Protein AF-0000000069655405 (afdb_homodimer)

Solvent-accessible surface area (backbone atoms only — not comparable to full-atom values): 44420 Å² total; per-residue (Å²): 136,83,81,78,77,76,77,79,77,77,75,75,76,74,75,75,73,73,69,70,73,66,72,72,67,78,83,49,46,60,39,69,63,44,37,37,36,27,30,46,41,54,61,44,24,65,73,51,69,66,35,62,72,48,40,52,52,50,45,55,56,55,68,70,39,44,29,32,39,39,35,41,34,47,47,86,56,67,63,58,60,55,47,50,49,52,53,44,41,70,67,50,82,50,87,91,45,47,64,46,75,53,68,53,69,81,33,43,56,84,91,61,40,24,27,43,32,41,41,30,27,57,73,50,37,40,86,72,50,69,49,65,50,83,57,85,80,63,67,47,71,32,56,35,42,36,36,36,30,34,21,84,42,36,35,83,32,68,49,38,34,39,36,38,42,52,46,46,48,94,44,5,49,60,34,50,20,48,46,43,55,52,50,53,50,46,27,68,72,69,72,47,67,26,33,38,39,35,22,38,32,28,55,27,59,93,34,33,57,79,81,49,50,78,69,18,42,48,69,62,40,82,66,40,44,69,68,47,46,82,88,41,54,23,42,68,54,85,56,42,32,20,25,46,36,36,32,35,28,37,71,44,50,59,68,21,47,39,74,88,53,49,43,50,51,64,54,39,71,78,68,66,51,51,70,69,57,38,48,68,43,20,50,42,33,34,36,36,37,32,33,37,25,24,66,30,69,67,42,66,73,37,49,48,36,28,37,29,42,33,39,35,36,75,52,79,40,47,79,59,70,72,60,68,76,37,59,60,55,79,75,22,40,45,47,71,57,92,58,34,37,36,37,40,36,71,36,70,45,57,69,62,50,53,50,34,50,51,52,49,28,72,74,37,51,56,48,37,49,68,50,56,52,45,46,48,54,49,33,58,74,56,38,37,71,45,49,73,37,45,72,53,85,69,92,66,61,39,25,37,40,36,38,41,35,36,53,85,77,26,24,29,33,41,34,41,33,36,55,55,48,86,52,138,83,81,78,76,76,76,77,78,78,75,74,77,74,76,75,73,74,70,70,73,67,73,72,66,77,81,48,44,60,39,68,63,44,35,36,35,27,29,48,41,54,60,43,24,66,73,51,68,66,34,63,71,49,42,52,52,51,47,55,57,56,68,69,39,44,29,32,39,40,33,41,36,48,49,83,58,66,64,58,60,53,48,50,49,53,54,46,39,70,67,50,83,50,86,92,46,47,65,47,77,53,65,54,69,81,33,42,54,84,93,60,41,26,26,45,33,41,40,30,28,56,74,51,39,39,86,73,50,69,49,64,51,84,58,85,80,62,68,47,70,32,56,36,41,35,34,37,30,36,21,85,42,36,35,82,31,68,49,39,33,40,36,40,40,52,45,46,47,93,46,5,51,64,33,50,21,48,46,42,57,52,50,53,50,46,28,68,71,67,74,48,67,26,34,38,41,33,23,39,32,28,54,26,60,92,34,35,56,78,80,49,50,79,69,18,43,48,69,62,41,81,67,41,44,69,68,47,47,84,86,40,55,23,40,66,54,83,58,41,30,20,25,46,37,36,34,34,28,36,70,45,51,60,68,21,47,39,73,87,53,49,45,51,50,63,54,40,70,76,67,68,52,52,70,67,57,37,48,69,44,19,50,41,32,34,37,36,36,30,32,38,26,23,65,30,71,66,40,66,73,36,49,48,36,29,38,29,43,33,41,35,37,74,53,80,40,46,78,59,70,72,60,68,77,38,58,62,56,80,75,23,41,44,48,69,58,91,58,33,38,36,36,39,33,72,36,71,45,58,69,61,50,51,49,36,51,52,53,48,30,72,73,37,51,57,48,35,51,68,50,56,54,47,46,49,52,49,30,58,74,57,37,37,71,45,47,74,38,44,72,53,85,70,92,67,63,38,25,38,39,38,38,40,34,36,54,85,76,24,25,30,33,41,35,42,33,36,54,54,46,88,54

Foldseek 3Di:
DPPPPPPPPPPPPPPPPPPPPPVPLPQDQFDAWFKEWEDAQDQQEPVLLPDPVLLVVVLVVCLVGQKYKYWNAQYPPPVSVVVSQVVSQVVVPDPPKGKDKDKADWAADDNRIHIMMMIHICSFKDWDDWYFDPCVVPQARGTWIKTKIAGVWFAPDRIEMEIEDAGDLQNLLSSQLCVVVVLVVNCVVVVDFKYKYWYQSNDWDPSDDPVSQCVRNLNPDPQKDWLQDQPAAWFQDPDRISRITIIIGDDRQVLFWDSVFWGFDPVCVVVVHDSVSVVSRHRGTMTMTIGGTHRRPVCQVPDWDKDKDKDWDLDAADDDPVLQPDQDDLQWGWDDDLFKIKTKHKDLDPVSVLVSVCVVCVVGCRQPPPVRSVVCCVCVVVCVRPDPNFSDDDPTKMKMKMWMAGNVSNIIMIMIMIITGPD/DPPPPPPPPPPPPPPPPPPPPPPPLPQDQFDAWFKEWEDAQDQQEPVLLPDPVLLVVVLVVCLVGQKYKYWNAQYPPPVSVVVSQVVSQVVVPDPPKGKDKDKAPWAADDNRIHIMMMIHICSFKDWDDWYFDPCVVCQARGTWIKTKIAGVWFAPDRIEIEIEDAGDLQNLLSSQLCVVVVLVVVCVVVVDFKYKYWYQSNDWDPSADPVSQCVRNLNPDPQKDWLQDQPAAWFQDPDRISRITIIIGDDRQVLFWPSVFWGFDPVCVVVVHDSVSVVSRHRGTMTMTIGGTHRRPVCQVPDWDKDKDKDWDLDAADDDPVLQPDQDDLQWGWDDDLFKIKTKHKDLDPVSVLVSVVVVCVVGCRQPPPVRSVVCCVCVVVCVRPDPNFSDDDPTKMWMKMWMAGPVSNIIMIMIMIITGPD

Radius of gyration: 33.01 Å; Cα contacts (8 Å, |Δi|>4): 1822; chains: 2; bounding box: 81×152×110 Å

Nearest PDB structures (foldseek):
  4awn-assembly1_A  TM=9.558E-01  e=1.885E-30  Homo sapiens
  2dnj-assembly1_A-2  TM=9.678E-01  e=3.381E-30  Bos taurus
  2a42-assembly1_B  TM=9.555E-01  e=1.088E-29  Bos taurus
  1dnk-assembly1_A  TM=9.724E-01  e=5.149E-28  Bos taurus
  3dni-assembly1_A-2  TM=9.440E-01  e=3.226E-28  Bos taurus

Organism: Araneus ventricosus (NCBI:txid182803)

InterPro domains:
  IPR005135 Endonuclease/exonuclease/phosphatase [PF03372] (38-250)
  IPR016202 Deoxyribonuclease I [PR00130] (44-73)
  IPR016202 Deoxyribonuclease I [PR00130] (116-145)
  IPR016202 Deoxyribonuclease I [PR00130] (187-216)
  IPR016202 Deoxyribonuclease I [PR00130] (217-246)
  IPR016202 Deoxyribonuclease I [PR00130] (246-268)
  IPR016202 Deoxyribonuclease I [PR00130] (269-289)
  IPR016202 Deoxyribonuclease I [SM00476] (5-292)
  IPR036691 Endonuclease/exonuclease/phosphatase superfamily [G3DSA:3.60.10.10] (35-291)
  IPR036691 Endonuclease/exonuclease/phosphatase superfamily [SSF56219] (36-291)

Secondary structure (DSSP, 8-state):
----------------------------SBPPPEEEEEEEEEEESHHHHH-HHHHHHHHHHHHT-SEEEEEEE----HHHHHHHHHHHHHH---TT--EEEEEPPPBSSGGG-BEEEEEEETTT-EEEEEEE---TT---SSPPEEEEEE-TTBTT-SEEEEEEEE--GGGHHHHHHHHHHHHHHHHHHH----EEEEEE---SGGGS-GGGGGG-HHHHSTTEEESS-TT---BSSSS----EEEEEESHHHHHHEEEEEEEE--HHHHHT--HHHHHHH-SBPPEEEEEPBPB-HHHHHHEEEEEEEEEEE-S-----HHHHH-SEETTEEEEE-SSEEEEEEEES-HHHHHHHHHHHHHH-TTTS-HHHHHHHHHHHHTTTT--TT--S--SS--EEEEEEEETTTTEEEEEEEEE----/----------------------------SBPPPEEEEEEEEEEESHHHHH-HHHHHHHHHHHTT-SEEEEEEE----HHHHHHHHHHHHHH---TT--EEEEEPPPBSSGGG-BEEEEEEETTT-EEEEEEE---TT---SSPPEEEEEE-TTBTT-SEEEEEEEE--GGGHHHHHHHHHHHHHHHHHHH----EEEEEE---SGGGS-GGGGGG-HHHHSTTEEESS-TT---BSSSS----EEEEEESHHHHHHEEEEEEEE--HHHHHT--HHHHHHH-SBPPEEEEEPBPB-HHHHHHEEEEEEEEEEE-S-----HHHHH-SEETTEEEEE-SSEEEEEEEES-HHHHHHHHHHHHHH-TTTS-HHHHHHHHHHHHTTTT--TT--S--SS--EEEEEEEETTTTEEEEEEEEE----

Structure (mmCIF, N/CA/C/O backbone):
data_AF-0000000069655405-model_v1
#
loop_
_entity.id
_entity.type
_entity.pdbx_description
1 polymer Deoxyribonuclease-1
#
loop_
_atom_site.group_PDB
_atom_site.id
_atom_site.type_symbol
_atom_site.label_atom_id
_atom_site.label_alt_id
_atom_site.label_comp_id
_atom_site.label_asym_id
_atom_site.label_entity_id
_atom_site.label_seq_id
_atom_site.pdbx_PDB_ins_code
_atom_site.Cartn_x
_atom_site.Cartn_y
_atom_site.Cartn_z
_atom_site.occupancy
_atom_site.B_iso_or_equiv
_atom_site.auth_seq_id
_atom_site.auth_comp_id
_atom_site.auth_asym_id
_atom_site.auth_atom_id
_atom_site.pdbx_PDB_model_num
ATOM 1 N N . MET A 1 1 ? 1.19 75.75 56.219 1 27.7 1 MET A N 1
ATOM 2 C CA . MET A 1 1 ? 0.354 74.562 56.125 1 27.7 1 MET A CA 1
ATOM 3 C C . MET A 1 1 ? 0.184 74.125 54.688 1 27.7 1 MET A C 1
ATOM 5 O O . MET A 1 1 ? -0.612 74.688 53.938 1 27.7 1 MET A O 1
ATOM 9 N N . ILE A 1 2 ? 1.282 73.812 53.969 1 32.31 2 ILE A N 1
ATOM 10 C CA . ILE A 1 2 ? 1.521 73.5 52.562 1 32.31 2 ILE A CA 1
ATOM 11 C C . ILE A 1 2 ? 0.713 72.312 52.125 1 32.31 2 ILE A C 1
ATOM 13 O O . ILE A 1 2 ? 0.795 71.25 52.781 1 32.31 2 ILE A O 1
ATOM 17 N N . SER A 1 3 ? -0.459 72.5 51.469 1 29.72 3 SER A N 1
ATOM 18 C CA . SER A 1 3 ? -1.512 71.625 50.938 1 29.72 3 SER A CA 1
ATOM 19 C C . SER A 1 3 ? -0.943 70.562 49.969 1 29.72 3 SER A C 1
ATOM 21 O O . SER A 1 3 ? -0.303 70.938 48.969 1 29.72 3 SER A O 1
ATOM 23 N N . ASN A 1 4 ? -0.342 69.5 50.438 1 28.98 4 ASN A N 1
ATOM 24 C CA . ASN A 1 4 ? 0.286 68.375 49.75 1 28.98 4 ASN A CA 1
ATOM 25 C C . ASN A 1 4 ? -0.699 67.688 48.812 1 28.98 4 ASN A C 1
ATOM 27 O O . ASN A 1 4 ? -1.649 67 49.281 1 28.98 4 ASN A O 1
ATOM 31 N N . ARG A 1 5 ? -1.1 68.25 47.656 1 29.98 5 ARG A N 1
ATOM 32 C CA . ARG A 1 5 ? -1.989 67.75 46.625 1 29.98 5 ARG A CA 1
ATOM 33 C C . ARG A 1 5 ? -1.511 66.438 46.094 1 29.98 5 ARG A C 1
ATOM 35 O O . ARG A 1 5 ? -0.448 66.312 45.469 1 29.98 5 ARG A O 1
ATOM 42 N N . CYS A 1 6 ? -1.648 65.312 46.844 1 28.47 6 CYS A N 1
ATOM 43 C CA . CYS A 1 6 ? -1.324 63.969 46.406 1 28.47 6 CYS A CA 1
ATOM 44 C C . CYS A 1 6 ? -2.061 63.625 45.125 1 28.47 6 CYS A C 1
ATOM 46 O O . CYS A 1 6 ? -3.291 63.656 45.094 1 28.47 6 CYS A O 1
ATOM 48 N N . GLY A 1 7 ? -1.52 63.969 43.938 1 27.2 7 GLY A N 1
ATOM 49 C CA . GLY A 1 7 ? -2.039 63.625 42.625 1 27.2 7 GLY A CA 1
ATOM 50 C C . GLY A 1 7 ? -2.297 62.125 42.469 1 27.2 7 GLY A C 1
ATOM 51 O O . GLY A 1 7 ? -1.402 61.312 42.688 1 27.2 7 GLY A O 1
ATOM 52 N N . ILE A 1 8 ? -3.477 61.625 42.812 1 28.77 8 ILE A N 1
ATOM 53 C CA . ILE A 1 8 ? -3.938 60.25 42.594 1 28.77 8 ILE A CA 1
ATOM 54 C C . ILE A 1 8 ? -3.797 59.875 41.125 1 28.77 8 ILE A C 1
ATOM 56 O O . ILE A 1 8 ? -4.391 60.5 40.25 1 28.77 8 ILE A O 1
ATOM 60 N N . ILE A 1 9 ? -2.609 59.375 40.688 1 27.94 9 ILE A N 1
ATOM 61 C CA . ILE A 1 9 ? -2.416 58.812 39.375 1 27.94 9 ILE A CA 1
ATOM 62 C C . ILE A 1 9 ? -3.422 57.688 39.156 1 27.94 9 ILE A C 1
ATOM 64 O O . ILE A 1 9 ? -3.451 56.719 39.906 1 27.94 9 ILE A O 1
ATOM 68 N N . LEU A 1 10 ? -4.57 57.969 38.594 1 27.58 10 LEU A N 1
ATOM 69 C CA . LEU A 1 10 ? -5.547 57 38.094 1 27.58 10 LEU A CA 1
ATOM 70 C C . LEU A 1 10 ? -4.902 56 37.125 1 27.58 10 LEU A C 1
ATOM 72 O O . LEU A 1 10 ? -4.445 56.406 36.062 1 27.58 10 LEU A O 1
ATOM 76 N N . LEU A 1 11 ? -4.219 54.969 37.625 1 27.94 11 LEU A N 1
ATOM 77 C CA . LEU A 1 11 ? -3.789 53.844 36.812 1 27.94 11 LEU A CA 1
ATOM 78 C C . LEU A 1 11 ? -4.957 53.28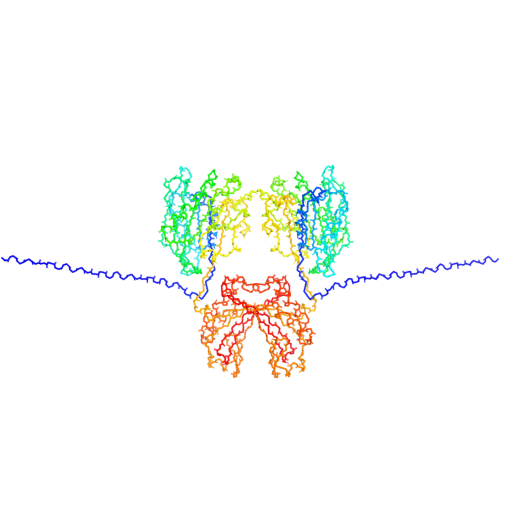1 36.031 1 27.94 11 LEU A C 1
ATOM 80 O O . LEU A 1 11 ? -5.91 52.75 36.594 1 27.94 11 LEU A O 1
ATOM 84 N N . LEU A 1 12 ? -5.262 53.875 34.906 1 27.86 12 LEU A N 1
ATOM 85 C CA . LEU A 1 12 ? -6.184 53.25 33.938 1 27.86 12 LEU A CA 1
ATOM 86 C C . LEU A 1 12 ? -5.777 51.844 33.625 1 27.86 12 LEU A C 1
ATOM 88 O O . LEU A 1 12 ? -4.66 51.594 33.188 1 27.86 12 LEU A O 1
ATOM 92 N N . PHE A 1 13 ? -6.27 50.875 34.344 1 29.62 13 PHE A N 1
ATOM 93 C CA . PHE A 1 13 ? -6.258 49.438 34.031 1 29.62 13 PHE A CA 1
ATOM 94 C C . PHE A 1 13 ? -6.719 49.219 32.594 1 29.62 13 PHE A C 1
ATOM 96 O O . PHE A 1 13 ? -7.887 49.438 32.25 1 29.62 13 PHE A O 1
ATOM 103 N N . CYS A 1 14 ? -5.883 49.5 31.562 1 28.12 14 CYS A N 1
ATOM 104 C CA . CYS A 1 14 ? -6.164 49 30.203 1 28.12 14 CYS A CA 1
ATOM 105 C C . CYS A 1 14 ? -6.473 47.531 30.234 1 28.12 14 CYS A C 1
ATOM 107 O O . CYS A 1 14 ? -5.609 46.719 30.562 1 28.12 14 CYS A O 1
ATOM 109 N N . LEU A 1 15 ? -7.645 47.125 30.5 1 31.36 15 LEU A N 1
ATOM 110 C CA . LEU A 1 15 ? -8.156 45.812 30.219 1 31.36 15 LEU A CA 1
ATOM 111 C C . LEU A 1 15 ? -7.762 45.375 28.812 1 31.36 15 LEU A C 1
ATOM 113 O O . LEU A 1 15 ? -8.227 45.938 27.812 1 31.36 15 LEU A O 1
ATOM 117 N N . TYR A 1 16 ? -6.488 45.031 28.594 1 30.02 16 TYR A N 1
ATOM 118 C CA . TYR A 1 16 ? -6.148 44.281 27.391 1 30.02 16 TYR A CA 1
ATOM 119 C C . TYR A 1 16 ? -7.148 43.156 27.156 1 30.02 16 TYR A C 1
ATOM 121 O O . TYR A 1 16 ? -7.223 42.188 27.938 1 30.02 16 TYR A O 1
ATOM 129 N N . SER A 1 17 ? -8.258 43.438 26.578 1 31.56 17 SER A N 1
ATOM 130 C CA . SER A 1 17 ? -9.078 42.375 25.969 1 31.56 17 SER A CA 1
ATOM 131 C C . SER A 1 17 ? -8.242 41.469 25.094 1 31.56 17 SER A C 1
ATOM 133 O O . SER A 1 17 ? -7.734 41.906 24.047 1 31.56 17 SER A O 1
ATOM 135 N N . VAL A 1 18 ? -7.52 40.594 25.625 1 32.94 18 VAL A N 1
ATOM 136 C CA . VAL A 1 18 ? -7.082 39.469 24.828 1 32.94 18 VAL A CA 1
ATOM 137 C C . VAL A 1 18 ? -8.242 38.938 23.984 1 32.94 18 VAL A C 1
ATOM 139 O O . VAL A 1 18 ? -9.188 38.344 24.531 1 32.94 18 VAL A O 1
ATOM 142 N N . ALA A 1 19 ? -8.594 39.625 23 1 32.81 19 ALA A N 1
ATOM 143 C CA . ALA A 1 19 ? -9.352 38.969 21.953 1 32.81 19 ALA A CA 1
ATOM 144 C C . ALA A 1 19 ? -8.758 37.594 21.641 1 32.81 19 ALA A C 1
ATOM 146 O O . ALA A 1 19 ? -7.664 37.5 21.078 1 32.81 19 ALA A O 1
ATOM 147 N N . THR A 1 20 ? -9.031 36.688 22.469 1 33.25 20 THR A N 1
ATOM 148 C CA . THR A 1 20 ? -8.867 35.344 21.969 1 33.25 20 THR A CA 1
ATOM 149 C C . THR A 1 20 ? -9.398 35.219 20.547 1 33.25 20 THR A C 1
ATOM 151 O O . THR A 1 20 ? -10.602 35.344 20.312 1 33.25 20 THR A O 1
ATOM 154 N N . CYS A 1 21 ? -8.781 35.844 19.625 1 31.05 21 CYS A N 1
ATOM 155 C CA . CYS A 1 21 ? -9.031 35.375 18.266 1 31.05 21 CYS A CA 1
ATOM 156 C C . CYS A 1 21 ? -9.25 33.875 18.234 1 31.05 21 CYS A C 1
ATOM 158 O O . CYS A 1 21 ? -8.289 33.125 18.328 1 31.05 21 CYS A O 1
ATOM 160 N N . LYS A 1 22 ? -10.305 33.5 18.828 1 35.12 22 LYS A N 1
ATOM 161 C CA . LYS A 1 22 ? -10.742 32.125 18.531 1 35.12 22 LYS A CA 1
ATOM 162 C C . LYS A 1 22 ? -10.719 31.859 17.016 1 35.12 22 LYS A C 1
ATOM 164 O O . LYS A 1 22 ? -11.609 32.312 16.297 1 35.12 22 LYS A O 1
ATOM 169 N N . THR A 1 23 ? -9.672 31.953 16.297 1 36.62 23 THR A N 1
ATOM 170 C CA . THR A 1 23 ? -9.711 31.312 14.992 1 36.62 23 THR A CA 1
ATOM 171 C C . THR A 1 23 ? -10.672 30.125 15.008 1 36.62 23 THR A C 1
ATOM 173 O O . THR A 1 23 ? -10.461 29.156 15.75 1 36.62 23 THR A O 1
ATOM 176 N N . THR A 1 24 ? -11.906 30.406 14.828 1 39.41 24 THR A N 1
ATOM 177 C CA . THR A 1 24 ? -12.938 29.391 14.617 1 39.41 24 THR A CA 1
ATOM 178 C C . THR A 1 24 ? -12.43 28.281 13.695 1 39.41 24 THR A C 1
ATOM 180 O O . THR A 1 24 ? -12.367 28.469 12.477 1 39.41 24 THR A O 1
ATOM 183 N N . TRP A 1 25 ? -11.336 27.641 13.992 1 46.5 25 TRP A N 1
ATOM 184 C CA . TRP A 1 25 ? -11.047 26.422 13.25 1 46.5 25 TRP A CA 1
ATOM 185 C C . TRP A 1 25 ? -12.328 25.734 12.789 1 46.5 25 TRP A C 1
ATOM 187 O O . TRP A 1 25 ? -13.289 25.625 13.562 1 46.5 25 TRP A O 1
ATOM 197 N N . THR A 1 26 ? -12.672 25.953 11.664 1 52.5 26 THR A N 1
ATOM 198 C CA . THR A 1 26 ? -13.828 25.359 10.992 1 52.5 26 THR A CA 1
ATOM 199 C C . THR A 1 26 ? -14.07 23.938 11.469 1 52.5 26 THR A C 1
ATOM 201 O O . THR A 1 26 ? -13.148 23.109 11.469 1 52.5 26 THR A O 1
ATOM 204 N N . ASN A 1 27 ? -14.797 23.734 12.469 1 62.28 27 ASN A N 1
ATOM 205 C CA . ASN A 1 27 ? -15.258 22.531 13.164 1 62.28 27 ASN A CA 1
ATOM 206 C C . ASN A 1 27 ? -15.758 21.469 12.188 1 62.28 27 ASN A C 1
ATOM 208 O O . ASN A 1 27 ? -16.969 21.297 12.016 1 62.28 27 ASN A O 1
ATOM 212 N N . GLN A 1 28 ? -14.766 21.109 11.18 1 78.25 28 GLN A N 1
ATOM 213 C CA . GLN A 1 28 ? -15.195 20.016 10.32 1 78.25 28 GLN A CA 1
ATOM 214 C C . GLN A 1 28 ? -15.445 18.75 11.133 1 78.25 28 GLN A C 1
ATOM 216 O O . GLN A 1 28 ? -14.828 18.547 12.188 1 78.25 28 GLN A O 1
ATOM 221 N N . THR A 1 29 ? -16.453 18.109 10.711 1 88.06 29 THR A N 1
ATOM 222 C CA . THR A 1 29 ? -16.781 16.844 11.344 1 88.06 29 THR A CA 1
ATOM 223 C C . THR A 1 29 ? -15.578 15.891 11.305 1 88.06 29 THR A C 1
ATOM 225 O O . THR A 1 29 ? -15.234 15.273 12.32 1 88.06 29 THR A O 1
ATOM 228 N N . VAL A 1 30 ? -14.914 15.859 10.164 1 91.12 30 VAL A N 1
ATOM 229 C CA . VAL A 1 30 ? -13.719 15.047 9.969 1 91.12 30 VAL A CA 1
ATOM 230 C C . VAL A 1 30 ? -12.711 15.812 9.109 1 91.12 30 VAL A C 1
ATOM 232 O O . VAL A 1 30 ? -13.062 16.344 8.062 1 91.12 30 VAL A O 1
ATOM 235 N N . GLU A 1 31 ? -11.477 15.844 9.641 1 89.94 31 GLU A N 1
ATOM 236 C CA . GLU A 1 31 ? -10.406 16.5 8.898 1 89.94 31 GLU A CA 1
ATOM 237 C C . GLU A 1 31 ? -9.578 15.492 8.109 1 89.94 31 GLU A C 1
ATOM 239 O O . GLU A 1 31 ? -9.281 14.406 8.602 1 89.94 31 GLU A O 1
ATOM 244 N N . ARG A 1 32 ? -9.227 15.898 6.867 1 87.88 32 ARG A N 1
ATOM 245 C CA . ARG A 1 32 ? -8.336 15.039 6.086 1 87.88 32 ARG A CA 1
ATOM 246 C C . ARG A 1 32 ? -6.938 15.016 6.684 1 87.88 32 ARG A C 1
ATOM 248 O O . ARG A 1 32 ? -6.551 15.93 7.414 1 87.88 32 ARG A O 1
ATOM 255 N N . PRO A 1 33 ? -6.145 14.031 6.301 1 91.31 33 PRO A N 1
ATOM 256 C CA . PRO A 1 33 ? -4.738 14.07 6.711 1 91.31 33 PRO A CA 1
ATOM 257 C C . PRO A 1 33 ? -3.967 15.219 6.066 1 91.31 33 PRO A C 1
ATOM 259 O O . PRO A 1 33 ? -4.363 15.719 5.012 1 91.31 33 PRO A O 1
ATOM 262 N N . VAL A 1 34 ? -2.975 15.617 6.766 1 96 34 VAL A N 1
ATOM 263 C CA . VAL A 1 34 ? -2.082 16.609 6.188 1 96 34 VAL A CA 1
ATOM 264 C C . VAL A 1 34 ? -0.812 15.938 5.676 1 96 34 VAL A C 1
ATOM 266 O O . VAL A 1 34 ? -0.35 14.953 6.254 1 96 34 VAL A O 1
ATOM 269 N N . LEU A 1 35 ? -0.283 16.469 4.555 1 97.38 35 LEU A N 1
ATOM 270 C CA . LEU A 1 35 ? 0.958 15.961 3.979 1 97.38 35 LEU A CA 1
ATOM 271 C C . LEU A 1 35 ? 2.117 16.906 4.27 1 97.38 35 LEU A C 1
ATOM 273 O O . LEU A 1 35 ? 2.074 18.078 3.889 1 97.38 35 LEU A O 1
ATOM 277 N N . VAL A 1 36 ? 3.094 16.312 4.98 1 98.75 36 VAL A N 1
ATOM 278 C CA . VAL A 1 36 ? 4.289 17.062 5.355 1 98.75 36 VAL A CA 1
ATOM 279 C C . VAL A 1 36 ? 5.504 16.5 4.625 1 98.75 36 VAL A C 1
ATOM 281 O O . VAL A 1 36 ? 5.617 15.289 4.438 1 98.75 36 VAL A O 1
ATOM 284 N N . GLY A 1 37 ? 6.418 17.438 4.211 1 98.75 37 GLY A N 1
ATOM 285 C CA . GLY A 1 37 ? 7.59 16.938 3.516 1 98.75 37 GLY A CA 1
ATOM 286 C C . GLY A 1 37 ? 8.82 17.797 3.705 1 98.75 37 GLY A C 1
ATOM 287 O O . GLY A 1 37 ? 8.742 18.859 4.332 1 98.75 37 GLY A O 1
ATOM 288 N N . ALA A 1 38 ? 9.961 17.312 3.268 1 98.94 38 ALA A N 1
ATOM 289 C CA . ALA A 1 38 ? 11.234 18.016 3.186 1 98.94 38 ALA A CA 1
ATOM 290 C C . ALA A 1 38 ? 11.906 17.781 1.835 1 98.94 38 ALA A C 1
ATOM 292 O O . ALA A 1 38 ? 11.867 16.672 1.301 1 98.94 38 ALA A O 1
ATOM 293 N N . PHE A 1 39 ? 12.477 18.875 1.358 1 98.75 39 PHE A N 1
ATOM 294 C CA . PHE A 1 39 ? 13 18.797 -0.002 1 98.75 39 PHE A CA 1
ATOM 295 C C . PHE A 1 39 ? 14.281 19.609 -0.139 1 98.75 39 PHE A C 1
ATOM 297 O O . PHE A 1 39 ? 14.25 20.828 -0.049 1 98.75 39 PHE A O 1
ATOM 304 N N . ASN A 1 40 ? 15.383 18.906 -0.35 1 98.62 40 ASN A N 1
ATOM 305 C CA . ASN A 1 40 ? 16.578 19.578 -0.845 1 98.62 40 ASN A CA 1
ATOM 306 C C . ASN A 1 40 ? 16.469 19.906 -2.33 1 98.62 40 ASN A C 1
ATOM 308 O O . ASN A 1 40 ? 16.688 19.047 -3.18 1 98.62 40 ASN A O 1
ATOM 312 N N . ILE A 1 41 ? 16.172 21.141 -2.611 1 97.69 41 ILE A N 1
ATOM 313 C CA . ILE A 1 41 ? 15.828 21.547 -3.973 1 97.69 41 ILE A CA 1
ATOM 314 C C . ILE A 1 41 ? 17.109 21.719 -4.793 1 97.69 41 ILE A C 1
ATOM 316 O O . ILE A 1 41 ? 17.047 21.938 -6.008 1 97.69 41 ILE A O 1
ATOM 320 N N . GLN A 1 42 ? 18.234 21.578 -4.172 1 96.69 42 GLN A N 1
ATOM 321 C CA . GLN A 1 42 ? 19.547 21.641 -4.805 1 96.69 42 GLN A CA 1
ATOM 322 C C . GLN A 1 42 ? 19.781 23.016 -5.418 1 96.69 42 GLN A C 1
ATOM 324 O O . GLN A 1 42 ? 19.422 23.266 -6.57 1 96.69 42 GLN A O 1
ATOM 329 N N . ASN A 1 43 ? 20.469 23.844 -4.832 1 96.69 43 ASN A N 1
ATOM 330 C CA . ASN A 1 43 ? 21 25.125 -5.293 1 96.69 43 ASN A CA 1
ATOM 331 C C . ASN A 1 43 ? 19.891 26.016 -5.859 1 96.69 43 ASN A C 1
ATOM 333 O O . ASN A 1 43 ? 19.969 26.438 -7.008 1 96.69 43 ASN A O 1
ATOM 337 N N . LEU A 1 44 ? 18.969 26.375 -5.039 1 98.19 44 LEU A N 1
ATOM 338 C CA . LEU A 1 44 ? 17.891 27.281 -5.445 1 98.19 44 LEU A CA 1
ATOM 339 C C . LEU A 1 44 ? 18.391 28.719 -5.48 1 98.19 44 LEU A C 1
ATOM 341 O O . LEU A 1 44 ? 18.109 29.5 -4.562 1 98.19 44 LEU A O 1
ATOM 345 N N . GLY A 1 45 ? 19.078 29.047 -6.523 1 97.44 45 GLY A N 1
ATOM 346 C CA . GLY A 1 45 ? 19.609 30.375 -6.789 1 97.44 45 GLY A CA 1
ATOM 347 C C . GLY A 1 45 ? 18.953 31.062 -7.969 1 97.44 45 GLY A C 1
ATOM 348 O O . GLY A 1 45 ? 17.953 30.578 -8.492 1 97.44 45 GLY A O 1
ATOM 349 N N . VAL A 1 46 ? 19.578 32.125 -8.344 1 96.62 46 VAL A N 1
ATOM 350 C CA . VAL A 1 46 ? 19.031 32.969 -9.406 1 96.62 46 VAL A CA 1
ATOM 351 C C . VAL A 1 46 ? 18.953 32.156 -10.703 1 96.62 46 VAL A C 1
ATOM 353 O O . VAL A 1 46 ? 17.953 32.219 -11.422 1 96.62 46 VAL A O 1
ATOM 356 N N . SER A 1 47 ? 20 31.453 -10.984 1 96.56 47 SER A N 1
ATOM 357 C CA . SER A 1 47 ? 20.047 30.688 -12.227 1 96.56 47 SER A CA 1
ATOM 358 C C . SER A 1 47 ? 18.891 29.703 -12.312 1 96.56 47 SER A C 1
ATOM 360 O O . SER A 1 47 ? 18.203 29.625 -13.336 1 96.56 47 SER A O 1
ATOM 362 N N . LYS A 1 48 ? 18.641 28.938 -11.312 1 96.88 48 LYS A N 1
ATOM 363 C CA . LYS A 1 48 ? 17.547 27.969 -11.305 1 96.88 48 LYS A CA 1
ATOM 364 C C . LYS A 1 48 ? 16.188 28.688 -11.328 1 96.88 48 LYS A C 1
ATOM 366 O O . LYS A 1 48 ? 15.289 28.266 -12.062 1 96.88 48 LYS A O 1
ATOM 371 N N . MET A 1 49 ? 16.078 29.719 -10.633 1 97.19 49 MET A N 1
ATOM 372 C CA . MET A 1 49 ? 14.805 30.422 -10.5 1 97.19 49 MET A CA 1
ATOM 373 C C . MET A 1 49 ? 14.453 31.156 -11.789 1 97.19 49 MET A C 1
ATOM 375 O O . MET A 1 49 ? 13.297 31.531 -11.992 1 97.19 49 MET A O 1
ATOM 379 N N . SER A 1 50 ? 15.438 31.297 -12.625 1 96.62 50 SER A N 1
ATOM 380 C CA . SER A 1 50 ? 15.188 31.953 -13.906 1 96.62 50 SER A CA 1
ATOM 381 C C . SER A 1 50 ? 14.695 30.953 -14.953 1 96.62 50 SER A C 1
ATOM 383 O O . SER A 1 50 ? 14.18 31.344 -16 1 96.62 50 SER A O 1
ATOM 385 N N . ASN A 1 51 ? 14.867 29.734 -14.719 1 97.44 51 ASN A N 1
ATOM 386 C CA . ASN A 1 51 ? 14.375 28.703 -15.617 1 97.44 51 ASN A CA 1
ATOM 387 C C . ASN A 1 51 ? 12.898 28.406 -15.383 1 97.44 51 ASN A C 1
ATOM 389 O O . ASN A 1 51 ? 12.547 27.672 -14.453 1 97.44 51 ASN A O 1
ATOM 393 N N . LYS A 1 52 ? 12.078 28.828 -16.266 1 97.12 52 LYS A N 1
ATOM 394 C CA . LYS A 1 52 ? 10.625 28.766 -16.094 1 97.12 52 LYS A CA 1
ATOM 395 C C . LYS A 1 52 ? 10.148 27.312 -16.016 1 97.12 52 LYS A C 1
ATOM 397 O O . LYS A 1 52 ? 9.297 26.984 -15.18 1 97.12 52 LYS A O 1
ATOM 402 N N . THR A 1 53 ? 10.648 26.516 -16.859 1 97.38 53 THR A N 1
ATOM 403 C CA . THR A 1 53 ? 10.227 25.109 -16.906 1 97.38 53 THR A CA 1
ATOM 404 C C . THR A 1 53 ? 10.555 24.406 -15.602 1 97.38 53 THR A C 1
ATOM 406 O O . THR A 1 53 ? 9.727 23.672 -15.055 1 97.38 53 THR A O 1
ATOM 409 N N . VAL A 1 54 ? 11.719 24.594 -15.117 1 97.56 54 VAL A N 1
ATOM 410 C CA . VAL A 1 54 ? 12.156 23.984 -13.867 1 97.56 54 VAL A CA 1
ATOM 411 C C . VAL A 1 54 ? 11.305 24.5 -12.711 1 97.56 54 VAL A C 1
ATOM 413 O O . VAL A 1 54 ? 10.844 23.703 -11.875 1 97.56 54 VAL A O 1
ATOM 416 N N . MET A 1 55 ? 11.055 25.75 -12.742 1 98.12 55 MET A N 1
ATOM 417 C CA . MET A 1 55 ? 10.328 26.344 -11.625 1 98.12 55 MET A CA 1
ATOM 418 C C . MET A 1 55 ? 8.852 25.938 -11.656 1 98.12 55 MET A C 1
ATOM 420 O O . MET A 1 55 ? 8.211 25.844 -10.609 1 98.12 55 MET A O 1
ATOM 424 N N . ASP A 1 56 ? 8.328 25.703 -12.789 1 98 56 ASP A N 1
ATOM 425 C CA . ASP A 1 56 ? 6.969 25.172 -12.867 1 98 56 ASP A CA 1
ATOM 426 C C . ASP A 1 56 ? 6.859 23.812 -12.18 1 98 56 ASP A C 1
ATOM 428 O O . ASP A 1 56 ? 5.871 23.547 -11.5 1 98 56 ASP A O 1
ATOM 432 N N . ILE A 1 57 ? 7.852 23 -12.359 1 97.81 57 ILE A N 1
ATOM 433 C CA . ILE A 1 57 ? 7.871 21.688 -11.719 1 97.81 57 ILE A CA 1
ATOM 434 C C . ILE A 1 57 ? 8.055 21.859 -10.211 1 97.81 57 ILE A C 1
ATOM 436 O O . ILE A 1 57 ? 7.391 21.188 -9.422 1 97.81 57 ILE A O 1
ATOM 440 N N . VAL A 1 58 ? 8.93 22.766 -9.812 1 98.38 58 VAL A N 1
ATOM 441 C CA . VAL A 1 58 ? 9.164 23.047 -8.406 1 98.38 58 VAL A CA 1
ATOM 442 C C . VAL A 1 58 ? 7.859 23.484 -7.742 1 98.38 58 VAL A C 1
ATOM 444 O O . VAL A 1 58 ? 7.5 22.984 -6.672 1 98.38 58 VAL A O 1
ATOM 447 N N . LYS A 1 59 ? 7.156 24.375 -8.367 1 98.31 59 LYS A N 1
ATOM 448 C CA . LYS A 1 59 ? 5.887 24.844 -7.824 1 98.31 59 LYS A CA 1
ATOM 449 C C . LYS A 1 59 ? 4.883 23.703 -7.703 1 98.31 59 LYS A C 1
ATOM 451 O O . LYS A 1 59 ? 4.164 23.609 -6.703 1 98.31 59 LYS A O 1
ATOM 456 N N . LYS A 1 60 ? 4.852 22.906 -8.703 1 97.81 60 LYS A N 1
ATOM 457 C CA . LYS A 1 60 ? 3.951 21.75 -8.68 1 97.81 60 LYS A CA 1
ATOM 458 C C . LYS A 1 60 ? 4.266 20.828 -7.512 1 97.81 60 LYS A C 1
ATOM 460 O O . LYS A 1 60 ? 3.357 20.312 -6.855 1 97.81 60 LYS A O 1
ATOM 465 N N . ILE A 1 61 ? 5.527 20.609 -7.254 1 98.25 61 ILE A N 1
ATOM 466 C CA . ILE A 1 61 ? 5.949 19.766 -6.141 1 98.25 61 ILE A CA 1
ATOM 467 C C . ILE A 1 61 ? 5.523 20.406 -4.82 1 98.25 61 ILE A C 1
ATOM 469 O O . ILE A 1 61 ? 4.938 19.734 -3.963 1 98.25 61 ILE A O 1
ATOM 473 N N . ILE A 1 62 ? 5.77 21.688 -4.68 1 98.5 62 ILE A N 1
ATOM 474 C CA . ILE A 1 62 ? 5.465 22.375 -3.436 1 98.5 62 ILE A CA 1
ATOM 475 C C . ILE A 1 62 ? 3.961 22.312 -3.168 1 98.5 62 ILE A C 1
ATOM 477 O O . ILE A 1 62 ? 3.533 22.109 -2.029 1 98.5 62 ILE A O 1
ATOM 481 N N . LEU A 1 63 ? 3.158 22.422 -4.172 1 97.81 63 LEU A N 1
ATOM 482 C CA . LEU A 1 63 ? 1.704 22.469 -4.059 1 97.81 63 LEU A CA 1
ATOM 483 C C . LEU A 1 63 ? 1.162 21.125 -3.564 1 97.81 63 LEU A C 1
ATOM 485 O O . LEU A 1 63 ? 0.011 21.047 -3.129 1 97.81 63 LEU A O 1
ATOM 489 N N . ARG A 1 64 ? 1.914 20.141 -3.615 1 97 64 ARG A N 1
ATOM 490 C CA . ARG A 1 64 ? 1.529 18.812 -3.137 1 97 64 ARG A CA 1
ATOM 491 C C . ARG A 1 64 ? 1.421 18.797 -1.615 1 97 64 ARG A C 1
ATOM 493 O O . ARG A 1 64 ? 0.619 18.047 -1.055 1 97 64 ARG A O 1
ATOM 500 N N . TYR A 1 65 ? 2.09 19.656 -0.979 1 98.44 65 TYR A N 1
ATOM 501 C CA . TYR A 1 65 ? 2.264 19.547 0.464 1 98.44 65 TYR A CA 1
ATOM 502 C C . TYR A 1 65 ? 1.444 20.594 1.199 1 98.44 65 TYR A C 1
ATOM 504 O O . TYR A 1 65 ? 1.213 21.688 0.676 1 98.44 65 TYR A O 1
ATOM 512 N N . ASP A 1 66 ? 1.016 20.203 2.422 1 98.19 66 ASP A N 1
ATOM 513 C CA . ASP A 1 66 ? 0.424 21.188 3.332 1 98.19 66 ASP A CA 1
ATOM 514 C C . ASP A 1 66 ? 1.503 21.953 4.09 1 98.19 66 ASP A C 1
ATOM 516 O O . ASP A 1 66 ? 1.285 23.094 4.508 1 98.19 66 ASP A O 1
ATOM 520 N N . LEU A 1 67 ? 2.613 21.312 4.312 1 98.81 67 LEU A N 1
ATOM 521 C CA . LEU A 1 67 ? 3.842 21.922 4.828 1 98.81 67 LEU A CA 1
ATOM 522 C C . LEU A 1 67 ? 5.07 21.234 4.234 1 98.81 67 LEU A C 1
ATOM 524 O O . LEU A 1 67 ? 5.141 20 4.188 1 98.81 67 LEU A O 1
ATOM 528 N N . ILE A 1 68 ? 6.012 22.047 3.768 1 98.94 68 ILE A N 1
ATOM 529 C CA . ILE A 1 68 ? 7.234 21.469 3.227 1 98.94 68 ILE A CA 1
ATOM 530 C C . ILE A 1 68 ? 8.438 22.312 3.654 1 98.94 68 ILE A C 1
ATOM 532 O O . ILE A 1 68 ? 8.391 23.547 3.619 1 98.94 68 ILE A O 1
ATOM 536 N N . LEU A 1 69 ? 9.453 21.641 4.16 1 98.94 69 LEU A N 1
ATOM 537 C CA . LEU A 1 69 ? 10.758 22.234 4.383 1 98.94 69 LEU A CA 1
ATOM 538 C C . LEU A 1 69 ? 11.57 22.281 3.09 1 98.94 69 LEU A C 1
ATOM 540 O O . LEU A 1 69 ? 11.766 21.25 2.447 1 98.94 69 LEU A O 1
ATOM 544 N N . ILE A 1 70 ? 12 23.438 2.729 1 98.81 70 ILE A N 1
ATOM 545 C CA . ILE A 1 70 ? 12.867 23.625 1.568 1 98.81 70 ILE A CA 1
ATOM 546 C C . ILE A 1 70 ? 14.297 23.906 2.029 1 98.81 70 ILE A C 1
ATOM 548 O O . ILE A 1 70 ? 14.508 24.734 2.918 1 98.81 70 ILE A O 1
ATOM 552 N N . GLN A 1 71 ? 15.242 23.188 1.441 1 98.62 71 GLN A N 1
ATOM 553 C CA . GLN A 1 71 ? 16.656 23.375 1.736 1 98.62 71 GLN A CA 1
ATOM 554 C C . GLN A 1 71 ? 17.422 23.844 0.497 1 98.62 71 GLN A C 1
ATOM 556 O O . GLN A 1 71 ? 16.906 23.75 -0.622 1 98.62 71 GLN A O 1
ATOM 561 N N . GLU A 1 72 ? 18.641 24.391 0.694 1 98.31 72 GLU A N 1
ATOM 562 C CA . GLU A 1 72 ? 19.594 24.859 -0.322 1 98.31 72 GLU A CA 1
ATOM 563 C C . GLU A 1 72 ? 19.047 26.062 -1.071 1 98.31 72 GLU A C 1
ATOM 565 O O . GLU A 1 72 ? 19.156 26.156 -2.295 1 98.31 72 GLU A O 1
ATOM 570 N N . ILE A 1 73 ? 18.359 26.891 -0.294 1 98.5 73 ILE A N 1
ATOM 571 C CA . ILE A 1 73 ? 18.062 28.234 -0.805 1 98.5 73 ILE A CA 1
ATOM 572 C C . ILE A 1 73 ? 19.328 29.078 -0.803 1 98.5 73 ILE A C 1
ATOM 574 O O . ILE A 1 73 ? 19.75 29.578 0.244 1 98.5 73 ILE A O 1
ATOM 578 N N . VAL A 1 74 ? 19.875 29.312 -2.004 1 97.81 74 VAL A N 1
ATOM 579 C CA . VAL A 1 74 ? 21.188 29.969 -2.045 1 97.81 74 VAL A CA 1
ATOM 580 C C . VAL A 1 74 ? 21.047 31.375 -2.594 1 97.81 74 VAL A C 1
ATOM 582 O O . VAL A 1 74 ? 21.984 32.188 -2.508 1 97.81 74 VAL A O 1
ATOM 585 N N . THR A 1 75 ? 19.875 31.703 -3.145 1 96.56 75 THR A N 1
ATOM 586 C CA . THR A 1 75 ? 19.672 33.062 -3.615 1 96.56 75 THR A CA 1
ATOM 587 C C . THR A 1 75 ? 19.797 34.062 -2.461 1 96.56 75 THR A C 1
ATOM 589 O O . THR A 1 75 ? 19.344 33.781 -1.349 1 96.56 75 THR A O 1
ATOM 592 N N . THR A 1 76 ? 20.375 35.219 -2.736 1 94.56 76 THR A N 1
ATOM 593 C CA . THR A 1 76 ? 20.469 36.281 -1.75 1 94.56 76 THR A CA 1
ATOM 594 C C . THR A 1 76 ? 19.406 37.344 -2 1 94.56 76 THR A C 1
ATOM 596 O O . THR A 1 76 ? 19.297 38.312 -1.235 1 94.56 76 THR A O 1
ATOM 599 N N . GLN A 1 77 ? 18.719 37.156 -3.057 1 95.75 77 GLN A N 1
ATOM 600 C CA . GLN A 1 77 ? 17.609 38.062 -3.369 1 95.75 77 GLN A CA 1
ATOM 601 C C . GLN A 1 77 ? 16.328 37.594 -2.701 1 95.75 77 GLN A C 1
ATOM 603 O O . GLN A 1 77 ? 15.594 36.781 -3.246 1 95.75 77 GLN A O 1
ATOM 608 N N . GLU A 1 78 ? 15.992 38.219 -1.656 1 93.19 78 GLU A N 1
ATOM 609 C CA . GLU A 1 78 ? 14.852 37.844 -0.834 1 93.19 78 GLU A CA 1
ATOM 610 C C . GLU A 1 78 ? 13.555 37.875 -1.631 1 93.19 78 GLU A C 1
ATOM 612 O O . GLU A 1 78 ? 12.648 37.062 -1.398 1 93.19 78 GLU A O 1
ATOM 617 N N . GLU A 1 79 ? 13.461 38.75 -2.525 1 96.31 79 GLU A N 1
ATOM 618 C CA . GLU A 1 79 ? 12.242 38.938 -3.312 1 96.31 79 GLU A CA 1
ATOM 619 C C . GLU A 1 79 ? 11.922 37.719 -4.133 1 96.31 79 GLU A C 1
ATOM 621 O O . GLU A 1 79 ? 10.75 37.438 -4.418 1 96.31 79 GLU A O 1
ATOM 626 N N . LEU A 1 80 ? 12.906 37 -4.477 1 97 80 LEU A N 1
ATOM 627 C CA . LEU A 1 80 ? 12.68 35.812 -5.316 1 97 80 LEU A CA 1
ATOM 628 C C . LEU A 1 80 ? 11.898 34.75 -4.559 1 97 80 LEU A C 1
ATOM 630 O O . LEU A 1 80 ? 11.008 34.125 -5.121 1 97 80 LEU A O 1
ATOM 634 N N . MET A 1 81 ? 12.234 34.562 -3.307 1 97.88 81 MET A N 1
ATOM 635 C CA . MET A 1 81 ? 11.477 33.625 -2.498 1 97.88 81 MET A CA 1
ATOM 636 C C . MET A 1 81 ? 10.07 34.125 -2.23 1 97.88 81 MET A C 1
ATOM 638 O O . MET A 1 81 ? 9.117 33.344 -2.213 1 97.88 81 MET A O 1
ATOM 642 N N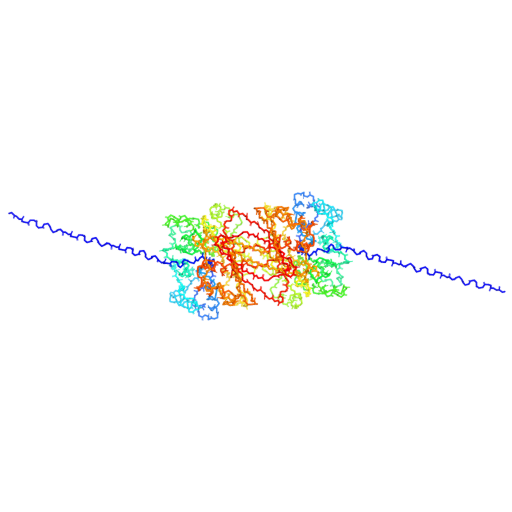 . GLU A 1 82 ? 9.922 35.375 -2.006 1 97.75 82 GLU A N 1
ATOM 643 C CA . GLU A 1 82 ? 8.602 35.969 -1.834 1 97.75 82 GLU A CA 1
ATOM 644 C C . GLU A 1 82 ? 7.742 35.781 -3.08 1 97.75 82 GLU A C 1
ATOM 646 O O . GLU A 1 82 ? 6.562 35.438 -2.979 1 97.75 82 GLU A O 1
ATOM 651 N N . ASN A 1 83 ? 8.344 36 -4.203 1 97.81 83 ASN A N 1
ATOM 652 C CA . ASN A 1 83 ? 7.637 35.812 -5.469 1 97.81 83 ASN A CA 1
ATOM 653 C C . ASN A 1 83 ? 7.223 34.375 -5.672 1 97.81 83 ASN A C 1
ATOM 655 O O . ASN A 1 83 ? 6.168 34.094 -6.246 1 97.81 83 ASN A O 1
ATOM 659 N N . LEU A 1 84 ? 8.078 33.469 -5.27 1 98.25 84 LEU A N 1
ATOM 660 C CA . LEU A 1 84 ? 7.734 32.062 -5.355 1 98.25 84 LEU A CA 1
ATOM 661 C C . LEU A 1 84 ? 6.441 31.766 -4.598 1 98.25 84 LEU A C 1
ATOM 663 O O . LEU A 1 84 ? 5.559 31.078 -5.113 1 98.25 84 LEU A O 1
ATOM 667 N N . VAL A 1 85 ? 6.297 32.281 -3.42 1 98.25 85 VAL A N 1
ATOM 668 C CA . VAL A 1 85 ? 5.105 32.031 -2.607 1 98.25 85 VAL A CA 1
ATOM 669 C C . VAL A 1 85 ? 3.896 32.688 -3.273 1 98.25 85 VAL A C 1
ATOM 671 O O . VAL A 1 85 ? 2.805 32.125 -3.285 1 98.25 85 VAL A O 1
ATOM 674 N N . VAL A 1 86 ? 4.078 33.906 -3.85 1 97.31 86 VAL A N 1
ATOM 675 C CA . VAL A 1 86 ? 3.012 34.562 -4.582 1 97.31 86 VAL A CA 1
ATOM 676 C C . VAL A 1 86 ? 2.547 33.688 -5.742 1 97.31 86 VAL A C 1
ATOM 678 O O . VAL A 1 86 ? 1.345 33.5 -5.953 1 97.31 86 VAL A O 1
ATOM 681 N N . ASP A 1 87 ? 3.461 33.156 -6.457 1 97.5 87 ASP A N 1
ATOM 682 C CA . ASP A 1 87 ? 3.143 32.312 -7.609 1 97.5 87 ASP A CA 1
ATOM 683 C C . ASP A 1 87 ? 2.385 31.062 -7.184 1 97.5 87 ASP A C 1
ATOM 685 O O . ASP A 1 87 ? 1.43 30.656 -7.844 1 97.5 87 ASP A O 1
ATOM 689 N N . ILE A 1 88 ? 2.854 30.453 -6.121 1 97.69 88 ILE A N 1
ATOM 690 C CA . ILE A 1 88 ? 2.199 29.25 -5.598 1 97.69 88 ILE A CA 1
ATOM 691 C C . ILE A 1 88 ? 0.76 29.578 -5.207 1 97.69 88 ILE A C 1
ATOM 693 O O . ILE A 1 88 ? -0.154 28.797 -5.453 1 97.69 88 ILE A O 1
ATOM 697 N N . ASN A 1 89 ? 0.535 30.703 -4.633 1 97.31 89 ASN A N 1
ATOM 698 C CA . ASN A 1 89 ? -0.799 31.094 -4.191 1 97.31 89 ASN A CA 1
ATOM 699 C C . ASN A 1 89 ? -1.713 31.406 -5.375 1 97.31 89 ASN A C 1
ATOM 701 O O . ASN A 1 89 ? -2.932 31.25 -5.281 1 97.31 89 ASN A O 1
ATOM 705 N N . LYS A 1 90 ? -1.162 31.828 -6.504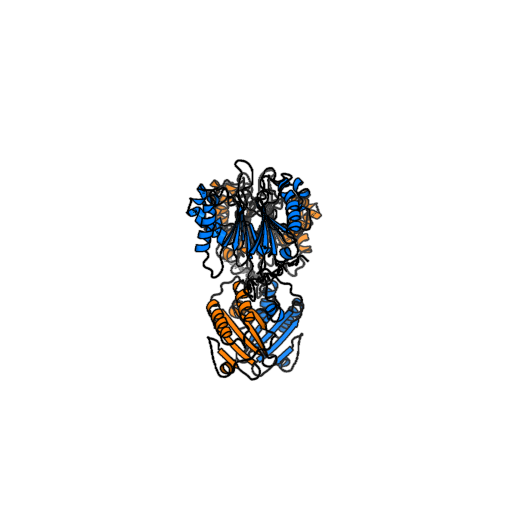 1 95.88 90 LYS A N 1
ATOM 706 C CA . LYS A 1 90 ? -1.954 32 -7.715 1 95.88 90 LYS A CA 1
ATOM 707 C C . LYS A 1 90 ? -2.473 30.656 -8.227 1 95.88 90 LYS A C 1
ATOM 709 O O . LYS A 1 90 ? -3.559 30.594 -8.805 1 95.88 90 LYS A O 1
ATOM 714 N N . LEU A 1 91 ? -1.691 29.688 -7.973 1 95.5 91 LEU A N 1
ATOM 715 C CA . LEU A 1 91 ? -2.041 28.359 -8.445 1 95.5 91 LEU A CA 1
ATOM 716 C C . LEU A 1 91 ? -2.967 27.656 -7.453 1 95.5 91 LEU A C 1
ATOM 718 O O . LEU A 1 91 ? -3.779 26.812 -7.84 1 95.5 91 LEU A O 1
ATOM 722 N N . HIS A 1 92 ? -2.754 27.969 -6.176 1 92.06 92 HIS A N 1
ATOM 723 C CA . HIS A 1 92 ? -3.559 27.391 -5.105 1 92.06 92 HIS A CA 1
ATOM 724 C C . HIS A 1 92 ? -4.941 28.031 -5.051 1 92.06 92 HIS A C 1
ATOM 726 O O . HIS A 1 92 ? -5.082 29.188 -4.629 1 92.06 92 HIS A O 1
ATOM 732 N N . ARG A 1 93 ? -6.02 27.484 -5.77 1 81.75 93 ARG A N 1
ATOM 733 C CA . ARG A 1 93 ? -7.328 28.109 -5.934 1 81.75 93 ARG A CA 1
ATOM 734 C C . ARG A 1 93 ? -8.305 27.625 -4.867 1 81.75 93 ARG A C 1
ATOM 736 O O . ARG A 1 93 ? -9.461 27.328 -5.168 1 81.75 93 ARG A O 1
ATOM 743 N N . ARG A 1 94 ? -7.988 27.531 -3.668 1 81.69 94 ARG A N 1
ATOM 744 C CA . ARG A 1 94 ? -8.922 27.188 -2.6 1 81.69 94 ARG A CA 1
ATOM 745 C C . ARG A 1 94 ? -9.289 28.406 -1.776 1 81.69 94 ARG A C 1
ATOM 747 O O . ARG A 1 94 ? -8.414 29.188 -1.368 1 81.69 94 ARG A O 1
ATOM 754 N N . LYS A 1 95 ? -10.555 28.422 -1.537 1 80.56 95 LYS A N 1
ATOM 755 C CA . LYS A 1 95 ? -11.055 29.578 -0.793 1 80.56 95 LYS A CA 1
ATOM 756 C C . LYS A 1 95 ? -10.586 29.531 0.658 1 80.56 95 LYS A C 1
ATOM 758 O O . LYS A 1 95 ? -10.453 28.469 1.247 1 80.56 95 LYS A O 1
ATOM 763 N N . ASP A 1 96 ? -10.078 30.609 1.234 1 83.06 96 ASP A N 1
ATOM 764 C CA . ASP A 1 96 ? -9.742 30.844 2.635 1 83.06 96 ASP A CA 1
ATOM 765 C C . ASP A 1 96 ? -8.469 30.109 3.029 1 83.06 96 ASP A C 1
ATOM 767 O O . ASP A 1 96 ? -8.281 29.75 4.195 1 83.06 96 ASP A O 1
ATOM 771 N N . SER A 1 97 ? -7.758 29.625 2.117 1 92.56 97 SER A N 1
ATOM 772 C CA . SER A 1 97 ? -6.469 28.984 2.375 1 92.56 97 SER A CA 1
ATOM 773 C C . SER A 1 97 ? -5.371 29.594 1.516 1 92.56 97 SER A C 1
ATOM 775 O O . SER A 1 97 ? -5.59 29.906 0.343 1 92.56 97 SER A O 1
ATOM 777 N N . LYS A 1 98 ? -4.285 29.891 2.119 1 96.38 98 LYS A N 1
ATOM 778 C CA . LYS A 1 98 ? -3.121 30.391 1.394 1 96.38 98 LYS A CA 1
ATOM 779 C C . LYS A 1 98 ? -1.829 29.797 1.95 1 96.38 98 LYS A C 1
ATOM 781 O O . LYS A 1 98 ? -1.77 29.406 3.119 1 96.38 98 LYS A O 1
ATOM 786 N N . TYR A 1 99 ? -0.877 29.75 1.08 1 98.25 99 TYR A N 1
ATOM 787 C CA . TYR A 1 99 ? 0.456 29.344 1.512 1 98.25 99 TYR A CA 1
ATOM 788 C C . TYR A 1 99 ? 1.207 30.516 2.133 1 98.25 99 TYR A C 1
ATOM 790 O O . TYR A 1 99 ? 1.125 31.656 1.642 1 98.25 99 TYR A O 1
ATOM 798 N N . MET A 1 100 ? 1.864 30.25 3.256 1 98.31 100 MET A N 1
ATOM 799 C CA . MET A 1 100 ? 2.76 31.172 3.953 1 98.31 100 MET A CA 1
ATOM 800 C C . MET A 1 100 ? 4.184 30.625 3.984 1 98.31 100 MET A C 1
ATOM 802 O O . MET A 1 100 ? 4.422 29.484 3.602 1 98.31 100 MET A O 1
ATOM 806 N N . MET A 1 101 ? 5.129 31.531 4.34 1 98.69 101 MET A N 1
ATOM 807 C CA . MET A 1 101 ? 6.523 31.109 4.391 1 98.69 101 MET A CA 1
ATOM 808 C C . MET A 1 101 ? 7.211 31.625 5.648 1 98.69 101 MET A C 1
ATOM 810 O O . MET A 1 101 ? 7.008 32.781 6.035 1 98.69 101 MET A O 1
ATOM 814 N N . GLN A 1 102 ? 7.902 30.781 6.363 1 98.56 102 GLN A N 1
ATOM 815 C CA . GLN A 1 102 ? 8.891 31.141 7.379 1 98.56 102 GLN A CA 1
ATOM 816 C C . GLN A 1 102 ? 10.297 30.75 6.93 1 98.56 102 GLN A C 1
ATOM 818 O O . GLN A 1 102 ? 10.594 29.578 6.711 1 98.56 102 GLN A O 1
ATOM 823 N N . ILE A 1 103 ? 11.164 31.703 6.77 1 98.5 103 ILE A N 1
ATOM 824 C CA . ILE A 1 103 ? 12.492 31.5 6.203 1 98.5 103 ILE A CA 1
ATOM 825 C C . ILE A 1 103 ? 13.555 31.859 7.238 1 98.5 103 ILE A C 1
ATOM 827 O O . ILE A 1 103 ? 13.414 32.844 7.969 1 98.5 103 ILE A O 1
ATOM 831 N N . SER A 1 104 ? 14.555 31.078 7.312 1 98.38 104 SER A N 1
ATOM 832 C CA . SER A 1 104 ? 15.609 31.266 8.305 1 98.38 104 SER A CA 1
ATOM 833 C C . SER A 1 104 ? 16.562 32.375 7.898 1 98.38 104 SER A C 1
ATOM 835 O O . SER A 1 104 ? 16.5 32.875 6.77 1 98.38 104 SER A O 1
ATOM 837 N N . GLU A 1 105 ? 17.375 32.781 8.906 1 97.12 105 GLU A N 1
ATOM 838 C CA . GLU A 1 105 ? 18.562 33.531 8.516 1 97.12 105 GLU A CA 1
ATOM 839 C C . GLU A 1 105 ? 19.516 32.688 7.684 1 97.12 105 GLU A C 1
ATOM 841 O O . GLU A 1 105 ? 19.344 31.484 7.562 1 97.12 105 GLU A O 1
ATOM 846 N N . ARG A 1 106 ? 20.422 33.375 7.051 1 96.94 106 ARG A N 1
ATOM 847 C CA . ARG A 1 106 ? 21.438 32.625 6.293 1 96.94 106 ARG A CA 1
ATOM 848 C C . ARG A 1 106 ? 22.391 31.891 7.227 1 96.94 106 ARG A C 1
ATOM 850 O O . ARG A 1 106 ? 22.844 32.438 8.227 1 96.94 106 ARG A O 1
ATOM 857 N N . VAL A 1 107 ? 22.609 30.641 6.969 1 97.56 107 VAL A N 1
ATOM 858 C CA . VAL A 1 107 ? 23.469 29.797 7.793 1 97.56 107 VAL A CA 1
ATOM 859 C C . VAL A 1 107 ? 24.516 29.125 6.914 1 97.56 107 VAL A C 1
ATOM 861 O O . VAL A 1 107 ? 24.359 29.047 5.691 1 97.56 107 VAL A O 1
ATOM 864 N N . GLY A 1 108 ? 25.531 28.578 7.523 1 95.69 108 GLY A N 1
ATOM 865 C CA . GLY A 1 108 ? 26.656 27.984 6.816 1 95.69 108 GLY A CA 1
ATOM 866 C C . GLY A 1 108 ? 27.875 28.891 6.758 1 95.69 108 GLY A C 1
ATOM 867 O O . GLY A 1 108 ? 27.891 29.953 7.371 1 95.69 108 GLY A O 1
ATOM 868 N N . ARG A 1 109 ? 28.891 28.359 6.031 1 93.56 109 ARG A N 1
ATOM 869 C CA . ARG A 1 109 ? 30.156 29.078 5.941 1 93.56 109 ARG A CA 1
ATOM 870 C C . ARG A 1 109 ? 30.641 29.188 4.496 1 93.56 109 ARG A C 1
ATOM 872 O O . ARG A 1 109 ? 30.406 28.281 3.695 1 93.56 109 ARG A O 1
ATOM 879 N N . GLY A 1 110 ? 31.219 30.344 4.273 1 90 110 GLY A N 1
ATOM 880 C CA . GLY A 1 110 ? 31.797 30.547 2.957 1 90 110 GLY A CA 1
ATOM 881 C C . GLY A 1 110 ? 30.797 30.422 1.832 1 90 110 GLY A C 1
ATOM 882 O O . GLY A 1 110 ? 29.734 31.047 1.866 1 90 110 GLY A O 1
ATOM 883 N N . ASN A 1 111 ? 31.156 29.547 0.848 1 85.75 111 ASN A N 1
ATOM 884 C CA . ASN A 1 111 ? 30.344 29.375 -0.35 1 85.75 111 ASN A CA 1
ATOM 885 C C . ASN A 1 111 ? 29.219 28.375 -0.123 1 85.75 111 ASN A C 1
ATOM 887 O O . ASN A 1 111 ? 28.375 28.172 -0.999 1 85.75 111 ASN A O 1
ATOM 891 N N . ALA A 1 112 ? 29.141 27.906 1.056 1 85.25 112 ALA A N 1
ATOM 892 C CA . ALA A 1 112 ? 28.141 26.891 1.361 1 85.25 112 ALA A CA 1
ATOM 893 C C . ALA A 1 112 ? 26.953 27.5 2.127 1 85.25 112 ALA A C 1
ATOM 895 O O . ALA A 1 112 ? 26.219 26.781 2.814 1 85.25 112 ALA A O 1
ATOM 896 N N . LYS A 1 113 ? 26.812 28.781 2.037 1 95 113 LYS A N 1
ATOM 897 C CA . LYS A 1 113 ? 25.734 29.422 2.781 1 95 113 LYS A CA 1
ATOM 898 C C . LYS A 1 113 ? 24.391 29.188 2.094 1 95 113 LYS A C 1
ATOM 900 O O . LYS A 1 113 ? 24.297 29.219 0.865 1 95 113 LYS A O 1
ATOM 905 N N . GLU A 1 114 ? 23.375 28.984 2.924 1 97.88 114 GLU A N 1
ATOM 906 C CA . GLU A 1 114 ? 22.016 28.766 2.432 1 97.88 114 GLU A CA 1
ATOM 907 C C . GLU A 1 114 ? 20.984 29.172 3.479 1 97.88 114 GLU A C 1
ATOM 909 O O . GLU A 1 114 ? 21.344 29.656 4.555 1 97.88 114 GLU A O 1
ATOM 914 N N . GLN A 1 115 ? 19.734 29.125 3.1 1 98.44 115 GLN A N 1
ATOM 915 C CA . GLN A 1 115 ? 18.625 29.281 4.02 1 98.44 115 GLN A CA 1
ATOM 916 C C . GLN A 1 115 ? 17.688 28.078 3.961 1 98.44 115 GLN A C 1
ATOM 918 O O . GLN A 1 115 ? 17.688 27.328 2.984 1 98.44 115 GLN A O 1
ATOM 923 N N . TYR A 1 116 ? 16.984 27.891 5.09 1 98.56 116 TYR A N 1
ATOM 924 C CA . TYR A 1 116 ? 15.836 27 5.18 1 98.56 116 TYR A CA 1
ATOM 925 C C . TYR A 1 116 ? 14.531 27.766 5.074 1 98.56 116 TYR A C 1
ATOM 927 O O . TYR A 1 116 ? 14.422 28.891 5.562 1 98.56 116 TYR A O 1
ATOM 935 N N . ALA A 1 117 ? 13.555 27.141 4.492 1 98.81 117 ALA A N 1
ATOM 936 C CA . ALA A 1 117 ? 12.227 27.734 4.52 1 98.81 117 ALA A CA 1
ATOM 937 C C . ALA A 1 117 ? 11.141 26.688 4.738 1 98.81 117 ALA A C 1
ATOM 939 O O . ALA A 1 117 ? 11.211 25.594 4.176 1 98.81 117 ALA A O 1
ATOM 940 N N . TYR A 1 118 ? 10.227 27.047 5.645 1 98.88 118 TYR A N 1
ATOM 941 C CA . TYR A 1 118 ? 8.969 26.312 5.723 1 98.88 118 TYR A CA 1
ATOM 942 C C . TYR A 1 118 ? 7.883 27 4.91 1 98.88 118 TYR A C 1
ATOM 944 O O . TYR A 1 118 ? 7.543 28.156 5.168 1 98.88 118 TYR A O 1
ATOM 952 N N . ILE A 1 119 ? 7.406 26.328 3.93 1 98.88 119 ILE A N 1
ATOM 953 C CA . ILE A 1 119 ? 6.227 26.766 3.193 1 98.88 119 ILE A CA 1
ATOM 954 C C . ILE A 1 119 ? 5.016 25.938 3.605 1 98.88 119 ILE A C 1
ATOM 956 O O . ILE A 1 119 ? 5.059 24.703 3.549 1 98.88 119 ILE A O 1
ATOM 960 N N . TYR A 1 120 ? 3.938 26.609 4.062 1 98.75 120 TYR A N 1
ATOM 961 C CA . TYR A 1 120 ? 2.848 25.875 4.688 1 98.75 120 TYR A CA 1
ATOM 962 C C . TYR A 1 120 ? 1.507 26.547 4.426 1 98.75 120 TYR A C 1
ATOM 964 O O . TYR A 1 120 ? 1.454 27.75 4.148 1 98.75 120 TYR A O 1
ATOM 972 N N . ARG A 1 121 ? 0.515 25.781 4.52 1 97.81 121 ARG A N 1
ATOM 973 C CA . ARG A 1 121 ? -0.843 26.312 4.418 1 97.81 121 ARG A CA 1
ATOM 974 C C . ARG A 1 121 ? -1.306 26.906 5.742 1 97.81 121 ARG A C 1
ATOM 976 O O . ARG A 1 121 ? -1.223 26.25 6.785 1 97.81 121 ARG A O 1
ATOM 983 N N . ASN A 1 122 ? -1.991 28.016 5.703 1 97 122 ASN A N 1
ATOM 984 C CA . ASN A 1 122 ? -2.369 28.719 6.914 1 97 122 ASN A CA 1
ATOM 985 C C . ASN A 1 122 ? -3.605 28.109 7.566 1 97 122 ASN A C 1
ATOM 987 O O . ASN A 1 122 ? -3.898 28.375 8.734 1 97 122 ASN A O 1
ATOM 991 N N . ASP A 1 123 ? -4.363 27.344 6.832 1 94.44 123 ASP A N 1
ATOM 992 C CA . ASP A 1 123 ? -5.551 26.703 7.398 1 94.44 123 ASP A CA 1
ATOM 993 C C . ASP A 1 123 ? -5.195 25.391 8.094 1 94.44 123 ASP A C 1
ATOM 995 O O . ASP A 1 123 ? -6.031 24.797 8.773 1 94.44 123 ASP A O 1
ATOM 999 N N . LYS A 1 124 ? -3.965 24.953 8 1 96.38 124 LYS A N 1
ATOM 1000 C CA . LYS A 1 124 ? -3.539 23.688 8.594 1 96.38 124 LYS A CA 1
ATOM 1001 C C . LYS A 1 124 ? -2.473 23.922 9.656 1 96.38 124 LYS A C 1
ATOM 1003 O O . LYS A 1 124 ? -2.379 23.156 10.617 1 96.38 124 LYS A O 1
ATOM 1008 N N . PHE A 1 125 ? -1.663 24.938 9.422 1 97.88 125 PHE A N 1
ATOM 1009 C CA . PHE A 1 125 ? -0.583 25.266 10.344 1 97.88 125 PHE A CA 1
ATOM 1010 C C . PHE A 1 125 ? -0.599 26.75 10.695 1 97.88 125 PHE A C 1
ATOM 1012 O O . PHE A 1 125 ? -0.836 27.594 9.82 1 97.88 125 PHE A O 1
ATOM 1019 N N . LYS A 1 126 ? -0.334 27.016 11.938 1 97.81 126 LYS A N 1
ATOM 1020 C CA . LYS A 1 126 ? -0.169 28.391 12.391 1 97.81 126 LYS A CA 1
ATOM 1021 C C . LYS A 1 126 ? 1.199 28.609 13.031 1 97.81 126 LYS A C 1
ATOM 1023 O O . LYS A 1 126 ? 1.541 27.938 14.008 1 97.81 126 LYS A O 1
ATOM 1028 N N . PHE A 1 127 ? 1.91 29.547 12.492 1 98.44 127 PHE A N 1
ATOM 1029 C CA . PHE A 1 127 ? 3.223 29.859 13.031 1 98.44 127 PHE A CA 1
ATOM 1030 C C . PHE A 1 127 ? 3.098 30.484 14.414 1 98.44 127 PHE A C 1
ATOM 1032 O O . PHE A 1 127 ? 2.385 31.484 14.594 1 98.44 127 PHE A O 1
ATOM 1039 N N . LEU A 1 128 ? 3.758 29.891 15.375 1 98.5 128 LEU A N 1
ATOM 1040 C CA . LEU A 1 128 ? 3.781 30.438 16.719 1 98.5 128 LEU A CA 1
ATOM 1041 C C . LEU A 1 128 ? 5.098 31.156 17 1 98.5 128 LEU A C 1
ATOM 1043 O O . LEU A 1 128 ? 5.105 32.344 17.344 1 98.5 128 LEU A O 1
ATOM 1047 N N . SER A 1 129 ? 6.211 30.375 16.781 1 98.19 129 SER A N 1
ATOM 1048 C CA . SER A 1 129 ? 7.551 30.938 16.922 1 98.19 129 SER A CA 1
ATOM 1049 C C . SER A 1 129 ? 8.594 30.047 16.25 1 98.19 129 SER A C 1
ATOM 1051 O O . SER A 1 129 ? 8.312 28.891 15.922 1 98.19 129 SER A O 1
ATOM 1053 N N . GLY A 1 130 ? 9.719 30.719 15.938 1 97.62 130 GLY A N 1
ATOM 1054 C CA . GLY A 1 130 ? 10.797 29.953 15.328 1 97.62 130 GLY A CA 1
ATOM 1055 C C . GLY A 1 130 ? 12.117 30.688 15.305 1 97.62 130 GLY A C 1
ATOM 1056 O O . GLY A 1 130 ? 12.148 31.922 15.375 1 97.62 130 GLY A O 1
ATOM 1057 N N . HIS A 1 131 ? 13.195 30 15.328 1 98.06 131 HIS A N 1
ATOM 1058 C CA . HIS A 1 131 ? 14.539 30.578 15.234 1 98.06 131 HIS A CA 1
ATOM 1059 C C . HIS A 1 131 ? 15.57 29.5 14.93 1 98.06 131 HIS A C 1
ATOM 1061 O O . HIS A 1 131 ? 15.289 28.297 15.07 1 98.06 131 HIS A O 1
ATOM 1067 N N . THR A 1 132 ? 16.672 29.969 14.477 1 98.69 132 THR A N 1
ATOM 1068 C CA . THR A 1 132 ? 17.797 29.062 14.25 1 98.69 132 THR A CA 1
ATOM 1069 C C . THR A 1 132 ? 18.391 28.594 15.578 1 98.69 132 THR A C 1
ATOM 1071 O O . THR A 1 132 ? 18.531 29.391 16.516 1 98.69 132 THR A O 1
ATOM 1074 N N . PHE A 1 133 ? 18.734 27.344 15.656 1 98.75 133 PHE A N 1
ATOM 1075 C CA . PHE A 1 133 ? 19.359 26.781 16.844 1 98.75 133 PHE A CA 1
ATOM 1076 C C . PHE A 1 133 ? 20.625 27.547 17.203 1 98.75 133 PHE A C 1
ATOM 1078 O O . PHE A 1 133 ? 21.469 27.797 16.344 1 98.75 133 PHE A O 1
ATOM 1085 N N . PRO A 1 134 ? 20.719 27.938 18.484 1 98.06 134 PRO A N 1
ATOM 1086 C CA . PRO A 1 134 ? 21.953 28.594 18.906 1 98.06 134 PRO A CA 1
ATOM 1087 C C . PRO A 1 134 ? 23.125 27.609 19.047 1 98.06 134 PRO A C 1
ATOM 1089 O O . PRO A 1 134 ? 23.359 27.078 20.141 1 98.06 134 PRO A O 1
ATOM 1092 N N . ASP A 1 135 ? 23.844 27.484 18.094 1 97.44 135 ASP A N 1
ATOM 1093 C CA . ASP A 1 135 ? 24.906 26.484 17.969 1 97.44 135 ASP A CA 1
ATOM 1094 C C . ASP A 1 135 ? 26.188 26.969 18.641 1 97.44 135 ASP A C 1
ATOM 1096 O O . ASP A 1 135 ? 27.25 27.016 18 1 97.44 135 ASP A O 1
ATOM 1100 N N . ARG A 1 136 ? 26.25 27.094 19.891 1 95.31 136 ARG A N 1
ATOM 1101 C CA . ARG A 1 136 ? 27.359 27.656 20.672 1 95.31 136 ARG A CA 1
ATOM 1102 C C . ARG A 1 136 ? 28.578 26.75 20.578 1 95.31 136 ARG A C 1
ATOM 1104 O O . ARG A 1 136 ? 29.719 27.219 20.625 1 95.31 136 ARG A O 1
ATOM 1111 N N . LYS A 1 137 ? 28.406 25.5 20.391 1 95.75 137 LYS A N 1
ATOM 1112 C CA . LYS A 1 137 ? 29.516 24.547 20.359 1 95.75 137 LYS A CA 1
ATOM 1113 C C . LYS A 1 137 ? 29.969 24.266 18.938 1 95.75 137 LYS A C 1
ATOM 1115 O O . LYS A 1 137 ? 30.844 23.422 18.703 1 95.75 137 LYS A O 1
ATOM 1120 N N . ASP A 1 138 ? 29.375 24.812 18 1 96.5 138 ASP A N 1
ATOM 1121 C CA . ASP A 1 138 ? 29.719 24.719 16.594 1 96.5 138 ASP A CA 1
ATOM 1122 C C . ASP A 1 138 ? 29.641 23.266 16.109 1 96.5 138 ASP A C 1
ATOM 1124 O O . ASP A 1 138 ? 30.594 22.75 15.508 1 96.5 138 ASP A O 1
ATOM 1128 N N . ASP A 1 139 ? 28.562 22.703 16.422 1 97.25 139 ASP A N 1
ATOM 1129 C CA . ASP A 1 139 ? 28.328 21.297 16.062 1 97.25 139 ASP A CA 1
ATOM 1130 C C . ASP A 1 139 ? 27.906 21.172 14.609 1 97.25 139 ASP A C 1
ATOM 1132 O O . ASP A 1 139 ? 28 20.094 14.023 1 97.25 139 ASP A O 1
ATOM 1136 N N . PHE A 1 140 ? 27.469 22.234 14.039 1 98 140 PHE A N 1
ATOM 1137 C CA . PHE A 1 140 ? 26.844 22.156 12.727 1 98 140 PHE A CA 1
ATOM 1138 C C . PHE A 1 140 ? 27.516 23.094 11.742 1 98 140 PHE A C 1
ATOM 1140 O O . PHE A 1 140 ? 27.828 24.234 12.086 1 98 140 PHE A O 1
ATOM 1147 N N . MET A 1 141 ? 27.75 22.609 10.492 1 97.25 141 MET A N 1
ATOM 1148 C CA . MET A 1 141 ? 28.109 23.5 9.398 1 97.25 141 MET A CA 1
ATOM 1149 C C . MET A 1 141 ? 26.984 24.5 9.109 1 97.25 141 MET A C 1
ATOM 1151 O O . MET A 1 141 ? 27.25 25.672 8.805 1 97.25 141 MET A O 1
ATOM 1155 N N . ARG A 1 142 ? 25.781 24.078 9.164 1 98.25 142 ARG A N 1
ATOM 1156 C CA . ARG A 1 142 ? 24.547 24.844 9.016 1 98.25 142 ARG A CA 1
ATOM 1157 C C . ARG A 1 142 ? 23.578 24.547 10.164 1 98.25 142 ARG A C 1
ATOM 1159 O O . ARG A 1 142 ? 22.844 23.562 10.125 1 98.25 142 ARG A O 1
ATOM 1166 N N . PRO A 1 143 ? 23.484 25.453 11.141 1 98.56 143 PRO A N 1
ATOM 1167 C CA . PRO A 1 143 ? 22.625 25.203 12.297 1 98.56 143 PRO A CA 1
ATOM 1168 C C . PRO A 1 143 ? 21.172 24.984 11.906 1 98.56 143 PRO A C 1
ATOM 1170 O O . PRO A 1 143 ? 20.656 25.672 11.008 1 98.56 143 PRO A O 1
ATOM 1173 N N . PRO A 1 144 ? 20.484 24.062 12.578 1 98.81 144 PRO A N 1
ATOM 1174 C CA . PRO A 1 144 ? 19.094 23.734 12.273 1 98.81 144 PRO A CA 1
ATOM 1175 C C . PRO A 1 144 ? 18.141 24.906 12.492 1 98.81 144 PRO A C 1
ATOM 1177 O O . PRO A 1 144 ? 18.391 25.766 13.344 1 98.81 144 PRO A O 1
ATOM 1180 N N . TYR A 1 145 ? 17.078 24.984 11.695 1 98.88 145 TYR A N 1
ATOM 1181 C CA . TYR A 1 145 ? 16 25.953 11.852 1 98.88 145 TYR A CA 1
ATOM 1182 C C . TYR A 1 145 ? 14.797 25.328 12.555 1 98.88 145 TYR A C 1
ATOM 1184 O O . TYR A 1 145 ? 14.203 24.375 12.047 1 98.88 145 TYR A O 1
ATOM 1192 N N . ILE A 1 146 ? 14.438 25.859 13.742 1 98.94 146 ILE A N 1
ATOM 1193 C CA . ILE A 1 146 ? 13.414 25.297 14.602 1 98.94 146 ILE A CA 1
ATOM 1194 C C . ILE A 1 146 ? 12.156 26.156 14.539 1 98.94 146 ILE A C 1
ATOM 1196 O O . ILE A 1 146 ? 12.227 27.375 14.719 1 98.94 146 ILE A O 1
ATOM 1200 N N . VAL A 1 147 ? 11.023 25.516 14.266 1 98.88 147 VAL A N 1
ATOM 1201 C CA . VAL A 1 147 ? 9.773 26.266 14.234 1 98.88 147 VAL A CA 1
ATOM 1202 C C . VAL A 1 147 ? 8.695 25.5 14.992 1 98.88 147 VAL A C 1
ATOM 1204 O O . VAL A 1 147 ? 8.57 24.281 14.859 1 98.88 147 VAL A O 1
ATOM 1207 N N . HIS A 1 148 ? 7.977 26.219 15.836 1 98.81 148 HIS A N 1
ATOM 1208 C CA . HIS A 1 148 ? 6.812 25.734 16.578 1 98.81 148 HIS A CA 1
ATOM 1209 C C . HIS A 1 148 ? 5.516 26.156 15.883 1 98.81 148 HIS A C 1
ATOM 1211 O O . HIS A 1 148 ? 5.27 27.344 15.68 1 98.81 148 HIS A O 1
ATOM 1217 N N . PHE A 1 149 ? 4.734 25.141 15.492 1 98.75 149 PHE A N 1
ATOM 1218 C CA . PHE A 1 149 ? 3.467 25.391 14.82 1 98.75 149 PHE A CA 1
ATOM 1219 C C . PHE A 1 149 ? 2.299 24.875 15.656 1 98.75 149 PHE A C 1
ATOM 1221 O O . PHE A 1 149 ? 2.385 23.812 16.266 1 98.75 149 PHE A O 1
ATOM 1228 N N . ALA A 1 150 ? 1.218 25.641 15.672 1 98.25 150 ALA A N 1
ATOM 1229 C CA . ALA A 1 150 ? -0.073 25.078 16.047 1 98.25 150 ALA A CA 1
ATOM 1230 C C . ALA A 1 150 ? -0.656 24.25 14.898 1 98.25 150 ALA A C 1
ATOM 1232 O O . ALA A 1 150 ? -0.483 24.594 13.727 1 98.25 150 ALA A O 1
ATOM 1233 N N . THR A 1 151 ? -1.346 23.188 15.188 1 96.81 151 THR A N 1
ATOM 1234 C CA . THR A 1 151 ? -1.915 22.266 14.211 1 96.81 151 THR A CA 1
ATOM 1235 C C . THR A 1 151 ? -3.398 22.031 14.484 1 96.81 151 THR A C 1
ATOM 1237 O O . THR A 1 151 ? -3.793 20.938 14.922 1 96.81 151 THR A O 1
ATOM 1240 N N . PRO A 1 152 ? -4.227 22.922 14.078 1 93.44 152 PRO A N 1
ATOM 1241 C CA . PRO A 1 152 ? -5.625 22.938 14.516 1 93.44 152 PRO A CA 1
ATOM 1242 C C . PRO A 1 152 ? -6.438 21.781 13.93 1 93.44 152 PRO A C 1
ATOM 1244 O O . PRO A 1 152 ? -7.523 21.469 14.43 1 93.44 152 PRO A O 1
ATOM 1247 N N . THR A 1 153 ? -5.941 21.156 12.961 1 93 153 THR A N 1
ATOM 1248 C CA . THR A 1 153 ? -6.781 20.172 12.289 1 93 153 THR A CA 1
ATOM 1249 C C . THR A 1 153 ? -6.285 18.75 12.57 1 93 153 THR A C 1
ATOM 1251 O O . THR A 1 153 ? -6.887 17.781 12.117 1 93 153 THR A O 1
ATOM 1254 N N . LEU A 1 154 ? -5.191 18.594 13.25 1 93.38 154 LEU A N 1
ATOM 1255 C CA . LEU A 1 154 ? -4.621 17.266 13.477 1 93.38 154 LEU A CA 1
ATOM 1256 C C . LEU A 1 154 ? -5.258 16.609 14.695 1 93.38 154 LEU A C 1
ATOM 1258 O O . LEU A 1 154 ? -5.707 17.297 15.617 1 93.38 154 LEU A O 1
ATOM 1262 N N . ARG A 1 155 ? -5.266 15.359 14.664 1 88.44 155 ARG A N 1
ATOM 1263 C CA . ARG A 1 155 ? -5.855 14.562 15.734 1 88.44 155 ARG A CA 1
ATOM 1264 C C . ARG A 1 155 ? -4.973 14.586 16.969 1 88.44 155 ARG A C 1
ATOM 1266 O O . ARG A 1 155 ? -3.832 14.117 16.938 1 88.44 155 ARG A O 1
ATOM 1273 N N . ASP A 1 156 ? -5.477 15.047 18.047 1 86.88 156 ASP A N 1
ATOM 1274 C CA . ASP A 1 156 ? -4.855 14.992 19.375 1 86.88 156 ASP A CA 1
ATOM 1275 C C . ASP A 1 156 ? -3.449 15.578 19.344 1 86.88 156 ASP A C 1
ATOM 1277 O O . ASP A 1 156 ? -2.533 15.039 19.969 1 86.88 156 ASP A O 1
ATOM 1281 N N . LEU A 1 157 ? -3.213 16.531 18.5 1 93.62 157 LEU A N 1
ATOM 1282 C CA . LEU A 1 157 ? -1.942 17.219 18.328 1 93.62 157 LEU A CA 1
ATOM 1283 C C . LEU A 1 157 ? -2.162 18.719 18.156 1 93.62 157 LEU A C 1
ATOM 1285 O O . LEU A 1 157 ? -2.275 19.219 17.031 1 93.62 157 LEU A O 1
ATOM 1289 N N . ASP A 1 158 ? -2.127 19.391 19.281 1 93.81 158 ASP A N 1
ATOM 1290 C CA . ASP A 1 158 ? -2.457 20.812 19.281 1 93.81 158 ASP A CA 1
ATOM 1291 C C . ASP A 1 158 ? -1.35 21.641 18.625 1 93.81 158 ASP A C 1
ATOM 1293 O O . ASP A 1 158 ? -1.615 22.672 18.031 1 93.81 158 ASP A O 1
ATOM 1297 N N . SER A 1 159 ? -0.164 21.203 18.859 1 97.62 159 SER A N 1
ATOM 1298 C CA . SER A 1 159 ? 1 21.844 18.266 1 97.62 159 SER A CA 1
ATOM 1299 C C . SER A 1 159 ? 2.184 20.891 18.172 1 97.62 159 SER A C 1
ATOM 1301 O O . SER A 1 159 ? 2.168 19.828 18.797 1 97.62 159 SER A O 1
ATOM 1303 N N . MET A 1 160 ? 3.148 21.281 17.391 1 98.44 160 MET A N 1
ATOM 1304 C CA . MET A 1 160 ? 4.363 20.469 17.312 1 98.44 160 MET A CA 1
ATOM 1305 C C . MET A 1 160 ? 5.535 21.297 16.797 1 98.44 160 MET A C 1
ATOM 1307 O O . MET A 1 160 ? 5.34 22.406 16.281 1 98.44 160 MET A O 1
ATOM 1311 N N . ILE A 1 161 ? 6.707 20.734 17 1 98.88 161 ILE A N 1
ATOM 1312 C CA . ILE A 1 161 ? 7.945 21.406 16.609 1 98.88 161 ILE A CA 1
ATOM 1313 C C . ILE A 1 161 ? 8.5 20.766 15.344 1 98.88 161 ILE A C 1
ATOM 1315 O O . ILE A 1 161 ? 8.531 19.547 15.219 1 98.88 161 ILE A O 1
ATOM 1319 N N . PHE A 1 162 ? 8.844 21.609 14.383 1 98.94 162 PHE A N 1
ATOM 1320 C CA . PHE A 1 162 ? 9.578 21.172 13.203 1 98.94 162 PHE A CA 1
ATOM 1321 C C . PHE A 1 162 ? 11.031 21.625 13.266 1 98.94 162 PHE A C 1
ATOM 1323 O O . PHE A 1 162 ? 11.305 22.797 13.523 1 98.94 162 PHE A O 1
ATOM 1330 N N . ILE A 1 163 ? 11.93 20.703 13.078 1 98.94 163 ILE A N 1
ATOM 1331 C CA . ILE A 1 163 ? 13.359 20.984 13.078 1 98.94 163 ILE A CA 1
ATOM 1332 C C . ILE A 1 163 ? 13.961 20.625 11.727 1 98.94 163 ILE A C 1
ATOM 1334 O O . ILE A 1 163 ? 14.086 19.438 11.398 1 98.94 163 ILE A O 1
ATOM 1338 N N . GLY A 1 164 ? 14.312 21.656 10.945 1 98.81 164 GLY A N 1
ATOM 1339 C CA . GLY A 1 164 ? 14.906 21.453 9.633 1 98.81 164 GLY A CA 1
ATOM 1340 C C . GLY A 1 164 ? 16.422 21.453 9.648 1 98.81 164 GLY A C 1
ATOM 1341 O O . GLY A 1 164 ? 17.031 22.266 10.352 1 98.81 164 GLY A O 1
ATOM 1342 N N . ILE A 1 165 ? 17.062 20.531 8.891 1 98.62 165 ILE A N 1
ATOM 1343 C CA . ILE A 1 165 ? 18.516 20.422 8.938 1 98.62 165 ILE A CA 1
ATOM 1344 C C . ILE A 1 165 ? 19.047 20.031 7.559 1 98.62 165 ILE A C 1
ATOM 1346 O O . ILE A 1 165 ? 18.344 19.359 6.785 1 98.62 165 ILE A O 1
ATOM 1350 N N . HIS A 1 166 ? 20.172 20.547 7.254 1 98.69 166 HIS A N 1
ATOM 1351 C CA . HIS A 1 166 ? 21.016 20.109 6.148 1 98.69 166 HIS A CA 1
ATOM 1352 C C . HIS A 1 166 ? 22.438 19.859 6.617 1 98.69 166 HIS A C 1
ATOM 1354 O O . HIS A 1 166 ? 23.203 20.812 6.812 1 98.69 166 HIS A O 1
ATOM 1360 N N . THR A 1 167 ? 22.828 18.594 6.734 1 98.12 167 THR A N 1
ATOM 1361 C CA . THR A 1 167 ? 24.141 18.266 7.277 1 98.12 167 THR A CA 1
ATOM 1362 C C . THR A 1 167 ? 25.188 18.25 6.18 1 98.12 167 THR A C 1
ATOM 1364 O O . THR A 1 167 ? 24.859 18.203 4.992 1 98.12 167 THR A O 1
ATOM 1367 N N . GLN A 1 168 ? 26.438 18.344 6.629 1 96.31 168 GLN A N 1
ATOM 1368 C CA . GLN A 1 168 ? 27.578 18.172 5.727 1 96.31 168 GLN A CA 1
ATOM 1369 C C . GLN A 1 168 ? 27.922 16.703 5.531 1 96.31 168 GLN A C 1
ATOM 1371 O O . GLN A 1 168 ? 28.078 15.969 6.508 1 96.31 168 GLN A O 1
ATOM 1376 N N . PRO A 1 169 ? 28.109 16.297 4.258 1 94.88 169 PRO A N 1
ATOM 1377 C CA . PRO A 1 169 ? 28.375 14.875 4.008 1 94.88 169 PRO A CA 1
ATOM 1378 C C . PRO A 1 169 ? 29.547 14.336 4.828 1 94.88 169 PRO A C 1
ATOM 1380 O O . PRO A 1 169 ? 29.422 13.289 5.461 1 94.88 169 PRO A O 1
ATOM 1383 N N . LYS A 1 170 ? 30.625 15.031 4.953 1 93.75 170 LYS A N 1
ATOM 1384 C CA . LYS A 1 170 ? 31.828 14.562 5.629 1 93.75 170 LYS A CA 1
ATOM 1385 C C . LYS A 1 170 ? 31.609 14.477 7.137 1 93.75 170 LYS A C 1
ATOM 1387 O O . LYS A 1 170 ? 32.344 13.773 7.836 1 93.75 170 LYS A O 1
ATOM 1392 N N . ASN A 1 171 ? 30.609 15.211 7.609 1 96.19 171 ASN A N 1
ATOM 1393 C CA . ASN A 1 171 ? 30.344 15.234 9.039 1 96.19 171 ASN A CA 1
ATOM 1394 C C . ASN A 1 171 ? 28.938 14.734 9.359 1 96.19 171 ASN A C 1
ATOM 1396 O O . ASN A 1 171 ? 28.359 15.102 10.391 1 96.19 171 ASN A O 1
ATOM 1400 N N . ALA A 1 172 ? 28.406 14.031 8.508 1 96.94 172 ALA A N 1
ATOM 1401 C CA . ALA A 1 172 ? 27 13.625 8.594 1 96.94 172 ALA A CA 1
ATOM 1402 C C . ALA A 1 172 ? 26.719 12.875 9.891 1 96.94 172 ALA A C 1
ATOM 1404 O O . ALA A 1 172 ? 25.703 13.117 10.547 1 96.94 172 ALA A O 1
ATOM 1405 N N . ALA A 1 173 ? 27.562 12 10.312 1 95.25 173 ALA A N 1
ATOM 1406 C CA . ALA A 1 173 ? 27.359 11.203 11.523 1 95.25 173 ALA A CA 1
ATOM 1407 C C . ALA A 1 173 ? 27.281 12.094 12.758 1 95.25 173 ALA A C 1
ATOM 1409 O O . ALA A 1 173 ? 26.359 11.992 13.562 1 95.25 173 ALA A O 1
ATOM 1410 N N . ASN A 1 174 ? 28.25 12.961 12.891 1 97.31 174 ASN A N 1
ATOM 1411 C CA . ASN A 1 174 ? 28.328 13.836 14.062 1 97.31 174 ASN A CA 1
ATOM 1412 C C . ASN A 1 174 ? 27.156 14.82 14.094 1 97.31 174 ASN A C 1
ATOM 1414 O O . ASN A 1 174 ? 26.562 15.039 15.148 1 97.31 174 ASN A O 1
ATOM 1418 N N . GLU A 1 175 ? 26.906 15.414 13 1 98.5 175 GLU A N 1
ATOM 1419 C CA . GLU A 1 175 ? 25.812 16.391 12.953 1 98.5 175 GLU A CA 1
ATOM 1420 C C . GLU A 1 175 ? 24.469 15.727 13.18 1 98.5 175 GLU A C 1
ATOM 1422 O O . GLU A 1 175 ? 23.609 16.281 13.875 1 98.5 175 GLU A O 1
ATOM 1427 N N . THR A 1 176 ? 24.312 14.586 12.57 1 98.12 176 THR A N 1
ATOM 1428 C CA . THR A 1 176 ? 23.078 13.852 12.812 1 98.12 176 THR A CA 1
ATOM 1429 C C . THR A 1 176 ? 22.922 13.508 14.289 1 98.12 176 THR A C 1
ATOM 1431 O O . THR A 1 176 ? 21.844 13.641 14.859 1 98.12 176 THR A O 1
ATOM 1434 N N . SER A 1 177 ? 23.969 13.086 14.867 1 97.88 177 SER A N 1
ATOM 1435 C CA . SER A 1 177 ? 23.938 12.789 16.297 1 97.88 177 SER A CA 1
ATOM 1436 C C . SER A 1 177 ? 23.562 14.016 17.109 1 97.88 177 SER A C 1
ATOM 1438 O O . SER A 1 177 ? 22.781 13.93 18.062 1 97.88 177 SER A O 1
ATOM 1440 N N . ALA A 1 178 ? 24.062 15.133 16.75 1 98.5 178 ALA A N 1
ATOM 1441 C CA . ALA A 1 178 ? 23.875 16.375 17.484 1 98.5 178 ALA A CA 1
ATOM 1442 C C . ALA A 1 178 ? 22.422 16.844 17.391 1 98.5 178 ALA A C 1
ATOM 1444 O O . ALA A 1 178 ? 21.984 17.703 18.172 1 98.5 178 ALA A O 1
ATOM 1445 N N . MET A 1 179 ? 21.656 16.312 16.516 1 98.75 179 MET A N 1
ATOM 1446 C CA . MET A 1 179 ? 20.25 16.672 16.391 1 98.75 179 MET A CA 1
ATOM 1447 C C . MET A 1 179 ? 19.484 16.328 17.656 1 98.75 179 MET A C 1
ATOM 1449 O O . MET A 1 179 ? 18.453 16.953 17.953 1 98.75 179 MET A O 1
ATOM 1453 N N . ALA A 1 180 ? 19.953 15.383 18.422 1 98.69 180 ALA A N 1
ATOM 1454 C CA . ALA A 1 180 ? 19.328 15.078 19.703 1 98.69 180 ALA A CA 1
ATOM 1455 C C . ALA A 1 180 ? 19.391 16.281 20.641 1 98.69 180 ALA A C 1
ATOM 1457 O O . ALA A 1 180 ? 18.422 16.578 21.359 1 98.69 180 ALA A O 1
ATOM 1458 N N . LYS A 1 181 ? 20.516 16.969 20.594 1 98.38 181 LYS A N 1
ATOM 1459 C CA . LYS A 1 181 ? 20.672 18.172 21.406 1 98.38 181 LYS A CA 1
ATOM 1460 C C . LYS A 1 181 ? 19.734 19.281 20.953 1 98.38 181 LYS A C 1
ATOM 1462 O O . LYS A 1 181 ? 19.234 20.047 21.766 1 98.38 181 LYS A O 1
ATOM 1467 N N . VAL A 1 182 ? 19.562 19.375 19.703 1 98.88 182 VAL A N 1
ATOM 1468 C CA . VAL A 1 182 ? 18.656 20.375 19.141 1 98.88 182 VAL A CA 1
ATOM 1469 C C . VAL A 1 182 ? 17.234 20.094 19.625 1 98.88 182 VAL A C 1
ATOM 1471 O O . VAL A 1 182 ? 16.516 21.016 20 1 98.88 182 VAL A O 1
ATOM 1474 N N . TYR A 1 183 ? 16.859 18.875 19.578 1 98.81 183 TYR A N 1
ATOM 1475 C CA . TYR A 1 183 ? 15.555 18.469 20.078 1 98.81 183 TYR A CA 1
ATOM 1476 C C . TYR A 1 183 ? 15.391 18.844 21.547 1 98.81 183 TYR A C 1
ATOM 1478 O O . TYR A 1 183 ? 14.383 19.422 21.938 1 98.81 183 TYR A O 1
ATOM 1486 N N . ASP A 1 184 ? 16.391 18.5 22.344 1 98.75 184 ASP A N 1
ATOM 1487 C CA . ASP A 1 184 ? 16.328 18.812 23.766 1 98.75 184 ASP A CA 1
ATOM 1488 C C . ASP A 1 184 ? 16.172 20.312 24 1 98.75 184 ASP A C 1
ATOM 1490 O O . ASP A 1 184 ? 15.383 20.734 24.844 1 98.75 184 ASP A O 1
ATOM 1494 N N . TYR A 1 185 ? 16.922 21.031 23.297 1 98.75 185 TYR A N 1
ATOM 1495 C CA . TYR A 1 185 ? 16.828 22.484 23.375 1 98.75 185 TYR A CA 1
ATOM 1496 C C . TYR A 1 185 ? 15.43 22.969 23.016 1 98.75 185 TYR A C 1
ATOM 1498 O O . TYR A 1 185 ? 14.859 23.812 23.703 1 98.75 185 TYR A O 1
ATOM 1506 N N . ALA A 1 186 ? 14.898 22.484 21.938 1 98.81 186 ALA A N 1
ATOM 1507 C CA . ALA A 1 186 ? 13.586 22.906 21.469 1 98.81 186 ALA A CA 1
ATOM 1508 C C . ALA A 1 186 ? 12.5 22.578 22.484 1 98.81 186 ALA A C 1
ATOM 1510 O O . ALA A 1 186 ? 11.602 23.391 22.734 1 98.81 186 ALA A O 1
ATOM 1511 N N . VAL A 1 187 ? 12.547 21.344 23.031 1 98.69 187 VAL A N 1
ATOM 1512 C CA . VAL A 1 187 ? 11.57 20.906 24.016 1 98.69 187 VAL A CA 1
ATOM 1513 C C . VAL A 1 187 ? 11.594 21.859 25.219 1 98.69 187 VAL A C 1
ATOM 1515 O O . VAL A 1 187 ? 10.547 22.25 25.719 1 98.69 187 VAL A O 1
ATOM 1518 N N . LYS A 1 188 ? 12.773 22.172 25.625 1 98.31 188 LYS A N 1
ATOM 1519 C CA . LYS A 1 188 ? 12.922 23.094 26.75 1 98.31 188 LYS A CA 1
ATOM 1520 C C . LYS A 1 188 ? 12.391 24.484 26.406 1 98.31 188 LYS A C 1
ATOM 1522 O O . LYS A 1 188 ? 11.773 25.141 27.234 1 98.31 188 LYS A O 1
ATOM 1527 N N . THR A 1 189 ? 12.617 24.922 25.25 1 98.5 189 THR A N 1
ATOM 1528 C CA . THR A 1 189 ? 12.273 26.266 24.797 1 98.5 189 THR A CA 1
ATOM 1529 C C . THR A 1 189 ? 10.766 26.406 24.625 1 98.5 189 THR A C 1
ATOM 1531 O O . THR A 1 189 ? 10.172 27.391 25.094 1 98.5 189 THR A O 1
ATOM 1534 N N . PHE A 1 190 ? 10.148 25.438 24.031 1 98.12 190 PHE A N 1
ATOM 1535 C CA . PHE A 1 190 ? 8.758 25.594 23.625 1 98.12 190 PHE A CA 1
ATOM 1536 C C . PHE A 1 190 ? 7.836 24.812 24.547 1 98.12 190 PHE A C 1
ATOM 1538 O O . PHE A 1 190 ? 6.613 24.953 24.484 1 98.12 190 PHE A O 1
ATOM 1545 N N . LYS A 1 191 ? 8.352 23.906 25.391 1 97.75 191 LYS A N 1
ATOM 1546 C CA . LYS A 1 191 ? 7.613 23.094 26.344 1 97.75 191 LYS A CA 1
ATOM 1547 C C . LYS A 1 191 ? 6.637 22.156 25.641 1 97.75 191 LYS A C 1
ATOM 1549 O O . LYS A 1 191 ? 5.492 22.016 26.078 1 97.75 191 LYS A O 1
ATOM 1554 N N . VAL A 1 192 ? 7.078 21.703 24.469 1 97.75 192 VAL A N 1
ATOM 1555 C CA . VAL A 1 192 ? 6.359 20.734 23.656 1 97.75 192 VAL A CA 1
ATOM 1556 C C . VAL A 1 192 ? 7.277 19.562 23.297 1 97.75 192 VAL A C 1
ATOM 1558 O O . VAL A 1 192 ? 8.422 19.781 22.891 1 97.75 192 VAL A O 1
ATOM 1561 N N . LYS A 1 193 ? 6.773 18.328 23.453 1 98.19 193 LYS A N 1
ATOM 1562 C CA . LYS A 1 193 ? 7.617 17.156 23.219 1 98.19 193 LYS A CA 1
ATOM 1563 C C . LYS A 1 193 ? 7.438 16.641 21.797 1 98.19 193 LYS A C 1
ATOM 1565 O O . LYS A 1 193 ? 8.297 15.914 21.281 1 98.19 193 LYS A O 1
ATOM 1570 N N . ASP A 1 194 ? 6.277 16.891 21.172 1 98.69 194 ASP A N 1
ATOM 1571 C CA . ASP A 1 194 ? 5.992 16.406 19.828 1 98.69 194 ASP A CA 1
ATOM 1572 C C . ASP A 1 194 ? 6.781 17.172 18.766 1 98.69 194 ASP A C 1
ATOM 1574 O O . ASP A 1 194 ? 6.613 18.391 18.641 1 98.69 194 ASP A O 1
ATOM 1578 N N . ALA A 1 195 ? 7.664 16.422 18.062 1 98.88 195 ALA A N 1
ATOM 1579 C CA . ALA A 1 195 ? 8.547 17.094 17.094 1 98.88 195 ALA A CA 1
ATOM 1580 C C . ALA A 1 195 ? 8.812 16.203 15.891 1 98.88 195 ALA A C 1
ATOM 1582 O O . ALA A 1 195 ? 8.625 14.977 15.953 1 98.88 195 ALA A O 1
ATOM 1583 N N . MET A 1 196 ? 9.102 16.812 14.836 1 98.88 196 MET A N 1
ATOM 1584 C CA . MET A 1 196 ? 9.562 16.172 13.609 1 98.88 196 MET A CA 1
ATOM 1585 C C . MET A 1 196 ? 10.883 16.781 13.141 1 98.88 196 MET A C 1
ATOM 1587 O O . MET A 1 196 ? 10.953 18 12.906 1 98.88 196 MET A O 1
ATOM 1591 N N . LEU A 1 197 ? 11.945 16 13.148 1 98.94 197 LEU A N 1
ATOM 1592 C CA . LEU A 1 197 ? 13.234 16.359 12.562 1 98.94 197 LEU A CA 1
ATOM 1593 C C . LEU A 1 197 ? 13.312 15.883 11.109 1 98.94 197 LEU A C 1
ATOM 1595 O O . LEU A 1 197 ? 13.078 14.711 10.828 1 98.94 197 LEU A O 1
ATOM 1599 N N . MET A 1 198 ? 13.594 16.812 10.234 1 98.81 198 MET A N 1
ATOM 1600 C CA . MET A 1 198 ? 13.555 16.391 8.836 1 98.81 198 MET A CA 1
ATOM 1601 C C . MET A 1 198 ? 14.57 17.156 8 1 98.81 198 MET A C 1
ATOM 1603 O O . MET A 1 198 ? 15 18.25 8.391 1 98.81 198 MET A O 1
ATOM 1607 N N . GLY A 1 199 ? 14.984 16.547 6.871 1 98.75 199 GLY A N 1
ATOM 1608 C CA . GLY A 1 199 ? 15.852 17.188 5.898 1 98.75 199 GLY A CA 1
ATOM 1609 C C . GLY A 1 199 ? 16.938 16.281 5.363 1 98.75 199 GLY A C 1
ATOM 1610 O O . GLY A 1 199 ? 16.906 15.07 5.613 1 98.75 199 GLY A O 1
ATOM 1611 N N . ASP A 1 200 ? 17.75 16.906 4.574 1 98.5 200 ASP A N 1
ATOM 1612 C CA . ASP A 1 200 ? 18.938 16.203 4.059 1 98.5 200 ASP A CA 1
ATOM 1613 C C . ASP A 1 200 ? 20 16.062 5.141 1 98.5 200 ASP A C 1
ATOM 1615 O O . ASP A 1 200 ? 20.828 16.953 5.324 1 98.5 200 ASP A O 1
ATOM 1619 N N . MET A 1 201 ? 19.984 14.898 5.703 1 97.94 201 MET A N 1
ATOM 1620 C CA . MET A 1 201 ? 20.938 14.617 6.777 1 97.94 201 MET A CA 1
ATOM 1621 C C . MET A 1 201 ? 22.188 13.945 6.234 1 97.94 201 MET A C 1
ATOM 1623 O O . MET A 1 201 ? 23.125 13.68 6.984 1 97.94 201 MET A O 1
ATOM 1627 N N . ASN A 1 202 ? 22.203 13.688 4.953 1 95.38 202 ASN A N 1
ATOM 1628 C CA . ASN A 1 202 ? 23.297 12.938 4.352 1 95.38 202 ASN A CA 1
ATOM 1629 C C . ASN A 1 202 ? 23.625 11.68 5.148 1 95.38 202 ASN A C 1
ATOM 1631 O O . ASN A 1 202 ? 24.781 11.266 5.223 1 95.38 202 ASN A O 1
ATOM 1635 N N . ALA A 1 203 ? 22.703 11.195 5.789 1 91.62 203 ALA A N 1
ATOM 1636 C CA . ALA A 1 203 ? 22.938 10.109 6.734 1 91.62 203 ALA A CA 1
ATOM 1637 C C . ALA A 1 203 ? 22.75 8.75 6.062 1 91.62 203 ALA A C 1
ATOM 1639 O O . ALA A 1 203 ? 21.875 7.973 6.449 1 91.62 203 ALA A O 1
ATOM 1640 N N . GLY A 1 204 ? 23.578 8.461 5.215 1 84.62 204 GLY A N 1
ATOM 1641 C CA . GLY A 1 204 ? 23.5 7.199 4.5 1 84.62 204 GLY A CA 1
ATOM 1642 C C . GLY A 1 204 ? 24.734 6.926 3.648 1 84.62 204 GLY A C 1
ATOM 1643 O O . GLY A 1 204 ? 25.562 7.816 3.447 1 84.62 204 GLY A O 1
ATOM 1644 N N . CYS A 1 205 ? 24.812 5.719 3.248 1 81.81 205 CYS A N 1
ATOM 1645 C CA . CYS A 1 205 ? 25.844 5.246 2.342 1 81.81 205 CYS A CA 1
ATOM 1646 C C . CYS A 1 205 ? 27.234 5.609 2.863 1 81.81 205 CYS A C 1
ATOM 1648 O O . CYS A 1 205 ? 27.547 5.359 4.027 1 81.81 205 CYS A O 1
ATOM 1650 N N . ALA A 1 206 ? 28.141 6.254 2.004 1 79.5 206 ALA A N 1
ATOM 1651 C CA . ALA A 1 206 ? 29.547 6.469 2.357 1 79.5 206 ALA A CA 1
ATOM 1652 C C . ALA A 1 206 ? 29.688 7.594 3.379 1 79.5 206 ALA A C 1
ATOM 1654 O O . ALA A 1 206 ? 30.734 7.73 4.02 1 79.5 206 ALA A O 1
ATOM 1655 N N . ASN A 1 207 ? 28.609 8.258 3.568 1 90.06 207 ASN A N 1
ATOM 1656 C CA . ASN A 1 207 ? 28.688 9.414 4.453 1 90.06 207 ASN A CA 1
ATOM 1657 C C . ASN A 1 207 ? 28.672 9 5.922 1 90.06 207 ASN A C 1
ATOM 1659 O O . ASN A 1 207 ? 29.062 9.781 6.797 1 90.06 207 ASN A O 1
ATOM 1663 N N . VAL A 1 208 ? 28.125 7.848 6.184 1 86.56 208 VAL A N 1
ATOM 1664 C CA . VAL A 1 208 ? 28.062 7.328 7.547 1 86.56 208 VAL A CA 1
ATOM 1665 C C . VAL A 1 208 ? 28.531 5.875 7.562 1 86.56 208 VAL A C 1
ATOM 1667 O O . VAL A 1 208 ? 27.938 5.012 6.918 1 86.56 208 VAL A O 1
ATOM 1670 N N . ARG A 1 209 ? 29.578 5.625 8.305 1 73.56 209 ARG A N 1
ATOM 1671 C CA . ARG A 1 209 ? 30.062 4.254 8.43 1 73.56 209 ARG A CA 1
ATOM 1672 C C . ARG A 1 209 ? 29.094 3.404 9.25 1 73.56 209 ARG A C 1
ATOM 1674 O O . ARG A 1 209 ? 28.438 3.91 10.164 1 73.56 209 ARG A O 1
ATOM 1681 N N . ILE A 1 210 ? 28.969 2.203 9.023 1 67 210 ILE A N 1
ATOM 1682 C CA . ILE A 1 210 ? 28.094 1.269 9.719 1 67 210 ILE A CA 1
ATOM 1683 C C . ILE A 1 210 ? 28.359 1.313 11.219 1 67 210 ILE A C 1
ATOM 1685 O O . ILE A 1 210 ? 27.438 1.316 12.031 1 67 210 ILE A O 1
ATOM 1689 N N . SER A 1 211 ? 29.594 1.367 11.594 1 74.38 211 SER A N 1
ATOM 1690 C CA . SER A 1 211 ? 29.984 1.348 13 1 74.38 211 SER A CA 1
ATOM 1691 C C . SER A 1 211 ? 29.594 2.641 13.703 1 74.38 211 SER A C 1
ATOM 1693 O O . SER A 1 211 ? 29.516 2.684 14.93 1 74.38 211 SER A O 1
ATOM 1695 N N . ASP A 1 212 ? 29.344 3.684 12.93 1 83.62 212 ASP A N 1
ATOM 1696 C CA . ASP A 1 212 ? 29.031 4.984 13.516 1 83.62 212 ASP A CA 1
ATOM 1697 C C . ASP A 1 212 ? 27.594 5.02 14.039 1 83.62 212 ASP A C 1
ATOM 1699 O O . ASP A 1 212 ? 27.25 5.848 14.891 1 83.62 212 ASP A O 1
ATOM 1703 N N . TRP A 1 213 ? 26.75 4.191 13.586 1 82.19 213 TRP A N 1
ATOM 1704 C CA . TRP A 1 213 ? 25.328 4.27 13.875 1 82.19 213 TRP A CA 1
ATOM 1705 C C . TRP A 1 213 ? 25.062 4.051 15.359 1 82.19 213 TRP A C 1
ATOM 1707 O O . TRP A 1 213 ? 24.188 4.695 15.938 1 82.19 213 TRP A O 1
ATOM 1717 N N . ASP A 1 214 ? 25.828 3.27 15.961 1 82 214 ASP A N 1
ATOM 1718 C CA . ASP A 1 214 ? 25.656 2.99 17.375 1 82 214 ASP A CA 1
ATOM 1719 C C . ASP A 1 214 ? 25.969 4.219 18.219 1 82 214 ASP A C 1
ATOM 1721 O O . ASP A 1 214 ? 25.594 4.289 19.406 1 82 214 ASP A O 1
ATOM 1725 N N . ALA A 1 215 ? 26.688 5.137 17.609 1 90.19 215 ALA A N 1
ATOM 1726 C CA . ALA A 1 215 ? 27.078 6.336 18.344 1 90.19 215 ALA A CA 1
ATOM 1727 C C . ALA A 1 215 ? 26.156 7.512 18 1 90.19 215 ALA A C 1
ATOM 1729 O O . ALA A 1 215 ? 26.266 8.578 18.609 1 90.19 215 ALA A O 1
ATOM 1730 N N . ILE A 1 216 ? 25.281 7.367 17.156 1 93 216 ILE A N 1
ATOM 1731 C CA . ILE A 1 216 ? 24.359 8.422 16.75 1 93 216 ILE A CA 1
ATOM 1732 C C . ILE A 1 216 ? 23.203 8.492 17.75 1 93 216 ILE A C 1
ATOM 1734 O O . ILE A 1 216 ? 22.391 7.562 17.828 1 93 216 ILE A O 1
ATOM 1738 N N . ASP A 1 217 ? 23.047 9.617 18.438 1 96.62 217 ASP A N 1
ATOM 1739 C CA . ASP A 1 217 ? 22.156 9.75 19.578 1 96.62 217 ASP A CA 1
ATOM 1740 C C . ASP A 1 217 ? 20.688 9.602 19.141 1 96.62 217 ASP A C 1
ATOM 1742 O O . ASP A 1 217 ? 19.906 8.938 19.828 1 96.62 217 ASP A O 1
ATOM 1746 N N . VAL A 1 218 ? 20.312 10.195 18.016 1 97.38 218 VAL A N 1
ATOM 1747 C CA . VAL A 1 218 ? 18.922 10.133 17.594 1 97.38 218 VAL A CA 1
ATOM 1748 C C . VAL A 1 218 ? 18.594 8.719 17.109 1 97.38 218 VAL A C 1
ATOM 1750 O O . VAL A 1 218 ? 17.422 8.367 16.953 1 97.38 218 VAL A O 1
ATOM 1753 N N . TRP A 1 219 ? 19.547 7.922 16.906 1 91.12 219 TRP A N 1
ATOM 1754 C CA . TRP A 1 219 ? 19.344 6.52 16.547 1 91.12 219 TRP A CA 1
ATOM 1755 C C . TRP A 1 219 ? 19.297 5.648 17.797 1 91.12 219 TRP A C 1
ATOM 1757 O O . TRP A 1 219 ? 18.516 4.699 17.875 1 91.12 219 TRP A O 1
ATOM 1767 N N . ARG A 1 220 ? 20.031 5.996 18.781 1 90.88 220 ARG A N 1
ATOM 1768 C CA . ARG A 1 220 ? 20.188 5.188 19.984 1 90.88 220 ARG A CA 1
ATOM 1769 C C . ARG A 1 220 ? 19.062 5.445 20.969 1 90.88 220 ARG A C 1
ATOM 1771 O O . ARG A 1 220 ? 18.578 4.52 21.625 1 90.88 220 ARG A O 1
ATOM 1778 N N . ARG A 1 221 ? 18.703 6.664 21.094 1 95.94 221 ARG A N 1
ATOM 1779 C CA . ARG A 1 221 ? 17.688 7.031 22.078 1 95.94 221 ARG A CA 1
ATOM 1780 C C . ARG A 1 221 ? 16.312 6.512 21.672 1 95.94 221 ARG A C 1
ATOM 1782 O O . ARG A 1 221 ? 15.898 6.664 20.516 1 95.94 221 ARG A O 1
ATOM 1789 N N . LYS A 1 222 ? 15.516 6.051 22.625 1 93.38 222 LYS A N 1
ATOM 1790 C CA . LYS A 1 222 ? 14.273 5.328 22.359 1 93.38 222 LYS A CA 1
ATOM 1791 C C . LYS A 1 222 ? 13.141 6.289 22.016 1 93.38 222 LYS A C 1
ATOM 1793 O O . LYS A 1 222 ? 12.148 5.891 21.406 1 93.38 222 LYS A O 1
ATOM 1798 N N . GLU A 1 223 ? 13.258 7.484 22.406 1 96 223 GLU A N 1
ATOM 1799 C CA . GLU A 1 223 ? 12.164 8.43 22.172 1 96 223 GLU A CA 1
ATOM 1800 C C . GLU A 1 223 ? 12.086 8.82 20.688 1 96 223 GLU A C 1
ATOM 1802 O O . GLU A 1 223 ? 11.07 9.367 20.25 1 96 223 GLU A O 1
ATOM 1807 N N . PHE A 1 224 ? 13.219 8.562 20 1 97.75 224 PHE A N 1
ATOM 1808 C CA . PHE A 1 224 ? 13.227 8.914 18.578 1 97.75 224 PHE A CA 1
ATOM 1809 C C . PHE A 1 224 ? 12.789 7.738 17.719 1 97.75 224 PHE A C 1
ATOM 1811 O O . PHE A 1 224 ? 13.156 6.594 18 1 97.75 224 PHE A O 1
ATOM 1818 N N . LYS A 1 225 ? 11.914 8.008 16.75 1 97.19 225 LYS A N 1
ATOM 1819 C CA . LYS A 1 225 ? 11.492 7.039 15.75 1 97.19 225 LYS A CA 1
ATOM 1820 C C . LYS A 1 225 ? 11.828 7.52 14.344 1 97.19 225 LYS A C 1
ATOM 1822 O O . LYS A 1 225 ? 11.43 8.617 13.938 1 97.19 225 LYS A O 1
ATOM 1827 N N . TRP A 1 226 ? 12.594 6.723 13.664 1 95.19 226 TRP A N 1
ATOM 1828 C CA . TRP A 1 226 ? 12.969 7.059 12.297 1 95.19 226 TRP A CA 1
ATOM 1829 C C . TRP A 1 226 ? 11.883 6.613 11.32 1 95.19 226 TRP A C 1
ATOM 1831 O O . TRP A 1 226 ? 11.594 5.422 11.203 1 95.19 226 TRP A O 1
ATOM 1841 N N . LEU A 1 227 ? 11.289 7.582 10.625 1 97.44 227 LEU A N 1
ATOM 1842 C CA . LEU A 1 227 ? 10.281 7.262 9.617 1 97.44 227 LEU A CA 1
ATOM 1843 C C . LEU A 1 227 ? 10.938 6.879 8.297 1 97.44 227 LEU A C 1
ATOM 1845 O O . LEU A 1 227 ? 10.547 5.895 7.668 1 97.44 227 LEU A O 1
ATOM 1849 N N . ILE A 1 228 ? 11.875 7.66 7.84 1 94.75 228 ILE A N 1
ATOM 1850 C CA . ILE A 1 228 ? 12.68 7.297 6.68 1 94.75 228 ILE A CA 1
ATOM 1851 C C . ILE A 1 228 ? 13.906 6.504 7.129 1 94.75 228 ILE A C 1
ATOM 1853 O O . ILE A 1 228 ? 14.906 7.082 7.562 1 94.75 228 ILE A O 1
ATOM 1857 N N . THR A 1 229 ? 13.812 5.246 6.906 1 87.75 229 THR A N 1
ATOM 1858 C CA . THR A 1 229 ? 14.875 4.352 7.371 1 87.75 229 THR A CA 1
ATOM 1859 C C . THR A 1 229 ? 15.867 4.062 6.25 1 87.75 229 THR A C 1
ATOM 1861 O O . THR A 1 229 ? 15.875 4.75 5.227 1 87.75 229 THR A O 1
ATOM 1864 N N . HIS A 1 230 ? 16.734 3.141 6.453 1 77.88 230 HIS A N 1
ATOM 1865 C CA . HIS A 1 230 ? 17.859 2.844 5.582 1 77.88 230 HIS A CA 1
ATOM 1866 C C . HIS A 1 230 ? 17.391 2.299 4.238 1 77.88 230 HIS A C 1
ATOM 1868 O O . HIS A 1 230 ? 18.156 2.303 3.264 1 77.88 230 HIS A O 1
ATOM 1874 N N . ASP A 1 231 ? 16.188 1.884 4.168 1 71.38 231 ASP A N 1
ATOM 1875 C CA . ASP A 1 231 ? 15.75 1.152 2.984 1 71.38 231 ASP A CA 1
ATOM 1876 C C . ASP A 1 231 ? 15.117 2.094 1.96 1 71.38 231 ASP A C 1
ATOM 1878 O O . ASP A 1 231 ? 14.719 1.662 0.877 1 71.38 231 ASP A O 1
ATOM 1882 N N . PHE A 1 232 ? 15.117 3.305 2.248 1 82.81 232 PHE A N 1
ATOM 1883 C CA . PHE A 1 232 ? 14.531 4.266 1.315 1 82.81 232 PHE A CA 1
ATOM 1884 C C . PHE A 1 232 ? 15.602 4.84 0.396 1 82.81 232 PHE A C 1
ATOM 1886 O O . PHE A 1 232 ? 16.734 5.098 0.828 1 82.81 232 PHE A O 1
ATOM 1893 N N . ASP A 1 233 ? 15.273 5.055 -0.849 1 83.5 233 ASP A N 1
ATOM 1894 C CA . ASP A 1 233 ? 16.062 5.809 -1.81 1 83.5 233 ASP A CA 1
ATOM 1895 C C . ASP A 1 233 ? 15.555 7.242 -1.94 1 83.5 233 ASP A C 1
ATOM 1897 O O . ASP A 1 233 ? 14.438 7.469 -2.414 1 83.5 233 ASP A O 1
ATOM 1901 N N . THR A 1 234 ? 16.422 8.172 -1.561 1 91.44 234 THR A N 1
ATOM 1902 C CA . THR A 1 234 ? 15.906 9.539 -1.505 1 91.44 234 THR A CA 1
ATOM 1903 C C . THR A 1 234 ? 16.625 10.422 -2.525 1 91.44 234 THR A C 1
ATOM 1905 O O . THR A 1 234 ? 16.5 11.648 -2.482 1 91.44 234 THR A O 1
ATOM 1908 N N . THR A 1 235 ? 17.375 9.828 -3.434 1 88.56 235 THR A N 1
ATOM 1909 C CA . THR A 1 235 ? 18.078 10.617 -4.43 1 88.56 235 THR A CA 1
ATOM 1910 C C . THR A 1 235 ? 17.875 10.047 -5.828 1 88.56 235 THR A C 1
ATOM 1912 O O . THR A 1 235 ? 17.453 8.898 -5.977 1 88.56 235 THR A O 1
ATOM 1915 N N . LEU A 1 236 ? 18.062 11.102 -6.703 1 82.19 236 LEU A N 1
ATOM 1916 C CA . LEU A 1 236 ? 18.094 10.703 -8.102 1 82.19 236 LEU A CA 1
ATOM 1917 C C . LEU A 1 236 ? 19.5 10.312 -8.539 1 82.19 236 LEU A C 1
ATOM 1919 O O . LEU A 1 236 ? 20.266 11.156 -8.992 1 82.19 236 LEU A O 1
ATOM 1923 N N . SER A 1 237 ? 19.984 9.195 -8.156 1 72.56 237 SER A N 1
ATOM 1924 C CA . SER A 1 237 ? 21.297 8.672 -8.492 1 72.56 237 SER A CA 1
ATOM 1925 C C . SER A 1 237 ? 21.25 7.172 -8.773 1 72.56 237 SER A C 1
ATOM 1927 O O . SER A 1 237 ? 20.203 6.539 -8.594 1 72.56 237 SER A O 1
ATOM 1929 N N . ILE A 1 238 ? 22.312 6.828 -9.273 1 61.84 238 ILE A N 1
ATOM 1930 C CA . ILE A 1 238 ? 22.422 5.406 -9.586 1 61.84 238 ILE A CA 1
ATOM 1931 C C . ILE A 1 238 ? 22.422 4.594 -8.297 1 61.84 238 ILE A C 1
ATOM 1933 O O . ILE A 1 238 ? 21.891 3.482 -8.25 1 61.84 238 ILE A O 1
ATOM 1937 N N . ASN A 1 239 ? 23.016 5.27 -7.25 1 64.19 239 ASN A N 1
ATOM 1938 C CA . ASN A 1 239 ? 23.047 4.605 -5.949 1 64.19 239 ASN A CA 1
ATOM 1939 C C . ASN A 1 239 ? 21.797 4.914 -5.133 1 64.19 239 ASN A C 1
ATOM 1941 O O . ASN A 1 239 ? 21.25 6.023 -5.199 1 64.19 239 ASN A O 1
ATOM 1945 N N . CYS A 1 240 ? 21.266 3.875 -4.523 1 71.81 240 CYS A N 1
ATOM 1946 C CA . CYS A 1 240 ? 20.156 4.078 -3.594 1 71.81 240 CYS A CA 1
ATOM 1947 C C . CYS A 1 240 ? 20.672 4.508 -2.225 1 71.81 240 CYS A C 1
ATOM 1949 O O . CYS A 1 240 ? 21.188 3.684 -1.463 1 71.81 240 CYS A O 1
ATOM 1951 N N . CYS A 1 241 ? 20.609 5.789 -1.962 1 80.38 241 CYS A N 1
ATOM 1952 C CA . CYS A 1 241 ? 21.109 6.297 -0.692 1 80.38 241 CYS A CA 1
ATOM 1953 C C . CYS A 1 241 ? 20.016 7.016 0.086 1 80.38 241 CYS A C 1
ATOM 1955 O O . CYS A 1 241 ? 19.359 7.914 -0.445 1 80.38 241 CYS A O 1
ATOM 1957 N N . PRO A 1 242 ? 19.844 6.609 1.281 1 88.25 242 PRO A N 1
ATOM 1958 C CA . PRO A 1 242 ? 18.875 7.293 2.143 1 88.25 242 PRO A CA 1
ATOM 1959 C C . PRO A 1 242 ? 19.453 8.523 2.824 1 88.25 242 PRO A C 1
ATOM 1961 O O . PRO A 1 242 ? 19.562 8.562 4.051 1 88.25 242 PRO A O 1
ATOM 1964 N N . TYR A 1 243 ? 19.703 9.562 2.125 1 94.31 243 TYR A N 1
ATOM 1965 C CA . TYR A 1 243 ? 20.344 10.75 2.676 1 94.31 243 TYR A CA 1
ATOM 1966 C C . TYR A 1 243 ? 19.344 11.586 3.469 1 94.31 243 TYR A C 1
ATOM 1968 O O . TYR A 1 243 ? 19.672 12.102 4.543 1 94.31 243 TYR A O 1
ATOM 1976 N N . ASP A 1 244 ? 18.188 11.742 2.836 1 97.5 244 ASP A N 1
ATOM 1977 C CA . ASP A 1 244 ? 17.125 12.508 3.48 1 97.5 244 ASP A CA 1
ATOM 1978 C C . ASP A 1 244 ? 16.375 11.664 4.5 1 97.5 244 ASP A C 1
ATOM 1980 O O . ASP A 1 244 ? 16.078 10.492 4.25 1 97.5 244 ASP A O 1
ATOM 1984 N N . ARG A 1 245 ? 16.125 12.289 5.691 1 97.31 245 ARG A N 1
ATOM 1985 C CA . ARG A 1 245 ? 15.484 11.547 6.773 1 97.31 245 ARG A CA 1
ATOM 1986 C C . ARG A 1 245 ? 14.305 12.32 7.348 1 97.31 245 ARG A C 1
ATOM 1988 O O . ARG A 1 245 ? 14.242 13.547 7.227 1 97.31 245 ARG A O 1
ATOM 1995 N N . ILE A 1 246 ? 13.383 11.609 7.863 1 98.75 246 ILE A N 1
ATOM 1996 C CA . ILE A 1 246 ? 12.359 12.109 8.773 1 98.75 246 ILE A CA 1
ATOM 1997 C C . ILE A 1 246 ? 12.398 11.305 10.078 1 98.75 246 ILE A C 1
ATOM 1999 O O . ILE A 1 246 ? 12.273 10.078 10.062 1 98.75 246 ILE A O 1
ATOM 2003 N N . ILE A 1 247 ? 12.625 12.031 11.188 1 98.62 247 ILE A N 1
ATOM 2004 C CA . ILE A 1 247 ? 12.648 11.461 12.531 1 98.62 247 ILE A CA 1
ATOM 2005 C C . ILE A 1 247 ? 11.594 12.141 13.398 1 98.62 247 ILE A C 1
ATOM 2007 O O . ILE A 1 247 ? 11.422 13.359 13.336 1 98.62 247 ILE A O 1
ATOM 2011 N N . ILE A 1 248 ? 10.852 11.344 14.156 1 98.81 248 ILE A N 1
ATOM 2012 C CA . ILE A 1 248 ? 9.867 11.961 15.031 1 98.81 248 ILE A CA 1
ATOM 2013 C C . ILE A 1 248 ? 10.172 11.609 16.484 1 98.81 248 ILE A C 1
ATOM 2015 O O . ILE A 1 248 ? 10.891 10.648 16.766 1 98.81 248 ILE A O 1
ATOM 2019 N N . ALA A 1 249 ? 9.672 12.484 17.359 1 98.56 249 ALA A N 1
ATOM 2020 C CA . ALA A 1 249 ? 9.672 12.273 18.797 1 98.56 249 ALA A CA 1
ATOM 2021 C C . ALA A 1 249 ? 8.391 12.812 19.438 1 98.56 249 ALA A C 1
ATOM 2023 O O . ALA A 1 249 ? 7.902 13.875 19.047 1 98.56 249 ALA A O 1
ATOM 2024 N N . GLY A 1 250 ? 7.895 12.055 20.422 1 98 250 GLY A N 1
ATOM 2025 C CA . GLY A 1 250 ? 6.652 12.414 21.094 1 98 250 GLY A CA 1
ATOM 2026 C C . GLY A 1 250 ? 5.523 11.438 20.812 1 98 250 GLY A C 1
ATOM 2027 O O . GLY A 1 250 ? 5.395 10.93 19.703 1 98 250 GLY A O 1
ATOM 2028 N N . ASP A 1 251 ? 4.664 11.242 21.781 1 95.56 251 ASP A N 1
ATOM 2029 C CA . ASP A 1 251 ? 3.623 10.219 21.719 1 95.56 251 ASP A CA 1
ATOM 2030 C C . ASP A 1 251 ? 2.502 10.633 20.766 1 95.56 251 ASP A C 1
ATOM 2032 O O . ASP A 1 251 ? 1.987 9.805 20.016 1 95.56 251 ASP A O 1
ATOM 2036 N N . ASN A 1 252 ? 2.16 11.867 20.812 1 95.19 252 ASN A N 1
ATOM 2037 C CA . ASN A 1 252 ? 1.024 12.305 20 1 95.19 252 ASN A CA 1
ATOM 2038 C C . ASN A 1 252 ? 1.361 12.305 18.516 1 95.19 252 ASN A C 1
ATOM 2040 O O . ASN A 1 252 ? 0.535 11.922 17.688 1 95.19 252 ASN A O 1
ATOM 2044 N N . VAL A 1 253 ? 2.566 12.805 18.188 1 96.94 253 VAL A N 1
ATOM 2045 C CA . VAL A 1 253 ? 2.936 12.805 16.781 1 96.94 253 VAL A CA 1
ATOM 2046 C C . VAL A 1 253 ? 3.086 11.375 16.281 1 96.94 253 VAL A C 1
ATOM 2048 O O . VAL A 1 253 ? 2.752 11.07 15.141 1 96.94 253 VAL A O 1
ATOM 2051 N N . GLU A 1 254 ? 3.609 10.484 17.094 1 95.06 254 GLU A N 1
ATOM 2052 C CA . GLU A 1 254 ? 3.709 9.086 16.703 1 95.06 254 GLU A CA 1
ATOM 2053 C C . GLU A 1 254 ? 2.334 8.492 16.406 1 95.06 254 GLU A C 1
ATOM 2055 O O . GLU A 1 254 ? 2.174 7.734 15.445 1 95.06 254 GLU A O 1
ATOM 2060 N N . GLU A 1 255 ? 1.361 8.867 17.188 1 90.31 255 GLU A N 1
ATOM 2061 C CA . GLU A 1 255 ? -0 8.383 16.969 1 90.31 255 GLU A CA 1
ATOM 2062 C C . GLU A 1 255 ? -0.622 9 15.727 1 90.31 255 GLU A C 1
ATOM 2064 O O . GLU A 1 255 ? -1.463 8.383 15.07 1 90.31 255 GLU A O 1
ATOM 2069 N N . ALA A 1 256 ? -0.182 10.141 15.391 1 93.31 256 ALA A N 1
ATOM 2070 C CA . ALA A 1 256 ? -0.753 10.867 14.258 1 93.31 256 ALA A CA 1
ATOM 2071 C C . ALA A 1 256 ? -0.176 10.367 12.938 1 93.31 256 ALA A C 1
ATOM 2073 O O . ALA A 1 256 ? -0.794 10.531 11.883 1 93.31 256 ALA A O 1
ATOM 2074 N N . VAL A 1 257 ? 0.947 9.75 12.977 1 95.06 257 VAL A N 1
ATOM 2075 C CA . VAL A 1 257 ? 1.655 9.344 11.766 1 95.06 257 VAL A CA 1
ATOM 2076 C C . VAL A 1 257 ? 0.878 8.227 11.062 1 95.06 257 VAL A C 1
ATOM 2078 O O . VAL A 1 257 ? 0.424 7.277 11.703 1 95.06 257 VAL A O 1
ATOM 2081 N N . ILE A 1 258 ? 0.676 8.461 9.789 1 90.19 258 ILE A N 1
ATOM 2082 C CA . ILE A 1 258 ? 0.224 7.375 8.922 1 90.19 258 ILE A CA 1
ATOM 2083 C C . ILE A 1 258 ? 1.431 6.664 8.312 1 90.19 258 ILE A C 1
ATOM 2085 O O . ILE A 1 258 ? 1.959 7.102 7.285 1 90.19 258 ILE A O 1
ATOM 2089 N N . TRP A 1 259 ? 1.787 5.562 8.805 1 88.62 259 TRP A N 1
ATOM 2090 C CA . TRP A 1 259 ? 3.062 4.906 8.539 1 88.62 259 TRP A CA 1
ATOM 2091 C C . TRP A 1 259 ? 3.16 4.488 7.074 1 88.62 259 TRP A C 1
ATOM 2093 O O . TRP A 1 259 ? 4.234 4.551 6.473 1 88.62 259 TRP A O 1
ATOM 2103 N N . GLU A 1 260 ? 2.057 4.113 6.461 1 82.69 260 GLU A N 1
ATOM 2104 C CA . GLU A 1 260 ? 2.051 3.646 5.078 1 82.69 260 GLU A CA 1
ATOM 2105 C C . GLU A 1 260 ? 2.303 4.797 4.105 1 82.69 260 GLU A C 1
ATOM 2107 O O . GLU A 1 260 ? 2.578 4.566 2.926 1 82.69 260 GLU A O 1
ATOM 2112 N N . SER A 1 261 ? 2.191 5.984 4.629 1 90.38 261 SER A N 1
ATOM 2113 C CA . SER A 1 261 ? 2.342 7.152 3.766 1 90.38 261 SER A CA 1
ATOM 2114 C C . SER A 1 261 ? 3.803 7.578 3.662 1 90.38 261 SER A C 1
ATOM 2116 O O . SER A 1 261 ? 4.156 8.398 2.812 1 90.38 261 SER A O 1
ATOM 2118 N N . VAL A 1 262 ? 4.664 7.027 4.461 1 94.69 262 VAL A N 1
ATOM 2119 C CA . VAL A 1 262 ? 6.059 7.453 4.555 1 94.69 262 VAL A CA 1
ATOM 2120 C C . VAL A 1 262 ? 6.805 7.055 3.283 1 94.69 262 VAL A C 1
ATOM 2122 O O . VAL A 1 262 ? 6.691 5.918 2.82 1 94.69 262 VAL A O 1
ATOM 2125 N N . GLY A 1 263 ? 7.543 8.016 2.697 1 93.31 263 GLY A N 1
ATOM 2126 C CA . GLY A 1 263 ? 8.344 7.652 1.54 1 93.31 263 GLY A CA 1
ATOM 2127 C C . GLY A 1 263 ? 8.977 8.844 0.849 1 93.31 263 GLY A C 1
ATOM 2128 O O . GLY A 1 263 ? 8.953 9.961 1.377 1 93.31 263 GLY A O 1
ATOM 2129 N N . ALA A 1 264 ? 9.578 8.547 -0.265 1 94.06 264 ALA A N 1
ATOM 2130 C CA . ALA A 1 264 ? 10.117 9.57 -1.154 1 94.06 264 ALA A CA 1
ATOM 2131 C C . ALA A 1 264 ? 9.195 9.812 -2.344 1 94.06 264 ALA A C 1
ATOM 2133 O O . ALA A 1 264 ? 8.617 8.859 -2.889 1 94.06 264 ALA A O 1
ATOM 2134 N N . PHE A 1 265 ? 8.984 11 -2.596 1 96.06 265 PHE A N 1
ATOM 2135 C CA . PHE A 1 265 ? 8.141 11.352 -3.734 1 96.06 265 PHE A CA 1
ATOM 2136 C C . PHE A 1 265 ? 8.961 11.383 -5.02 1 96.06 265 PHE A C 1
ATOM 2138 O O . PHE A 1 265 ? 9.523 12.422 -5.379 1 96.06 265 PHE A O 1
ATOM 2145 N N . LYS A 1 266 ? 8.844 10.32 -5.754 1 88.75 266 LYS A N 1
ATOM 2146 C CA . LYS A 1 266 ? 9.609 10.211 -6.988 1 88.75 266 LYS A CA 1
ATOM 2147 C C . LYS A 1 266 ? 8.867 10.852 -8.156 1 88.75 266 LYS A C 1
ATOM 2149 O O . LYS A 1 266 ? 8.328 10.148 -9.016 1 88.75 266 LYS A O 1
ATOM 2154 N N . TYR A 1 267 ? 8.984 12.117 -8.281 1 91.56 267 TYR A N 1
ATOM 2155 C CA . TYR A 1 267 ? 8.148 12.914 -9.172 1 91.56 267 TYR A CA 1
ATOM 2156 C C . TYR A 1 267 ? 8.531 12.688 -10.633 1 91.56 267 TYR A C 1
ATOM 2158 O O . TYR A 1 267 ? 7.766 13.023 -11.539 1 91.56 267 TYR A O 1
ATOM 2166 N N . ARG A 1 268 ? 9.742 12.234 -10.906 1 84.62 268 ARG A N 1
ATOM 2167 C CA . ARG A 1 268 ? 10.164 12.039 -12.289 1 84.62 268 ARG A CA 1
ATOM 2168 C C . ARG A 1 268 ? 9.18 11.148 -13.039 1 84.62 268 ARG A C 1
ATOM 2170 O O . ARG A 1 268 ? 8.695 11.516 -14.117 1 84.62 268 ARG A O 1
ATOM 2177 N N . ASP A 1 269 ? 8.922 10.039 -12.445 1 70.69 269 ASP A N 1
ATOM 2178 C CA . ASP A 1 269 ? 8.055 9.062 -13.102 1 70.69 269 ASP A CA 1
ATOM 2179 C C . ASP A 1 269 ? 6.594 9.523 -13.086 1 70.69 269 ASP A C 1
ATOM 2181 O O . ASP A 1 269 ? 5.871 9.359 -14.07 1 70.69 269 ASP A O 1
ATOM 2185 N N . LEU A 1 270 ? 6.207 10.07 -12.023 1 79.56 270 LEU A N 1
ATOM 2186 C CA . LEU A 1 270 ? 4.82 10.492 -11.859 1 79.56 270 LEU A CA 1
ATOM 2187 C C . LEU A 1 270 ? 4.477 11.625 -12.82 1 79.56 270 LEU A C 1
ATOM 2189 O O . LEU A 1 270 ? 3.348 11.703 -13.312 1 79.56 270 LEU A O 1
ATOM 2193 N N . TYR A 1 271 ? 5.473 12.516 -12.977 1 88.44 271 TYR A N 1
ATOM 2194 C CA . TYR A 1 271 ? 5.223 13.656 -13.852 1 88.44 271 TYR A CA 1
ATOM 2195 C C . TYR A 1 271 ? 5.625 13.336 -15.289 1 88.44 271 TYR A C 1
ATOM 2197 O O . TYR A 1 271 ? 5.383 14.133 -16.188 1 88.44 271 TYR A O 1
ATOM 2205 N N . GLY A 1 272 ? 6.168 12.211 -15.516 1 79.81 272 GLY A N 1
ATOM 2206 C CA . GLY A 1 272 ? 6.551 11.789 -16.859 1 79.81 272 GLY A CA 1
ATOM 2207 C C . GLY A 1 272 ? 7.625 12.672 -17.469 1 79.81 272 GLY A C 1
ATOM 2208 O O . GLY A 1 272 ? 7.535 13.031 -18.641 1 79.81 272 GLY A O 1
ATOM 2209 N N . ILE A 1 273 ? 8.547 13.055 -16.688 1 84.12 273 ILE A N 1
ATOM 2210 C CA . ILE A 1 273 ? 9.594 13.922 -17.203 1 84.12 273 ILE A CA 1
ATOM 2211 C C . ILE A 1 273 ? 10.891 13.125 -17.344 1 84.12 273 ILE A C 1
ATOM 2213 O O . ILE A 1 273 ? 11.031 12.047 -16.781 1 84.12 273 ILE A O 1
ATOM 2217 N N . SER A 1 274 ? 11.875 13.695 -18.094 1 79.94 274 SER A N 1
ATOM 2218 C CA . SER A 1 274 ? 13.148 13.023 -18.344 1 79.94 274 SER A CA 1
ATOM 2219 C C . SER A 1 274 ? 14.047 13.078 -17.109 1 79.94 274 SER A C 1
ATOM 2221 O O . SER A 1 274 ? 13.844 13.914 -16.219 1 79.94 274 SER A O 1
ATOM 2223 N N . THR A 1 275 ? 15.031 12.227 -17.094 1 79.31 275 THR A N 1
ATOM 2224 C CA . THR A 1 275 ? 16.016 12.227 -16.016 1 79.31 275 THR A CA 1
ATOM 2225 C C . THR A 1 275 ? 16.766 13.555 -15.984 1 79.31 275 THR A C 1
ATOM 2227 O O . THR A 1 275 ? 17.047 14.094 -14.906 1 79.31 275 THR A O 1
ATOM 2230 N N . GLY A 1 276 ? 17.094 13.984 -17.141 1 86.06 276 GLY A N 1
ATOM 2231 C CA . GLY A 1 276 ? 17.766 15.266 -17.219 1 86.06 276 GLY A CA 1
ATOM 2232 C C . GLY A 1 276 ? 16.969 16.406 -16.609 1 86.06 276 GLY A C 1
ATOM 2233 O O . GLY A 1 276 ? 17.5 17.219 -15.867 1 86.06 276 GLY A O 1
ATOM 2234 N N . MET A 1 277 ? 15.75 16.438 -16.922 1 89.94 277 MET A N 1
ATOM 2235 C CA . MET A 1 277 ? 14.875 17.453 -16.375 1 89.94 277 MET A CA 1
ATOM 2236 C C . MET A 1 277 ? 14.734 17.297 -14.859 1 89.94 277 MET A C 1
ATOM 2238 O O . MET A 1 277 ? 14.742 18.281 -14.117 1 89.94 277 MET A O 1
ATOM 2242 N N . ALA A 1 278 ? 14.555 16.094 -14.438 1 90.81 278 ALA A N 1
ATOM 2243 C CA . ALA A 1 278 ? 14.453 15.828 -13 1 90.81 278 ALA A CA 1
ATOM 2244 C C . ALA A 1 278 ? 15.703 16.297 -12.266 1 90.81 278 ALA A C 1
ATOM 2246 O O . ALA A 1 278 ? 15.617 16.859 -11.18 1 90.81 278 ALA A O 1
ATOM 2247 N N . LEU A 1 279 ? 16.844 16.078 -12.906 1 90.94 279 LEU A N 1
ATOM 2248 C CA . LEU A 1 279 ? 18.109 16.5 -12.305 1 90.94 279 LEU A CA 1
ATOM 2249 C C . LEU A 1 279 ? 18.219 18.031 -12.281 1 90.94 279 LEU A C 1
ATOM 2251 O O . LEU A 1 279 ? 18.828 18.594 -11.367 1 90.94 279 LEU A O 1
ATOM 2255 N N . ALA A 1 280 ? 17.641 18.594 -13.25 1 94.56 280 ALA A N 1
ATOM 2256 C CA . ALA A 1 280 ? 17.625 20.047 -13.258 1 94.56 280 ALA A CA 1
ATOM 2257 C C . ALA A 1 280 ? 16.781 20.594 -12.094 1 94.56 280 ALA A C 1
ATOM 2259 O O . ALA A 1 280 ? 17.062 21.688 -11.586 1 94.56 280 ALA A O 1
ATOM 2260 N N . VAL A 1 281 ? 15.812 19.844 -11.695 1 97 281 VAL A N 1
ATOM 2261 C CA . VAL A 1 281 ? 15.008 20.219 -10.531 1 97 281 VAL A CA 1
ATOM 2262 C C . VAL A 1 281 ? 15.789 19.938 -9.25 1 97 281 VAL A C 1
ATOM 2264 O O . VAL A 1 281 ? 16.016 20.844 -8.453 1 97 281 VAL A O 1
ATOM 2267 N N . SER A 1 282 ? 16.188 18.719 -9.102 1 97.31 282 SER A N 1
ATOM 2268 C CA . SER A 1 282 ? 16.984 18.344 -7.941 1 97.31 282 SER A CA 1
ATOM 2269 C C . SER A 1 282 ? 17.5 16.922 -8.062 1 97.31 282 SER A C 1
ATOM 2271 O O . SER A 1 282 ? 16.875 16.078 -8.695 1 97.31 282 SER A O 1
ATOM 2273 N N . ASP A 1 283 ? 18.594 16.703 -7.438 1 94.31 283 ASP A N 1
ATOM 2274 C CA . ASP A 1 283 ? 19.109 15.336 -7.359 1 94.31 283 ASP A CA 1
ATOM 2275 C C . ASP A 1 283 ? 18.562 14.617 -6.129 1 94.31 283 ASP A C 1
ATOM 2277 O O . ASP A 1 283 ? 18.969 13.492 -5.836 1 94.31 283 ASP A O 1
ATOM 2281 N N . HIS A 1 284 ? 17.703 15.266 -5.406 1 95.94 284 HIS A N 1
ATOM 2282 C CA . HIS A 1 284 ? 17.016 14.648 -4.277 1 95.94 284 HIS A CA 1
ATOM 2283 C C . HIS A 1 284 ? 15.523 14.516 -4.551 1 95.94 284 HIS A C 1
ATOM 2285 O O . HIS A 1 284 ? 14.938 15.352 -5.254 1 95.94 284 HIS A O 1
ATOM 2291 N N . TRP A 1 285 ? 14.93 13.461 -3.982 1 95.94 285 TRP A N 1
ATOM 2292 C CA . TRP A 1 285 ? 13.477 13.367 -3.889 1 95.94 285 TRP A CA 1
ATOM 2293 C C . TRP A 1 285 ? 12.977 14 -2.592 1 95.94 285 TRP A C 1
ATOM 2295 O O . TRP A 1 285 ? 13.602 13.844 -1.54 1 95.94 285 TRP A O 1
ATOM 2305 N N . PRO A 1 286 ? 11.789 14.688 -2.701 1 98.12 286 PRO A N 1
ATOM 2306 C CA . PRO A 1 286 ? 11.172 15.016 -1.416 1 98.12 286 PRO A CA 1
ATOM 2307 C C . PRO A 1 286 ? 10.836 13.781 -0.586 1 98.12 286 PRO A C 1
ATOM 2309 O O . PRO A 1 286 ? 10.391 12.766 -1.133 1 98.12 286 PRO A O 1
ATOM 2312 N N . VAL A 1 287 ? 11.133 13.828 0.686 1 98.31 287 VAL A N 1
ATOM 2313 C CA . VAL A 1 287 ? 10.633 12.805 1.601 1 98.31 287 VAL A CA 1
ATOM 2314 C C . VAL A 1 287 ? 9.352 13.305 2.273 1 98.31 287 VAL A C 1
ATOM 2316 O O . VAL A 1 287 ? 9.18 14.508 2.473 1 98.31 287 VAL A O 1
ATOM 2319 N N . GLU A 1 288 ? 8.422 12.359 2.57 1 98.56 288 GLU A N 1
ATOM 2320 C CA . GLU A 1 288 ? 7.105 12.836 2.977 1 98.56 288 GLU A CA 1
ATOM 2321 C C . GLU A 1 288 ? 6.449 11.867 3.955 1 98.56 288 GLU A C 1
ATOM 2323 O O . GLU A 1 288 ? 6.859 10.711 4.062 1 98.56 288 GLU A O 1
ATOM 2328 N N . VAL A 1 289 ? 5.457 12.422 4.699 1 98.19 289 VAL A N 1
ATOM 2329 C CA . VAL A 1 289 ? 4.637 11.648 5.625 1 98.19 289 VAL A CA 1
ATOM 2330 C C . VAL A 1 289 ? 3.283 12.328 5.816 1 98.19 289 VAL A C 1
ATOM 2332 O O . VAL A 1 289 ? 3.199 13.562 5.801 1 98.19 289 VAL A O 1
ATOM 2335 N N . LYS A 1 290 ? 2.271 11.57 5.984 1 95.5 290 LYS A N 1
ATOM 2336 C CA . LYS A 1 290 ? 0.953 12.102 6.316 1 95.5 290 LYS A CA 1
ATOM 2337 C C . LYS A 1 290 ? 0.683 12.008 7.816 1 95.5 290 LYS A C 1
ATOM 2339 O O . LYS A 1 290 ? 1.06 11.023 8.453 1 95.5 290 LYS A O 1
ATOM 2344 N N . LEU A 1 291 ? 0.031 13.023 8.297 1 96 291 LEU A N 1
ATOM 2345 C CA . LEU A 1 291 ? -0.458 13.055 9.672 1 96 291 LEU A CA 1
ATOM 2346 C C . LEU A 1 291 ? -1.983 13.062 9.703 1 96 291 LEU A C 1
ATOM 2348 O O . LEU A 1 291 ? -2.621 13.781 8.93 1 96 291 LEU A O 1
ATOM 2352 N N . ARG A 1 292 ? -2.52 12.375 10.625 1 92.56 292 ARG A N 1
ATOM 2353 C CA . ARG A 1 292 ? -3.957 12.133 10.672 1 92.56 292 ARG A CA 1
ATOM 2354 C C . ARG A 1 292 ? -4.715 13.391 11.078 1 92.56 292 ARG A C 1
ATOM 2356 O O . ARG A 1 292 ? -4.285 14.117 11.977 1 92.56 292 ARG A O 1
ATOM 2363 N N . GLY A 1 293 ? -5.801 13.617 10.422 1 91.62 293 GLY A N 1
ATOM 2364 C CA . GLY A 1 293 ? -6.707 14.688 10.805 1 91.62 293 GLY A CA 1
ATOM 2365 C C . GLY A 1 293 ? -7.586 14.328 11.984 1 91.62 293 GLY A C 1
ATOM 2366 O O . GLY A 1 293 ? -7.754 13.148 12.305 1 91.62 293 GLY A O 1
ATOM 2367 N N . GLY A 1 294 ? -8.203 15.352 12.625 1 89.94 294 GLY A N 1
ATOM 2368 C CA . GLY A 1 294 ? -9.055 15.164 13.781 1 89.94 294 GLY A CA 1
ATOM 2369 C C . GLY A 1 294 ? -10.516 14.953 13.422 1 89.94 294 GLY A C 1
ATOM 2370 O O . GLY A 1 294 ? -10.891 15.078 12.258 1 89.94 294 GLY A O 1
ATOM 2371 N N . THR A 1 295 ? -11.289 14.43 14.414 1 90.62 295 THR A N 1
ATOM 2372 C CA . THR A 1 295 ? -12.734 14.289 14.352 1 90.62 295 THR A CA 1
ATOM 2373 C C . THR A 1 295 ? -13.414 15.117 15.438 1 90.62 295 THR A C 1
ATOM 2375 O O . THR A 1 295 ? -12.906 15.203 16.562 1 90.62 295 THR A O 1
ATOM 2378 N N . SER A 1 296 ? -14.555 15.727 15.086 1 90.31 296 SER A N 1
ATOM 2379 C CA . SER A 1 296 ? -15.266 16.516 16.078 1 90.31 296 SER A CA 1
ATOM 2380 C C . SER A 1 296 ? -15.758 15.641 17.234 1 90.31 296 SER A C 1
ATOM 2382 O O . SER A 1 296 ? -16.078 14.469 17.031 1 90.31 296 SER A O 1
ATOM 2384 N N . ALA A 1 297 ? -15.867 16.234 18.375 1 87.81 297 ALA A N 1
ATOM 2385 C CA . ALA A 1 297 ? -16.344 15.516 19.562 1 87.81 297 ALA A CA 1
ATOM 2386 C C . ALA A 1 297 ? -17.766 15.016 19.344 1 87.81 297 ALA A C 1
ATOM 2388 O O . ALA A 1 297 ? -18.109 13.906 19.766 1 87.81 297 ALA A O 1
ATOM 2389 N N . GLN A 1 298 ? -18.562 15.805 18.656 1 90.88 298 GLN A N 1
ATOM 2390 C CA . GLN A 1 298 ? -19.953 15.438 18.406 1 90.88 298 GLN A CA 1
ATOM 2391 C C . GLN A 1 298 ? -20.031 14.203 17.5 1 90.88 298 GLN A C 1
ATOM 2393 O O . GLN A 1 298 ? -20.828 13.289 17.766 1 90.88 298 GLN A O 1
ATOM 2398 N N . ALA A 1 299 ? -19.25 14.203 16.547 1 93.19 299 ALA A N 1
ATOM 2399 C CA . ALA A 1 299 ? -19.266 13.062 15.633 1 93.19 299 ALA A CA 1
ATOM 2400 C C . ALA A 1 299 ? -18.766 11.805 16.328 1 93.19 299 ALA A C 1
ATOM 2402 O O . ALA A 1 299 ? -19.359 10.727 16.188 1 93.19 299 ALA A O 1
ATOM 2403 N N . LYS A 1 300 ? -17.781 11.906 17.078 1 89.25 300 LYS A N 1
ATOM 2404 C CA . LYS A 1 300 ? -17.188 10.766 17.781 1 89.25 300 LYS A CA 1
ATOM 2405 C C . LYS A 1 300 ? -18.188 10.156 18.766 1 89.25 300 LYS A C 1
ATOM 2407 O O . LYS A 1 300 ? -18.266 8.93 18.906 1 89.25 300 LYS A O 1
ATOM 2412 N N . ALA A 1 301 ? -18.922 11.008 19.359 1 91.81 301 ALA A N 1
ATOM 2413 C CA . ALA A 1 301 ? -19.828 10.562 20.406 1 91.81 301 ALA A CA 1
ATOM 2414 C C . ALA A 1 301 ? -21.109 9.977 19.812 1 91.81 301 ALA A C 1
ATOM 2416 O O . ALA A 1 301 ? -21.734 9.102 20.422 1 91.81 301 ALA A O 1
ATOM 2417 N N . ASN A 1 302 ? -21.422 10.391 18.609 1 95.62 302 ASN A N 1
ATOM 2418 C CA . ASN A 1 302 ? -22.797 10.141 18.219 1 95.62 302 ASN A CA 1
ATOM 2419 C C . ASN A 1 302 ? -22.875 9.273 16.969 1 95.62 302 ASN A C 1
ATOM 2421 O O . ASN A 1 302 ? -23.938 8.758 16.625 1 95.62 302 ASN A O 1
ATOM 2425 N N . LEU A 1 303 ? -21.812 9.109 16.266 1 96.38 303 LEU A N 1
ATOM 2426 C CA . LEU A 1 303 ? -21.844 8.352 15.016 1 96.38 303 LEU A CA 1
ATOM 2427 C C . LEU A 1 303 ? -21.188 6.988 15.18 1 96.38 303 LEU A C 1
ATOM 2429 O O . LEU A 1 303 ? -20.156 6.879 15.844 1 96.38 303 LEU A O 1
ATOM 2433 N N . GLU A 1 304 ? -21.797 6.008 14.586 1 95.56 304 GLU A N 1
ATOM 2434 C CA . GLU A 1 304 ? -21.281 4.648 14.555 1 95.56 304 GLU A CA 1
ATOM 2435 C C . GLU A 1 304 ? -21.062 4.168 13.125 1 95.56 304 GLU A C 1
ATOM 2437 O O . GLU A 1 304 ? -22 3.688 12.484 1 95.56 304 GLU A O 1
ATOM 2442 N N . PRO A 1 305 ? -19.859 4.266 12.68 1 96.56 305 PRO A N 1
ATOM 2443 C CA . PRO A 1 305 ? -19.578 3.84 11.305 1 96.56 305 PRO A CA 1
ATOM 2444 C C . PRO A 1 305 ? -19.297 2.344 11.203 1 96.56 305 PRO A C 1
ATOM 2446 O O . PRO A 1 305 ? -18.75 1.748 12.125 1 96.56 305 PRO A O 1
ATOM 2449 N N . SER A 1 306 ? -19.656 1.724 10.047 1 97.5 306 SER A N 1
ATOM 2450 C CA . SER A 1 306 ? -19.328 0.34 9.711 1 97.5 306 SER A CA 1
ATOM 2451 C C . SER A 1 306 ? -19.109 0.166 8.219 1 97.5 306 SER A C 1
ATOM 2453 O O . SER A 1 306 ? -19.641 0.943 7.414 1 97.5 306 SER A O 1
ATOM 2455 N N . LEU A 1 307 ? -18.297 -0.728 7.875 1 98.06 307 LEU A N 1
ATOM 2456 C CA . LEU A 1 307 ? -18.141 -1.188 6.5 1 98.06 307 LEU A CA 1
ATOM 2457 C C . LEU A 1 307 ? -18.812 -2.541 6.305 1 98.06 307 LEU A C 1
ATOM 2459 O O . LEU A 1 307 ? -18.688 -3.43 7.148 1 98.06 307 LEU A O 1
ATOM 2463 N N . CYS A 1 308 ? -19.5 -2.615 5.195 1 98.5 308 CYS A N 1
ATOM 2464 C CA . CYS A 1 308 ? -20.266 -3.844 4.969 1 98.5 308 CYS A CA 1
ATOM 2465 C C . CYS A 1 308 ? -19.984 -4.402 3.578 1 98.5 308 CYS A C 1
ATOM 2467 O O . CYS A 1 308 ? -19.859 -3.648 2.611 1 98.5 308 CYS A O 1
ATOM 2469 N N . LEU A 1 309 ? -19.828 -5.691 3.52 1 98.56 309 LEU A N 1
ATOM 2470 C CA . LEU A 1 309 ? -19.875 -6.461 2.277 1 98.56 309 LEU A CA 1
ATOM 2471 C C . LEU A 1 309 ? -21.25 -7.055 2.055 1 98.56 309 LEU A C 1
ATOM 2473 O O . LEU A 1 309 ? -21.781 -7.754 2.924 1 98.56 309 LEU A O 1
ATOM 2477 N N . THR A 1 310 ? -21.828 -6.742 0.944 1 98.31 310 THR A N 1
ATOM 2478 C CA . THR A 1 310 ? -23.141 -7.258 0.592 1 98.31 310 THR A CA 1
ATOM 2479 C C . THR A 1 310 ? -23.062 -8.148 -0.646 1 98.31 310 THR A C 1
ATOM 2481 O O . THR A 1 310 ? -22.469 -7.762 -1.655 1 98.31 310 THR A O 1
ATOM 2484 N N . ILE A 1 311 ? -23.641 -9.297 -0.555 1 98.31 311 ILE A N 1
ATOM 2485 C CA . ILE A 1 311 ? -23.734 -10.188 -1.706 1 98.31 311 ILE A CA 1
ATOM 2486 C C . ILE A 1 311 ? -25.203 -10.5 -1.991 1 98.31 311 ILE A C 1
ATOM 2488 O O . ILE A 1 311 ? -25.891 -11.133 -1.18 1 98.31 311 ILE A O 1
ATOM 2492 N N . HIS A 1 312 ? -25.688 -10.07 -3.104 1 98.06 312 HIS A N 1
ATOM 2493 C CA . HIS A 1 312 ? -27.031 -10.375 -3.572 1 98.06 312 HIS A CA 1
ATOM 2494 C C . HIS A 1 312 ? -27.016 -11.531 -4.566 1 98.06 312 HIS A C 1
ATOM 2496 O O . HIS A 1 312 ? -26.297 -11.492 -5.566 1 98.06 312 HIS A O 1
ATOM 2502 N N . ASP A 1 313 ? -27.688 -12.578 -4.258 1 98.25 313 ASP A N 1
ATOM 2503 C CA . ASP A 1 313 ? -27.875 -13.695 -5.172 1 98.25 313 ASP A CA 1
ATOM 2504 C C . ASP A 1 313 ? -29.141 -13.516 -5.996 1 98.25 313 ASP A C 1
ATOM 2506 O O . ASP A 1 313 ? -30.25 -13.531 -5.453 1 98.25 313 ASP A O 1
ATOM 2510 N N . VAL A 1 314 ? -28.984 -13.43 -7.27 1 97.38 314 VAL A N 1
ATOM 2511 C CA . VAL A 1 314 ? -30.109 -13.07 -8.125 1 97.38 314 VAL A CA 1
ATOM 2512 C C . VAL A 1 314 ? -30.969 -14.305 -8.391 1 97.38 314 VAL A C 1
ATOM 2514 O O . VAL A 1 314 ? -32.062 -14.203 -8.977 1 97.38 314 VAL A O 1
ATOM 2517 N N . ARG A 1 315 ? -30.516 -15.477 -8.055 1 96.56 315 ARG A N 1
ATOM 2518 C CA . ARG A 1 315 ? -31.281 -16.688 -8.273 1 96.56 315 ARG A CA 1
ATOM 2519 C C . ARG A 1 315 ? -32.438 -16.797 -7.281 1 96.56 315 ARG A C 1
ATOM 2521 O O . ARG A 1 315 ? -32.375 -16.25 -6.18 1 96.56 315 ARG A O 1
ATOM 2528 N N . ALA A 1 316 ? -33.375 -17.531 -7.699 1 97.06 316 ALA A N 1
ATOM 2529 C CA . ALA A 1 316 ? -34.531 -17.766 -6.828 1 97.06 316 ALA A CA 1
ATOM 2530 C C . ALA A 1 316 ? -34.125 -18.641 -5.637 1 97.06 316 ALA A C 1
ATOM 2532 O O . ALA A 1 316 ? -33.531 -19.703 -5.809 1 97.06 316 ALA A O 1
ATOM 2533 N N . GLN A 1 317 ? -34.5 -18.172 -4.434 1 96.31 317 GLN A N 1
ATOM 2534 C CA . GLN A 1 317 ? -34.281 -18.875 -3.174 1 96.31 317 GLN A CA 1
ATOM 2535 C C . GLN A 1 317 ? -35.594 -19.109 -2.439 1 96.31 317 GLN A C 1
ATOM 2537 O O . GLN A 1 317 ? -36.656 -18.719 -2.93 1 96.31 317 GLN A O 1
ATOM 2542 N N . SER A 1 318 ? -35.5 -19.812 -1.319 1 96 318 SER A N 1
ATOM 2543 C CA . SER A 1 318 ? -36.688 -20.047 -0.502 1 96 318 SER A CA 1
ATOM 2544 C C . SER A 1 318 ? -36.312 -20.188 0.972 1 96 318 SER A C 1
ATOM 2546 O O . SER A 1 318 ? -35.188 -20.547 1.307 1 96 318 SER A O 1
ATOM 2548 N N . VAL A 1 319 ? -37.281 -19.906 1.774 1 96.12 319 VAL A N 1
ATOM 2549 C CA . VAL A 1 319 ? -37.094 -20.047 3.215 1 96.12 319 VAL A CA 1
ATOM 2550 C C . VAL A 1 319 ? -37.656 -21.391 3.674 1 96.12 319 VAL A C 1
ATOM 2552 O O . VAL A 1 319 ? -38.844 -21.688 3.467 1 96.12 319 VAL A O 1
ATOM 2555 N N . PRO A 1 320 ? -36.844 -22.125 4.34 1 94.25 320 PRO A N 1
ATOM 2556 C CA . PRO A 1 320 ? -37.375 -23.375 4.895 1 94.25 320 PRO A CA 1
ATOM 2557 C C . PRO A 1 320 ? -38.469 -23.141 5.926 1 94.25 320 PRO A C 1
ATOM 2559 O O . PRO A 1 320 ? -38.375 -22.188 6.723 1 94.25 320 PRO A O 1
ATOM 2562 N N . GLN A 1 321 ? -39.406 -24 6.031 1 90.69 321 GLN A N 1
ATOM 2563 C CA . GLN A 1 321 ? -40.531 -23.891 6.938 1 90.69 321 GLN A CA 1
ATOM 2564 C C . GLN A 1 321 ? -40.094 -23.859 8.391 1 90.69 321 GLN A C 1
ATOM 2566 O O . GLN A 1 321 ? -40.656 -23.141 9.211 1 90.69 321 GLN A O 1
ATOM 2571 N N . GLN A 1 322 ? -39.094 -24.625 8.648 1 90.25 322 GLN A N 1
ATOM 2572 C CA . GLN A 1 322 ? -38.562 -24.688 10 1 90.25 322 GLN A CA 1
ATOM 2573 C C . GLN A 1 322 ? -38.125 -23.312 10.492 1 90.25 322 GLN A C 1
ATOM 2575 O O . GLN A 1 322 ? -38.281 -23 11.672 1 90.25 322 GLN A O 1
ATOM 2580 N N . LEU A 1 323 ? -37.625 -22.469 9.594 1 92.06 323 LEU A N 1
ATOM 2581 C CA . LEU A 1 323 ? -37.125 -21.172 9.969 1 92.06 323 LEU A CA 1
ATOM 2582 C C . LEU A 1 323 ? -38.25 -20.172 10.188 1 92.06 323 LEU A C 1
ATOM 2584 O O . LEU A 1 323 ? -38.125 -19.234 10.977 1 92.06 323 LEU A O 1
ATOM 2588 N N . ARG A 1 324 ? -39.344 -20.406 9.625 1 88.06 324 ARG A N 1
ATOM 2589 C CA . ARG A 1 324 ? -40.469 -19.484 9.727 1 88.06 324 ARG A CA 1
ATOM 2590 C C . ARG A 1 324 ? -41.094 -19.547 11.109 1 88.06 324 ARG A C 1
ATOM 2592 O O . ARG A 1 324 ? -41.688 -18.578 11.57 1 88.06 324 ARG A O 1
ATOM 2599 N N . SER A 1 325 ? -40.938 -20.656 11.75 1 87.75 325 SER A N 1
ATOM 2600 C CA . SER A 1 325 ? -41.594 -20.859 13.031 1 87.75 325 SER A CA 1
ATOM 2601 C C . SER A 1 325 ? -40.625 -20.672 14.195 1 87.75 325 SER A C 1
ATOM 2603 O O . SER A 1 325 ? -41.031 -20.656 15.352 1 87.75 325 SER A O 1
ATOM 2605 N N . GLN A 1 326 ? -39.406 -20.5 13.898 1 91.25 326 GLN A N 1
ATOM 2606 C CA . GLN A 1 326 ? -38.406 -20.359 14.93 1 91.25 326 GLN A CA 1
ATOM 2607 C C . GLN A 1 326 ? -38.062 -18.906 15.18 1 91.25 326 GLN A C 1
ATOM 2609 O O . GLN A 1 326 ? -38.25 -18.062 14.297 1 91.25 326 GLN A O 1
ATOM 2614 N N . LYS A 1 327 ? -37.594 -18.656 16.406 1 93.69 327 LYS A N 1
ATOM 2615 C CA . LYS A 1 327 ? -37.188 -17.297 16.75 1 93.69 327 LYS A CA 1
ATOM 2616 C C . LYS A 1 327 ? -35.688 -17.125 16.594 1 93.69 327 LYS A C 1
ATOM 2618 O O . LYS A 1 327 ? -35.188 -16.016 16.453 1 93.69 327 LYS A O 1
ATOM 2623 N N . SER A 1 328 ? -34.969 -18.25 16.734 1 95.5 328 SER A N 1
ATOM 2624 C CA . SER A 1 328 ? -33.531 -18.172 16.609 1 95.5 328 SER A CA 1
ATOM 2625 C C . SER A 1 328 ? -32.938 -19.5 16.172 1 95.5 328 SER A C 1
ATOM 2627 O O . SER A 1 328 ? -33.594 -20.547 16.297 1 95.5 328 SER A O 1
ATOM 2629 N N . THR A 1 329 ? -31.781 -19.469 15.523 1 93.69 329 THR A N 1
ATOM 2630 C CA . THR A 1 329 ? -31.031 -20.656 15.102 1 93.69 329 THR A CA 1
ATOM 2631 C C . THR A 1 329 ? -29.562 -20.312 14.844 1 93.69 329 THR A C 1
ATOM 2633 O O . THR A 1 329 ? -29.266 -19.266 14.266 1 93.69 329 THR A O 1
ATOM 2636 N N . PHE A 1 330 ? -28.656 -21.141 15.258 1 93.19 330 PHE A N 1
ATOM 2637 C CA . PHE A 1 330 ? -27.219 -21 15.016 1 93.19 330 PHE A CA 1
ATOM 2638 C C . PHE A 1 330 ? -26.75 -19.609 15.383 1 93.19 330 PHE A C 1
ATOM 2640 O O . PHE A 1 330 ? -25.922 -19.016 14.664 1 93.19 330 PHE A O 1
ATOM 2647 N N . GLY A 1 331 ? -27.359 -19 16.391 1 94.19 331 GLY A N 1
ATOM 2648 C CA . GLY A 1 331 ? -26.938 -17.703 16.859 1 94.19 331 GLY A CA 1
ATOM 2649 C C . GLY A 1 331 ? -27.594 -16.547 16.125 1 94.19 331 GLY A C 1
ATOM 2650 O O . GLY A 1 331 ? -27.328 -15.383 16.422 1 94.19 331 GLY A O 1
ATOM 2651 N N . PHE A 1 332 ? -28.469 -16.859 15.211 1 97.62 332 PHE A N 1
ATOM 2652 C CA . PHE A 1 332 ? -29.172 -15.828 14.469 1 97.62 332 PHE A CA 1
ATOM 2653 C C . PHE A 1 332 ? -30.578 -15.625 15.031 1 97.62 332 PHE A C 1
ATOM 2655 O O . PHE A 1 332 ? -31.297 -16.594 15.305 1 97.62 332 PHE A O 1
ATOM 2662 N N . GLN A 1 333 ? -30.938 -14.414 15.211 1 97.44 333 GLN A N 1
ATOM 2663 C CA . GLN A 1 333 ? -32.344 -14.062 15.492 1 97.44 333 GLN A CA 1
ATOM 2664 C C . GLN A 1 333 ? -33.125 -13.961 14.195 1 97.44 333 GLN A C 1
ATOM 2666 O O . GLN A 1 333 ? -32.625 -13.469 13.188 1 97.44 333 GLN A O 1
ATOM 2671 N N . ILE A 1 334 ? -34.375 -14.438 14.273 1 97.31 334 ILE A N 1
ATOM 2672 C CA . ILE A 1 334 ? -35.156 -14.547 13.047 1 97.31 334 ILE A CA 1
ATOM 2673 C C . ILE A 1 334 ? -36.406 -13.656 13.148 1 97.31 334 ILE A C 1
ATOM 2675 O O . ILE A 1 334 ? -37.125 -13.688 14.164 1 97.31 334 ILE A O 1
ATOM 2679 N N . GLU A 1 335 ? -36.594 -12.875 12.211 1 93.81 335 GLU A N 1
ATOM 2680 C CA . GLU A 1 335 ? -37.844 -12.125 11.992 1 93.81 335 GLU A CA 1
ATOM 2681 C C . GLU A 1 335 ? -38.469 -12.461 10.641 1 93.81 335 GLU A C 1
ATOM 2683 O O . GLU A 1 335 ? -37.781 -12.352 9.602 1 93.81 335 GLU A O 1
ATOM 2688 N N . SER A 1 336 ? -39.75 -12.898 10.672 1 92.94 336 SER A N 1
ATOM 2689 C CA . SER A 1 336 ? -40.406 -13.289 9.43 1 92.94 336 SER A CA 1
ATOM 2690 C C . SER A 1 336 ? -41.75 -12.609 9.281 1 92.94 336 SER A C 1
ATOM 2692 O O . SER A 1 336 ? -42.531 -12.562 10.234 1 92.94 336 SER A O 1
ATOM 2694 N N . THR A 1 337 ? -41.938 -12.039 8.188 1 90.06 337 THR A N 1
ATOM 2695 C CA . THR A 1 337 ? -43.219 -11.5 7.777 1 90.06 337 THR A CA 1
ATOM 2696 C C . THR A 1 337 ? -43.656 -12.086 6.434 1 90.06 337 THR A C 1
ATOM 2698 O O . THR A 1 337 ? -43.031 -13.008 5.922 1 90.06 337 THR A O 1
ATOM 2701 N N . GLU A 1 338 ? -44.812 -11.633 5.91 1 90.44 338 GLU A N 1
ATOM 2702 C CA . GLU A 1 338 ? -45.25 -12.078 4.598 1 90.44 338 GLU A CA 1
ATOM 2703 C C . GLU A 1 338 ? -44.344 -11.547 3.492 1 90.44 338 GLU A C 1
ATOM 2705 O O . GLU A 1 338 ? -44.188 -12.188 2.447 1 90.44 338 GLU A O 1
ATOM 2710 N N . ASP A 1 339 ? -43.625 -10.5 3.807 1 90.88 339 ASP A N 1
ATOM 2711 C CA . ASP A 1 339 ? -42.875 -9.797 2.768 1 90.88 339 ASP A CA 1
ATOM 2712 C C . ASP A 1 339 ? -41.406 -10.156 2.814 1 90.88 339 ASP A C 1
ATOM 2714 O O . ASP A 1 339 ? -40.688 -10.047 1.808 1 90.88 339 ASP A O 1
ATOM 2718 N N . TYR A 1 340 ? -40.938 -10.523 4.012 1 93.62 340 TYR A N 1
ATOM 2719 C CA . TYR A 1 340 ? -39.5 -10.82 4.102 1 93.62 340 TYR A CA 1
ATOM 2720 C C . TYR A 1 340 ? -39.188 -11.727 5.293 1 93.62 340 TYR A C 1
ATOM 2722 O O . TYR A 1 340 ? -40.062 -11.898 6.172 1 93.62 340 TYR A O 1
ATOM 2730 N N . THR A 1 341 ? -38.094 -12.391 5.262 1 96 341 THR A N 1
ATOM 2731 C CA . THR A 1 341 ? -37.469 -13.055 6.402 1 96 341 THR A CA 1
ATOM 2732 C C . THR A 1 341 ? -36.062 -12.539 6.617 1 96 341 THR A C 1
ATOM 2734 O O . THR A 1 341 ? -35.281 -12.406 5.664 1 96 341 THR A O 1
ATOM 2737 N N . GLU A 1 342 ? -35.75 -12.227 7.855 1 96.56 342 GLU A N 1
ATOM 2738 C CA . GLU A 1 342 ? -34.438 -11.703 8.188 1 96.56 342 GLU A CA 1
ATOM 2739 C C . GLU A 1 342 ? -33.812 -12.5 9.32 1 96.56 342 GLU A C 1
ATOM 2741 O O . GLU A 1 342 ? -34.469 -12.828 10.312 1 96.56 342 GLU A O 1
ATOM 2746 N N . LEU A 1 343 ? -32.625 -12.883 9.086 1 98 343 LEU A N 1
ATOM 2747 C CA . LEU A 1 343 ? -31.781 -13.453 10.133 1 98 343 LEU A CA 1
ATOM 2748 C C . LEU A 1 343 ? -30.625 -12.516 10.484 1 98 343 LEU A C 1
ATOM 2750 O O . LEU A 1 343 ? -29.938 -12.016 9.594 1 98 343 LEU A O 1
ATOM 2754 N N . TYR A 1 344 ? -30.453 -12.25 11.75 1 97.69 344 TYR A N 1
ATOM 2755 C CA . TYR A 1 344 ? -29.453 -11.281 12.188 1 97.69 344 TYR A CA 1
ATOM 2756 C C . TYR A 1 344 ? -28.625 -11.844 13.328 1 97.69 344 TYR A C 1
ATOM 2758 O O . TYR A 1 344 ? -29.156 -12.5 14.234 1 97.69 344 TYR A O 1
ATOM 2766 N N . SER A 1 345 ? -27.312 -11.68 13.266 1 98.06 345 SER A N 1
ATOM 2767 C CA . SER A 1 345 ? -26.391 -12.039 14.336 1 98.06 345 SER A CA 1
ATOM 2768 C C . SER A 1 345 ? -25.25 -11.023 14.453 1 98.06 345 SER A C 1
ATOM 2770 O O . SER A 1 345 ? -24.828 -10.438 13.453 1 98.06 345 SER A O 1
ATOM 2772 N N . GLU A 1 346 ? -24.812 -10.75 15.594 1 96.75 346 GLU A N 1
ATOM 2773 C CA . GLU A 1 346 ? -23.672 -9.875 15.852 1 96.75 346 GLU A CA 1
ATOM 2774 C C . GLU A 1 346 ? -22.734 -10.492 16.875 1 96.75 346 GLU A C 1
ATOM 2776 O O . GLU A 1 346 ? -23.141 -11.336 17.672 1 96.75 346 GLU A O 1
ATOM 2781 N N . SER A 1 347 ? -21.5 -10.172 16.766 1 96.12 347 SER A N 1
ATOM 2782 C CA . SER A 1 347 ? -20.469 -10.734 17.656 1 96.12 347 SER A CA 1
ATOM 2783 C C . SER A 1 347 ? -19.219 -9.859 17.672 1 96.12 347 SER A C 1
ATOM 2785 O O . SER A 1 347 ? -19 -9.07 16.75 1 96.12 347 SER A O 1
ATOM 2787 N N . THR A 1 348 ? -18.469 -9.93 18.781 1 95.06 348 THR A N 1
ATOM 2788 C CA . THR A 1 348 ? -17.172 -9.273 18.844 1 95.06 348 THR A CA 1
ATOM 2789 C C . THR A 1 348 ? -16.094 -10.164 18.219 1 95.06 348 THR A C 1
ATOM 2791 O O . THR A 1 348 ? -14.93 -9.75 18.094 1 95.06 348 THR A O 1
ATOM 2794 N N . ASN A 1 349 ? -16.453 -11.359 17.859 1 95 349 ASN A N 1
ATOM 2795 C CA . ASN A 1 349 ? -15.578 -12.32 17.203 1 95 349 ASN A CA 1
ATOM 2796 C C . ASN A 1 349 ? -16.016 -12.609 15.773 1 95 349 ASN A C 1
ATOM 2798 O O . ASN A 1 349 ? -16.922 -13.406 15.539 1 95 349 ASN A O 1
ATOM 2802 N N . GLY A 1 350 ? -15.344 -12.039 14.898 1 95.19 350 GLY A N 1
ATOM 2803 C CA . GLY A 1 350 ? -15.688 -12.164 13.492 1 95.19 350 GLY A CA 1
ATOM 2804 C C . GLY A 1 350 ? -15.539 -13.586 12.969 1 95.19 350 GLY A C 1
ATOM 2805 O O . GLY A 1 350 ? -16.359 -14.039 12.164 1 95.19 350 GLY A O 1
ATOM 2806 N N . THR A 1 351 ? -14.508 -14.32 13.398 1 94.56 351 THR A N 1
ATOM 2807 C CA . THR A 1 351 ? -14.273 -15.695 12.961 1 94.56 351 THR A CA 1
ATOM 2808 C C . THR A 1 351 ? -15.422 -16.609 13.383 1 94.56 351 THR A C 1
ATOM 2810 O O . THR A 1 351 ? -15.914 -17.406 12.578 1 94.56 351 THR A O 1
ATOM 2813 N N . ALA A 1 352 ? -15.828 -16.422 14.641 1 95.44 352 ALA A N 1
ATOM 2814 C CA . ALA A 1 352 ? -16.953 -17.219 15.141 1 95.44 352 ALA A CA 1
ATOM 2815 C C . ALA A 1 352 ? -18.234 -16.906 14.359 1 95.44 352 ALA A C 1
ATOM 2817 O O . ALA A 1 352 ? -19.016 -17.812 14.062 1 95.44 352 ALA A O 1
ATOM 2818 N N . LEU A 1 353 ? -18.453 -15.719 14.086 1 97.31 353 LEU A N 1
ATOM 2819 C CA . LEU A 1 353 ? -19.641 -15.297 13.352 1 97.31 353 LEU A CA 1
ATOM 2820 C C . LEU A 1 353 ? -19.641 -15.891 11.945 1 97.31 353 LEU A C 1
ATOM 2822 O O . LEU A 1 353 ? -20.688 -16.359 11.469 1 97.31 353 LEU A O 1
ATOM 2826 N N . LEU A 1 354 ? -18.5 -15.867 11.242 1 97.19 354 LEU A N 1
ATOM 2827 C CA . LEU A 1 354 ? -18.375 -16.453 9.914 1 97.19 354 LEU A CA 1
ATOM 2828 C C . LEU A 1 354 ? -18.594 -17.953 9.953 1 97.19 354 LEU A C 1
ATOM 2830 O O . LEU A 1 354 ? -19.188 -18.531 9.039 1 97.19 354 LEU A O 1
ATOM 2834 N N . TYR A 1 355 ? -18.156 -18.578 10.977 1 96.19 355 TYR A N 1
ATOM 2835 C CA . TYR A 1 355 ? -18.391 -20 11.156 1 96.19 355 TYR A CA 1
ATOM 2836 C C . TYR A 1 355 ? -19.875 -20.297 11.312 1 96.19 355 TYR A C 1
ATOM 2838 O O . TYR A 1 355 ? -20.406 -21.25 10.727 1 96.19 355 TYR A O 1
ATOM 2846 N N . SER A 1 356 ? -20.531 -19.469 12.078 1 97.31 356 SER A N 1
ATOM 2847 C CA . SER A 1 356 ? -21.969 -19.625 12.242 1 97.31 356 SER A CA 1
ATOM 2848 C C . SER A 1 356 ? -22.703 -19.469 10.914 1 97.31 356 SER A C 1
ATOM 2850 O O . SER A 1 356 ? -23.656 -20.203 10.625 1 97.31 356 SER A O 1
ATOM 2852 N N . LEU A 1 357 ? -22.25 -18.531 10.156 1 97.88 357 LEU A N 1
ATOM 2853 C CA . LEU A 1 357 ? -22.844 -18.312 8.836 1 97.88 357 LEU A CA 1
ATOM 2854 C C . LEU A 1 357 ? -22.656 -19.547 7.957 1 97.88 357 LEU A C 1
ATOM 2856 O O . LEU A 1 357 ? -23.578 -19.984 7.285 1 97.88 357 LEU A O 1
ATOM 2860 N N . LYS A 1 358 ? -21.469 -20.094 7.926 1 96.75 358 LYS A N 1
ATOM 2861 C CA . LYS A 1 358 ? -21.172 -21.281 7.141 1 96.75 358 LYS A CA 1
ATOM 2862 C C . LYS A 1 358 ? -22.031 -22.469 7.574 1 96.75 358 LYS A C 1
ATOM 2864 O O . LYS A 1 358 ? -22.531 -23.219 6.734 1 96.75 358 LYS A O 1
ATOM 2869 N N . THR A 1 359 ? -22.188 -22.625 8.859 1 97 359 THR A N 1
ATOM 2870 C CA . THR A 1 359 ? -23 -23.703 9.398 1 97 359 THR A CA 1
ATOM 2871 C C . THR A 1 359 ? -24.469 -23.531 9 1 97 359 THR A C 1
ATOM 2873 O O . THR A 1 359 ? -25.125 -24.484 8.594 1 97 359 THR A O 1
ATOM 2876 N N . LEU A 1 360 ? -24.891 -22.344 9.164 1 97.38 360 LEU A N 1
ATOM 2877 C CA . LEU A 1 360 ? -26.266 -22.047 8.758 1 97.38 360 LEU A CA 1
ATOM 2878 C C . LEU A 1 360 ? -26.484 -22.359 7.285 1 97.38 360 LEU A C 1
ATOM 2880 O O . LEU A 1 360 ? -27.484 -22.984 6.922 1 97.38 360 LEU A O 1
ATOM 2884 N N . GLN A 1 361 ? -25.578 -21.938 6.453 1 97.06 361 GLN A N 1
ATOM 2885 C CA . GLN A 1 361 ? -25.641 -22.188 5.016 1 97.06 361 GLN A CA 1
ATOM 2886 C C . GLN A 1 361 ? -25.641 -23.672 4.711 1 97.06 361 GLN A C 1
ATOM 2888 O O . GLN A 1 361 ? -26.391 -24.141 3.848 1 97.06 361 GLN A O 1
ATOM 2893 N N . SER A 1 362 ? -24.812 -24.453 5.363 1 96.44 362 SER A N 1
ATOM 2894 C CA . SER A 1 362 ? -24.734 -25.891 5.137 1 96.44 362 SER A CA 1
ATOM 2895 C C . SER A 1 362 ? -26.062 -26.578 5.441 1 96.44 362 SER A C 1
ATOM 2897 O O . SER A 1 362 ? -26.438 -27.562 4.785 1 96.44 362 SER A O 1
ATOM 2899 N N . LYS A 1 363 ? -26.719 -26.047 6.379 1 96.19 363 LYS A N 1
ATOM 2900 C CA . LYS A 1 363 ? -28 -26.625 6.781 1 96.19 363 LYS A CA 1
ATOM 2901 C C . LYS A 1 363 ? -29.125 -26.156 5.871 1 96.19 363 LYS A C 1
ATOM 2903 O O . LYS A 1 363 ? -30.062 -26.906 5.57 1 96.19 363 LYS A O 1
ATOM 2908 N N . TYR A 1 364 ? -29.031 -24.875 5.461 1 96.56 364 TYR A N 1
ATOM 2909 C CA . TYR A 1 364 ? -30.109 -24.281 4.691 1 96.56 364 TYR A CA 1
ATOM 2910 C C . TYR A 1 364 ? -29.609 -23.766 3.346 1 96.56 364 TYR A C 1
ATOM 2912 O O . TYR A 1 364 ? -29.656 -22.562 3.074 1 96.56 364 TYR A O 1
ATOM 2920 N N . GLN A 1 365 ? -29.375 -24.609 2.418 1 95.69 365 GLN A N 1
ATOM 2921 C CA . GLN A 1 365 ? -28.766 -24.297 1.124 1 95.69 365 GLN A CA 1
ATOM 2922 C C . GLN A 1 365 ? -29.781 -23.625 0.203 1 95.69 365 GLN A C 1
ATOM 2924 O O . GLN A 1 365 ? -29.406 -22.875 -0.707 1 95.69 365 GLN A O 1
ATOM 2929 N N . GLN A 1 366 ? -31.016 -23.844 0.459 1 96.5 366 GLN A N 1
ATOM 2930 C CA . GLN A 1 366 ? -32.031 -23.234 -0.383 1 96.5 366 GLN A CA 1
ATOM 2931 C C . GLN A 1 366 ? -32.188 -21.75 -0.075 1 96.5 366 GLN A C 1
ATOM 2933 O O . GLN A 1 366 ? -32.75 -21 -0.877 1 96.5 366 GLN A O 1
ATOM 2938 N N . LEU A 1 367 ? -31.75 -21.359 1.115 1 97.69 367 LEU A N 1
ATOM 2939 C CA . LEU A 1 367 ? -31.859 -19.969 1.521 1 97.69 367 LEU A CA 1
ATOM 2940 C C . LEU A 1 367 ? -30.609 -19.188 1.137 1 97.69 367 LEU A C 1
ATOM 2942 O O . LEU A 1 367 ? -30.688 -18.062 0.645 1 97.69 367 LEU A O 1
ATOM 2946 N N . ILE A 1 368 ? -29.422 -19.781 1.436 1 98.12 368 ILE A N 1
ATOM 2947 C CA . ILE A 1 368 ? -28.125 -19.188 1.149 1 98.12 368 ILE A CA 1
ATOM 2948 C C . ILE A 1 368 ? -27.297 -20.141 0.297 1 98.12 368 ILE A C 1
ATOM 2950 O O . ILE A 1 368 ? -27 -21.266 0.719 1 98.12 368 ILE A O 1
ATOM 2954 N N . SER A 1 369 ? -26.875 -19.703 -0.861 1 96.81 369 SER A N 1
ATOM 2955 C CA . SER A 1 369 ? -26.047 -20.562 -1.713 1 96.81 369 SER A CA 1
ATOM 2956 C C . SER A 1 369 ? -24.625 -20.672 -1.172 1 96.81 369 SER A C 1
ATOM 2958 O O . SER A 1 369 ? -24.156 -19.781 -0.447 1 96.81 369 SER A O 1
ATOM 2960 N N . LYS A 1 370 ? -24.031 -21.734 -1.508 1 94.88 370 LYS A N 1
ATOM 2961 C CA . LYS A 1 370 ? -22.641 -21.938 -1.119 1 94.88 370 LYS A CA 1
ATOM 2962 C C . LYS A 1 370 ? -21.75 -20.844 -1.702 1 94.88 370 LYS A C 1
ATOM 2964 O O . LYS A 1 370 ? -20.781 -20.422 -1.062 1 94.88 370 LYS A O 1
ATOM 2969 N N . GLU A 1 371 ? -22.062 -20.391 -2.912 1 95.94 371 GLU A N 1
ATOM 2970 C CA . GLU A 1 371 ? -21.266 -19.359 -3.58 1 95.94 371 GLU A CA 1
ATOM 2971 C C . GLU A 1 371 ? -21.266 -18.062 -2.773 1 95.94 371 GLU A C 1
ATOM 2973 O O . GLU A 1 371 ? -20.234 -17.375 -2.699 1 95.94 371 GLU A O 1
ATOM 2978 N N . VAL A 1 372 ? -22.344 -17.766 -2.174 1 97.62 372 VAL A N 1
ATOM 2979 C CA . VAL A 1 372 ? -22.4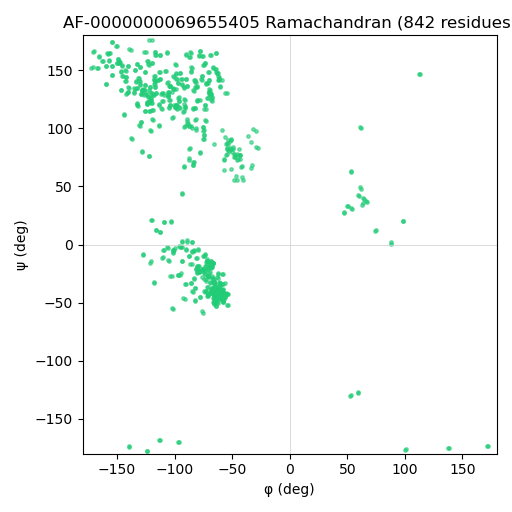53 -16.547 -1.392 1 97.62 372 VAL A CA 1
ATOM 2980 C C . VAL A 1 372 ? -21.516 -16.609 -0.186 1 97.62 372 VAL A C 1
ATOM 2982 O O . VAL A 1 372 ? -20.734 -15.695 0.05 1 97.62 372 VAL A O 1
ATOM 2985 N N . THR A 1 373 ? -21.625 -17.688 0.506 1 96.88 373 THR A N 1
ATOM 2986 C CA . THR A 1 373 ? -20.797 -17.828 1.702 1 96.88 373 THR A CA 1
ATOM 2987 C C . THR A 1 373 ? -19.328 -17.906 1.336 1 96.88 373 THR A C 1
ATOM 2989 O O . THR A 1 373 ? -18.484 -17.281 1.994 1 96.88 373 THR A O 1
ATOM 2992 N N . ASP A 1 374 ? -19.016 -18.625 0.305 1 94.94 374 ASP A N 1
ATOM 2993 C CA . ASP A 1 374 ? -17.625 -18.703 -0.158 1 94.94 374 ASP A CA 1
ATOM 2994 C C . ASP A 1 374 ? -17.094 -17.328 -0.524 1 94.94 374 ASP A C 1
ATOM 2996 O O . ASP A 1 374 ? -15.953 -16.984 -0.191 1 94.94 374 ASP A O 1
ATOM 3000 N N . ALA A 1 375 ? -17.891 -16.562 -1.201 1 95.75 375 ALA A N 1
ATOM 3001 C CA . ALA A 1 375 ? -17.5 -15.219 -1.611 1 95.75 375 ALA A CA 1
ATOM 3002 C C . ALA A 1 375 ? -17.25 -14.328 -0.399 1 95.75 375 ALA A C 1
ATOM 3004 O O . ALA A 1 375 ? -16.25 -13.594 -0.354 1 95.75 375 ALA A O 1
ATOM 3005 N N . ILE A 1 376 ? -18.078 -14.414 0.537 1 97.56 376 ILE A N 1
ATOM 3006 C CA . ILE A 1 376 ? -17.938 -13.602 1.74 1 97.56 376 ILE A CA 1
ATOM 3007 C C . ILE A 1 376 ? -16.656 -13.992 2.479 1 97.56 376 ILE A C 1
ATOM 3009 O O . ILE A 1 376 ? -15.867 -13.125 2.855 1 97.56 376 ILE A O 1
ATOM 3013 N N . LEU A 1 377 ? -16.469 -15.266 2.66 1 95.19 377 LEU A N 1
ATOM 3014 C CA . LEU A 1 377 ? -15.289 -15.742 3.365 1 95.19 377 LEU A CA 1
ATOM 3015 C C . LEU A 1 377 ? -14.016 -15.297 2.654 1 95.19 377 LEU A C 1
ATOM 3017 O O . LEU A 1 377 ? -13.07 -14.844 3.297 1 95.19 377 LEU A O 1
ATOM 3021 N N . TYR A 1 378 ? -14.023 -15.391 1.344 1 93.38 378 TYR A N 1
ATOM 3022 C CA . TYR A 1 378 ? -12.859 -14.984 0.564 1 93.38 378 TYR A CA 1
ATOM 3023 C C . TYR A 1 378 ? -12.609 -13.484 0.719 1 93.38 378 TYR A C 1
ATOM 3025 O O . TYR A 1 378 ? -11.492 -13.07 1.056 1 93.38 378 TYR A O 1
ATOM 3033 N N . LYS A 1 379 ? -13.609 -12.688 0.477 1 95.31 379 LYS A N 1
ATOM 3034 C CA . LYS A 1 379 ? -13.445 -11.242 0.434 1 95.31 379 LYS A CA 1
ATOM 3035 C C . LYS A 1 379 ? -13.094 -10.688 1.812 1 95.31 379 LYS A C 1
ATOM 3037 O O . LYS A 1 379 ? -12.195 -9.844 1.941 1 95.31 379 LYS A O 1
ATOM 3042 N N . VAL A 1 380 ? -13.766 -11.188 2.803 1 96 380 VAL A N 1
ATOM 3043 C CA . VAL A 1 380 ? -13.469 -10.75 4.164 1 96 380 VAL A CA 1
ATOM 3044 C C . VAL A 1 380 ? -12.055 -11.172 4.547 1 96 380 VAL A C 1
ATOM 3046 O O . VAL A 1 380 ? -11.289 -10.375 5.098 1 96 380 VAL A O 1
ATOM 3049 N N . GLY A 1 381 ? -11.719 -12.383 4.227 1 92.81 381 GLY A N 1
ATOM 3050 C CA . GLY A 1 381 ? -10.414 -12.914 4.578 1 92.81 381 GLY A CA 1
ATOM 3051 C C . GLY A 1 381 ? -9.273 -12.234 3.838 1 92.81 381 GLY A C 1
ATOM 3052 O O . GLY A 1 381 ? -8.117 -12.312 4.262 1 92.81 381 GLY A O 1
ATOM 3053 N N . HIS A 1 382 ? -9.617 -11.586 2.77 1 90 382 HIS A N 1
ATOM 3054 C CA . HIS A 1 382 ? -8.555 -11 1.958 1 90 382 HIS A CA 1
ATOM 3055 C C . HIS A 1 382 ? -8.609 -9.477 1.99 1 90 382 HIS A C 1
ATOM 3057 O O . HIS A 1 382 ? -8.023 -8.812 1.132 1 90 382 HIS A O 1
ATOM 3063 N N . GLY A 1 383 ? -9.422 -8.883 2.879 1 91.88 383 GLY A N 1
ATOM 3064 C CA . GLY A 1 383 ? -9.289 -7.469 3.205 1 91.88 383 GLY A CA 1
ATOM 3065 C C . GLY A 1 383 ? -10.273 -6.59 2.455 1 91.88 383 GLY A C 1
ATOM 3066 O O . GLY A 1 383 ? -10.023 -5.398 2.264 1 91.88 383 GLY A O 1
ATOM 3067 N N . ALA A 1 384 ? -11.32 -7.16 1.973 1 94.69 384 ALA A N 1
ATOM 3068 C CA . ALA A 1 384 ? -12.32 -6.34 1.289 1 94.69 384 ALA A CA 1
ATOM 3069 C C . ALA A 1 384 ? -12.852 -5.25 2.211 1 94.69 384 ALA A C 1
ATOM 3071 O O . ALA A 1 384 ? -13.289 -4.195 1.743 1 94.69 384 ALA A O 1
ATOM 3072 N N . LEU A 1 385 ? -12.781 -5.492 3.498 1 96.44 385 LEU A N 1
ATOM 3073 C CA . LEU A 1 385 ? -13.359 -4.543 4.445 1 96.44 385 LEU A CA 1
ATOM 3074 C C . LEU A 1 385 ? -12.266 -3.814 5.219 1 96.44 385 LEU A C 1
ATOM 3076 O O . LEU A 1 385 ? -12.508 -3.295 6.309 1 96.44 385 LEU A O 1
ATOM 3080 N N . SER A 1 386 ? -11.109 -3.844 4.66 1 92.31 386 SER A N 1
ATOM 3081 C CA . SER A 1 386 ? -10.07 -2.975 5.203 1 92.31 386 SER A CA 1
ATOM 3082 C C . SER A 1 386 ? -10.391 -1.505 4.957 1 92.31 386 SER A C 1
ATOM 3084 O O . SER A 1 386 ? -10.664 -1.107 3.822 1 92.31 386 SER A O 1
ATOM 3086 N N . ASP A 1 387 ? -10.375 -0.794 6.035 1 92.69 387 ASP A N 1
ATOM 3087 C CA . ASP A 1 387 ? -10.734 0.617 5.949 1 92.69 387 ASP A CA 1
ATOM 3088 C C . ASP A 1 387 ? -9.492 1.505 5.961 1 92.69 387 ASP A C 1
ATOM 3090 O O . ASP A 1 387 ? -8.922 1.768 7.02 1 92.69 387 ASP A O 1
ATOM 3094 N N . ALA A 1 388 ? -9.227 2.105 4.824 1 86.88 388 ALA A N 1
ATOM 3095 C CA . ALA A 1 388 ? -8.039 2.947 4.676 1 86.88 388 ALA A CA 1
ATOM 3096 C C . ALA A 1 388 ? -8.219 4.277 5.406 1 86.88 388 ALA A C 1
ATOM 3098 O O . ALA A 1 388 ? -7.254 5.016 5.605 1 86.88 388 ALA A O 1
ATOM 3099 N N . THR A 1 389 ? -9.391 4.531 5.879 1 89.44 389 THR A N 1
ATOM 3100 C CA . THR A 1 389 ? -9.672 5.82 6.5 1 89.44 389 THR A CA 1
ATOM 3101 C C . THR A 1 389 ? -9.773 5.68 8.016 1 89.44 389 THR A C 1
ATOM 3103 O O . THR A 1 389 ? -10.055 6.652 8.719 1 89.44 389 THR A O 1
ATOM 3106 N N . SER A 1 390 ? -9.648 4.508 8.445 1 87.94 390 SER A N 1
ATOM 3107 C CA . SER A 1 390 ? -9.773 4.238 9.867 1 87.94 390 SER A CA 1
ATOM 3108 C C . SER A 1 390 ? -8.422 4.281 10.562 1 87.94 390 SER A C 1
ATOM 3110 O O . SER A 1 390 ? -7.582 3.396 10.352 1 87.94 390 SER A O 1
ATOM 3112 N N . HIS A 1 391 ? -8.281 5.234 11.398 1 78.75 391 HIS A N 1
ATOM 3113 C CA . HIS A 1 391 ? -6.977 5.387 12.023 1 78.75 391 HIS A CA 1
ATOM 3114 C C . HIS A 1 391 ? -7.098 5.441 13.539 1 78.75 391 HIS A C 1
ATOM 3116 O O . HIS A 1 391 ? -6.086 5.449 14.25 1 78.75 391 HIS A O 1
ATOM 3122 N N . ASP A 1 392 ? -8.305 5.523 14.016 1 77.81 392 ASP A N 1
ATOM 3123 C CA . ASP A 1 392 ? -8.531 5.559 15.461 1 77.81 392 ASP A CA 1
ATOM 3124 C C . ASP A 1 392 ? -8.609 4.145 16.031 1 77.81 392 ASP A C 1
ATOM 3126 O O . ASP A 1 392 ? -8.688 3.168 15.289 1 77.81 392 ASP A O 1
ATOM 3130 N N . PHE A 1 393 ? -8.484 4.16 17.344 1 74.31 393 PHE A N 1
ATOM 3131 C CA . PHE A 1 393 ? -8.625 2.889 18.047 1 74.31 393 PHE A CA 1
ATOM 3132 C C . PHE A 1 393 ? -10.094 2.504 18.188 1 74.31 393 PHE A C 1
ATOM 3134 O O . PHE A 1 393 ? -10.922 3.334 18.547 1 74.31 393 PHE A O 1
ATOM 3141 N N . LEU A 1 394 ? -10.328 1.345 17.688 1 78.06 394 LEU A N 1
ATOM 3142 C CA . LEU A 1 394 ? -11.656 0.788 17.922 1 78.06 394 LEU A CA 1
ATOM 3143 C C . LEU A 1 394 ? -11.688 -0.015 19.219 1 78.06 394 LEU A C 1
ATOM 3145 O O . LEU A 1 394 ? -10.992 -1.029 19.328 1 78.06 394 LEU A O 1
ATOM 3149 N N . GLU A 1 395 ? -12.32 0.54 20.25 1 67.69 395 GLU A N 1
ATOM 3150 C CA . GLU A 1 395 ? -12.344 -0.111 21.562 1 67.69 395 GLU A CA 1
ATOM 3151 C C . GLU A 1 395 ? -12.922 -1.521 21.469 1 67.69 395 GLU A C 1
ATOM 3153 O O . GLU A 1 395 ? -12.391 -2.455 22.062 1 67.69 395 GLU A O 1
ATOM 3158 N N . HIS A 1 396 ? -14.039 -1.631 20.656 1 75.19 396 HIS A N 1
ATOM 3159 C CA . HIS A 1 396 ? -14.648 -2.945 20.5 1 75.19 396 HIS A CA 1
ATOM 3160 C C . HIS A 1 396 ? -14.922 -3.242 19.031 1 75.19 396 HIS A C 1
ATOM 3162 O O . HIS A 1 396 ? -15.594 -2.465 18.344 1 75.19 396 HIS A O 1
ATOM 3168 N N . TYR A 1 397 ? -14.305 -4.348 18.656 1 83.56 397 TYR A N 1
ATOM 3169 C CA . TYR A 1 397 ? -14.68 -4.836 17.328 1 83.56 397 TYR A CA 1
ATOM 3170 C C . TYR A 1 397 ? -16.094 -5.414 17.344 1 83.56 397 TYR A C 1
ATOM 3172 O O . TYR A 1 397 ? -16.484 -6.078 18.312 1 83.56 397 TYR A O 1
ATOM 3180 N N . LEU A 1 398 ? -16.906 -4.941 16.484 1 94.31 398 LEU A N 1
ATOM 3181 C CA . LEU A 1 398 ? -18.234 -5.492 16.297 1 94.31 398 LEU A CA 1
ATOM 3182 C C . LEU A 1 398 ? -18.453 -5.938 14.859 1 94.31 398 LEU A C 1
ATOM 3184 O O . LEU A 1 398 ? -18.188 -5.18 13.93 1 94.31 398 LEU A O 1
ATOM 3188 N N . PHE A 1 399 ? -18.859 -7.176 14.789 1 97.44 399 PHE A N 1
ATOM 3189 C CA . PHE A 1 399 ? -19.203 -7.777 13.5 1 97.44 399 PHE A CA 1
ATOM 3190 C C . PHE A 1 399 ? -20.672 -8.164 13.453 1 97.44 399 PHE A C 1
ATOM 3192 O O . PHE A 1 399 ? -21.266 -8.516 14.477 1 97.44 399 PHE A O 1
ATOM 3199 N N . SER A 1 400 ? -21.25 -8.039 12.312 1 98.06 400 SER A N 1
ATOM 3200 C CA . SER A 1 400 ? -22.625 -8.477 12.195 1 98.06 400 SER A CA 1
ATOM 3201 C C . SER A 1 400 ? -22.891 -9.117 10.836 1 98.06 400 SER A C 1
ATOM 3203 O O . SER A 1 400 ? -22.172 -8.852 9.867 1 98.06 400 SER A O 1
ATOM 3205 N N . VAL A 1 401 ? -23.812 -10.047 10.797 1 98.62 401 VAL A N 1
ATOM 3206 C CA . VAL A 1 401 ? -24.328 -10.656 9.578 1 98.62 401 VAL A CA 1
ATOM 3207 C C . VAL A 1 401 ? -25.844 -10.508 9.523 1 98.62 401 VAL A C 1
ATOM 3209 O O . VAL A 1 401 ? -26.531 -10.766 10.508 1 98.62 401 VAL A O 1
ATOM 3212 N N . ARG A 1 402 ? -26.297 -10.047 8.453 1 98.19 402 ARG A N 1
ATOM 3213 C CA . ARG A 1 402 ? -27.719 -9.969 8.164 1 98.19 402 ARG A CA 1
ATOM 3214 C C . ARG A 1 402 ? -28.062 -10.727 6.887 1 98.19 402 ARG A C 1
ATOM 3216 O O . ARG A 1 402 ? -27.5 -10.453 5.828 1 98.19 402 ARG A O 1
ATOM 3223 N N . ILE A 1 403 ? -28.938 -11.672 6.992 1 98.56 403 ILE A N 1
ATOM 3224 C CA . ILE A 1 403 ? -29.484 -12.406 5.855 1 98.56 403 ILE A CA 1
ATOM 3225 C C . ILE A 1 403 ? -30.906 -11.938 5.578 1 98.56 403 ILE A C 1
ATOM 3227 O O . ILE A 1 403 ? -31.797 -12.102 6.418 1 98.56 403 ILE A O 1
ATOM 3231 N N . TYR A 1 404 ? -31.078 -11.422 4.43 1 97.62 404 TYR A N 1
ATOM 3232 C CA . TYR A 1 404 ? -32.375 -10.852 4.086 1 97.62 404 TYR A CA 1
ATOM 3233 C C . TYR A 1 404 ? -32.969 -11.562 2.881 1 97.62 404 TYR A C 1
ATOM 3235 O O . TYR A 1 404 ? -32.438 -11.484 1.772 1 97.62 404 TYR A O 1
ATOM 3243 N N . PHE A 1 405 ? -34.062 -12.211 3.086 1 97.94 405 PHE A N 1
ATOM 3244 C CA . PHE A 1 405 ? -34.812 -12.836 2.02 1 97.94 405 PHE A CA 1
ATOM 3245 C C . PHE A 1 405 ? -36 -11.961 1.629 1 97.94 405 PHE A C 1
ATOM 3247 O O . PHE A 1 405 ? -36.875 -11.672 2.457 1 97.94 405 PHE A O 1
ATOM 3254 N N . ASP A 1 406 ? -36 -11.586 0.442 1 96.19 406 ASP A N 1
ATOM 3255 C CA . ASP A 1 406 ? -37.094 -10.828 -0.125 1 96.19 406 ASP A CA 1
ATOM 3256 C C . ASP A 1 406 ? -38.156 -11.75 -0.746 1 96.19 406 ASP A C 1
ATOM 3258 O O . ASP A 1 406 ? -37.875 -12.398 -1.761 1 96.19 406 ASP A O 1
ATOM 3262 N N . ALA A 1 407 ? -39.344 -11.695 -0.255 1 94.56 407 ALA A N 1
ATOM 3263 C CA . ALA A 1 407 ? -40.406 -12.609 -0.716 1 94.56 407 ALA A CA 1
ATOM 3264 C C . ALA A 1 407 ? -40.906 -12.203 -2.09 1 94.56 407 ALA A C 1
ATOM 3266 O O . ALA A 1 407 ? -41.406 -13.047 -2.854 1 94.56 407 ALA A O 1
ATOM 3267 N N . THR A 1 408 ? -40.844 -10.961 -2.369 1 94.25 408 THR A N 1
ATOM 3268 C CA . THR A 1 408 ? -41.312 -10.461 -3.65 1 94.25 408 THR A CA 1
ATOM 3269 C C . THR A 1 408 ? -40.469 -10.977 -4.797 1 94.25 408 THR A C 1
ATOM 3271 O O . THR A 1 408 ? -40.969 -11.547 -5.762 1 94.25 408 THR A O 1
ATOM 3274 N N . ASP A 1 409 ? -39.188 -10.852 -4.66 1 95.25 409 ASP A N 1
ATOM 3275 C CA . ASP A 1 409 ? -38.25 -11.258 -5.715 1 95.25 409 ASP A CA 1
ATOM 3276 C C . ASP A 1 409 ? -37.75 -12.688 -5.5 1 95.25 409 ASP A C 1
ATOM 3278 O O . ASP A 1 409 ? -37.156 -13.281 -6.395 1 95.25 409 ASP A O 1
ATOM 3282 N N . GLU A 1 410 ? -37.969 -13.211 -4.324 1 97.62 410 GLU A N 1
ATOM 3283 C CA . GLU A 1 410 ? -37.531 -14.547 -3.932 1 97.62 410 GLU A CA 1
ATOM 3284 C C . GLU A 1 410 ? -36 -14.656 -4.016 1 97.62 410 GLU A C 1
ATOM 3286 O O . GLU A 1 410 ? -35.469 -15.625 -4.566 1 97.62 410 GLU A O 1
ATOM 3291 N N . THR A 1 411 ? -35.344 -13.641 -3.582 1 98.25 411 THR A N 1
ATOM 3292 C CA . THR A 1 411 ? -33.875 -13.625 -3.584 1 98.25 411 THR A CA 1
ATOM 3293 C C . THR A 1 411 ? -33.344 -13.367 -2.18 1 98.25 411 THR A C 1
ATOM 3295 O O . THR A 1 411 ? -34.062 -12.859 -1.314 1 98.25 411 THR A O 1
ATOM 3298 N N . THR A 1 412 ? -32.156 -13.758 -1.982 1 98.5 412 THR A N 1
ATOM 3299 C CA . THR A 1 412 ? -31.484 -13.57 -0.697 1 98.5 412 THR A CA 1
ATOM 3300 C C . THR A 1 412 ? -30.266 -12.656 -0.843 1 98.5 412 THR A C 1
ATOM 3302 O O . THR A 1 412 ? -29.516 -12.773 -1.806 1 98.5 412 THR A O 1
ATOM 3305 N N . THR A 1 413 ? -30.141 -11.742 0.067 1 98.44 413 THR A N 1
ATOM 3306 C CA . THR A 1 413 ? -28.969 -10.883 0.195 1 98.44 413 THR A CA 1
ATOM 3307 C C . THR A 1 413 ? -28.297 -11.078 1.557 1 98.44 413 THR A C 1
ATOM 3309 O O . THR A 1 413 ? -28.969 -11.07 2.588 1 98.44 413 THR A O 1
ATOM 3312 N N . VAL A 1 414 ? -27.031 -11.289 1.521 1 98.75 414 VAL A N 1
ATOM 3313 C CA . VAL A 1 414 ? -26.281 -11.438 2.766 1 98.75 414 VAL A CA 1
ATOM 3314 C C . VAL A 1 414 ? -25.375 -10.227 2.971 1 98.75 414 VAL A C 1
ATOM 3316 O O . VAL A 1 414 ? -24.641 -9.836 2.061 1 98.75 414 VAL A O 1
ATOM 3319 N N . HIS A 1 415 ? -25.438 -9.641 4.176 1 98.44 415 HIS A N 1
ATOM 3320 C CA . HIS A 1 415 ? -24.609 -8.508 4.582 1 98.44 415 HIS A CA 1
ATOM 3321 C C . HIS A 1 415 ? -23.641 -8.906 5.703 1 98.44 415 HIS A C 1
ATOM 3323 O O . HIS A 1 415 ? -24.078 -9.406 6.746 1 98.44 415 HIS A O 1
ATOM 3329 N N . TYR A 1 416 ? -22.438 -8.766 5.461 1 98.69 416 TYR A N 1
ATOM 3330 C CA . TYR A 1 416 ? -21.438 -8.875 6.508 1 98.69 416 TYR A CA 1
ATOM 3331 C C . TYR A 1 416 ? -20.797 -7.527 6.805 1 98.69 416 TYR A C 1
ATOM 3333 O O . TYR A 1 416 ? -20.219 -6.898 5.914 1 98.69 416 TYR A O 1
ATOM 3341 N N . CYS A 1 417 ? -20.875 -7.102 8.102 1 98.31 417 CYS A N 1
ATOM 3342 C CA . CYS A 1 417 ? -20.406 -5.762 8.438 1 98.31 417 CYS A CA 1
ATOM 3343 C C . CYS A 1 417 ? -19.375 -5.805 9.555 1 98.31 417 CYS A C 1
ATOM 3345 O O . CYS A 1 417 ? -19.406 -6.691 10.406 1 98.31 417 CYS A O 1
ATOM 3347 N N . THR A 1 418 ? -18.5 -4.883 9.492 1 97.56 418 THR A N 1
ATOM 3348 C CA . THR A 1 418 ? -17.516 -4.668 10.539 1 97.56 418 THR A CA 1
ATOM 3349 C C . THR A 1 418 ? -17.516 -3.211 10.992 1 97.56 418 THR A C 1
ATOM 3351 O O . THR A 1 418 ? -17.562 -2.299 10.164 1 97.56 418 THR A O 1
ATOM 3354 N N . ALA A 1 419 ? -17.531 -3.051 12.32 1 96.5 419 ALA A N 1
ATOM 3355 C CA . ALA A 1 419 ? -17.422 -1.698 12.859 1 96.5 419 ALA A CA 1
ATOM 3356 C C . ALA A 1 419 ? -16.094 -1.059 12.477 1 96.5 419 ALA A C 1
ATOM 3358 O O . ALA A 1 419 ? -15.078 -1.753 12.328 1 96.5 419 ALA A O 1
ATOM 3359 N N . THR A 1 420 ? -16.094 0.2 12.242 1 95.38 420 THR A N 1
ATOM 3360 C CA . THR A 1 420 ? -14.883 0.966 11.945 1 95.38 420 THR A CA 1
ATOM 3361 C C . THR A 1 420 ? -14.93 2.326 12.641 1 95.38 420 THR A C 1
ATOM 3363 O O . THR A 1 420 ? -15.75 2.551 13.523 1 95.38 420 THR A O 1
ATOM 3366 N N . THR A 1 421 ? -13.953 3.203 12.367 1 92.12 421 THR A N 1
ATOM 3367 C CA . THR A 1 421 ? -13.906 4.535 12.961 1 92.12 421 THR A CA 1
ATOM 3368 C C . THR A 1 421 ? -14.125 5.609 11.891 1 92.12 421 THR A C 1
ATOM 3370 O O . THR A 1 421 ? -14.094 5.316 10.695 1 92.12 421 THR A O 1
ATOM 3373 N N . LEU A 1 422 ? -14.43 6.727 12.352 1 91.81 422 LEU A N 1
ATOM 3374 C CA . LEU A 1 422 ? -14.641 7.84 11.43 1 91.81 422 LEU A CA 1
ATOM 3375 C C . LEU A 1 422 ? -13.336 8.234 10.75 1 91.81 422 LEU A C 1
ATOM 3377 O O . LEU A 1 422 ? -13.336 8.625 9.578 1 91.81 422 LEU A O 1
ATOM 3381 N N . ASN A 1 423 ? -12.359 8.148 11.562 1 86.56 423 ASN A N 1
ATOM 3382 C CA . ASN A 1 423 ? -11.016 8.453 11.078 1 86.56 423 ASN A CA 1
ATOM 3383 C C . ASN A 1 423 ? -9.961 7.605 11.781 1 86.56 423 ASN A C 1
ATOM 3385 O O . ASN A 1 423 ? -10.172 7.137 12.898 1 86.56 423 ASN A O 1
ATOM 3389 N N . MET B 1 1 ? -3.473 -78.125 -53.938 1 27.22 1 MET B N 1
ATOM 3390 C CA . MET B 1 1 ? -4.57 -77.25 -53.469 1 27.22 1 MET B CA 1
ATOM 3391 C C . MET B 1 1 ? -4.219 -76.562 -52.156 1 27.22 1 MET B C 1
ATOM 3393 O O . MET B 1 1 ? -4.234 -77.188 -51.094 1 27.22 1 MET B O 1
ATOM 3397 N N . ILE B 1 2 ? -3.164 -75.688 -52.125 1 32.25 2 ILE B N 1
ATOM 3398 C CA . ILE B 1 2 ? -2.373 -75 -51.125 1 32.25 2 ILE B CA 1
ATOM 3399 C C . ILE B 1 2 ? -3.266 -74 -50.375 1 32.25 2 ILE B C 1
ATOM 3401 O O . ILE B 1 2 ? -3.867 -73.125 -50.969 1 32.25 2 ILE B O 1
ATOM 3405 N N . SER B 1 3 ? -3.939 -74.5 -49.312 1 29.52 3 SER B N 1
ATOM 3406 C CA . SER B 1 3 ? -4.902 -73.875 -48.438 1 29.52 3 SER B CA 1
ATOM 3407 C C . SER B 1 3 ? -4.324 -72.562 -47.812 1 29.52 3 SER B C 1
ATOM 3409 O O . SER B 1 3 ? -3.268 -72.625 -47.156 1 29.52 3 SER B O 1
ATOM 3411 N N . ASN B 1 4 ? -4.383 -71.438 -48.5 1 28.81 4 ASN B N 1
ATOM 3412 C CA . ASN B 1 4 ? -3.928 -70.062 -48.188 1 28.81 4 ASN B CA 1
ATOM 3413 C C . ASN B 1 4 ? -4.574 -69.562 -46.906 1 28.81 4 ASN B C 1
ATOM 3415 O O . ASN B 1 4 ? -5.766 -69.25 -46.906 1 28.81 4 ASN B O 1
ATOM 3419 N N . ARG B 1 5 ? -4.34 -70.125 -45.75 1 30.11 5 ARG B N 1
ATOM 3420 C CA . ARG B 1 5 ? -4.863 -69.75 -44.438 1 30.11 5 ARG B CA 1
ATOM 3421 C C . ARG B 1 5 ? -4.527 -68.25 -44.156 1 30.11 5 ARG B C 1
ATOM 3423 O O . ARG B 1 5 ? -3.355 -67.938 -44.062 1 30.11 5 ARG B O 1
ATOM 3430 N N . CYS B 1 6 ? -5.262 -67.312 -44.75 1 28.28 6 CYS B N 1
ATOM 3431 C CA . CYS B 1 6 ? -5.164 -65.875 -44.5 1 28.28 6 CYS B CA 1
ATOM 3432 C C . CYS B 1 6 ? -5.324 -65.562 -43.031 1 28.28 6 CYS B C 1
ATOM 3434 O O . CYS B 1 6 ? -6.359 -65.875 -42.438 1 28.28 6 CYS B O 1
ATOM 3436 N N . GLY B 1 7 ? -4.273 -65.688 -42.219 1 27.94 7 GLY B N 1
ATOM 3437 C CA . GLY B 1 7 ? -4.25 -65.312 -40.812 1 27.94 7 GLY B CA 1
ATOM 3438 C C . GLY B 1 7 ? -4.746 -63.906 -40.531 1 27.94 7 GLY B C 1
ATOM 3439 O O . GLY B 1 7 ? -4.215 -62.938 -41.094 1 27.94 7 GLY B O 1
ATOM 3440 N N . ILE B 1 8 ? -6.055 -63.688 -40.438 1 29.47 8 ILE B N 1
ATOM 3441 C CA . ILE B 1 8 ? -6.664 -62.406 -40.094 1 29.47 8 ILE B CA 1
ATOM 3442 C C . ILE B 1 8 ? -6.074 -61.875 -38.781 1 29.47 8 ILE B C 1
ATOM 3444 O O . ILE B 1 8 ? -6.137 -62.562 -37.75 1 29.47 8 ILE B O 1
ATOM 3448 N N . ILE B 1 9 ? -4.984 -61.094 -38.844 1 29 9 ILE B N 1
ATOM 3449 C CA . ILE B 1 9 ? -4.41 -60.344 -37.719 1 29 9 ILE B CA 1
ATOM 3450 C C . ILE B 1 9 ? -5.488 -59.469 -37.094 1 29 9 ILE B C 1
ATOM 3452 O O . ILE B 1 9 ? -6.074 -58.594 -37.75 1 29 9 ILE B O 1
ATOM 3456 N N . LEU B 1 10 ? -6.246 -59.969 -36.156 1 28.92 10 LEU B N 1
ATOM 3457 C CA . LEU B 1 10 ? -7.152 -59.219 -35.312 1 28.92 10 LEU B CA 1
ATOM 3458 C C . LEU B 1 10 ? -6.418 -58.062 -34.625 1 28.92 10 LEU B C 1
ATOM 3460 O O . LEU B 1 10 ? -5.512 -58.281 -33.812 1 28.92 10 LEU B O 1
ATOM 3464 N N . LEU B 1 11 ? -6.234 -56.938 -35.344 1 28.59 11 LEU B N 1
ATOM 3465 C CA . LEU B 1 11 ? -5.797 -55.656 -34.75 1 28.59 11 LEU B CA 1
ATOM 3466 C C . LEU B 1 11 ? -6.66 -55.312 -33.531 1 28.59 11 LEU B C 1
ATOM 3468 O O . LEU B 1 11 ? -7.859 -55.062 -33.656 1 28.59 11 LEU B O 1
ATOM 3472 N N . LEU B 1 12 ? -6.383 -55.906 -32.406 1 28.25 12 LEU B N 1
ATOM 3473 C CA . LEU B 1 12 ? -6.977 -55.469 -31.156 1 28.25 12 LEU B CA 1
ATOM 3474 C C . LEU B 1 12 ? -6.805 -53.969 -30.969 1 28.25 12 LEU B C 1
ATOM 3476 O O . LEU B 1 12 ? -5.676 -53.469 -30.938 1 28.25 12 LEU B O 1
ATOM 3480 N N . PHE B 1 13 ? -7.727 -53.156 -31.422 1 30.14 13 PHE B N 1
ATOM 3481 C CA . PHE B 1 13 ? -7.895 -51.75 -31.094 1 30.14 13 PHE B CA 1
ATOM 3482 C C . PHE B 1 13 ? -7.84 -51.562 -29.578 1 30.14 13 PHE B C 1
ATOM 3484 O O . PHE B 1 13 ? -8.742 -52 -28.859 1 30.14 13 PHE B O 1
ATOM 3491 N N . CYS B 1 14 ? -6.641 -51.625 -28.938 1 28.64 14 CYS B N 1
ATOM 3492 C CA . CYS B 1 14 ? -6.504 -51.125 -27.578 1 28.64 14 CYS B CA 1
ATOM 3493 C C . CYS B 1 14 ? -7.086 -49.719 -27.438 1 28.64 14 CYS B C 1
ATOM 3495 O O . CYS B 1 14 ? -6.574 -48.781 -28.031 1 28.64 14 CYS B O 1
ATOM 3497 N N . LEU B 1 15 ? -8.352 -49.594 -27.266 1 32.38 15 LEU B N 1
ATOM 3498 C CA . LEU B 1 15 ? -8.969 -48.375 -26.797 1 32.38 15 LEU B CA 1
ATOM 3499 C C . LEU B 1 15 ? -8.188 -47.781 -25.625 1 32.38 15 LEU B C 1
ATOM 3501 O O . LEU B 1 15 ? -8.141 -48.375 -24.547 1 32.38 15 LEU B O 1
ATOM 3505 N N . TYR B 1 16 ? -7.035 -47.125 -25.891 1 30.78 16 TYR B N 1
ATOM 3506 C CA . TYR B 1 16 ? -6.438 -46.25 -24.891 1 30.78 16 TYR B CA 1
ATOM 3507 C C . TYR B 1 16 ? -7.492 -45.344 -24.25 1 30.78 16 TYR B C 1
ATOM 3509 O O . TYR B 1 16 ? -8.055 -44.469 -24.906 1 30.78 16 TYR B O 1
ATOM 3517 N N . SER B 1 17 ? -8.25 -45.875 -23.344 1 32.47 17 SER B N 1
ATOM 3518 C CA . SER B 1 17 ? -8.992 -45 -22.438 1 32.47 17 SER B CA 1
ATOM 3519 C C . SER B 1 17 ? -8.086 -43.906 -21.859 1 32.47 17 SER B C 1
ATOM 3521 O O . SER B 1 17 ? -7.195 -44.188 -21.062 1 32.47 17 SER B O 1
ATOM 3523 N N . VAL B 1 18 ? -7.781 -42.906 -22.578 1 33.25 18 VAL B N 1
ATOM 3524 C CA . VAL B 1 18 ? -7.309 -41.688 -21.953 1 33.25 18 VAL B CA 1
ATOM 3525 C C . VAL B 1 18 ? -8.188 -41.344 -20.766 1 33.25 18 VAL B C 1
ATOM 3527 O O . VAL B 1 18 ? -9.344 -40.938 -20.922 1 33.25 18 VAL B O 1
ATOM 3530 N N . ALA B 1 19 ? -8.062 -42.062 -19.719 1 32.94 19 ALA B N 1
ATOM 3531 C CA . ALA B 1 19 ? -8.539 -41.5 -18.453 1 32.94 19 ALA B CA 1
ATOM 3532 C C . ALA B 1 19 ? -8.117 -40.031 -18.328 1 32.94 19 ALA B C 1
ATOM 3534 O O . ALA B 1 19 ? -6.938 -39.719 -18.141 1 32.94 19 ALA B O 1
ATOM 3535 N N . THR B 1 20 ? -8.805 -39.219 -19.016 1 33.41 20 THR B N 1
ATOM 3536 C CA . THR B 1 20 ? -8.719 -37.844 -18.594 1 33.41 20 THR B CA 1
ATOM 3537 C C . THR B 1 20 ? -8.773 -37.719 -17.078 1 33.41 20 THR B C 1
ATOM 3539 O O . THR B 1 20 ? -9.805 -38 -16.469 1 33.41 20 THR B O 1
ATOM 3542 N N . CYS B 1 21 ? -7.801 -38.188 -16.391 1 31.39 21 CYS B N 1
ATOM 3543 C CA . CYS B 1 21 ? -7.684 -37.688 -15.031 1 31.39 21 CYS B CA 1
ATOM 3544 C C . CYS B 1 21 ? -8.141 -36.25 -14.93 1 31.39 21 CYS B C 1
ATOM 3546 O O . CYS B 1 21 ? -7.41 -35.344 -15.305 1 31.39 21 CYS B O 1
ATOM 3548 N N . LYS B 1 22 ? -9.391 -36.094 -15.109 1 35.75 22 LYS B N 1
ATOM 3549 C CA . LYS B 1 22 ? -9.938 -34.781 -14.727 1 35.75 22 LYS B CA 1
ATOM 3550 C C . LYS B 1 22 ? -9.508 -34.406 -13.312 1 35.75 22 LYS B C 1
ATOM 3552 O O . LYS B 1 22 ? -10.031 -34.938 -12.336 1 35.75 22 LYS B O 1
ATOM 3557 N N . THR B 1 23 ? -8.305 -34.188 -12.961 1 37.03 23 THR B N 1
ATOM 3558 C CA . THR B 1 23 ? -8.055 -33.469 -11.719 1 37.03 23 THR B CA 1
ATOM 3559 C C . THR B 1 23 ? -9.195 -32.5 -11.422 1 37.03 23 THR B C 1
ATOM 3561 O O . THR B 1 23 ? -9.461 -31.562 -12.203 1 37.03 23 THR B O 1
ATOM 3564 N N . THR B 1 24 ? -10.219 -32.969 -10.828 1 40.09 24 THR B N 1
ATOM 3565 C CA . THR B 1 24 ? -11.32 -32.188 -10.297 1 40.09 24 THR B CA 1
ATOM 3566 C C . THR B 1 24 ? -10.789 -30.922 -9.609 1 40.09 24 THR B C 1
ATOM 3568 O O . THR B 1 24 ? -10.281 -30.984 -8.492 1 40.09 24 THR B O 1
ATOM 3571 N N . TRP B 1 25 ? -10.062 -30.078 -10.289 1 46.78 25 TRP B N 1
ATOM 3572 C CA . TRP B 1 25 ? -9.812 -28.766 -9.68 1 46.78 25 TRP B CA 1
ATOM 3573 C C . TRP B 1 25 ? -10.992 -28.344 -8.812 1 46.78 25 TRP B C 1
ATOM 3575 O O . TRP B 1 25 ? -12.148 -28.484 -9.211 1 46.78 25 TRP B O 1
ATOM 3585 N N . THR B 1 26 ? -10.875 -28.516 -7.652 1 52.88 26 THR B N 1
ATOM 3586 C CA . THR B 1 26 ? -11.859 -28.109 -6.656 1 52.88 26 THR B CA 1
ATOM 3587 C C . THR B 1 26 ? -12.5 -26.781 -7.055 1 52.88 26 THR B C 1
ATOM 3589 O O . THR B 1 26 ? -11.805 -25.812 -7.387 1 52.88 26 THR B O 1
ATOM 3592 N N . ASN B 1 27 ? -13.57 -26.781 -7.703 1 62.44 27 ASN B N 1
ATOM 3593 C CA . ASN B 1 27 ? -14.453 -25.734 -8.203 1 62.44 27 ASN B CA 1
ATOM 3594 C C . ASN B 1 27 ? -14.781 -24.703 -7.125 1 62.44 27 ASN B C 1
ATOM 3596 O O . ASN B 1 27 ? -15.875 -24.734 -6.555 1 62.44 27 ASN B O 1
ATOM 3600 N N . GLN B 1 28 ? -13.602 -24.109 -6.523 1 77.62 28 GLN B N 1
ATOM 3601 C CA . GLN B 1 28 ? -13.906 -23.047 -5.566 1 77.62 28 GLN B CA 1
ATOM 3602 C C . GLN B 1 28 ? -14.625 -21.891 -6.238 1 77.62 28 GLN B C 1
ATOM 3604 O O . GLN B 1 28 ? -14.43 -21.641 -7.434 1 77.62 28 GLN B O 1
ATOM 3609 N N . THR B 1 29 ? -15.531 -21.406 -5.504 1 87.88 29 THR B N 1
ATOM 3610 C CA . THR B 1 29 ? -16.266 -20.234 -5.984 1 87.88 29 THR B CA 1
ATOM 3611 C C . THR B 1 29 ? -15.32 -19.094 -6.324 1 87.88 29 THR B C 1
ATOM 3613 O O . THR B 1 29 ? -15.445 -18.469 -7.383 1 87.88 29 THR B O 1
ATOM 3616 N N . VAL B 1 30 ? -14.344 -18.906 -5.453 1 91 30 VAL B N 1
ATOM 3617 C CA . VAL B 1 30 ? -13.32 -17.875 -5.656 1 91 30 VAL B CA 1
ATOM 3618 C C . VAL B 1 30 ? -11.969 -18.422 -5.195 1 91 30 VAL B C 1
ATOM 3620 O O . VAL B 1 30 ? -11.844 -18.969 -4.098 1 91 30 VAL B O 1
ATOM 3623 N N . GLU B 1 31 ? -11.008 -18.25 -6.109 1 89.75 31 GLU B N 1
ATOM 3624 C CA . GLU B 1 31 ? -9.656 -18.688 -5.777 1 89.75 31 GLU B CA 1
ATOM 3625 C C . GLU B 1 31 ? -8.812 -17.516 -5.277 1 89.75 31 GLU B C 1
ATOM 3627 O O . GLU B 1 31 ? -8.891 -16.406 -5.812 1 89.75 31 GLU B O 1
ATOM 3632 N N . ARG B 1 32 ? -8.008 -17.812 -4.23 1 87.75 32 ARG B N 1
ATOM 3633 C CA . ARG B 1 32 ? -7.074 -16.781 -3.758 1 87.75 32 ARG B CA 1
ATOM 3634 C C . ARG B 1 32 ? -5.977 -16.531 -4.785 1 87.75 32 ARG B C 1
ATOM 3636 O O . ARG B 1 32 ? -5.703 -17.375 -5.633 1 87.75 32 ARG B O 1
ATOM 3643 N N . PRO B 1 33 ? -5.285 -15.406 -4.656 1 91.38 33 PRO B N 1
ATOM 3644 C CA . PRO B 1 33 ? -4.105 -15.211 -5.5 1 91.38 33 PRO B CA 1
ATOM 3645 C C . PRO B 1 33 ? -2.98 -16.188 -5.18 1 91.38 33 PRO B C 1
ATOM 3647 O O . PRO B 1 33 ? -2.92 -16.734 -4.07 1 91.38 33 PRO B O 1
ATOM 3650 N N . VAL B 1 34 ? -2.219 -16.438 -6.176 1 96.06 34 VAL B N 1
ATOM 3651 C CA . VAL B 1 34 ? -1.026 -17.234 -5.949 1 96.06 34 VAL B CA 1
ATOM 3652 C C . VAL B 1 34 ? 0.202 -16.344 -5.859 1 96.06 34 VAL B C 1
ATOM 3654 O O . VAL B 1 34 ? 0.275 -15.305 -6.531 1 96.06 34 VAL B O 1
ATOM 3657 N N . LEU B 1 35 ? 1.147 -16.734 -4.98 1 97.38 35 LEU B N 1
ATOM 3658 C CA . LEU B 1 35 ? 2.4 -16 -4.828 1 97.38 35 LEU B CA 1
ATOM 3659 C C . LEU B 1 35 ? 3.547 -16.734 -5.508 1 97.38 35 LEU B C 1
ATOM 3661 O O . LEU B 1 35 ? 3.844 -17.891 -5.164 1 97.38 35 LEU B O 1
ATOM 3665 N N . VAL B 1 36 ? 4.117 -16 -6.48 1 98.75 36 VAL B N 1
ATOM 3666 C CA . VAL B 1 36 ? 5.23 -16.547 -7.25 1 98.75 36 VAL B CA 1
ATOM 3667 C C . VAL B 1 36 ? 6.504 -15.766 -6.941 1 98.75 36 VAL B C 1
ATOM 3669 O O . VAL B 1 36 ? 6.457 -14.539 -6.766 1 98.75 36 VAL B O 1
ATOM 3672 N N . GLY B 1 37 ? 7.648 -16.516 -6.887 1 98.75 37 GLY B N 1
ATOM 3673 C CA . GLY B 1 37 ? 8.875 -15.789 -6.602 1 98.75 37 GLY B CA 1
ATOM 3674 C C . GLY B 1 37 ? 10.109 -16.438 -7.211 1 98.75 37 GLY B C 1
ATOM 3675 O O . GLY B 1 37 ? 10.016 -17.516 -7.812 1 98.75 37 GLY B O 1
ATOM 3676 N N . ALA B 1 38 ? 11.234 -15.742 -7.16 1 98.88 38 ALA B N 1
ATOM 3677 C CA . ALA B 1 38 ? 12.57 -16.219 -7.52 1 98.88 38 ALA B CA 1
ATOM 3678 C C . ALA B 1 38 ? 13.594 -15.828 -6.457 1 98.88 38 ALA B C 1
ATOM 3680 O O . ALA B 1 38 ? 13.539 -14.727 -5.906 1 98.88 38 ALA B O 1
ATOM 3681 N N . PHE B 1 39 ? 14.469 -16.781 -6.23 1 98.75 39 PHE B N 1
ATOM 3682 C CA . PHE B 1 39 ? 15.391 -16.578 -5.113 1 98.75 39 PHE B CA 1
ATOM 3683 C C . PHE B 1 39 ? 16.766 -17.141 -5.43 1 98.75 39 PHE B C 1
ATOM 3685 O O . PHE B 1 39 ? 16.922 -18.359 -5.543 1 98.75 39 PHE B O 1
ATOM 3692 N N . ASN B 1 40 ? 17.734 -16.25 -5.582 1 98.62 40 ASN B N 1
ATOM 3693 C CA . ASN B 1 40 ? 19.141 -16.688 -5.527 1 98.62 40 ASN B CA 1
ATOM 3694 C C . ASN B 1 40 ? 19.578 -16.984 -4.098 1 98.62 40 ASN B C 1
ATOM 3696 O O . ASN B 1 40 ? 19.891 -16.062 -3.336 1 98.62 40 ASN B O 1
ATOM 3700 N N . ILE B 1 41 ? 19.609 -18.25 -3.773 1 97.69 41 ILE B N 1
ATOM 3701 C CA . ILE B 1 41 ? 19.812 -18.672 -2.389 1 97.69 41 ILE B CA 1
ATOM 3702 C C . ILE B 1 41 ? 21.297 -18.594 -2.037 1 97.69 41 ILE B C 1
ATOM 3704 O O . ILE B 1 41 ? 21.672 -18.781 -0.878 1 97.69 41 ILE B O 1
ATOM 3708 N N . GLN B 1 42 ? 22.109 -18.266 -2.99 1 96.75 42 GLN B N 1
ATOM 3709 C CA . GLN B 1 42 ? 23.547 -18.094 -2.828 1 96.75 42 GLN B CA 1
ATOM 3710 C C . GLN B 1 42 ? 24.203 -19.375 -2.367 1 96.75 42 GLN B C 1
ATOM 3712 O O . GLN B 1 42 ? 24.297 -19.641 -1.166 1 96.75 42 GLN B O 1
ATOM 3717 N N . ASN B 1 43 ? 24.797 -20.094 -3.172 1 96.69 43 ASN B N 1
ATOM 3718 C CA . ASN B 1 43 ? 25.656 -21.25 -2.945 1 96.69 43 ASN B CA 1
ATOM 3719 C C . ASN B 1 43 ? 24.984 -22.297 -2.072 1 96.69 43 ASN B C 1
ATOM 3721 O O . ASN B 1 43 ? 25.516 -22.672 -1.024 1 96.69 43 ASN B O 1
ATOM 3725 N N . LEU B 1 44 ? 23.906 -22.844 -2.549 1 98.19 44 LEU B N 1
ATOM 3726 C CA . LEU B 1 44 ? 23.219 -23.906 -1.842 1 98.19 44 LEU B CA 1
ATOM 3727 C C . LEU B 1 44 ? 23.938 -25.234 -2.018 1 98.19 44 LEU B C 1
ATOM 3729 O O . LEU B 1 44 ? 23.516 -26.078 -2.826 1 98.19 44 LEU B O 1
ATOM 3733 N N . GLY B 1 45 ? 24.969 -25.406 -1.266 1 97.5 45 GLY B N 1
ATOM 3734 C CA . GLY B 1 45 ? 25.781 -26.609 -1.234 1 97.5 45 GLY B CA 1
ATOM 3735 C C . GLY B 1 45 ? 25.688 -27.359 0.077 1 97.5 45 GLY B C 1
ATOM 3736 O O . GLY B 1 45 ? 24.828 -27.047 0.914 1 97.5 45 GLY B O 1
ATOM 3737 N N . VAL B 1 46 ? 26.578 -28.281 0.195 1 96.69 46 VAL B N 1
ATOM 3738 C CA . VAL B 1 46 ? 26.562 -29.172 1.354 1 96.69 46 VAL B CA 1
ATOM 3739 C C . VAL B 1 46 ? 26.781 -28.359 2.629 1 96.69 46 VAL B C 1
ATOM 3741 O O . VAL B 1 46 ? 26.094 -28.578 3.633 1 96.69 46 VAL B O 1
ATOM 3744 N N . SER B 1 47 ? 27.703 -27.484 2.566 1 96.56 47 SER B N 1
ATOM 3745 C CA . SER B 1 47 ? 28.031 -26.688 3.744 1 96.56 47 SER B CA 1
ATOM 3746 C C . SER B 1 47 ? 26.812 -25.922 4.238 1 96.56 47 SER B C 1
ATOM 3748 O O . SER B 1 47 ? 26.5 -25.938 5.43 1 96.56 47 SER B O 1
ATOM 3750 N N . LYS B 1 48 ? 26.125 -25.234 3.4 1 96.94 48 LYS B N 1
ATOM 3751 C CA . LYS B 1 48 ? 24.938 -24.469 3.783 1 96.94 48 LYS B CA 1
ATOM 3752 C C . LYS B 1 48 ? 23.812 -25.406 4.23 1 96.94 48 LYS B C 1
ATOM 3754 O O . LYS B 1 48 ? 23.156 -25.141 5.234 1 96.94 48 LYS B O 1
ATOM 3759 N N . MET B 1 49 ? 23.656 -26.453 3.572 1 97.19 49 MET B N 1
ATOM 3760 C CA . MET B 1 49 ? 22.547 -27.375 3.844 1 97.19 49 MET B CA 1
ATOM 3761 C C . MET B 1 49 ? 22.766 -28.125 5.152 1 97.19 49 MET B C 1
ATOM 3763 O O . MET B 1 49 ? 21.844 -28.703 5.707 1 97.19 49 MET B O 1
ATOM 3767 N N . SER B 1 50 ? 23.984 -28.094 5.613 1 96.69 50 SER B N 1
ATOM 3768 C CA . SER B 1 50 ? 24.281 -28.734 6.883 1 96.69 50 SER B CA 1
ATOM 3769 C C . SER B 1 50 ? 24 -27.812 8.062 1 96.69 50 SER B C 1
ATOM 3771 O O . SER B 1 50 ? 23.938 -28.266 9.211 1 96.69 50 SER B O 1
ATOM 3773 N N . ASN B 1 51 ? 23.875 -26.594 7.816 1 97.44 51 ASN B N 1
ATOM 3774 C CA . ASN B 1 51 ? 23.531 -25.625 8.859 1 97.44 51 ASN B CA 1
ATOM 3775 C C . ASN B 1 51 ? 22.031 -25.609 9.133 1 97.44 51 ASN B C 1
ATOM 3777 O O . ASN B 1 51 ? 21.281 -24.984 8.383 1 97.44 51 ASN B O 1
ATOM 3781 N N . LYS B 1 52 ? 21.625 -26.125 10.234 1 97.19 52 LYS B N 1
ATOM 3782 C CA . LYS B 1 52 ? 20.219 -26.328 10.547 1 97.19 52 LYS B CA 1
ATOM 3783 C C . LYS B 1 52 ? 19.5 -24.984 10.672 1 97.19 52 LYS B C 1
ATOM 3785 O O . LYS B 1 52 ? 18.375 -24.828 10.18 1 97.19 52 LYS B O 1
ATOM 3790 N N . THR B 1 53 ? 20.094 -24.078 11.328 1 97.44 53 THR B N 1
ATOM 3791 C CA . THR B 1 53 ? 19.484 -22.781 11.562 1 97.44 53 THR B CA 1
ATOM 3792 C C . THR B 1 53 ? 19.234 -22.062 10.234 1 97.44 53 THR B C 1
ATOM 3794 O O . THR B 1 53 ? 18.156 -21.516 10.016 1 97.44 53 THR B O 1
ATOM 3797 N N . VAL B 1 54 ? 20.188 -22.062 9.391 1 97.62 54 VAL B N 1
ATOM 3798 C CA . VAL B 1 54 ? 20.078 -21.406 8.086 1 97.62 54 VAL B CA 1
ATOM 3799 C C . VAL B 1 54 ? 18.984 -22.094 7.254 1 97.62 54 VAL B C 1
ATOM 3801 O O . VAL B 1 54 ? 18.141 -21.438 6.652 1 97.62 54 VAL B O 1
ATOM 3804 N N . MET B 1 55 ? 18.984 -23.375 7.34 1 98.12 55 MET B N 1
ATOM 3805 C CA . MET B 1 55 ? 18.047 -24.125 6.504 1 98.12 55 MET B CA 1
ATOM 3806 C C . MET B 1 55 ? 16.625 -23.969 7.027 1 98.12 55 MET B C 1
ATOM 3808 O O . MET B 1 55 ? 15.664 -24.031 6.254 1 98.12 55 MET B O 1
ATOM 3812 N N . ASP B 1 56 ? 16.469 -23.812 8.273 1 98 56 ASP B N 1
ATOM 3813 C CA . ASP B 1 56 ? 15.141 -23.531 8.812 1 98 56 ASP B CA 1
ATOM 3814 C C . ASP B 1 56 ? 14.57 -22.234 8.25 1 98 56 ASP B C 1
ATOM 3816 O O . ASP B 1 56 ? 13.383 -22.156 7.934 1 98 56 ASP B O 1
ATOM 3820 N N . ILE B 1 57 ? 15.414 -21.234 8.117 1 97.81 57 ILE B N 1
ATOM 3821 C CA . ILE B 1 57 ? 14.992 -19.969 7.543 1 97.81 57 ILE B CA 1
ATOM 3822 C C . ILE B 1 57 ? 14.695 -20.141 6.059 1 97.81 57 ILE B C 1
ATOM 3824 O O . ILE B 1 57 ? 13.703 -19.625 5.551 1 97.81 57 ILE B O 1
ATOM 3828 N N . VAL B 1 58 ? 15.539 -20.906 5.367 1 98.38 58 VAL B N 1
ATOM 3829 C CA . VAL B 1 58 ? 15.336 -21.172 3.947 1 98.38 58 VAL B CA 1
ATOM 3830 C C . VAL B 1 58 ? 13.984 -21.844 3.736 1 98.38 58 VAL B C 1
ATOM 3832 O O . VAL B 1 58 ? 13.211 -21.453 2.859 1 98.38 58 VAL B O 1
ATOM 3835 N N . LYS B 1 59 ? 13.695 -22.828 4.527 1 98.31 59 LYS B N 1
ATOM 3836 C CA . LYS B 1 59 ? 12.414 -23.531 4.418 1 98.31 59 LYS B CA 1
ATOM 3837 C C . LYS B 1 59 ? 11.242 -22.594 4.668 1 98.31 59 LYS B C 1
ATOM 3839 O O . LYS B 1 59 ? 10.234 -22.641 3.963 1 98.31 59 LYS B O 1
ATOM 3844 N N . LYS B 1 60 ? 11.406 -21.766 5.648 1 97.75 60 LYS B N 1
ATOM 3845 C CA . LYS B 1 60 ? 10.367 -20.797 5.965 1 97.75 60 LYS B CA 1
ATOM 3846 C C . LYS B 1 60 ? 10.117 -19.859 4.785 1 97.75 60 LYS B C 1
ATOM 3848 O O . LYS B 1 60 ? 8.969 -19.531 4.48 1 97.75 60 LYS B O 1
ATOM 3853 N N . ILE B 1 61 ? 11.156 -19.453 4.133 1 98.25 61 ILE B N 1
ATOM 3854 C CA . ILE B 1 61 ? 11.039 -18.578 2.969 1 98.25 61 ILE B CA 1
ATOM 3855 C C . ILE B 1 61 ? 10.32 -19.312 1.844 1 98.25 61 ILE B C 1
ATOM 3857 O O . ILE B 1 61 ? 9.383 -18.781 1.245 1 98.25 61 ILE B O 1
ATOM 3861 N N . ILE B 1 62 ? 10.727 -20.531 1.588 1 98.5 62 ILE B N 1
ATOM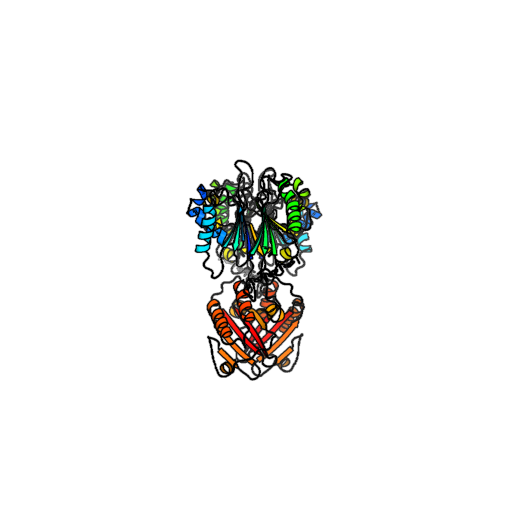 3862 C CA . ILE B 1 62 ? 10.156 -21.297 0.491 1 98.5 62 ILE B CA 1
ATOM 3863 C C . ILE B 1 62 ? 8.664 -21.516 0.734 1 98.5 62 ILE B C 1
ATOM 3865 O O . ILE B 1 62 ? 7.855 -21.422 -0.195 1 98.5 62 ILE B O 1
ATOM 3869 N N . LEU B 1 63 ? 8.258 -21.734 1.939 1 97.75 63 LEU B N 1
ATOM 3870 C CA . LEU B 1 63 ? 6.879 -22.031 2.311 1 97.75 63 LEU B CA 1
ATOM 3871 C C . LEU B 1 63 ? 5.98 -20.828 2.061 1 97.75 63 LEU B C 1
ATOM 3873 O O . LEU B 1 63 ? 4.754 -20.953 2.029 1 97.75 63 LEU B O 1
ATOM 3877 N N . ARG B 1 64 ? 6.523 -19.719 1.897 1 96.94 64 ARG B N 1
ATOM 3878 C CA . ARG B 1 64 ? 5.777 -18.5 1.611 1 96.94 64 ARG B CA 1
ATOM 3879 C C . ARG B 1 64 ? 5.172 -18.531 0.212 1 96.94 64 ARG B C 1
ATOM 3881 O O . ARG B 1 64 ? 4.117 -17.953 -0.033 1 96.94 64 ARG B O 1
ATOM 3888 N N . TYR B 1 65 ? 5.73 -19.297 -0.632 1 98.38 65 TYR B N 1
ATOM 3889 C CA . TYR B 1 65 ? 5.398 -19.203 -2.049 1 98.38 65 TYR B CA 1
ATOM 3890 C C . TYR B 1 65 ? 4.582 -20.406 -2.504 1 98.38 65 TYR B C 1
ATOM 3892 O O . TYR B 1 65 ? 4.73 -21.5 -1.968 1 98.38 65 TYR B O 1
ATOM 3900 N N . ASP B 1 66 ? 3.715 -20.125 -3.506 1 98.19 66 ASP B N 1
ATOM 3901 C CA . ASP B 1 66 ? 3.037 -21.219 -4.199 1 98.19 66 ASP B CA 1
ATOM 3902 C C . ASP B 1 66 ? 3.922 -21.797 -5.293 1 98.19 66 ASP B C 1
ATOM 3904 O O . ASP B 1 66 ? 3.779 -22.969 -5.648 1 98.19 66 ASP B O 1
ATOM 3908 N N . LEU B 1 67 ? 4.77 -21 -5.844 1 98.81 67 LEU B N 1
ATOM 3909 C CA . LEU B 1 67 ? 5.844 -21.39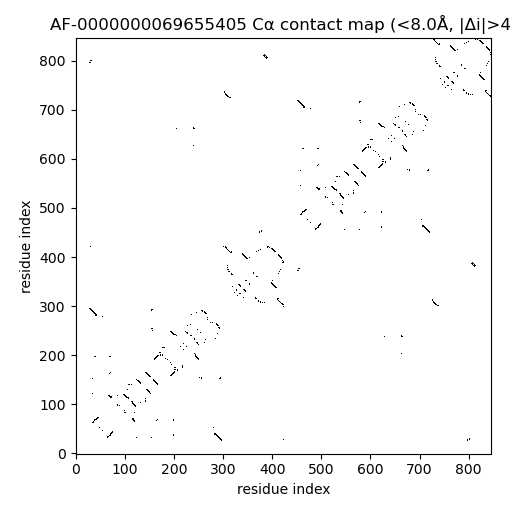1 -6.754 1 98.81 67 LEU B CA 1
ATOM 3910 C C . LEU B 1 67 ? 7.059 -20.484 -6.574 1 98.81 67 LEU B C 1
ATOM 3912 O O . LEU B 1 67 ? 6.926 -19.266 -6.52 1 98.81 67 LEU B O 1
ATOM 3916 N N . ILE B 1 68 ? 8.227 -21.109 -6.473 1 98.94 68 ILE B N 1
ATOM 3917 C CA . ILE B 1 68 ? 9.438 -20.312 -6.348 1 98.94 68 ILE B CA 1
ATOM 3918 C C . ILE B 1 68 ? 10.562 -20.938 -7.172 1 98.94 68 ILE B C 1
ATOM 3920 O O . ILE B 1 68 ? 10.742 -22.156 -7.16 1 98.94 68 ILE B O 1
ATOM 3924 N N . LEU B 1 69 ? 11.219 -20.109 -7.969 1 98.94 69 LEU B N 1
ATOM 3925 C CA . LEU B 1 69 ? 12.469 -20.484 -8.625 1 98.94 69 LEU B CA 1
ATOM 3926 C C . LEU B 1 69 ? 13.648 -20.344 -7.676 1 98.94 69 LEU B C 1
ATOM 3928 O O . LEU B 1 69 ? 13.867 -19.281 -7.105 1 98.94 69 LEU B O 1
ATOM 3932 N N . ILE B 1 70 ? 14.375 -21.406 -7.512 1 98.81 70 ILE B N 1
ATOM 3933 C CA . ILE B 1 70 ? 15.594 -21.406 -6.707 1 98.81 70 ILE B CA 1
ATOM 3934 C C . ILE B 1 70 ? 16.812 -21.453 -7.621 1 98.81 70 ILE B C 1
ATOM 3936 O O . ILE B 1 70 ? 16.859 -22.25 -8.555 1 98.81 70 ILE B O 1
ATOM 3940 N N . GLN B 1 71 ? 17.75 -20.547 -7.363 1 98.62 71 GLN B N 1
ATOM 3941 C CA . GLN B 1 71 ? 19.016 -20.5 -8.109 1 98.62 71 GLN B CA 1
ATOM 3942 C C . GLN B 1 71 ? 20.203 -20.781 -7.207 1 98.62 71 GLN B C 1
ATOM 3944 O O . GLN B 1 71 ? 20.078 -20.734 -5.98 1 98.62 71 GLN B O 1
ATOM 3949 N N . GLU B 1 72 ? 21.375 -21.109 -7.797 1 98.31 72 GLU B N 1
ATOM 3950 C CA . GLU B 1 72 ? 22.656 -21.359 -7.16 1 98.31 72 GLU B CA 1
ATOM 3951 C C . GLU B 1 72 ? 22.625 -22.625 -6.316 1 98.31 72 GLU B C 1
ATOM 3953 O O . GLU B 1 72 ? 23.141 -22.656 -5.199 1 98.31 72 GLU B O 1
ATOM 3958 N N . ILE B 1 73 ? 21.875 -23.594 -6.855 1 98.5 73 ILE B N 1
ATOM 3959 C CA . ILE B 1 73 ? 22 -24.938 -6.316 1 98.5 73 ILE B CA 1
ATOM 3960 C C . ILE B 1 73 ? 23.328 -25.562 -6.762 1 98.5 73 ILE B C 1
ATOM 3962 O O . ILE B 1 73 ? 23.453 -26 -7.902 1 98.5 73 ILE B O 1
ATOM 3966 N N . VAL B 1 74 ? 24.281 -25.672 -5.809 1 97.88 74 VAL B N 1
ATOM 3967 C CA . VAL B 1 74 ? 25.609 -26.062 -6.223 1 97.88 74 VAL B CA 1
ATOM 3968 C C . VAL B 1 74 ? 25.906 -27.469 -5.703 1 97.88 74 VAL B C 1
ATOM 3970 O O . VAL B 1 74 ? 26.891 -28.094 -6.117 1 97.88 74 VAL B O 1
ATOM 3973 N N . THR B 1 75 ? 25.062 -27.984 -4.809 1 96.62 75 THR B N 1
ATOM 3974 C CA . THR B 1 75 ? 25.266 -29.344 -4.34 1 96.62 75 THR B CA 1
ATOM 3975 C C . THR B 1 75 ? 25.172 -30.328 -5.496 1 96.62 75 THR B C 1
ATOM 3977 O O . THR B 1 75 ? 24.328 -30.172 -6.387 1 96.62 75 THR B O 1
ATOM 3980 N N . THR B 1 76 ? 26 -31.359 -5.473 1 94.62 76 THR B N 1
ATOM 3981 C CA . THR B 1 76 ? 25.953 -32.406 -6.465 1 94.62 76 THR B CA 1
ATOM 3982 C C . THR B 1 76 ? 25.234 -33.656 -5.91 1 94.62 76 THR B C 1
ATOM 3984 O O . THR B 1 76 ? 25.047 -34.625 -6.617 1 94.62 76 THR B O 1
ATOM 3987 N N . GLN B 1 77 ? 24.906 -33.562 -4.672 1 95.81 77 GLN B N 1
ATOM 3988 C CA . GLN B 1 77 ? 24.156 -34.625 -4.039 1 95.81 77 GLN B CA 1
ATOM 3989 C C . GLN B 1 77 ? 22.641 -34.406 -4.23 1 95.81 77 GLN B C 1
ATOM 3991 O O . GLN B 1 77 ? 22.016 -33.719 -3.451 1 95.81 77 GLN B O 1
ATOM 3996 N N . GLU B 1 78 ? 22.109 -35.125 -5.125 1 93.31 78 GLU B N 1
ATOM 3997 C CA . GLU B 1 78 ? 20.703 -34.938 -5.516 1 93.31 78 GLU B CA 1
ATOM 3998 C C . GLU B 1 78 ? 19.766 -35.188 -4.336 1 93.31 78 GLU B C 1
ATOM 4000 O O . GLU B 1 78 ? 18.719 -34.562 -4.23 1 93.31 78 GLU B O 1
ATOM 4005 N N . GLU B 1 79 ? 20.141 -36.062 -3.492 1 96.38 79 GLU B N 1
ATOM 4006 C CA . GLU B 1 79 ? 19.297 -36.438 -2.355 1 96.38 79 GLU B CA 1
ATOM 4007 C C . GLU B 1 79 ? 19.047 -35.25 -1.436 1 96.38 79 GLU B C 1
ATOM 4009 O O . GLU B 1 79 ? 18.016 -35.188 -0.776 1 96.38 79 GLU B O 1
ATOM 4014 N N . LEU B 1 80 ? 19.953 -34.375 -1.41 1 97.12 80 LEU B N 1
ATOM 4015 C CA . LEU B 1 80 ? 19.828 -33.25 -0.509 1 97.12 80 LEU B CA 1
ATOM 4016 C C . LEU B 1 80 ? 18.656 -32.344 -0.933 1 97.12 80 LEU B C 1
ATOM 4018 O O . LEU B 1 80 ? 17.906 -31.859 -0.088 1 97.12 80 LEU B O 1
ATOM 4022 N N . MET B 1 81 ? 18.516 -32.125 -2.219 1 97.94 81 MET B N 1
ATOM 4023 C CA . MET B 1 81 ? 17.391 -31.344 -2.705 1 97.94 81 MET B CA 1
ATOM 4024 C C . MET B 1 81 ? 16.078 -32.094 -2.51 1 97.94 81 MET B C 1
ATOM 4026 O O . MET B 1 81 ? 15.055 -31.484 -2.182 1 97.94 81 MET B O 1
ATOM 4030 N N . GLU B 1 82 ? 16.094 -33.375 -2.711 1 97.75 82 GLU B N 1
ATOM 4031 C CA . GLU B 1 82 ? 14.906 -34.188 -2.457 1 97.75 82 GLU B CA 1
ATOM 4032 C C . GLU B 1 82 ? 14.484 -34.125 -0.992 1 97.75 82 GLU B C 1
ATOM 4034 O O . GLU B 1 82 ? 13.297 -33.969 -0.69 1 97.75 82 GLU B O 1
ATOM 4039 N N . ASN B 1 83 ? 15.453 -34.188 -0.145 1 97.81 83 ASN B N 1
ATOM 4040 C CA . ASN B 1 83 ? 15.188 -34.094 1.285 1 97.81 83 ASN B CA 1
ATOM 4041 C C . ASN B 1 83 ? 14.609 -32.719 1.657 1 97.81 83 ASN B C 1
ATOM 4043 O O . ASN B 1 83 ? 13.773 -32.625 2.555 1 97.81 83 ASN B O 1
ATOM 4047 N N . LEU B 1 84 ? 15.125 -31.719 1.03 1 98.25 84 LEU B N 1
ATOM 4048 C CA . LEU B 1 84 ? 14.586 -30.375 1.267 1 98.25 84 LEU B CA 1
ATOM 4049 C C . LEU B 1 84 ? 13.086 -30.344 0.985 1 98.25 84 LEU B C 1
ATOM 4051 O O . LEU B 1 84 ? 12.312 -29.812 1.783 1 98.25 84 LEU B O 1
ATOM 4055 N N . VAL B 1 85 ? 12.648 -30.906 -0.085 1 98.25 85 VAL B N 1
ATOM 4056 C CA . VAL B 1 85 ? 11.242 -30.922 -0.456 1 98.25 85 VAL B CA 1
ATOM 4057 C C . VAL B 1 85 ? 10.445 -31.75 0.553 1 98.25 85 VAL B C 1
ATOM 4059 O O . VAL B 1 85 ? 9.344 -31.375 0.942 1 98.25 85 VAL B O 1
ATOM 4062 N N . VAL B 1 86 ? 11.008 -32.875 0.991 1 97.31 86 VAL B N 1
ATOM 4063 C CA . VAL B 1 86 ? 10.375 -33.719 2.016 1 97.31 86 VAL B CA 1
ATOM 4064 C C . VAL B 1 86 ? 10.172 -32.875 3.285 1 97.31 86 VAL B C 1
ATOM 4066 O O . VAL B 1 86 ? 9.094 -32.906 3.883 1 97.31 86 VAL B O 1
ATOM 4069 N N . ASP B 1 87 ? 11.172 -32.188 3.676 1 97.5 87 ASP B N 1
ATOM 4070 C CA . ASP B 1 87 ? 11.102 -31.391 4.891 1 97.5 87 ASP B CA 1
ATOM 4071 C C . ASP B 1 87 ? 10.039 -30.297 4.773 1 97.5 87 ASP B C 1
ATOM 4073 O O . ASP B 1 87 ? 9.297 -30.047 5.723 1 97.5 87 ASP B O 1
ATOM 4077 N N . ILE B 1 88 ? 10.016 -29.625 3.635 1 97.69 88 ILE B N 1
ATOM 4078 C CA . ILE B 1 88 ? 9.031 -28.594 3.387 1 97.69 88 ILE B CA 1
ATOM 4079 C C . ILE B 1 88 ? 7.621 -29.172 3.484 1 97.69 88 ILE B C 1
ATOM 4081 O O . ILE B 1 88 ? 6.719 -28.547 4.043 1 97.69 88 ILE B O 1
ATOM 4085 N N . ASN B 1 89 ? 7.414 -30.328 2.982 1 97.31 89 ASN B N 1
ATOM 4086 C CA . ASN B 1 89 ? 6.102 -30.969 2.994 1 97.31 89 ASN B CA 1
ATOM 4087 C C . ASN B 1 89 ? 5.699 -31.391 4.402 1 97.31 89 ASN B C 1
ATOM 4089 O O . ASN B 1 89 ? 4.508 -31.453 4.723 1 97.31 89 ASN B O 1
ATOM 4093 N N . LYS B 1 90 ? 6.656 -31.672 5.277 1 95.94 90 LYS B N 1
ATOM 4094 C CA . LYS B 1 90 ? 6.352 -31.953 6.68 1 95.94 90 LYS B CA 1
ATOM 4095 C C . LYS B 1 90 ? 5.805 -30.703 7.371 1 95.94 90 LYS B C 1
ATOM 4097 O O . LYS B 1 90 ? 4.977 -30.797 8.281 1 95.94 90 LYS B O 1
ATOM 4102 N N . LEU B 1 91 ? 6.273 -29.625 6.902 1 95.5 91 LEU B N 1
ATOM 4103 C CA . LEU B 1 91 ? 5.871 -28.359 7.5 1 95.5 91 LEU B CA 1
ATOM 4104 C C . LEU B 1 91 ? 4.566 -27.859 6.887 1 95.5 91 LEU B C 1
ATOM 4106 O O . LEU B 1 91 ? 3.795 -27.156 7.547 1 95.5 91 LEU B O 1
ATOM 4110 N N . HIS B 1 92 ? 4.398 -28.156 5.605 1 92 92 HIS B N 1
ATOM 4111 C CA . HIS B 1 92 ? 3.197 -27.766 4.875 1 92 92 HIS B CA 1
ATOM 4112 C C . HIS B 1 92 ? 2.006 -28.641 5.262 1 92 92 HIS B C 1
ATOM 4114 O O . HIS B 1 92 ? 1.933 -29.812 4.875 1 92 92 HIS B O 1
ATOM 4120 N N . ARG B 1 93 ? 1.145 -28.266 6.312 1 81.62 93 ARG B N 1
ATOM 4121 C CA . ARG B 1 93 ? 0.093 -29.109 6.883 1 81.62 93 ARG B CA 1
ATOM 4122 C C . ARG B 1 93 ? -1.247 -28.844 6.207 1 81.62 93 ARG B C 1
ATOM 4124 O O . ARG B 1 93 ? -2.283 -28.781 6.871 1 81.62 93 ARG B O 1
ATOM 4131 N N . ARG B 1 94 ? -1.367 -28.719 4.969 1 81.56 94 ARG B N 1
ATOM 4132 C CA . ARG B 1 94 ? -2.643 -28.578 4.277 1 81.56 94 ARG B CA 1
ATOM 4133 C C . ARG B 1 94 ? -3.039 -29.875 3.584 1 81.56 94 ARG B C 1
ATOM 4135 O O . ARG B 1 94 ? -2.223 -30.484 2.891 1 81.56 94 ARG B O 1
ATOM 4142 N N . LYS B 1 95 ? -4.285 -30.125 3.771 1 80.25 95 LYS B N 1
ATOM 4143 C CA . LYS B 1 95 ? -4.793 -31.359 3.199 1 80.25 95 LYS B CA 1
ATOM 4144 C C . LYS B 1 95 ? -4.836 -31.297 1.676 1 80.25 95 LYS B C 1
ATOM 4146 O O . LYS B 1 95 ? -5.102 -30.234 1.106 1 80.25 95 LYS B O 1
ATOM 4151 N N . ASP B 1 96 ? -4.367 -32.281 0.942 1 82.69 96 ASP B N 1
ATOM 4152 C CA . ASP B 1 96 ? -4.469 -32.5 -0.496 1 82.69 96 ASP B CA 1
ATOM 4153 C C . ASP B 1 96 ? -3.541 -31.562 -1.266 1 82.69 96 ASP B C 1
ATOM 4155 O O . ASP B 1 96 ? -3.812 -31.219 -2.418 1 82.69 96 ASP B O 1
ATOM 4159 N N . SER B 1 97 ? -2.68 -30.922 -0.628 1 92.38 97 SER B N 1
ATOM 4160 C CA . SER B 1 97 ? -1.678 -30.078 -1.271 1 92.38 97 SER B CA 1
ATOM 4161 C C . SER B 1 97 ? -0.268 -30.453 -0.839 1 92.38 97 SER B C 1
ATOM 4163 O O . SER B 1 97 ? -0.036 -30.766 0.33 1 92.38 97 SER B O 1
ATOM 4165 N N . LYS B 1 98 ? 0.598 -30.578 -1.772 1 96.38 98 LYS B N 1
ATOM 4166 C CA . LYS B 1 98 ? 2.004 -30.844 -1.483 1 96.38 98 LYS B CA 1
ATOM 4167 C C . LYS B 1 98 ? 2.916 -30.047 -2.416 1 96.38 98 LYS B C 1
ATOM 4169 O O . LYS B 1 98 ? 2.52 -29.703 -3.529 1 96.38 98 LYS B O 1
ATOM 4174 N N . TYR B 1 99 ? 4.07 -29.812 -1.903 1 98.19 99 TYR B N 1
ATOM 4175 C CA . TYR B 1 99 ? 5.098 -29.203 -2.738 1 98.19 99 TYR B CA 1
ATOM 4176 C C . TYR B 1 99 ? 5.793 -30.234 -3.605 1 98.19 99 TYR B C 1
ATOM 4178 O O . TYR B 1 99 ? 6.082 -31.344 -3.148 1 98.19 99 TYR B O 1
ATOM 4186 N N . MET B 1 100 ? 5.984 -29.875 -4.879 1 98.31 100 MET B N 1
ATOM 4187 C CA . MET B 1 100 ? 6.746 -30.656 -5.859 1 98.31 100 MET B CA 1
ATOM 4188 C C . MET B 1 100 ? 7.965 -29.859 -6.336 1 98.31 100 MET B C 1
ATOM 4190 O O . MET B 1 100 ? 8.109 -28.688 -6.023 1 98.31 100 MET B O 1
ATOM 4194 N N . MET B 1 101 ? 8.898 -30.609 -7.016 1 98.69 101 MET B N 1
ATOM 4195 C CA . MET B 1 101 ? 10.102 -29.953 -7.508 1 98.69 101 MET B CA 1
ATOM 4196 C C . MET B 1 101 ? 10.414 -30.391 -8.938 1 98.69 101 MET B C 1
ATOM 4198 O O . MET B 1 101 ? 10.312 -31.562 -9.266 1 98.69 101 MET B O 1
ATOM 4202 N N . GLN B 1 102 ? 10.656 -29.438 -9.82 1 98.56 102 GLN B N 1
ATOM 4203 C CA . GLN B 1 102 ? 11.305 -29.656 -11.109 1 98.56 102 GLN B CA 1
ATOM 4204 C C . GLN B 1 102 ? 12.695 -29.016 -11.141 1 98.56 102 GLN B C 1
ATOM 4206 O O . GLN B 1 102 ? 12.828 -27.797 -11 1 98.56 102 GLN B O 1
ATOM 4211 N N . ILE B 1 103 ? 13.719 -29.797 -11.289 1 98.5 103 ILE B N 1
ATOM 4212 C CA . ILE B 1 103 ? 15.102 -29.344 -11.188 1 98.5 103 ILE B CA 1
ATOM 4213 C C . ILE B 1 103 ? 15.805 -29.547 -12.523 1 98.5 103 ILE B C 1
ATOM 4215 O O . ILE B 1 103 ? 15.609 -30.547 -13.195 1 98.5 103 ILE B O 1
ATOM 4219 N N . SER B 1 104 ? 16.578 -28.594 -12.914 1 98.38 104 SER B N 1
ATOM 4220 C CA . SER B 1 104 ? 17.25 -28.625 -14.203 1 98.38 104 SER B CA 1
ATOM 4221 C C . SER B 1 104 ? 18.469 -29.547 -14.172 1 98.38 104 SER B C 1
ATOM 4223 O O . SER B 1 104 ? 18.875 -30.016 -13.102 1 98.38 104 SER B O 1
ATOM 4225 N N . GLU B 1 105 ? 18.953 -29.828 -15.383 1 97.12 105 GLU B N 1
ATOM 4226 C CA . GLU B 1 105 ? 20.312 -30.359 -15.438 1 97.12 105 GLU B CA 1
ATOM 4227 C C . GLU B 1 105 ? 21.328 -29.328 -14.938 1 97.12 105 GLU B C 1
ATOM 4229 O O . GLU B 1 105 ? 21 -28.172 -14.719 1 97.12 105 GLU B O 1
ATOM 4234 N N . ARG B 1 106 ? 22.516 -29.828 -14.664 1 97 106 ARG B N 1
ATOM 4235 C CA . ARG B 1 106 ? 23.562 -28.906 -14.258 1 97 106 ARG B CA 1
ATOM 4236 C C . ARG B 1 106 ? 24.016 -28.031 -15.422 1 97 106 ARG B C 1
ATOM 4238 O O . ARG B 1 106 ? 24.219 -28.531 -16.531 1 97 106 ARG B O 1
ATOM 4245 N N . VAL B 1 107 ? 24.062 -26.734 -15.219 1 97.62 107 VAL B N 1
ATOM 4246 C CA . VAL B 1 107 ? 24.453 -25.781 -16.25 1 97.62 107 VAL B CA 1
ATOM 4247 C C . VAL B 1 107 ? 25.609 -24.906 -15.75 1 97.62 107 VAL B C 1
ATOM 4249 O O . VAL B 1 107 ? 25.844 -24.812 -14.547 1 97.62 107 VAL B O 1
ATOM 4252 N N . GLY B 1 108 ? 26.25 -24.219 -16.641 1 95.69 108 GLY B N 1
ATOM 4253 C CA . GLY B 1 108 ? 27.422 -23.422 -16.328 1 95.69 108 GLY B CA 1
ATOM 4254 C C . GLY B 1 108 ? 28.734 -24.078 -16.703 1 95.69 108 GLY B C 1
ATOM 4255 O O . GLY B 1 108 ? 28.734 -25.141 -17.328 1 95.69 108 GLY B O 1
ATOM 4256 N N . ARG B 1 109 ? 29.828 -23.359 -16.328 1 93.56 109 ARG B N 1
ATOM 4257 C CA . ARG B 1 109 ? 31.156 -23.844 -16.688 1 93.56 109 ARG B CA 1
ATOM 4258 C C . ARG B 1 109 ? 32.094 -23.828 -15.477 1 93.56 109 ARG B C 1
ATOM 4260 O O . ARG B 1 109 ? 31.984 -22.953 -14.617 1 93.56 109 ARG B O 1
ATOM 4267 N N . GLY B 1 110 ? 32.906 -24.859 -15.5 1 90 110 GLY B N 1
ATOM 4268 C CA . GLY B 1 110 ? 33.938 -24.922 -14.461 1 90 110 GLY B CA 1
ATOM 4269 C C . GLY B 1 110 ? 33.344 -24.938 -13.062 1 90 110 GLY B C 1
ATOM 4270 O O . GLY B 1 110 ? 32.469 -25.75 -12.766 1 90 110 GLY B O 1
ATOM 4271 N N . ASN B 1 111 ? 33.844 -24 -12.219 1 85.69 111 ASN B N 1
ATOM 4272 C CA . ASN B 1 111 ? 33.469 -23.953 -10.82 1 85.69 111 ASN B CA 1
ATOM 4273 C C . ASN B 1 111 ? 32.156 -23.172 -10.625 1 85.69 111 ASN B C 1
ATOM 4275 O O . ASN B 1 111 ? 31.641 -23.094 -9.516 1 85.69 111 ASN B O 1
ATOM 4279 N N . ALA B 1 112 ? 31.625 -22.75 -11.703 1 85.19 112 ALA B N 1
ATOM 4280 C CA . ALA B 1 112 ? 30.422 -21.938 -11.633 1 85.19 112 ALA B CA 1
ATOM 4281 C C . ALA B 1 112 ? 29.188 -22.75 -11.992 1 85.19 112 ALA B C 1
ATOM 4283 O O . ALA B 1 112 ? 28.156 -22.203 -12.391 1 85.19 112 ALA B O 1
ATOM 4284 N N . LYS B 1 113 ? 29.297 -24.031 -11.891 1 95 113 LYS B N 1
ATOM 4285 C CA . LYS B 1 113 ? 28.156 -24.859 -12.258 1 95 113 LYS B CA 1
ATOM 4286 C C . LYS B 1 113 ? 27.094 -24.859 -11.164 1 95 113 LYS B C 1
ATOM 4288 O O . LYS B 1 113 ? 27.422 -24.859 -9.977 1 95 113 LYS B O 1
ATOM 4293 N N . GLU B 1 114 ? 25.844 -24.859 -11.609 1 97.88 114 GLU B N 1
ATOM 4294 C CA . GLU B 1 114 ? 24.703 -24.875 -10.688 1 97.88 114 GLU B CA 1
ATOM 4295 C C . GLU B 1 114 ? 23.469 -25.484 -11.352 1 97.88 114 GLU B C 1
ATOM 4297 O O . GLU B 1 114 ? 23.531 -25.922 -12.5 1 97.88 114 GLU B O 1
ATOM 4302 N N . GLN B 1 115 ? 22.438 -25.656 -10.578 1 98.44 115 GLN B N 1
ATOM 4303 C CA . GLN B 1 115 ? 21.125 -26.031 -11.078 1 98.44 115 GLN B CA 1
ATOM 4304 C C . GLN B 1 115 ? 20.062 -25.016 -10.68 1 98.44 115 GLN B C 1
ATOM 4306 O O . GLN B 1 115 ? 20.266 -24.25 -9.734 1 98.44 115 GLN B O 1
ATOM 4311 N N . TYR B 1 116 ? 19.016 -24.984 -11.508 1 98.56 116 TYR B N 1
ATOM 4312 C CA . TYR B 1 116 ? 17.766 -24.297 -11.188 1 98.56 116 TYR B CA 1
ATOM 4313 C C . TYR B 1 116 ? 16.719 -25.281 -10.68 1 98.56 116 TYR B C 1
ATOM 4315 O O . TYR B 1 116 ? 16.656 -26.422 -11.141 1 98.56 116 TYR B O 1
ATOM 4323 N N . ALA B 1 117 ? 15.883 -24.812 -9.789 1 98.81 117 ALA B N 1
ATOM 4324 C CA . ALA B 1 117 ? 14.75 -25.641 -9.398 1 98.81 117 ALA B CA 1
ATOM 4325 C C . ALA B 1 117 ? 13.484 -24.797 -9.219 1 98.81 117 ALA B C 1
ATOM 4327 O O . ALA B 1 117 ? 13.539 -23.703 -8.672 1 98.81 117 ALA B O 1
ATOM 4328 N N . TYR B 1 118 ? 12.398 -25.344 -9.773 1 98.88 118 TYR B N 1
ATOM 4329 C CA . TYR B 1 118 ? 11.086 -24.844 -9.414 1 98.88 118 TYR B CA 1
ATOM 4330 C C . TYR B 1 118 ? 10.461 -25.688 -8.312 1 98.88 118 TYR B C 1
ATOM 4332 O O . TYR B 1 118 ? 10.258 -26.891 -8.477 1 98.88 118 TYR B O 1
ATOM 4340 N N . ILE B 1 119 ? 10.219 -25.078 -7.223 1 98.88 119 ILE B N 1
ATOM 4341 C CA . ILE B 1 119 ? 9.445 -25.688 -6.148 1 98.88 119 ILE B CA 1
ATOM 4342 C C . ILE B 1 119 ? 8.047 -25.094 -6.113 1 98.88 119 ILE B C 1
ATOM 4344 O O . ILE B 1 119 ? 7.887 -23.875 -6.039 1 98.88 119 ILE B O 1
ATOM 4348 N N . TYR B 1 120 ? 7.012 -25.969 -6.203 1 98.75 120 TYR B N 1
ATOM 4349 C CA . TYR B 1 120 ? 5.664 -25.438 -6.41 1 98.75 120 TYR B CA 1
ATOM 4350 C C . TYR B 1 120 ? 4.625 -26.344 -5.746 1 98.75 120 TYR B C 1
ATOM 4352 O O . TYR B 1 120 ? 4.875 -27.516 -5.504 1 98.75 120 TYR B O 1
ATOM 4360 N N . ARG B 1 121 ? 3.533 -25.766 -5.492 1 97.75 121 ARG B N 1
ATOM 4361 C CA . ARG B 1 121 ? 2.4 -26.516 -4.961 1 97.75 121 ARG B CA 1
ATOM 4362 C C . ARG B 1 121 ? 1.639 -27.219 -6.082 1 97.75 121 ARG B C 1
ATOM 4364 O O . ARG B 1 121 ? 1.264 -26.594 -7.074 1 97.75 121 ARG B O 1
ATOM 4371 N N . ASN B 1 122 ? 1.214 -28.422 -5.852 1 96.94 122 ASN B N 1
ATOM 4372 C CA . ASN B 1 122 ? 0.588 -29.234 -6.891 1 96.94 122 ASN B CA 1
ATOM 4373 C C . ASN B 1 122 ? -0.88 -28.859 -7.082 1 96.94 122 ASN B C 1
ATOM 4375 O O . ASN B 1 122 ? -1.488 -29.219 -8.094 1 96.94 122 ASN B O 1
ATOM 4379 N N . ASP B 1 123 ? -1.47 -28.219 -6.117 1 94.31 123 ASP B N 1
ATOM 4380 C CA . ASP B 1 123 ? -2.869 -27.812 -6.242 1 94.31 123 ASP B CA 1
ATOM 4381 C C . ASP B 1 123 ? -2.998 -26.484 -6.973 1 94.31 123 ASP B C 1
ATOM 4383 O O . ASP B 1 123 ? -4.105 -26.062 -7.32 1 94.31 123 ASP B O 1
ATOM 4387 N N . LYS B 1 124 ? -1.898 -25.844 -7.273 1 96.31 124 LYS B N 1
ATOM 4388 C CA . LYS B 1 124 ? -1.922 -24.547 -7.934 1 96.31 124 LYS B CA 1
ATOM 4389 C C . LYS B 1 124 ? -1.244 -24.609 -9.297 1 96.31 124 LYS B C 1
ATOM 4391 O O . LYS B 1 124 ? -1.604 -23.859 -10.211 1 96.31 124 LYS B O 1
ATOM 4396 N N . PHE B 1 125 ? -0.247 -25.469 -9.383 1 97.88 125 PHE B N 1
ATOM 4397 C CA . PHE B 1 125 ? 0.506 -25.625 -10.617 1 97.88 125 PHE B CA 1
ATOM 4398 C C . PHE B 1 125 ? 0.636 -27.094 -10.984 1 97.88 125 PHE B C 1
ATOM 4400 O O . PHE B 1 125 ? 0.851 -27.938 -10.109 1 97.88 125 PHE B O 1
ATOM 4407 N N . LYS B 1 126 ? 0.523 -27.359 -12.258 1 97.81 126 LYS B N 1
ATOM 4408 C CA . LYS B 1 126 ? 0.77 -28.703 -12.781 1 97.81 126 LYS B CA 1
ATOM 4409 C C . LYS B 1 126 ? 1.866 -28.688 -13.836 1 97.81 126 LYS B C 1
ATOM 4411 O O . LYS B 1 126 ? 1.739 -28 -14.859 1 97.81 126 LYS B O 1
ATOM 4416 N N . PHE B 1 127 ? 2.871 -29.453 -13.586 1 98.44 127 PHE B N 1
ATOM 4417 C CA . PHE B 1 127 ? 3.967 -29.562 -14.547 1 98.44 127 PHE B CA 1
ATOM 4418 C C . PHE B 1 127 ? 3.506 -30.25 -15.828 1 98.44 127 PHE B C 1
ATOM 4420 O O . PHE B 1 127 ? 2.965 -31.359 -15.781 1 98.44 127 PHE B O 1
ATOM 4427 N N . LEU B 1 128 ? 3.688 -29.562 -16.938 1 98.5 128 LEU B N 1
ATOM 4428 C CA . LEU B 1 128 ? 3.361 -30.141 -18.234 1 98.5 128 LEU B CA 1
ATOM 4429 C C . LEU B 1 128 ? 4.621 -30.625 -18.938 1 98.5 128 LEU B C 1
ATOM 4431 O O . LEU B 1 128 ? 4.715 -31.781 -19.312 1 98.5 128 LEU B O 1
ATOM 4435 N N . SER B 1 129 ? 5.59 -29.656 -19.078 1 98.19 129 SER B N 1
ATOM 4436 C CA . SER B 1 129 ? 6.887 -29.969 -19.672 1 98.19 129 SER B CA 1
ATOM 4437 C C . SER B 1 129 ? 7.922 -28.906 -19.344 1 98.19 129 SER B C 1
ATOM 4439 O O . SER B 1 129 ? 7.566 -27.797 -18.922 1 98.19 129 SER B O 1
ATOM 4441 N N . GLY B 1 130 ? 9.188 -29.359 -19.453 1 97.56 130 GLY B N 1
ATOM 4442 C CA . GLY B 1 130 ? 10.258 -28.391 -19.203 1 97.56 130 GLY B CA 1
ATOM 4443 C C . GLY B 1 130 ? 11.617 -28.891 -19.641 1 97.56 130 GLY B C 1
ATOM 4444 O O . GLY B 1 130 ? 11.836 -30.109 -19.75 1 97.56 130 GLY B O 1
ATOM 4445 N N . HIS B 1 131 ? 12.492 -28.016 -20 1 98.12 131 HIS B N 1
ATOM 4446 C CA . HIS B 1 131 ? 13.867 -28.344 -20.359 1 98.12 131 HIS B CA 1
ATOM 4447 C C . HIS B 1 131 ? 14.734 -27.094 -20.391 1 98.12 131 HIS B C 1
ATOM 4449 O O . HIS B 1 131 ? 14.219 -25.969 -20.406 1 98.12 131 HIS B O 1
ATOM 4455 N N . THR B 1 132 ? 15.992 -27.344 -20.328 1 98.69 132 THR B N 1
ATOM 4456 C CA . THR B 1 132 ? 16.953 -26.25 -20.453 1 98.69 132 THR B CA 1
ATOM 4457 C C . THR B 1 132 ? 16.984 -25.734 -21.891 1 98.69 132 THR B C 1
ATOM 4459 O O . THR B 1 132 ? 16.953 -26.531 -22.844 1 98.69 132 THR B O 1
ATOM 4462 N N . PHE B 1 133 ? 17.047 -24.453 -22.047 1 98.75 133 PHE B N 1
ATOM 4463 C CA . PHE B 1 133 ? 17.156 -23.828 -23.359 1 98.75 133 PHE B CA 1
ATOM 4464 C C . PHE B 1 133 ? 18.344 -24.375 -24.141 1 98.75 133 PHE B C 1
ATOM 4466 O O . PHE B 1 133 ? 19.453 -24.453 -23.609 1 98.75 133 PHE B O 1
ATOM 4473 N N . PRO B 1 134 ? 18.062 -24.766 -25.375 1 98.12 134 PRO B N 1
ATOM 4474 C CA . PRO B 1 134 ? 19.188 -25.203 -26.203 1 98.12 134 PRO B CA 1
ATOM 4475 C C . PRO B 1 134 ? 20.047 -24.047 -26.703 1 98.12 134 PRO B C 1
ATOM 4477 O O . PRO B 1 134 ? 19.812 -23.516 -27.797 1 98.12 134 PRO B O 1
ATOM 4480 N N . ASP B 1 135 ? 21.031 -23.766 -26.016 1 97.44 135 ASP B N 1
ATOM 4481 C CA . ASP B 1 135 ? 21.875 -22.594 -26.234 1 97.44 135 ASP B CA 1
ATOM 4482 C C . ASP B 1 135 ? 22.922 -22.859 -27.297 1 97.44 135 ASP B C 1
ATOM 4484 O O . ASP B 1 135 ? 24.125 -22.703 -27.047 1 97.44 135 ASP B O 1
ATOM 4488 N N . ARG B 1 136 ? 22.578 -23.016 -28.516 1 95.38 136 ARG B N 1
ATOM 4489 C CA . ARG B 1 136 ? 23.469 -23.391 -29.609 1 95.38 136 ARG B CA 1
ATOM 4490 C C . ARG B 1 136 ? 24.469 -22.297 -29.906 1 95.38 136 ARG B C 1
ATOM 4492 O O . ARG B 1 136 ? 25.594 -22.562 -30.328 1 95.38 136 ARG B O 1
ATOM 4499 N N . LYS B 1 137 ? 24.156 -21.094 -29.641 1 95.81 137 LYS B N 1
ATOM 4500 C CA . LYS B 1 137 ? 25.031 -19.953 -29.953 1 95.81 137 LYS B CA 1
ATOM 4501 C C . LYS B 1 137 ? 25.875 -19.562 -28.734 1 95.81 137 LYS B C 1
ATOM 4503 O O . LYS B 1 137 ? 26.609 -18.578 -28.781 1 95.81 137 LYS B O 1
ATOM 4508 N N . ASP B 1 138 ? 25.719 -20.172 -27.688 1 96.5 138 ASP B N 1
ATOM 4509 C CA . ASP B 1 138 ? 26.5 -19.969 -26.469 1 96.5 138 ASP B CA 1
ATOM 4510 C C . ASP B 1 138 ? 26.328 -18.547 -25.938 1 96.5 138 ASP B C 1
ATOM 4512 O O . ASP B 1 138 ? 27.312 -17.844 -25.688 1 96.5 138 ASP B O 1
ATOM 4516 N N . ASP B 1 139 ? 25.109 -18.172 -25.875 1 97.25 139 ASP B N 1
ATOM 4517 C CA . ASP B 1 139 ? 24.766 -16.828 -25.422 1 97.25 139 ASP B CA 1
ATOM 4518 C C . ASP B 1 139 ? 24.828 -16.734 -23.891 1 97.25 139 ASP B C 1
ATOM 4520 O O . ASP B 1 139 ? 24.922 -15.641 -23.344 1 97.25 139 ASP B O 1
ATOM 4524 N N . PHE B 1 140 ? 24.797 -17.828 -23.25 1 98 140 PHE B N 1
ATOM 4525 C CA . PHE B 1 140 ? 24.625 -17.828 -21.797 1 98 140 PHE B CA 1
ATOM 4526 C C . PHE B 1 140 ? 25.75 -18.609 -21.109 1 98 140 PHE B C 1
ATOM 4528 O O . PHE B 1 140 ? 26.125 -19.688 -21.578 1 98 140 PHE B O 1
ATOM 4535 N N . MET B 1 141 ? 26.281 -18.047 -19.984 1 97.25 141 MET B N 1
ATOM 4536 C CA . MET B 1 141 ? 27.125 -18.844 -19.109 1 97.25 141 MET B CA 1
ATOM 4537 C C . MET B 1 141 ? 26.359 -20 -18.5 1 97.25 141 MET B C 1
ATOM 4539 O O . MET B 1 141 ? 26.906 -21.094 -18.344 1 97.25 141 MET B O 1
ATOM 4543 N N . ARG B 1 142 ? 25.156 -19.797 -18.156 1 98.25 142 ARG B N 1
ATOM 4544 C CA . ARG B 1 142 ? 24.203 -20.766 -17.625 1 98.25 142 ARG B CA 1
ATOM 4545 C C . ARG B 1 142 ? 22.875 -20.672 -18.391 1 98.25 142 ARG B C 1
ATOM 4547 O O . ARG B 1 142 ? 22.031 -19.828 -18.078 1 98.25 142 ARG B O 1
ATOM 4554 N N . PRO B 1 143 ? 22.609 -21.609 -19.297 1 98.56 143 PRO B N 1
ATOM 4555 C CA . PRO B 1 143 ? 21.391 -21.531 -20.094 1 98.56 143 PRO B CA 1
ATOM 4556 C C . PRO B 1 143 ? 20.125 -21.578 -19.25 1 98.56 143 PRO B C 1
ATOM 4558 O O . PRO B 1 143 ? 20.062 -22.312 -18.25 1 98.56 143 PRO B O 1
ATOM 4561 N N . PRO B 1 144 ? 19.109 -20.812 -19.625 1 98.81 144 PRO B N 1
ATOM 4562 C CA . PRO B 1 144 ? 17.859 -20.719 -18.875 1 98.81 144 PRO B CA 1
ATOM 4563 C C . PRO B 1 144 ? 17.109 -22.047 -18.797 1 98.81 144 PRO B C 1
ATOM 4565 O O . PRO B 1 144 ? 17.219 -22.875 -19.703 1 98.81 144 PRO B O 1
ATOM 4568 N N . TYR B 1 145 ? 16.391 -22.281 -17.688 1 98.88 145 TYR B N 1
ATOM 4569 C CA . TYR B 1 145 ? 15.516 -23.438 -17.516 1 98.88 145 TYR B CA 1
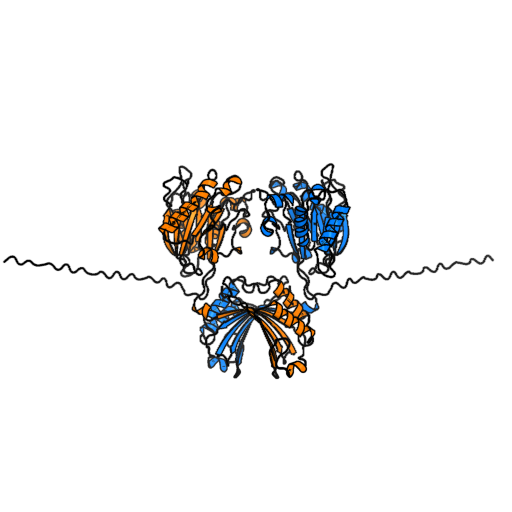ATOM 4570 C C . TYR B 1 145 ? 14.062 -23.047 -17.766 1 98.88 145 TYR B C 1
ATOM 4572 O O . TYR B 1 145 ? 13.5 -22.219 -17.047 1 98.88 145 TYR B O 1
ATOM 4580 N N . ILE B 1 146 ? 13.438 -23.672 -18.781 1 98.94 146 ILE B N 1
ATOM 4581 C CA . ILE B 1 146 ? 12.102 -23.328 -19.25 1 98.94 146 ILE B CA 1
ATOM 4582 C C . ILE B 1 146 ? 11.109 -24.406 -18.797 1 98.94 146 ILE B C 1
ATOM 4584 O O . ILE B 1 146 ? 11.328 -25.594 -19.031 1 98.94 146 ILE B O 1
ATOM 4588 N N . VAL B 1 147 ? 10.031 -23.938 -18.141 1 98.88 147 VAL B N 1
ATOM 4589 C CA . VAL B 1 147 ? 9.016 -24.906 -17.734 1 98.88 147 VAL B CA 1
ATOM 4590 C C . VAL B 1 147 ? 7.625 -24.359 -18.062 1 98.88 147 VAL B C 1
ATOM 4592 O O . VAL B 1 147 ? 7.34 -23.188 -17.859 1 98.88 147 VAL B O 1
ATOM 4595 N N . HIS B 1 148 ? 6.82 -25.234 -18.641 1 98.81 148 HIS B N 1
ATOM 4596 C CA . HIS B 1 148 ? 5.418 -24.984 -18.938 1 98.81 148 HIS B CA 1
ATOM 4597 C C . HIS B 1 148 ? 4.508 -25.594 -17.875 1 98.81 148 HIS B C 1
ATOM 4599 O O . HIS B 1 148 ? 4.555 -26.812 -17.641 1 98.81 148 HIS B O 1
ATOM 4605 N N . PHE B 1 149 ? 3.729 -24.719 -17.219 1 98.75 149 PHE B N 1
ATOM 4606 C CA . PHE B 1 149 ? 2.818 -25.172 -16.188 1 98.75 149 PHE B CA 1
ATOM 4607 C C . PHE B 1 149 ? 1.37 -24.891 -16.562 1 98.75 149 PHE B C 1
ATOM 4609 O O . PHE B 1 149 ? 1.062 -23.844 -17.141 1 98.75 149 PHE B O 1
ATOM 4616 N N . ALA B 1 150 ? 0.493 -25.844 -16.25 1 98.25 150 ALA B N 1
ATOM 4617 C CA . ALA B 1 150 ? -0.927 -25.516 -16.156 1 98.25 150 ALA B CA 1
ATOM 4618 C C . ALA B 1 150 ? -1.237 -24.781 -14.859 1 98.25 150 ALA B C 1
ATOM 4620 O O . ALA B 1 150 ? -0.638 -25.062 -13.82 1 98.25 150 ALA B O 1
ATOM 4621 N N . THR B 1 151 ? -2.152 -23.859 -14.867 1 96.81 151 THR B N 1
ATOM 4622 C CA . THR B 1 151 ? -2.52 -23.016 -13.734 1 96.81 151 THR B CA 1
ATOM 4623 C C . THR B 1 151 ? -4.027 -23.047 -13.5 1 96.81 151 THR B C 1
ATOM 4625 O O . THR B 1 151 ? -4.723 -22.062 -13.75 1 96.81 151 THR B O 1
ATOM 4628 N N . PRO B 1 152 ? -4.508 -24.062 -12.883 1 93.25 152 PRO B N 1
ATOM 4629 C CA . PRO B 1 152 ? -5.949 -24.328 -12.844 1 93.25 152 PRO B CA 1
ATOM 4630 C C . PRO B 1 152 ? -6.711 -23.312 -11.984 1 93.25 152 PRO B C 1
ATOM 4632 O O . PRO B 1 152 ? -7.934 -23.203 -12.094 1 93.25 152 PRO B O 1
ATOM 4635 N N . THR B 1 153 ? -6.035 -22.594 -11.203 1 92.88 153 THR B N 1
ATOM 4636 C CA . THR B 1 153 ? -6.762 -21.75 -10.266 1 92.88 153 THR B CA 1
ATOM 4637 C C . THR B 1 153 ? -6.645 -20.281 -10.648 1 92.88 153 THR B C 1
ATOM 4639 O O . THR B 1 153 ? -7.23 -19.406 -10 1 92.88 153 THR B O 1
ATOM 4642 N N . LEU B 1 154 ? -5.883 -19.953 -11.641 1 93.31 154 LEU B N 1
ATOM 4643 C CA . LEU B 1 154 ? -5.664 -18.562 -12.008 1 93.31 154 LEU B CA 1
ATOM 4644 C C . LEU B 1 154 ? -6.77 -18.062 -12.93 1 93.31 154 LEU B C 1
ATOM 4646 O O . LEU B 1 154 ? -7.371 -18.844 -13.664 1 93.31 154 LEU B O 1
ATOM 4650 N N . ARG B 1 155 ? -6.996 -16.812 -12.859 1 88.44 155 ARG B N 1
ATOM 4651 C CA . ARG B 1 155 ? -8.039 -16.172 -13.648 1 88.44 155 ARG B CA 1
ATOM 4652 C C . ARG B 1 155 ? -7.629 -16.078 -15.117 1 88.44 155 ARG B C 1
ATOM 4654 O O . ARG B 1 155 ? -6.645 -15.406 -15.445 1 88.44 155 ARG B O 1
ATOM 4661 N N . ASP B 1 156 ? -8.359 -16.656 -15.984 1 86.88 156 ASP B N 1
ATOM 4662 C CA . ASP B 1 156 ? -8.234 -16.531 -17.438 1 86.88 156 ASP B CA 1
ATOM 4663 C C . ASP B 1 156 ? -6.816 -16.859 -17.891 1 86.88 156 ASP B C 1
ATOM 4665 O O . ASP B 1 156 ? -6.266 -16.203 -18.766 1 86.88 156 ASP B O 1
ATOM 4669 N N . LEU B 1 157 ? -6.137 -17.734 -17.188 1 93.56 157 LEU B N 1
ATOM 4670 C CA . LEU B 1 157 ? -4.781 -18.188 -17.469 1 93.56 157 LEU B CA 1
ATOM 4671 C C . LEU B 1 157 ? -4.668 -19.688 -17.281 1 93.56 157 LEU B C 1
ATOM 4673 O O . LEU B 1 157 ? -4.332 -20.172 -16.203 1 93.56 157 LEU B O 1
ATOM 4677 N N . ASP B 1 158 ? -4.902 -20.375 -18.359 1 93.75 158 ASP B N 1
ATOM 4678 C CA . ASP B 1 158 ? -4.957 -21.844 -18.297 1 93.75 158 ASP B CA 1
ATOM 4679 C C . ASP B 1 158 ? -3.57 -22.438 -18.078 1 93.75 158 ASP B C 1
ATOM 4681 O O . ASP B 1 158 ? -3.436 -23.484 -17.453 1 93.75 158 ASP B O 1
ATOM 4685 N N . SER B 1 159 ? -2.619 -21.812 -18.672 1 97.62 159 SER B N 1
ATOM 4686 C CA . SER B 1 159 ? -1.229 -22.219 -18.5 1 97.62 159 SER B CA 1
ATOM 4687 C C . SER B 1 159 ? -0.274 -21.062 -18.797 1 97.62 159 SER B C 1
ATOM 4689 O O . SER B 1 159 ? -0.68 -20.031 -19.328 1 97.62 159 SER B O 1
ATOM 4691 N N . MET B 1 160 ? 0.957 -21.25 -18.359 1 98.44 160 MET B N 1
ATOM 4692 C CA . MET B 1 160 ? 1.971 -20.234 -18.672 1 98.44 160 MET B CA 1
ATOM 4693 C C . MET B 1 160 ? 3.371 -20.828 -18.594 1 98.44 160 MET B C 1
ATOM 4695 O O . MET B 1 160 ? 3.553 -21.938 -18.078 1 98.44 160 MET B O 1
ATOM 4699 N N . ILE B 1 161 ? 4.293 -20.078 -19.172 1 98.88 161 ILE B N 1
ATOM 4700 C CA . ILE B 1 161 ? 5.688 -20.5 -19.234 1 98.88 161 ILE B CA 1
ATOM 4701 C C . ILE B 1 161 ? 6.508 -19.75 -18.188 1 98.88 161 ILE B C 1
ATOM 4703 O O . ILE B 1 161 ? 6.363 -18.531 -18.047 1 98.88 161 ILE B O 1
ATOM 4707 N N . PHE B 1 162 ? 7.293 -20.5 -17.422 1 98.94 162 PHE B N 1
ATOM 4708 C CA . PHE B 1 162 ? 8.289 -19.906 -16.531 1 98.94 162 PHE B CA 1
ATOM 4709 C C . PHE B 1 162 ? 9.695 -20.094 -17.094 1 98.94 162 PHE B C 1
ATOM 4711 O O . PHE B 1 162 ? 10.07 -21.219 -17.453 1 98.94 162 PHE B O 1
ATOM 4718 N N . ILE B 1 163 ? 10.422 -19.016 -17.188 1 98.94 163 ILE B N 1
ATOM 4719 C CA . ILE B 1 163 ? 11.805 -19.047 -17.656 1 98.94 163 ILE B CA 1
ATOM 4720 C C . ILE B 1 163 ? 12.742 -18.531 -16.578 1 98.94 163 ILE B C 1
ATOM 4722 O O . ILE B 1 163 ? 12.758 -17.344 -16.281 1 98.94 163 ILE B O 1
ATOM 4726 N N . GLY B 1 164 ? 13.508 -19.484 -15.977 1 98.81 164 GLY B N 1
ATOM 4727 C CA . GLY B 1 164 ? 14.445 -19.141 -14.922 1 98.81 164 GLY B CA 1
ATOM 4728 C C . GLY B 1 164 ? 15.852 -18.891 -15.438 1 98.81 164 GLY B C 1
ATOM 4729 O O . GLY B 1 164 ? 16.328 -19.594 -16.328 1 98.81 164 GLY B O 1
ATOM 4730 N N . ILE B 1 165 ? 16.531 -17.828 -14.914 1 98.62 165 ILE B N 1
ATOM 4731 C CA . ILE B 1 165 ? 17.844 -17.469 -15.43 1 98.62 165 ILE B CA 1
ATOM 4732 C C . ILE B 1 165 ? 18.734 -16.953 -14.289 1 98.62 165 ILE B C 1
ATOM 4734 O O . ILE B 1 165 ? 18.219 -16.391 -13.312 1 98.62 165 ILE B O 1
ATOM 4738 N N . HIS B 1 166 ? 19.953 -17.25 -14.383 1 98.69 166 HIS B N 1
ATOM 4739 C CA . HIS B 1 166 ? 21.031 -16.641 -13.609 1 98.69 166 HIS B CA 1
ATOM 4740 C C . HIS B 1 166 ? 22.172 -16.172 -14.508 1 98.69 166 HIS B C 1
ATOM 4742 O O . HIS B 1 166 ? 22.969 -16.969 -14.977 1 98.69 166 HIS B O 1
ATOM 4748 N N . THR B 1 167 ? 22.266 -14.852 -14.711 1 98.12 167 THR B N 1
ATOM 4749 C CA . THR B 1 167 ? 23.25 -14.305 -15.641 1 98.12 167 THR B CA 1
ATOM 4750 C C . THR B 1 167 ? 24.578 -14.086 -14.945 1 98.12 167 THR B C 1
ATOM 4752 O O . THR B 1 167 ? 24.656 -14.055 -13.719 1 98.12 167 THR B O 1
ATOM 4755 N N . GLN B 1 168 ? 25.609 -13.969 -15.789 1 96.38 168 GLN B N 1
ATOM 4756 C CA . GLN B 1 168 ? 26.922 -13.586 -15.305 1 96.38 168 GLN B CA 1
ATOM 4757 C C . GLN B 1 168 ? 27.047 -12.07 -15.188 1 96.38 168 GLN B C 1
ATOM 4759 O O . GLN B 1 168 ? 26.75 -11.344 -16.141 1 96.38 168 GLN B O 1
ATOM 4764 N N . PRO B 1 169 ? 27.578 -11.602 -14.039 1 94.75 169 PRO B N 1
ATOM 4765 C CA . PRO B 1 169 ? 27.641 -10.148 -13.844 1 94.75 169 PRO B CA 1
ATOM 4766 C C . PRO B 1 169 ? 28.375 -9.438 -14.984 1 94.75 169 PRO B C 1
ATOM 4768 O O . PRO B 1 169 ? 27.859 -8.445 -15.516 1 94.75 169 PRO B O 1
ATOM 4771 N N . LYS B 1 170 ? 29.453 -9.938 -15.484 1 93.75 170 LYS B N 1
ATOM 4772 C CA . LYS B 1 170 ? 30.266 -9.281 -16.516 1 93.75 170 LYS B CA 1
ATOM 4773 C C . LYS B 1 170 ? 29.562 -9.281 -17.859 1 93.75 170 LYS B C 1
ATOM 4775 O O . LYS B 1 170 ? 29.891 -8.484 -18.734 1 93.75 170 LYS B O 1
ATOM 4780 N N . ASN B 1 171 ? 28.594 -10.195 -18 1 96.19 171 ASN B N 1
ATOM 4781 C CA . ASN B 1 171 ? 27.891 -10.305 -19.266 1 96.19 171 ASN B CA 1
ATOM 4782 C C . ASN B 1 171 ? 26.391 -10.07 -19.094 1 96.19 171 ASN B C 1
ATOM 4784 O O . ASN B 1 171 ? 25.578 -10.57 -19.875 1 96.19 171 ASN B O 1
ATOM 4788 N N . ALA B 1 172 ? 26.047 -9.438 -18.078 1 96.88 172 ALA B N 1
ATOM 4789 C CA . ALA B 1 172 ? 24.656 -9.281 -17.688 1 96.88 172 ALA B CA 1
ATOM 4790 C C . ALA B 1 172 ? 23.828 -8.633 -18.797 1 96.88 172 ALA B C 1
ATOM 4792 O O . ALA B 1 172 ? 22.719 -9.078 -19.094 1 96.88 172 ALA B O 1
ATOM 4793 N N . ALA B 1 173 ? 24.328 -7.645 -19.453 1 95.12 173 ALA B N 1
ATOM 4794 C CA . ALA B 1 173 ? 23.594 -6.934 -20.5 1 95.12 173 ALA B CA 1
ATOM 4795 C C . ALA B 1 173 ? 23.281 -7.859 -21.672 1 95.12 173 ALA B C 1
ATOM 4797 O O . ALA B 1 173 ? 22.125 -7.949 -22.109 1 95.12 173 ALA B O 1
ATOM 4798 N N . ASN B 1 174 ? 24.281 -8.555 -22.141 1 97.25 174 ASN B N 1
ATOM 4799 C CA . ASN B 1 174 ? 24.125 -9.43 -23.281 1 97.25 174 ASN B CA 1
ATOM 4800 C C . ASN B 1 174 ? 23.203 -10.609 -22.969 1 97.25 174 ASN B C 1
ATOM 4802 O O . ASN B 1 174 ? 22.328 -10.953 -23.766 1 97.25 174 ASN B O 1
ATOM 4806 N N . GLU B 1 175 ? 23.422 -11.211 -21.859 1 98.5 175 GLU B N 1
ATOM 4807 C CA . GLU B 1 175 ? 22.594 -12.359 -21.484 1 98.5 175 GLU B CA 1
ATOM 4808 C C . GLU B 1 175 ? 21.156 -11.945 -21.25 1 98.5 175 GLU B C 1
ATOM 4810 O O . GLU B 1 175 ? 20.219 -12.648 -21.641 1 98.5 175 GLU B O 1
ATOM 4815 N N . THR B 1 176 ? 21.016 -10.828 -20.578 1 98.12 176 THR B N 1
ATOM 4816 C CA . THR B 1 176 ? 19.656 -10.328 -20.375 1 98.12 176 THR B CA 1
ATOM 4817 C C . THR B 1 176 ? 18.969 -10.062 -21.719 1 98.12 176 THR B C 1
ATOM 4819 O O . THR B 1 176 ? 17.797 -10.398 -21.906 1 98.12 176 THR B O 1
ATOM 4822 N N . SER B 1 177 ? 19.672 -9.484 -22.594 1 97.75 177 SER B N 1
ATOM 4823 C CA . SER B 1 177 ? 19.125 -9.234 -23.922 1 97.75 177 SER B CA 1
ATOM 4824 C C . SER B 1 177 ? 18.719 -10.531 -24.609 1 97.75 177 SER B C 1
ATOM 4826 O O . SER B 1 177 ? 17.672 -10.617 -25.234 1 97.75 177 SER B O 1
ATOM 4828 N N . ALA B 1 178 ? 19.5 -11.531 -24.469 1 98.5 178 ALA B N 1
ATOM 4829 C CA . ALA B 1 178 ? 19.297 -12.812 -25.141 1 98.5 178 ALA B CA 1
ATOM 4830 C C . ALA B 1 178 ? 18.062 -13.523 -24.594 1 98.5 178 ALA B C 1
ATOM 4832 O O . ALA B 1 178 ? 17.562 -14.469 -25.203 1 98.5 178 ALA B O 1
ATOM 4833 N N . MET B 1 179 ? 17.547 -13.094 -23.5 1 98.75 179 MET B N 1
ATOM 4834 C CA . MET B 1 179 ? 16.344 -13.695 -22.922 1 98.75 179 MET B CA 1
ATOM 4835 C C . MET B 1 179 ? 15.156 -13.539 -23.859 1 98.75 179 MET B C 1
ATOM 4837 O O . MET B 1 179 ? 14.219 -14.328 -23.812 1 98.75 179 MET B O 1
ATOM 4841 N N . ALA B 1 180 ? 15.172 -12.547 -24.703 1 98.69 180 ALA B N 1
ATOM 4842 C CA . ALA B 1 180 ? 14.125 -12.391 -25.703 1 98.69 180 ALA B CA 1
ATOM 4843 C C . ALA B 1 180 ? 14.086 -13.586 -26.656 1 98.69 180 ALA B C 1
ATOM 4845 O O . ALA B 1 180 ? 13.008 -14.07 -27.016 1 98.69 180 ALA B O 1
ATOM 4846 N N . LYS B 1 181 ? 15.266 -14.07 -27 1 98.38 181 LYS B N 1
ATOM 4847 C CA . LYS B 1 181 ? 15.359 -15.25 -27.844 1 98.38 181 LYS B CA 1
ATOM 4848 C C . LYS B 1 181 ? 14.836 -16.484 -27.141 1 98.38 181 LYS B C 1
ATOM 4850 O O . LYS B 1 181 ? 14.234 -17.359 -27.766 1 98.38 181 LYS B O 1
ATOM 4855 N N . VAL B 1 182 ? 15.102 -16.578 -25.906 1 98.88 182 VAL B N 1
ATOM 4856 C CA . VAL B 1 182 ? 14.617 -17.703 -25.125 1 98.88 182 VAL B CA 1
ATOM 4857 C C . VAL B 1 182 ? 13.094 -17.688 -25.094 1 98.88 182 VAL B C 1
ATOM 4859 O O . VAL B 1 182 ? 12.453 -18.734 -25.234 1 98.88 182 VAL B O 1
ATOM 4862 N N . TYR B 1 183 ? 12.547 -16.547 -24.891 1 98.81 183 TYR B N 1
ATOM 4863 C CA . TYR B 1 183 ? 11.094 -16.406 -24.906 1 98.81 183 TYR B CA 1
ATOM 4864 C C . TYR B 1 183 ? 10.523 -16.828 -26.25 1 98.81 183 TYR B C 1
ATOM 4866 O O . TYR B 1 183 ? 9.562 -17.594 -26.312 1 98.81 183 TYR B O 1
ATOM 4874 N N . ASP B 1 184 ? 11.125 -16.359 -27.328 1 98.75 184 ASP B N 1
ATOM 4875 C CA . ASP B 1 184 ? 10.664 -16.703 -28.672 1 98.75 184 ASP B CA 1
ATOM 4876 C C . ASP B 1 184 ? 10.703 -18.219 -28.875 1 98.75 184 ASP B C 1
ATOM 4878 O O . ASP B 1 184 ? 9.758 -18.797 -29.422 1 98.75 184 ASP B O 1
ATOM 4882 N N . TYR B 1 185 ? 11.742 -18.766 -28.484 1 98.75 185 TYR B N 1
ATOM 4883 C CA . TYR B 1 185 ? 11.898 -20.219 -28.562 1 98.75 185 TYR B CA 1
ATOM 4884 C C . TYR B 1 185 ? 10.797 -20.922 -27.781 1 98.75 185 TYR B C 1
ATOM 4886 O O . TYR B 1 185 ? 10.188 -21.875 -28.266 1 98.75 185 TYR B O 1
ATOM 4894 N N . ALA B 1 186 ? 10.578 -20.516 -26.578 1 98.81 186 ALA B N 1
ATOM 4895 C CA . ALA B 1 186 ? 9.586 -21.156 -25.719 1 98.81 186 ALA B CA 1
ATOM 4896 C C . ALA B 1 186 ? 8.188 -21.047 -26.297 1 98.81 186 ALA B C 1
ATOM 4898 O O . ALA B 1 186 ? 7.418 -22 -26.266 1 98.81 186 ALA B O 1
ATOM 4899 N N . VAL B 1 187 ? 7.832 -19.844 -26.781 1 98.69 187 VAL B N 1
ATOM 4900 C CA . VAL B 1 187 ? 6.523 -19.609 -27.391 1 98.69 187 VAL B CA 1
ATOM 4901 C C . VAL B 1 187 ? 6.316 -20.578 -28.562 1 98.69 187 VAL B C 1
ATOM 4903 O O . VAL B 1 187 ? 5.242 -21.172 -28.703 1 98.69 187 VAL B O 1
ATOM 4906 N N . LYS B 1 188 ? 7.332 -20.703 -29.344 1 98.31 188 LYS B N 1
ATOM 4907 C CA . LYS B 1 188 ? 7.254 -21.609 -30.484 1 98.31 188 LYS B CA 1
ATOM 4908 C C . LYS B 1 188 ? 7.117 -23.062 -30.016 1 98.31 188 LYS B C 1
ATOM 4910 O O . LYS B 1 188 ? 6.375 -23.844 -30.625 1 98.31 188 LYS B O 1
ATOM 4915 N N . THR B 1 189 ? 7.785 -23.406 -29.031 1 98.44 189 THR B N 1
ATOM 4916 C CA . THR B 1 189 ? 7.848 -24.781 -28.531 1 98.44 189 THR B CA 1
ATOM 4917 C C . THR B 1 189 ? 6.531 -25.188 -27.875 1 98.44 189 THR B C 1
ATOM 4919 O O . THR B 1 189 ? 6 -26.266 -28.156 1 98.44 189 THR B O 1
ATOM 4922 N N . PHE B 1 190 ? 5.992 -24.328 -27.078 1 98.12 190 PHE B N 1
ATOM 4923 C CA . PHE B 1 190 ? 4.859 -24.719 -26.234 1 98.12 190 PHE B CA 1
ATOM 4924 C C . PHE B 1 190 ? 3.561 -24.125 -26.797 1 98.12 190 PHE B C 1
ATOM 4926 O O . PHE B 1 190 ? 2.473 -24.469 -26.328 1 98.12 190 PHE B O 1
ATOM 4933 N N . LYS B 1 191 ? 3.602 -23.172 -27.719 1 97.75 191 LYS B N 1
ATOM 4934 C CA . LYS B 1 191 ? 2.457 -22.531 -28.359 1 97.75 191 LYS B CA 1
ATOM 4935 C C . LYS B 1 191 ? 1.62 -21.766 -27.344 1 97.75 191 LYS B C 1
ATOM 4937 O O . LYS B 1 191 ? 0.389 -21.828 -27.359 1 97.75 191 LYS B O 1
ATOM 4942 N N . VAL B 1 192 ? 2.34 -21.188 -26.375 1 97.75 192 VAL B N 1
ATOM 4943 C CA . VAL B 1 192 ? 1.772 -20.344 -25.328 1 97.75 192 VAL B CA 1
ATOM 4944 C C . VAL B 1 192 ? 2.539 -19.016 -25.266 1 97.75 192 VAL B C 1
ATOM 4946 O O . VAL B 1 192 ? 3.771 -19.016 -25.266 1 97.75 192 VAL B O 1
ATOM 4949 N N . LYS B 1 193 ? 1.804 -17.891 -25.219 1 98.19 193 LYS B N 1
ATOM 4950 C CA . LYS B 1 193 ? 2.463 -16.578 -25.234 1 98.19 193 LYS B CA 1
ATOM 4951 C C . LYS B 1 193 ? 2.67 -16.062 -23.812 1 98.19 193 LYS B C 1
ATOM 4953 O O . LYS B 1 193 ? 3.506 -15.18 -23.594 1 98.19 193 LYS B O 1
ATOM 4958 N N . ASP B 1 194 ? 1.849 -16.516 -22.844 1 98.69 194 ASP B N 1
ATOM 4959 C CA . ASP B 1 194 ? 1.934 -16.047 -21.469 1 98.69 194 ASP B CA 1
ATOM 4960 C C . ASP B 1 194 ? 3.146 -16.641 -20.75 1 98.69 194 ASP B C 1
ATOM 4962 O O . ASP B 1 194 ? 3.25 -17.859 -20.609 1 98.69 194 ASP B O 1
ATOM 4966 N N . ALA B 1 195 ? 4.078 -15.703 -20.344 1 98.88 195 ALA B N 1
ATOM 4967 C CA . ALA B 1 195 ? 5.328 -16.172 -19.75 1 98.88 195 ALA B CA 1
ATOM 4968 C C . ALA B 1 195 ? 5.816 -15.219 -18.672 1 98.88 195 ALA B C 1
ATOM 4970 O O . ALA B 1 195 ? 5.406 -14.055 -18.625 1 98.88 195 ALA B O 1
ATOM 4971 N N . MET B 1 196 ? 6.531 -15.742 -17.781 1 98.88 196 MET B N 1
ATOM 4972 C CA . MET B 1 196 ? 7.258 -14.992 -16.766 1 98.88 196 MET B CA 1
ATOM 4973 C C . MET B 1 196 ? 8.734 -15.359 -16.766 1 98.88 196 MET B C 1
ATOM 4975 O O . MET B 1 196 ? 9.094 -16.531 -16.609 1 98.88 196 MET B O 1
ATOM 4979 N N . LEU B 1 197 ? 9.594 -14.398 -17.109 1 98.94 197 LEU B N 1
ATOM 4980 C CA . LEU B 1 197 ? 11.047 -14.508 -16.984 1 98.94 197 LEU B CA 1
ATOM 4981 C C . LEU B 1 197 ? 11.516 -13.984 -15.625 1 98.94 197 LEU B C 1
ATOM 4983 O O . LEU B 1 197 ? 11.18 -12.859 -15.242 1 98.94 197 LEU B O 1
ATOM 4987 N N . MET B 1 198 ? 12.227 -14.828 -14.914 1 98.75 198 MET B N 1
ATOM 4988 C CA . MET B 1 198 ? 12.578 -14.375 -13.57 1 98.75 198 MET B CA 1
ATOM 4989 C C . MET B 1 198 ? 13.93 -14.938 -13.141 1 98.75 198 MET B C 1
ATOM 4991 O O . MET B 1 198 ? 14.391 -15.945 -13.68 1 98.75 198 MET B O 1
ATOM 4995 N N . GLY B 1 199 ? 14.57 -14.211 -12.188 1 98.75 199 GLY B N 1
ATOM 4996 C CA . GLY B 1 199 ? 15.812 -14.664 -11.578 1 98.75 199 GLY B CA 1
ATOM 4997 C C . GLY B 1 199 ? 16.828 -13.555 -11.398 1 98.75 199 GLY B C 1
ATOM 4998 O O . GLY B 1 199 ? 16.516 -12.383 -11.594 1 98.75 199 GLY B O 1
ATOM 4999 N N . ASP B 1 200 ? 17.969 -14.016 -10.945 1 98.5 200 ASP B N 1
ATOM 5000 C CA . ASP B 1 200 ? 19.109 -13.117 -10.828 1 98.5 200 ASP B CA 1
ATOM 5001 C C . ASP B 1 200 ? 19.719 -12.82 -12.195 1 98.5 200 ASP B C 1
ATOM 5003 O O . ASP B 1 200 ? 20.594 -13.555 -12.664 1 98.5 200 ASP B O 1
ATOM 5007 N N . MET B 1 201 ? 19.297 -11.688 -12.688 1 97.94 201 MET B N 1
ATOM 5008 C CA . MET B 1 201 ? 19.781 -11.273 -14 1 97.94 201 MET B CA 1
ATOM 5009 C C . MET B 1 201 ? 21 -10.383 -13.883 1 97.94 201 MET B C 1
ATOM 5011 O O . MET B 1 201 ? 21.578 -9.969 -14.891 1 97.94 201 MET B O 1
ATOM 5015 N N . ASN B 1 202 ? 21.391 -10.086 -12.664 1 95.31 202 ASN B N 1
ATOM 5016 C CA . ASN B 1 202 ? 22.469 -9.141 -12.43 1 95.31 202 ASN B CA 1
ATOM 5017 C C . ASN B 1 202 ? 22.297 -7.867 -13.258 1 95.31 202 ASN B C 1
ATOM 5019 O O . ASN B 1 202 ? 23.281 -7.262 -13.695 1 95.31 202 ASN B O 1
ATOM 5023 N N . ALA B 1 203 ? 21.141 -7.57 -13.547 1 91.38 203 ALA B N 1
ATOM 5024 C CA . ALA B 1 203 ? 20.859 -6.488 -14.484 1 91.38 203 ALA B CA 1
ATOM 5025 C C . ALA B 1 203 ? 20.672 -5.164 -13.758 1 91.38 203 ALA B C 1
ATOM 5027 O O . ALA B 1 203 ? 19.594 -4.559 -13.82 1 91.38 203 ALA B O 1
ATOM 5028 N N . GLY B 1 204 ? 21.672 -4.719 -13.211 1 84.5 204 GLY B N 1
ATOM 5029 C CA . GLY B 1 204 ? 21.625 -3.465 -12.477 1 84.5 204 GLY B CA 1
ATOM 5030 C C . GLY B 1 204 ? 22.984 -2.959 -12.07 1 84.5 204 GLY B C 1
ATOM 5031 O O . GLY B 1 204 ? 23.984 -3.682 -12.188 1 84.5 204 GLY B O 1
ATOM 5032 N N . CYS B 1 205 ? 22.984 -1.75 -11.68 1 81.62 205 CYS B N 1
ATOM 5033 C CA . CYS B 1 205 ? 24.172 -1.08 -11.156 1 81.62 205 CYS B CA 1
ATOM 5034 C C . CYS B 1 205 ? 25.344 -1.213 -12.109 1 81.62 205 CYS B C 1
ATOM 5036 O O . CYS B 1 205 ? 25.219 -0.956 -13.312 1 81.62 205 CYS B O 1
ATOM 5038 N N . ALA B 1 206 ? 26.578 -1.648 -11.625 1 79.38 206 ALA B N 1
ATOM 5039 C CA . ALA B 1 206 ? 27.797 -1.624 -12.43 1 79.38 206 ALA B CA 1
ATOM 5040 C C . ALA B 1 206 ? 27.797 -2.74 -13.469 1 79.38 206 ALA B C 1
ATOM 5042 O O . ALA B 1 206 ? 28.578 -2.717 -14.414 1 79.38 206 ALA B O 1
ATOM 5043 N N . ASN B 1 207 ? 26.859 -3.592 -13.312 1 89.81 207 ASN B N 1
ATOM 5044 C CA . ASN B 1 207 ? 26.844 -4.742 -14.211 1 89.81 207 ASN B CA 1
ATOM 5045 C C . ASN B 1 207 ? 26.266 -4.387 -15.578 1 89.81 207 ASN B C 1
ATOM 5047 O O . ASN B 1 207 ? 26.469 -5.109 -16.547 1 89.81 207 ASN B O 1
ATOM 5051 N N . VAL B 1 208 ? 25.469 -3.355 -15.625 1 86.38 208 VAL B N 1
ATOM 5052 C CA . VAL B 1 208 ? 24.875 -2.893 -16.875 1 86.38 208 VAL B CA 1
ATOM 5053 C C . VAL B 1 208 ? 25.047 -1.381 -17 1 86.38 208 VAL B C 1
ATOM 5055 O O . VAL B 1 208 ? 24.562 -0.62 -16.156 1 86.38 208 VAL B O 1
ATOM 5058 N N . ARG B 1 209 ? 25.719 -0.965 -18.031 1 73.38 209 ARG B N 1
ATOM 5059 C CA . ARG B 1 209 ? 25.891 0.466 -18.266 1 73.38 209 ARG B CA 1
ATOM 5060 C C . ARG B 1 209 ? 24.578 1.11 -18.703 1 73.38 209 ARG B C 1
ATOM 5062 O O . ARG B 1 209 ? 23.75 0.474 -19.375 1 73.38 209 ARG B O 1
ATOM 5069 N N . ILE B 1 210 ? 24.312 2.279 -18.406 1 67.25 210 ILE B N 1
ATOM 5070 C CA . ILE B 1 210 ? 23.109 3.025 -18.734 1 67.25 210 ILE B CA 1
ATOM 5071 C C . ILE B 1 210 ? 22.875 2.984 -20.234 1 67.25 210 ILE B C 1
ATOM 5073 O O . ILE B 1 210 ? 21.75 2.799 -20.703 1 67.25 210 ILE B O 1
ATOM 5077 N N . SER B 1 211 ? 23.906 3.137 -21 1 74.06 211 SER B N 1
ATOM 5078 C CA . SER B 1 211 ? 23.812 3.184 -22.453 1 74.06 211 SER B CA 1
ATOM 5079 C C . SER B 1 211 ? 23.438 1.819 -23.031 1 74.06 211 SER B C 1
ATOM 5081 O O . SER B 1 211 ? 22.984 1.724 -24.172 1 74.06 211 SER B O 1
ATOM 5083 N N . ASP B 1 212 ? 23.641 0.771 -22.25 1 83.44 212 ASP B N 1
ATOM 5084 C CA . ASP B 1 212 ? 23.391 -0.583 -22.734 1 83.44 212 ASP B CA 1
ATOM 5085 C C . ASP B 1 212 ? 21.891 -0.884 -22.766 1 83.44 212 ASP B C 1
ATOM 5087 O O . ASP B 1 212 ? 21.453 -1.786 -23.484 1 83.44 212 ASP B O 1
ATOM 5091 N N . TRP B 1 213 ? 21.125 -0.199 -22.047 1 82.12 213 TRP B N 1
ATOM 5092 C CA . TRP B 1 213 ? 19.719 -0.541 -21.844 1 82.12 213 TRP B CA 1
ATOM 5093 C C . TRP B 1 213 ? 18.938 -0.417 -23.156 1 82.12 213 TRP B C 1
ATOM 5095 O O . TRP B 1 213 ? 18.062 -1.225 -23.438 1 82.12 213 TRP B O 1
ATOM 5105 N N . ASP B 1 214 ? 19.328 0.463 -23.953 1 81.75 214 ASP B N 1
ATOM 5106 C CA . ASP B 1 214 ? 18.656 0.663 -25.234 1 81.75 214 ASP B CA 1
ATOM 5107 C C . ASP B 1 214 ? 18.891 -0.519 -26.172 1 81.75 214 ASP B C 1
ATOM 5109 O O . ASP B 1 214 ? 18.172 -0.693 -27.156 1 81.75 214 ASP B O 1
ATOM 5113 N N . ALA B 1 215 ? 19.906 -1.281 -25.844 1 90 215 ALA B N 1
ATOM 5114 C CA . ALA B 1 215 ? 20.25 -2.418 -26.688 1 90 215 ALA B CA 1
ATOM 5115 C C . ALA B 1 215 ? 19.719 -3.721 -26.109 1 90 215 ALA B C 1
ATOM 5117 O O . ALA B 1 215 ? 19.812 -4.777 -26.734 1 90 215 ALA B O 1
ATOM 5118 N N . ILE B 1 216 ? 19.156 -3.697 -25 1 92.81 216 ILE B N 1
ATOM 5119 C CA . ILE B 1 216 ? 18.609 -4.887 -24.359 1 92.81 216 ILE B CA 1
ATOM 5120 C C . ILE B 1 216 ? 17.219 -5.184 -24.922 1 92.81 216 ILE B C 1
ATOM 5122 O O . ILE B 1 216 ? 16.281 -4.414 -24.703 1 92.81 216 ILE B O 1
ATOM 5126 N N . ASP B 1 217 ? 17.047 -6.336 -25.562 1 96.5 217 ASP B N 1
ATOM 5127 C CA . ASP B 1 217 ? 15.859 -6.656 -26.344 1 96.5 217 ASP B CA 1
ATOM 5128 C C . ASP B 1 217 ? 14.625 -6.754 -25.453 1 96.5 217 ASP B C 1
ATOM 5130 O O . ASP B 1 217 ? 13.555 -6.258 -25.812 1 96.5 217 ASP B O 1
ATOM 5134 N N . VAL B 1 218 ? 14.75 -7.379 -24.281 1 97.38 218 VAL B N 1
ATOM 5135 C CA . VAL B 1 218 ? 13.586 -7.547 -23.406 1 97.38 218 VAL B CA 1
ATOM 5136 C C . VAL B 1 218 ? 13.188 -6.199 -22.812 1 97.38 218 VAL B C 1
ATOM 5138 O O . VAL B 1 218 ? 12.094 -6.055 -22.266 1 97.38 218 VAL B O 1
ATOM 5141 N N . TRP B 1 219 ? 14.016 -5.234 -22.906 1 91 219 TRP B N 1
ATOM 5142 C CA . TRP B 1 219 ? 13.695 -3.883 -22.469 1 91 219 TRP B CA 1
ATOM 5143 C C . TRP B 1 219 ? 13.086 -3.068 -23.594 1 91 219 TRP B C 1
ATOM 5145 O O . TRP B 1 219 ? 12.156 -2.283 -23.375 1 91 219 TRP B O 1
ATOM 5155 N N . ARG B 1 220 ? 13.5 -3.305 -24.781 1 90.62 220 ARG B N 1
ATOM 5156 C CA . ARG B 1 220 ? 13.109 -2.512 -25.938 1 90.62 220 ARG B CA 1
ATOM 5157 C C . ARG B 1 220 ? 11.781 -2.992 -26.516 1 90.62 220 ARG B C 1
ATOM 5159 O O . ARG B 1 220 ? 10.961 -2.182 -26.953 1 90.62 220 ARG B O 1
ATOM 5166 N N . ARG B 1 221 ? 11.617 -4.258 -26.547 1 95.88 221 ARG B N 1
ATOM 5167 C CA . ARG B 1 221 ? 10.414 -4.828 -27.156 1 95.88 221 ARG B CA 1
ATOM 5168 C C . ARG B 1 221 ? 9.188 -4.543 -26.297 1 95.88 221 ARG B C 1
ATOM 5170 O O . ARG B 1 221 ? 9.211 -4.727 -25.078 1 95.88 221 ARG B O 1
ATOM 5177 N N . LYS B 1 222 ? 8.055 -4.25 -26.922 1 93.25 222 LYS B N 1
ATOM 5178 C CA . LYS B 1 222 ? 6.859 -3.744 -26.266 1 93.25 222 LYS B CA 1
ATOM 5179 C C . LYS B 1 222 ? 6.09 -4.875 -25.578 1 93.25 222 LYS B C 1
ATOM 5181 O O . LYS B 1 222 ? 5.289 -4.637 -24.672 1 93.25 222 LYS B O 1
ATOM 5186 N N . GLU B 1 223 ? 6.289 -6.047 -26.016 1 96 223 GLU B N 1
ATOM 5187 C CA . GLU B 1 223 ? 5.512 -7.152 -25.469 1 96 223 GLU B CA 1
ATOM 5188 C C . GLU B 1 223 ? 5.984 -7.512 -24.062 1 96 223 GLU B C 1
ATOM 5190 O O . GLU B 1 223 ? 5.285 -8.211 -23.328 1 96 223 GLU B O 1
ATOM 5195 N N . PHE B 1 224 ? 7.223 -7.043 -23.766 1 97.62 224 PHE B N 1
ATOM 5196 C CA . PHE B 1 224 ? 7.758 -7.352 -22.438 1 97.62 224 PHE B CA 1
ATOM 5197 C C . PHE B 1 224 ? 7.422 -6.246 -21.453 1 97.62 224 PHE B C 1
ATOM 5199 O O . PHE B 1 224 ? 7.477 -5.062 -21.797 1 97.62 224 PHE B O 1
ATOM 5206 N N . LYS B 1 225 ? 6.977 -6.648 -20.266 1 97.12 225 LYS B N 1
ATOM 5207 C CA . LYS B 1 225 ? 6.746 -5.738 -19.141 1 97.12 225 LYS B CA 1
ATOM 5208 C C . LYS B 1 225 ? 7.609 -6.113 -17.938 1 97.12 225 LYS B C 1
ATOM 5210 O O . LYS B 1 225 ? 7.559 -7.246 -17.469 1 97.12 225 LYS B O 1
ATOM 5215 N N . TRP B 1 226 ? 8.398 -5.16 -17.531 1 95.12 226 TRP B N 1
ATOM 5216 C CA . TRP B 1 226 ? 9.25 -5.383 -16.359 1 95.12 226 TRP B CA 1
ATOM 5217 C C . TRP B 1 226 ? 8.5 -5.105 -15.07 1 95.12 226 TRP B C 1
ATOM 5219 O O . TRP B 1 226 ? 8.055 -3.98 -14.828 1 95.12 226 TRP B O 1
ATOM 5229 N N . LEU B 1 227 ? 8.336 -6.156 -14.25 1 97.38 227 LEU B N 1
ATOM 5230 C CA . LEU B 1 227 ? 7.68 -5.988 -12.961 1 97.38 227 LEU B CA 1
ATOM 5231 C C . LEU B 1 227 ? 8.656 -5.461 -11.914 1 97.38 227 LEU B C 1
ATOM 5233 O O . LEU B 1 227 ? 8.328 -4.543 -11.164 1 97.38 227 LEU B O 1
ATOM 5237 N N . ILE B 1 228 ? 9.812 -6.047 -11.812 1 94.69 228 ILE B N 1
ATOM 5238 C CA . ILE B 1 228 ? 10.875 -5.512 -10.977 1 94.69 228 ILE B CA 1
ATOM 5239 C C . ILE B 1 228 ? 11.727 -4.527 -11.781 1 94.69 228 ILE B C 1
ATOM 5241 O O . ILE B 1 228 ? 12.609 -4.938 -12.539 1 94.69 228 ILE B O 1
ATOM 5245 N N . THR B 1 229 ? 11.5 -3.299 -11.5 1 87.5 229 THR B N 1
ATOM 5246 C CA . THR B 1 229 ? 12.172 -2.248 -12.258 1 87.5 229 THR B CA 1
ATOM 5247 C C . THR B 1 229 ? 13.414 -1.755 -11.516 1 87.5 229 THR B C 1
ATOM 5249 O O . THR B 1 229 ? 13.875 -2.402 -10.57 1 87.5 229 THR B O 1
ATOM 5252 N N . HIS B 1 230 ? 13.984 -0.703 -11.969 1 77.62 230 HIS B N 1
ATOM 5253 C CA . HIS B 1 230 ? 15.266 -0.185 -11.508 1 77.62 230 HIS B CA 1
ATOM 5254 C C . HIS B 1 230 ? 15.18 0.311 -10.07 1 77.62 230 HIS B C 1
ATOM 5256 O O . HIS B 1 230 ? 16.203 0.472 -9.398 1 77.62 230 HIS B O 1
ATOM 5262 N N . ASP B 1 231 ? 14.008 0.508 -9.586 1 71.19 231 ASP B N 1
ATOM 5263 C CA . ASP B 1 231 ? 13.852 1.188 -8.305 1 71.19 231 ASP B CA 1
ATOM 5264 C C . ASP B 1 231 ? 13.773 0.183 -7.16 1 71.19 231 ASP B C 1
ATOM 5266 O O . ASP B 1 231 ? 13.68 0.571 -5.992 1 71.19 231 ASP B O 1
ATOM 5270 N N . PHE B 1 232 ? 13.898 -1.015 -7.473 1 82.75 232 PHE B N 1
ATOM 5271 C CA . PHE B 1 232 ? 13.836 -2.029 -6.426 1 82.75 232 PHE B CA 1
ATOM 5272 C C . PHE B 1 232 ? 15.234 -2.383 -5.93 1 82.75 232 PHE B C 1
ATOM 5274 O O . PHE B 1 232 ? 16.172 -2.455 -6.719 1 82.75 232 PHE B O 1
ATOM 5281 N N . ASP B 1 233 ? 15.375 -2.623 -4.648 1 83.38 233 ASP B N 1
ATOM 5282 C CA . ASP B 1 233 ? 16.562 -3.201 -4.027 1 83.38 233 ASP B CA 1
ATOM 5283 C C . ASP B 1 233 ? 16.375 -4.699 -3.781 1 83.38 233 ASP B C 1
ATOM 5285 O O . ASP B 1 233 ? 15.531 -5.102 -2.982 1 83.38 233 ASP B O 1
ATOM 5289 N N . THR B 1 234 ? 17.219 -5.473 -4.445 1 91.38 234 THR B N 1
ATOM 5290 C CA . THR B 1 234 ? 16.969 -6.906 -4.371 1 91.38 234 THR B CA 1
ATOM 5291 C C . THR B 1 234 ? 18.125 -7.621 -3.666 1 91.38 234 THR B C 1
ATOM 5293 O O . THR B 1 234 ? 18.203 -8.852 -3.703 1 91.38 234 THR B O 1
ATOM 5296 N N . THR B 1 235 ? 19 -6.883 -3.037 1 88.62 235 THR B N 1
ATOM 5297 C CA . THR B 1 235 ? 20.141 -7.508 -2.357 1 88.62 235 THR B CA 1
ATOM 5298 C C . THR B 1 235 ? 20.297 -6.938 -0.952 1 88.62 235 THR B C 1
ATOM 5300 O O . THR B 1 235 ? 19.75 -5.879 -0.636 1 88.62 235 THR B O 1
ATOM 5303 N N . LEU B 1 236 ? 20.969 -7.934 -0.22 1 82 236 LEU B N 1
ATOM 5304 C CA . LEU B 1 236 ? 21.375 -7.492 1.109 1 82 236 LEU B CA 1
ATOM 5305 C C . LEU B 1 236 ? 22.75 -6.828 1.064 1 82 236 LEU B C 1
ATOM 5307 O O . LEU B 1 236 ? 23.781 -7.5 1.175 1 82 236 LEU B O 1
ATOM 5311 N N . SER B 1 237 ? 22.875 -5.66 0.549 1 72.62 237 SER B N 1
ATOM 5312 C CA . SER B 1 237 ? 24.109 -4.891 0.451 1 72.62 237 SER B CA 1
ATOM 5313 C C . SER B 1 237 ? 23.875 -3.42 0.783 1 72.62 237 SER B C 1
ATOM 5315 O O . SER B 1 237 ? 22.734 -2.996 0.966 1 72.62 237 SER B O 1
ATOM 5317 N N . ILE B 1 238 ? 24.953 -2.873 0.93 1 62.03 238 ILE B N 1
ATOM 5318 C CA . ILE B 1 238 ? 24.906 -1.447 1.236 1 62.03 238 ILE B CA 1
ATOM 5319 C C . ILE B 1 238 ? 24.344 -0.684 0.037 1 62.03 238 ILE B C 1
ATOM 5321 O O . ILE B 1 238 ? 23.625 0.31 0.203 1 62.03 238 ILE B O 1
ATOM 5325 N N . ASN B 1 239 ? 24.672 -1.281 -1.161 1 64.12 239 ASN B N 1
ATOM 5326 C CA . ASN B 1 239 ? 24.156 -0.661 -2.379 1 64.12 239 ASN B CA 1
ATOM 5327 C C . ASN B 1 239 ? 22.781 -1.207 -2.754 1 64.12 239 ASN B C 1
ATOM 5329 O O . ASN B 1 239 ? 22.5 -2.391 -2.555 1 64.12 239 ASN B O 1
ATOM 5333 N N . CYS B 1 240 ? 21.922 -0.292 -3.127 1 71.56 240 CYS B N 1
ATOM 5334 C CA . CYS B 1 240 ? 20.625 -0.715 -3.65 1 71.56 240 CYS B CA 1
ATOM 5335 C C . CYS B 1 240 ? 20.719 -1.098 -5.121 1 71.56 240 CYS B C 1
ATOM 5337 O O . CYS B 1 240 ? 20.812 -0.226 -5.988 1 71.56 240 CYS B O 1
ATOM 5339 N N . CYS B 1 241 ? 20.812 -2.377 -5.375 1 80.25 241 CYS B N 1
ATOM 5340 C CA . CYS B 1 241 ? 20.953 -2.832 -6.754 1 80.25 241 CYS B CA 1
ATOM 5341 C C . CYS B 1 241 ? 19.812 -3.758 -7.148 1 80.25 241 CYS B C 1
ATOM 5343 O O . CYS B 1 241 ? 19.547 -4.742 -6.457 1 80.25 241 CYS B O 1
ATOM 5345 N N . PRO B 1 242 ? 19.172 -3.43 -8.203 1 88.19 242 PRO B N 1
ATOM 5346 C CA . PRO B 1 242 ? 18.125 -4.297 -8.719 1 88.19 242 PRO B CA 1
ATOM 5347 C C . PRO B 1 242 ? 18.656 -5.43 -9.594 1 88.19 242 PRO B C 1
ATOM 5349 O O . PRO B 1 242 ? 18.375 -5.473 -10.797 1 88.19 242 PRO B O 1
ATOM 5352 N N . TYR B 1 243 ? 19.297 -6.383 -9.047 1 94.31 243 TYR B N 1
ATOM 5353 C CA . TYR B 1 243 ? 19.906 -7.457 -9.82 1 94.31 243 TYR B CA 1
ATOM 5354 C C . TYR B 1 243 ? 18.875 -8.477 -10.266 1 94.31 243 TYR B C 1
ATOM 5356 O O . TYR B 1 243 ? 18.906 -8.953 -11.398 1 94.31 243 TYR B O 1
ATOM 5364 N N . ASP B 1 244 ? 18.031 -8.82 -9.289 1 97.5 244 ASP B N 1
ATOM 5365 C CA . ASP B 1 244 ? 16.969 -9.781 -9.578 1 97.5 244 ASP B CA 1
ATOM 5366 C C . ASP B 1 244 ? 15.789 -9.102 -10.266 1 97.5 244 ASP B C 1
ATOM 5368 O O . ASP B 1 244 ? 15.398 -7.992 -9.898 1 97.5 244 ASP B O 1
ATOM 5372 N N . ARG B 1 245 ? 15.273 -9.797 -11.312 1 97.25 245 ARG B N 1
ATOM 5373 C CA . ARG B 1 245 ? 14.203 -9.211 -12.109 1 97.25 245 ARG B CA 1
ATOM 5374 C C . ARG B 1 245 ? 13.047 -10.195 -12.281 1 97.25 245 ARG B C 1
ATOM 5376 O O . ARG B 1 245 ? 13.242 -11.406 -12.18 1 97.25 245 ARG B O 1
ATOM 5383 N N . ILE B 1 246 ? 11.898 -9.664 -12.453 1 98.69 246 ILE B N 1
ATOM 5384 C CA . ILE B 1 246 ? 10.734 -10.359 -13 1 98.69 246 ILE B CA 1
ATOM 5385 C C . ILE B 1 246 ? 10.203 -9.602 -14.211 1 98.69 246 ILE B C 1
ATOM 5387 O O . ILE B 1 246 ? 9.883 -8.414 -14.117 1 98.69 246 ILE B O 1
ATOM 5391 N N . ILE B 1 247 ? 10.172 -10.312 -15.359 1 98.62 247 ILE B N 1
ATOM 5392 C CA . ILE B 1 247 ? 9.656 -9.781 -16.609 1 98.62 247 ILE B CA 1
ATOM 5393 C C . ILE B 1 247 ? 8.508 -10.664 -17.109 1 98.62 247 ILE B C 1
ATOM 5395 O O . ILE B 1 247 ? 8.578 -11.891 -17.031 1 98.62 247 ILE B O 1
ATOM 5399 N N . ILE B 1 248 ? 7.43 -10.031 -17.562 1 98.81 248 ILE B N 1
ATOM 5400 C CA . ILE B 1 248 ? 6.332 -10.836 -18.078 1 98.81 248 ILE B CA 1
ATOM 5401 C C . ILE B 1 248 ? 6.074 -10.484 -19.531 1 98.81 248 ILE B C 1
ATOM 5403 O O . ILE B 1 248 ? 6.484 -9.422 -20.016 1 98.81 248 ILE B O 1
ATOM 5407 N N . ALA B 1 249 ? 5.484 -11.453 -20.234 1 98.56 249 ALA B N 1
ATOM 5408 C CA . ALA B 1 249 ? 4.969 -11.289 -21.578 1 98.56 249 ALA B CA 1
ATOM 5409 C C . ALA B 1 249 ? 3.668 -12.062 -21.781 1 98.56 249 ALA B C 1
ATOM 5411 O O . ALA B 1 249 ? 3.527 -13.18 -21.281 1 98.56 249 ALA B O 1
ATOM 5412 N N . GLY B 1 250 ? 2.744 -11.445 -22.516 1 98 250 GLY B N 1
ATOM 5413 C CA . GLY B 1 250 ? 1.437 -12.031 -22.75 1 98 250 GLY B CA 1
ATOM 5414 C C . GLY B 1 250 ? 0.308 -11.258 -22.094 1 98 250 GLY B C 1
ATOM 5415 O O . GLY B 1 250 ? 0.463 -10.75 -20.984 1 98 250 GLY B O 1
ATOM 5416 N N . ASP B 1 251 ? -0.843 -11.242 -22.719 1 95.69 251 ASP B N 1
ATOM 5417 C CA . ASP B 1 251 ? -1.967 -10.422 -22.297 1 95.69 251 ASP B CA 1
ATOM 5418 C C . ASP B 1 251 ? -2.623 -10.992 -21.031 1 95.69 251 ASP B C 1
ATOM 5420 O O . ASP B 1 251 ? -2.998 -10.25 -20.125 1 95.69 251 ASP B O 1
ATOM 5424 N N . ASN B 1 252 ? -2.736 -12.273 -21 1 95.19 252 ASN B N 1
ATOM 5425 C CA . ASN B 1 252 ? -3.449 -12.875 -19.891 1 95.19 252 ASN B CA 1
ATOM 5426 C C . ASN B 1 252 ? -2.646 -12.773 -18.594 1 95.19 252 ASN B C 1
ATOM 5428 O O . ASN B 1 252 ? -3.205 -12.516 -17.531 1 95.19 252 ASN B O 1
ATOM 5432 N N . VAL B 1 253 ? -1.332 -13.039 -18.688 1 96.94 253 VAL B N 1
ATOM 5433 C CA . VAL B 1 253 ? -0.523 -12.938 -17.469 1 96.94 253 VAL B CA 1
ATOM 5434 C C . VAL B 1 253 ? -0.473 -11.477 -17.016 1 96.94 253 VAL B C 1
ATOM 5436 O O . VAL B 1 253 ? -0.46 -11.203 -15.812 1 96.94 253 VAL B O 1
ATOM 5439 N N . GLU B 1 254 ? -0.405 -10.547 -17.922 1 95.06 254 GLU B N 1
ATOM 5440 C CA . GLU B 1 254 ? -0.434 -9.133 -17.547 1 95.06 254 GLU B CA 1
ATOM 5441 C C . GLU B 1 254 ? -1.713 -8.789 -16.797 1 95.06 254 GLU B C 1
ATOM 5443 O O . GLU B 1 254 ? -1.678 -8.039 -15.812 1 95.06 254 GLU B O 1
ATOM 5448 N N . GLU B 1 255 ? -2.805 -9.344 -17.219 1 90.44 255 GLU B N 1
ATOM 5449 C CA . GLU B 1 255 ? -4.086 -9.102 -16.562 1 90.44 255 GLU B CA 1
ATOM 5450 C C . GLU B 1 255 ? -4.145 -9.781 -15.203 1 90.44 255 GLU B C 1
ATOM 5452 O O . GLU B 1 255 ? -4.816 -9.297 -14.289 1 90.44 255 GLU B O 1
ATOM 5457 N N . ALA B 1 256 ? -3.424 -10.812 -15.055 1 93.31 256 ALA B N 1
ATOM 5458 C CA . ALA B 1 256 ? -3.457 -11.594 -13.82 1 93.31 256 ALA B CA 1
ATOM 5459 C C . ALA B 1 256 ? -2.574 -10.961 -12.75 1 93.31 256 ALA B C 1
ATOM 5461 O O . ALA B 1 256 ? -2.768 -11.203 -11.555 1 93.31 256 ALA B O 1
ATOM 5462 N N . VAL B 1 257 ? -1.653 -10.156 -13.141 1 95.06 257 VAL B N 1
ATOM 5463 C CA . VAL B 1 257 ? -0.67 -9.594 -12.219 1 95.06 257 VAL B CA 1
ATOM 5464 C C . VAL B 1 257 ? -1.354 -8.617 -11.266 1 95.06 257 VAL B C 1
ATOM 5466 O O . VAL B 1 257 ? -2.156 -7.785 -11.688 1 95.06 257 VAL B O 1
ATOM 5469 N N . ILE B 1 258 ? -1.077 -8.836 -10 1 90.25 258 ILE B N 1
ATOM 5470 C CA . ILE B 1 258 ? -1.4 -7.824 -9 1 90.25 258 ILE B CA 1
ATOM 5471 C C . ILE B 1 258 ? -0.204 -6.898 -8.797 1 90.25 258 ILE B C 1
ATOM 5473 O O . ILE B 1 258 ? 0.701 -7.203 -8.016 1 90.25 258 ILE B O 1
ATOM 5477 N N . TRP B 1 259 ? -0.23 -5.766 -9.359 1 88.5 259 TRP B N 1
ATOM 5478 C CA . TRP B 1 259 ? 0.93 -4.891 -9.508 1 88.5 259 TRP B CA 1
ATOM 5479 C C . TRP B 1 259 ? 1.431 -4.418 -8.148 1 88.5 259 TRP B C 1
ATOM 5481 O O . TRP B 1 259 ? 2.639 -4.281 -7.934 1 88.5 259 TRP B O 1
ATOM 5491 N N . GLU B 1 260 ? 0.553 -4.219 -7.191 1 82.62 260 GLU B N 1
ATOM 5492 C CA . GLU B 1 260 ? 0.924 -3.719 -5.871 1 82.62 260 GLU B CA 1
ATOM 5493 C C . GLU B 1 260 ? 1.677 -4.777 -5.07 1 82.62 260 GLU B C 1
ATOM 5495 O O . GLU B 1 260 ? 2.281 -4.473 -4.039 1 82.62 260 GLU B O 1
ATOM 5500 N N . SER B 1 261 ? 1.604 -5.977 -5.555 1 90.56 261 SER B N 1
ATOM 5501 C CA . SER B 1 261 ? 2.229 -7.074 -4.824 1 90.56 261 SER B CA 1
ATOM 5502 C C . SER B 1 261 ? 3.691 -7.238 -5.215 1 90.56 261 SER B C 1
ATOM 5504 O O . SER B 1 261 ? 4.441 -7.965 -4.555 1 90.56 261 SER B O 1
ATOM 5506 N N . VAL B 1 262 ? 4.133 -6.57 -6.238 1 94.75 262 VAL B N 1
ATOM 5507 C CA . VAL B 1 262 ? 5.469 -6.75 -6.797 1 94.75 262 VAL B CA 1
ATOM 5508 C C . VAL B 1 262 ? 6.512 -6.188 -5.832 1 94.75 262 VAL B C 1
ATOM 5510 O O . VAL B 1 262 ? 6.363 -5.074 -5.328 1 94.75 262 VAL B O 1
ATOM 5513 N N . GLY B 1 263 ? 7.57 -6.996 -5.555 1 93.31 263 GLY B N 1
ATOM 5514 C CA . GLY B 1 263 ? 8.633 -6.461 -4.719 1 93.31 263 GLY B CA 1
ATOM 5515 C C . GLY B 1 263 ? 9.648 -7.508 -4.309 1 93.31 263 GLY B C 1
ATOM 5516 O O . GLY B 1 263 ? 9.641 -8.625 -4.816 1 93.31 263 GLY B O 1
ATOM 5517 N N . ALA B 1 264 ? 10.523 -7.07 -3.447 1 94 264 ALA B N 1
ATOM 5518 C CA . ALA B 1 264 ? 11.492 -7.961 -2.812 1 94 264 ALA B CA 1
ATOM 5519 C C . ALA B 1 264 ? 11.055 -8.32 -1.395 1 94 264 ALA B C 1
ATOM 5521 O O . ALA B 1 264 ? 10.539 -7.477 -0.664 1 94 264 ALA B O 1
ATOM 5522 N N . PHE B 1 265 ? 11.156 -9.516 -1.121 1 96.06 265 PHE B N 1
ATOM 5523 C CA . PHE B 1 265 ? 10.812 -9.969 0.221 1 96.06 265 PHE B CA 1
ATOM 5524 C C . PHE B 1 265 ? 12.008 -9.82 1.162 1 96.06 265 PHE B C 1
ATOM 5526 O O . PHE B 1 265 ? 12.828 -10.734 1.278 1 96.06 265 PHE B O 1
ATOM 5533 N N . LYS B 1 266 ? 11.938 -8.797 1.929 1 88.62 266 LYS B N 1
ATOM 5534 C CA . LYS B 1 266 ? 13.039 -8.508 2.848 1 88.62 266 LYS B CA 1
ATOM 5535 C C . LYS B 1 266 ? 12.852 -9.242 4.176 1 88.62 266 LYS B C 1
ATOM 5537 O O . LYS B 1 266 ? 12.5 -8.617 5.184 1 88.62 266 LYS B O 1
ATOM 5542 N N . TYR B 1 267 ? 13.219 -10.453 4.215 1 91.56 267 TYR B N 1
ATOM 5543 C CA . TYR B 1 267 ? 12.867 -11.359 5.305 1 91.56 267 TYR B CA 1
ATOM 5544 C C . TYR B 1 267 ? 13.664 -11.023 6.562 1 91.56 267 TYR B C 1
ATOM 5546 O O . TYR B 1 267 ? 13.312 -11.453 7.66 1 91.56 267 TYR B O 1
ATOM 5554 N N . ARG B 1 268 ? 14.812 -10.359 6.445 1 84.69 268 ARG B N 1
ATOM 5555 C CA . ARG B 1 268 ? 15.625 -10.047 7.617 1 84.69 268 ARG B CA 1
ATOM 5556 C C . ARG B 1 268 ? 14.797 -9.32 8.68 1 84.69 268 ARG B C 1
ATOM 5558 O O . ARG B 1 268 ? 14.766 -9.734 9.836 1 84.69 268 ARG B O 1
ATOM 5565 N N . ASP B 1 269 ? 14.18 -8.297 8.234 1 70.69 269 ASP B N 1
ATOM 5566 C CA . ASP B 1 269 ? 13.422 -7.473 9.172 1 70.69 269 ASP B CA 1
ATOM 5567 C C . ASP B 1 269 ? 12.141 -8.18 9.617 1 70.69 269 ASP B C 1
ATOM 5569 O O . ASP B 1 269 ? 11.773 -8.117 10.797 1 70.69 269 ASP B O 1
ATOM 5573 N N . LEU B 1 270 ? 11.531 -8.805 8.727 1 79.44 270 LEU B N 1
ATOM 5574 C CA . LEU B 1 270 ? 10.258 -9.469 9.016 1 79.44 270 LEU B CA 1
ATOM 5575 C C . LEU B 1 270 ? 10.461 -10.617 10 1 79.44 270 LEU B C 1
ATOM 5577 O O . LEU B 1 270 ? 9.602 -10.875 10.844 1 79.44 270 LEU B O 1
ATOM 5581 N N . TYR B 1 271 ? 11.586 -11.32 9.797 1 88.56 271 TYR B N 1
ATOM 5582 C CA . TYR B 1 271 ? 11.844 -12.461 10.664 1 88.56 271 TYR B CA 1
ATOM 5583 C C . TYR B 1 271 ? 12.633 -12.039 11.898 1 88.56 271 TYR B C 1
ATOM 5585 O O . TYR B 1 271 ? 12.859 -12.844 12.805 1 88.56 271 TYR B O 1
ATOM 5593 N N . GLY B 1 272 ? 13.031 -10.828 11.969 1 80.06 272 GLY B N 1
ATOM 5594 C CA . GLY B 1 272 ? 13.75 -10.312 13.125 1 80.06 272 GLY B CA 1
ATOM 5595 C C . GLY B 1 272 ? 15.102 -10.969 13.32 1 80.06 272 GLY B C 1
ATOM 5596 O O . GLY B 1 272 ? 15.477 -11.305 14.453 1 80.06 272 GLY B O 1
ATOM 5597 N N . ILE B 1 273 ? 15.758 -11.211 12.258 1 84.25 273 ILE B N 1
ATOM 5598 C CA . ILE B 1 273 ? 17.062 -11.867 12.375 1 84.25 273 ILE B CA 1
ATOM 5599 C C . ILE B 1 273 ? 18.172 -10.852 12.109 1 84.25 273 ILE B C 1
ATOM 5601 O O . ILE B 1 273 ? 17.922 -9.781 11.555 1 84.25 273 ILE B O 1
ATOM 5605 N N . SER B 1 274 ? 19.422 -11.227 12.484 1 79.94 274 SER B N 1
ATOM 5606 C CA . SER B 1 274 ? 20.562 -10.328 12.32 1 79.94 274 SER B CA 1
ATOM 5607 C C . SER B 1 274 ? 21.016 -10.266 10.859 1 79.94 274 SER B C 1
ATOM 5609 O O . SER B 1 274 ? 20.672 -11.148 10.062 1 79.94 274 SER B O 1
ATOM 5611 N N . THR B 1 275 ? 21.766 -9.25 10.547 1 79.38 275 THR B N 1
ATOM 5612 C CA . THR B 1 275 ? 22.328 -9.117 9.211 1 79.38 275 THR B CA 1
ATOM 5613 C C . THR B 1 275 ? 23.25 -10.297 8.891 1 79.38 275 THR B C 1
ATOM 5615 O O . THR B 1 275 ? 23.25 -10.805 7.766 1 79.38 275 THR B O 1
ATOM 5618 N N . GLY B 1 276 ? 24 -10.617 9.859 1 86.19 276 GLY B N 1
ATOM 5619 C CA . GLY B 1 276 ? 24.875 -11.758 9.672 1 86.19 276 GLY B CA 1
ATOM 5620 C C . GLY B 1 276 ? 24.125 -13.031 9.328 1 86.19 276 GLY B C 1
ATOM 5621 O O . GLY B 1 276 ? 24.531 -13.766 8.422 1 86.19 276 GLY B O 1
ATOM 5622 N N . MET B 1 277 ? 23.125 -13.273 10.016 1 89.94 277 MET B N 1
ATOM 5623 C CA . MET B 1 277 ? 22.297 -14.453 9.75 1 89.94 277 MET B CA 1
ATOM 5624 C C . MET B 1 277 ? 21.641 -14.352 8.375 1 89.94 277 MET B C 1
ATOM 5626 O O . MET B 1 277 ? 21.578 -15.336 7.641 1 89.94 277 MET B O 1
ATOM 5630 N N . ALA B 1 278 ? 21.125 -13.211 8.07 1 90.88 278 ALA B N 1
ATOM 5631 C CA . ALA B 1 278 ? 20.516 -13.008 6.758 1 90.88 278 ALA B CA 1
ATOM 5632 C C . ALA B 1 278 ? 21.516 -13.273 5.637 1 90.88 278 ALA B C 1
ATOM 5634 O O . ALA B 1 278 ? 21.172 -13.883 4.621 1 90.88 278 ALA B O 1
ATOM 5635 N N . LEU B 1 279 ? 22.75 -12.852 5.883 1 91 279 LEU B N 1
ATOM 5636 C CA . LEU B 1 279 ? 23.797 -13.062 4.891 1 91 279 LEU B CA 1
ATOM 5637 C C . LEU B 1 279 ? 24.141 -14.547 4.781 1 91 279 LEU B C 1
ATOM 5639 O O . LEU B 1 279 ? 24.5 -15.023 3.705 1 91 279 LEU B O 1
ATOM 5643 N N . ALA B 1 280 ? 24.031 -15.172 5.867 1 94.69 280 ALA B N 1
ATOM 5644 C CA . ALA B 1 280 ? 24.266 -16.609 5.836 1 94.69 280 ALA B CA 1
ATOM 5645 C C . ALA B 1 280 ? 23.203 -17.328 4.996 1 94.69 280 ALA B C 1
ATOM 5647 O O . ALA B 1 280 ? 23.469 -18.359 4.395 1 94.69 280 ALA B O 1
ATOM 5648 N N . VAL B 1 281 ? 22.047 -16.781 4.957 1 97 281 VAL B N 1
ATOM 5649 C CA . VAL B 1 281 ? 20.969 -17.312 4.117 1 97 281 VAL B CA 1
ATOM 5650 C C . VAL B 1 281 ? 21.234 -16.938 2.658 1 97 281 VAL B C 1
ATOM 5652 O O . VAL B 1 281 ? 21.344 -17.828 1.8 1 97 281 VAL B O 1
ATOM 5655 N N . SER B 1 282 ? 21.328 -15.672 2.42 1 97.31 282 SER B N 1
ATOM 5656 C CA . SER B 1 282 ? 21.625 -15.203 1.072 1 97.31 282 SER B CA 1
ATOM 5657 C C . SER B 1 282 ? 21.906 -13.703 1.062 1 97.31 282 SER B C 1
ATOM 5659 O O . SER B 1 282 ? 21.375 -12.961 1.896 1 97.31 282 SER B O 1
ATOM 5661 N N . ASP B 1 283 ? 22.672 -13.312 0.121 1 94.31 283 ASP B N 1
ATOM 5662 C CA . ASP B 1 283 ? 22.891 -11.883 -0.084 1 94.31 283 ASP B CA 1
ATOM 5663 C C . ASP B 1 283 ? 21.844 -11.297 -1.041 1 94.31 283 ASP B C 1
ATOM 5665 O O . ASP B 1 283 ? 21.922 -10.125 -1.41 1 94.31 283 ASP B O 1
ATOM 5669 N N . HIS B 1 284 ? 20.922 -12.117 -1.475 1 95.94 284 HIS B N 1
ATOM 5670 C CA . HIS B 1 284 ? 19.797 -11.664 -2.291 1 95.94 284 HIS B CA 1
ATOM 5671 C C . HIS B 1 284 ? 18.484 -11.789 -1.535 1 95.94 284 HIS B C 1
ATOM 5673 O O . HIS B 1 284 ? 18.312 -12.68 -0.703 1 95.94 284 HIS B O 1
ATOM 5679 N N . TRP B 1 285 ? 17.562 -10.867 -1.843 1 95.94 285 TRP B N 1
ATOM 5680 C CA . TRP B 1 285 ? 16.172 -11.031 -1.448 1 95.94 285 TRP B CA 1
ATOM 5681 C C . TRP B 1 285 ? 15.383 -11.773 -2.521 1 95.94 285 TRP B C 1
ATOM 5683 O O . TRP B 1 285 ? 15.586 -11.555 -3.717 1 95.94 285 TRP B O 1
ATOM 5693 N N . PRO B 1 286 ? 14.438 -12.656 -2.049 1 98.12 286 PRO B N 1
ATOM 5694 C CA . PRO B 1 286 ? 13.492 -13.133 -3.064 1 98.12 286 PRO B CA 1
ATOM 5695 C C . PRO B 1 286 ? 12.688 -12 -3.699 1 98.12 286 PRO B C 1
ATOM 5697 O O . PRO B 1 286 ? 12.281 -11.062 -3.006 1 98.12 286 PRO B O 1
ATOM 5700 N N . VAL B 1 287 ? 12.562 -12.031 -5 1 98.31 287 VAL B N 1
ATOM 5701 C CA . VAL B 1 287 ? 11.617 -11.141 -5.664 1 98.31 287 VAL B CA 1
ATOM 5702 C C . VAL B 1 287 ? 10.297 -11.875 -5.891 1 98.31 287 VAL B C 1
ATOM 5704 O O . VAL B 1 287 ? 10.273 -13.094 -6.059 1 98.31 287 VAL B O 1
ATOM 5707 N N . GLU B 1 288 ? 9.164 -11.117 -5.84 1 98.56 288 GLU B N 1
ATOM 5708 C CA . GLU B 1 288 ? 7.891 -11.828 -5.805 1 98.56 288 GLU B CA 1
ATOM 5709 C C . GLU B 1 288 ? 6.793 -11.016 -6.484 1 98.56 288 GLU B C 1
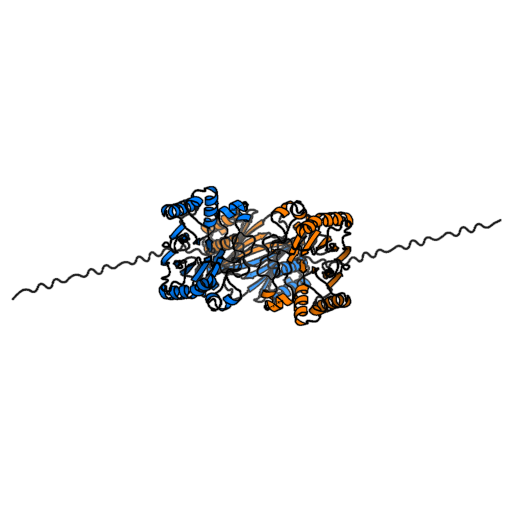ATOM 5711 O O . GLU B 1 288 ? 6.938 -9.805 -6.684 1 98.56 288 GLU B O 1
ATOM 5716 N N . VAL B 1 289 ? 5.723 -11.75 -6.883 1 98.25 289 VAL B N 1
ATOM 5717 C CA . VAL B 1 289 ? 4.523 -11.156 -7.465 1 98.25 289 VAL B CA 1
ATOM 5718 C C . VAL B 1 289 ? 3.324 -12.078 -7.223 1 98.25 289 VAL B C 1
ATOM 5720 O O . VAL B 1 289 ? 3.463 -13.297 -7.211 1 98.25 289 VAL B O 1
ATOM 5723 N N . LYS B 1 290 ? 2.197 -11.508 -7.031 1 95.62 290 LYS B N 1
ATOM 5724 C CA . LYS B 1 290 ? 0.956 -12.273 -6.93 1 95.62 290 LYS B CA 1
ATOM 5725 C C . LYS B 1 290 ? 0.197 -12.266 -8.25 1 95.62 290 LYS B C 1
ATOM 5727 O O . LYS B 1 290 ? 0.163 -11.258 -8.953 1 95.62 290 LYS B O 1
ATOM 5732 N N . LEU B 1 291 ? -0.395 -13.398 -8.523 1 96.06 291 LEU B N 1
ATOM 5733 C CA . LEU B 1 291 ? -1.295 -13.547 -9.656 1 96.06 291 LEU B CA 1
ATOM 5734 C C . LEU B 1 291 ? -2.719 -13.828 -9.195 1 96.06 291 LEU B C 1
ATOM 5736 O O . LEU B 1 291 ? -2.932 -14.625 -8.281 1 96.06 291 LEU B O 1
ATOM 5740 N N . ARG B 1 292 ? -3.641 -13.266 -9.859 1 92.5 292 ARG B N 1
ATOM 5741 C CA . ARG B 1 292 ? -5.031 -13.289 -9.422 1 92.5 292 ARG B CA 1
ATOM 5742 C C . ARG B 1 292 ? -5.645 -14.672 -9.602 1 92.5 292 ARG B C 1
ATOM 5744 O O . ARG B 1 292 ? -5.41 -15.336 -10.609 1 92.5 292 ARG B O 1
ATOM 5751 N N . GLY B 1 293 ? -6.398 -15.062 -8.633 1 91.56 293 GLY B N 1
ATOM 5752 C CA . GLY B 1 293 ? -7.18 -16.281 -8.727 1 91.56 293 GLY B CA 1
ATOM 5753 C C . GLY B 1 293 ? -8.453 -16.125 -9.539 1 91.56 293 GLY B C 1
ATOM 5754 O O . GLY B 1 293 ? -8.922 -15 -9.75 1 91.56 293 GLY B O 1
ATOM 5755 N N . GLY B 1 294 ? -9.039 -17.266 -9.977 1 89.88 294 GLY B N 1
ATOM 5756 C CA . GLY B 1 294 ? -10.25 -17.266 -10.781 1 89.88 294 GLY B CA 1
ATOM 5757 C C . GLY B 1 294 ? -11.516 -17.312 -9.953 1 89.88 294 GLY B C 1
ATOM 5758 O O . GLY B 1 294 ? -11.461 -17.484 -8.734 1 89.88 294 GLY B O 1
ATOM 5759 N N . THR B 1 295 ? -12.656 -16.969 -10.617 1 90.5 295 THR B N 1
ATOM 5760 C CA . THR B 1 295 ? -14 -17.094 -10.062 1 90.5 295 THR B CA 1
ATOM 5761 C C . THR B 1 295 ? -14.836 -18.062 -10.891 1 90.5 295 THR B C 1
ATOM 5763 O O . THR B 1 295 ? -14.719 -18.094 -12.117 1 90.5 295 THR B O 1
ATOM 5766 N N . SER B 1 296 ? -15.68 -18.844 -10.195 1 90.12 296 SER B N 1
ATOM 5767 C CA . SER B 1 296 ? -16.531 -19.781 -10.93 1 90.12 296 SER B CA 1
ATOM 5768 C C . SER B 1 296 ? -17.516 -19.047 -11.82 1 90.12 296 SER B C 1
ATOM 5770 O O . SER B 1 296 ? -17.969 -17.938 -11.492 1 90.12 296 SER B O 1
ATOM 5772 N N . ALA B 1 297 ? -17.891 -19.688 -12.898 1 87.75 297 ALA B N 1
ATOM 5773 C CA . ALA B 1 297 ? -18.859 -19.109 -13.828 1 87.75 297 ALA B CA 1
ATOM 5774 C C . ALA B 1 297 ? -20.203 -18.875 -13.141 1 87.75 297 ALA B C 1
ATOM 5776 O O . ALA B 1 297 ? -20.859 -17.859 -13.391 1 87.75 297 ALA B O 1
ATOM 5777 N N . GLN B 1 298 ? -20.562 -19.766 -12.25 1 90.69 298 GLN B N 1
ATOM 5778 C CA . GLN B 1 298 ? -21.828 -19.656 -11.531 1 90.69 298 GLN B CA 1
ATOM 5779 C C . GLN B 1 298 ? -21.828 -18.438 -10.625 1 90.69 298 GLN B C 1
ATOM 5781 O O . GLN B 1 298 ? -22.812 -17.688 -10.586 1 90.69 298 GLN B O 1
ATOM 5786 N N . ALA B 1 299 ? -20.797 -18.25 -9.977 1 93.12 299 ALA B N 1
ATOM 5787 C CA . ALA B 1 299 ? -20.719 -17.094 -9.086 1 93.12 299 ALA B CA 1
ATOM 5788 C C . ALA B 1 299 ? -20.703 -15.789 -9.867 1 93.12 299 ALA B C 1
ATOM 5790 O O . ALA B 1 299 ? -21.406 -14.844 -9.508 1 93.12 299 ALA B O 1
ATOM 5791 N N . LYS B 1 300 ? -20.016 -15.742 -10.906 1 89.31 300 LYS B N 1
ATOM 5792 C CA . LYS B 1 300 ? -19.922 -14.539 -11.734 1 89.31 300 LYS B CA 1
ATOM 5793 C C . LYS B 1 300 ? -21.281 -14.156 -12.305 1 89.31 300 LYS B C 1
ATOM 5795 O O . LYS B 1 300 ? -21.625 -12.977 -12.367 1 89.31 300 LYS B O 1
ATOM 5800 N N . ALA B 1 301 ? -22 -15.148 -12.641 1 91.81 301 ALA B N 1
ATOM 5801 C CA . ALA B 1 301 ? -23.281 -14.914 -13.32 1 91.81 301 ALA B CA 1
ATOM 5802 C C . ALA B 1 301 ? -24.375 -14.555 -12.32 1 91.81 301 ALA B C 1
ATOM 5804 O O . ALA B 1 301 ? -25.312 -13.828 -12.656 1 91.81 301 ALA B O 1
ATOM 5805 N N . ASN B 1 302 ? -24.188 -14.961 -11.094 1 95.62 302 ASN B N 1
ATOM 5806 C CA . ASN B 1 302 ? -25.375 -14.953 -10.25 1 95.62 302 ASN B CA 1
ATOM 5807 C C . ASN B 1 302 ? -25.188 -14.062 -9.023 1 95.62 302 ASN B C 1
ATOM 5809 O O . ASN B 1 302 ? -26.156 -13.742 -8.328 1 95.62 302 ASN B O 1
ATOM 5813 N N . LEU B 1 303 ? -23.984 -13.695 -8.711 1 96.38 303 LEU B N 1
ATOM 5814 C CA . LEU B 1 303 ? -23.75 -12.922 -7.5 1 96.38 303 LEU B CA 1
ATOM 5815 C C . LEU B 1 303 ? -23.453 -11.461 -7.84 1 96.38 303 LEU B C 1
ATOM 5817 O O . LEU B 1 303 ? -22.734 -11.188 -8.805 1 96.38 303 LEU B O 1
ATOM 5821 N N . GLU B 1 304 ? -24 -10.586 -7.043 1 95.62 304 GLU B N 1
ATOM 5822 C CA . GLU B 1 304 ? -23.75 -9.156 -7.152 1 95.62 304 GLU B CA 1
ATOM 5823 C C . GLU B 1 304 ? -23.172 -8.594 -5.855 1 95.62 304 GLU B C 1
ATOM 5825 O O . GLU B 1 304 ? -23.906 -8.266 -4.926 1 95.62 304 GLU B O 1
ATOM 5830 N N . PRO B 1 305 ? -21.891 -8.461 -5.848 1 96.56 305 PRO B N 1
ATOM 5831 C CA . PRO B 1 305 ? -21.25 -7.945 -4.637 1 96.56 305 PRO B CA 1
ATOM 5832 C C . PRO B 1 305 ? -21.219 -6.418 -4.582 1 96.56 305 PRO B C 1
ATOM 5834 O O . PRO B 1 305 ? -21.125 -5.762 -5.625 1 96.56 305 PRO B O 1
ATOM 5837 N N . SER B 1 306 ? -21.281 -5.832 -3.355 1 97.5 306 SER B N 1
ATOM 5838 C CA . SER B 1 306 ? -21.141 -4.398 -3.109 1 97.5 306 SER B CA 1
ATOM 5839 C C . SER B 1 306 ? -20.453 -4.141 -1.766 1 97.5 306 SER B C 1
ATOM 5841 O O . SER B 1 306 ? -20.531 -4.973 -0.86 1 97.5 306 SER B O 1
ATOM 5843 N N . LEU B 1 307 ? -19.75 -3.098 -1.699 1 98.06 307 LEU B N 1
ATOM 5844 C CA . LEU B 1 307 ? -19.219 -2.576 -0.439 1 98.06 307 LEU B CA 1
ATOM 5845 C C . LEU B 1 307 ? -20.031 -1.362 0.017 1 98.06 307 LEU B C 1
ATOM 5847 O O . LEU B 1 307 ? -20.359 -0.492 -0.791 1 98.06 307 LEU B O 1
ATOM 5851 N N . CYS B 1 308 ? -20.312 -1.38 1.291 1 98.56 308 CYS B N 1
ATOM 5852 C CA . CYS B 1 308 ? -21.156 -0.306 1.798 1 98.56 308 CYS B CA 1
ATOM 5853 C C . CYS B 1 308 ? -20.531 0.339 3.033 1 98.56 308 CYS B C 1
ATOM 5855 O O . CYS B 1 308 ? -19.969 -0.351 3.879 1 98.56 308 CYS B O 1
ATOM 5857 N N . LEU B 1 309 ? -20.609 1.631 3.076 1 98.56 309 LEU B N 1
ATOM 5858 C CA . LEU B 1 309 ? -20.375 2.416 4.281 1 98.56 309 LEU B CA 1
ATOM 5859 C C . LEU B 1 309 ? -21.688 2.754 4.98 1 98.56 309 LEU B C 1
ATOM 5861 O O . LEU B 1 309 ? -22.594 3.312 4.363 1 98.56 309 LEU B O 1
ATOM 5865 N N . THR B 1 310 ? -21.781 2.381 6.207 1 98.31 310 THR B N 1
ATOM 5866 C CA . THR B 1 310 ? -22.969 2.658 7 1 98.31 310 THR B CA 1
ATOM 5867 C C . THR B 1 310 ? -22.641 3.586 8.164 1 98.31 310 THR B C 1
ATOM 5869 O O . THR B 1 310 ? -21.688 3.348 8.906 1 98.31 310 THR B O 1
ATOM 5872 N N . ILE B 1 311 ? -23.406 4.602 8.312 1 98.31 311 ILE B N 1
ATOM 5873 C CA . ILE B 1 311 ? -23.281 5.496 9.461 1 98.31 311 ILE B CA 1
ATOM 5874 C C . ILE B 1 311 ? -24.594 5.535 10.234 1 98.31 311 ILE B C 1
ATOM 5876 O O . ILE B 1 311 ? -25.609 6.008 9.719 1 98.31 311 ILE B O 1
ATOM 5880 N N . HIS B 1 312 ? -24.594 5.074 11.422 1 98.12 312 HIS B N 1
ATOM 5881 C CA . HIS B 1 312 ? -25.734 5.137 12.328 1 98.12 312 HIS B CA 1
ATOM 5882 C C . HIS B 1 312 ? -25.594 6.305 13.297 1 98.12 312 HIS B C 1
ATOM 5884 O O . HIS B 1 312 ? -24.594 6.426 14 1 98.12 312 HIS B O 1
ATOM 5890 N N . ASP B 1 313 ? -26.5 7.195 13.258 1 98.25 313 ASP B N 1
ATOM 5891 C CA . ASP B 1 313 ? -26.578 8.289 14.227 1 98.25 313 ASP B CA 1
ATOM 5892 C C . ASP B 1 313 ? -27.453 7.906 15.422 1 98.25 313 ASP B C 1
ATOM 5894 O O . ASP B 1 313 ? -28.656 7.703 15.281 1 98.25 313 ASP B O 1
ATOM 5898 N N . VAL B 1 314 ? -26.844 7.883 16.547 1 97.38 314 VAL B N 1
ATOM 5899 C CA . VAL B 1 314 ? -27.531 7.34 17.719 1 97.38 314 VAL B CA 1
ATOM 5900 C C . VAL B 1 314 ? -28.469 8.398 18.297 1 97.38 314 VAL B C 1
ATOM 5902 O O . VAL B 1 314 ? -29.25 8.109 19.219 1 97.38 314 VAL B O 1
ATOM 5905 N N . ARG B 1 315 ? -28.391 9.625 17.875 1 96.62 315 ARG B N 1
ATOM 5906 C CA . ARG B 1 315 ? -29.25 10.688 18.391 1 96.62 315 ARG B CA 1
ATOM 5907 C C . ARG B 1 315 ? -30.672 10.539 17.844 1 96.62 315 ARG B C 1
ATOM 5909 O O . ARG B 1 315 ? -30.875 9.984 16.766 1 96.62 315 ARG B O 1
ATOM 5916 N N . ALA B 1 316 ? -31.531 11.094 18.578 1 97.12 316 ALA B N 1
ATOM 5917 C CA . ALA B 1 316 ? -32.938 11.094 18.141 1 97.12 316 ALA B CA 1
ATOM 5918 C C . ALA B 1 316 ? -33.125 11.992 16.922 1 97.12 316 ALA B C 1
ATOM 5920 O O . ALA B 1 316 ? -32.688 13.148 16.922 1 97.12 316 ALA B O 1
ATOM 5921 N N . GLN B 1 317 ? -33.75 11.422 15.891 1 96.44 317 GLN B N 1
ATOM 5922 C CA . GLN B 1 317 ? -34.125 12.117 14.664 1 96.44 317 GLN B CA 1
ATOM 5923 C C . GLN B 1 317 ? -35.625 12.086 14.43 1 96.44 317 GLN B C 1
ATOM 5925 O O . GLN B 1 317 ? -36.375 11.523 15.227 1 96.44 317 GLN B O 1
ATOM 5930 N N . SER B 1 318 ? -36.031 12.781 13.367 1 96.12 318 SER B N 1
ATOM 5931 C CA . SER B 1 318 ? -37.469 12.758 13.008 1 96.12 318 SER B CA 1
ATOM 5932 C C . SER B 1 318 ? -37.656 12.922 11.508 1 96.12 318 SER B C 1
ATOM 5934 O O . SER B 1 318 ? -36.781 13.461 10.82 1 96.12 318 SER B O 1
ATOM 5936 N N . VAL B 1 319 ? -38.75 12.445 11.055 1 96.19 319 VAL B N 1
ATOM 5937 C CA . VAL B 1 319 ? -39.094 12.57 9.641 1 96.19 319 VAL B CA 1
ATOM 5938 C C . VAL B 1 319 ? -40 13.781 9.438 1 96.19 319 VAL B C 1
ATOM 5940 O O . VAL B 1 319 ? -41.094 13.859 10.039 1 96.19 319 VAL B O 1
ATOM 5943 N N . PRO B 1 320 ? -39.625 14.617 8.57 1 94.38 320 PRO B N 1
ATOM 5944 C CA . PRO B 1 320 ? -40.531 15.727 8.266 1 94.38 320 PRO B CA 1
ATOM 5945 C C . PRO B 1 320 ? -41.844 15.258 7.652 1 94.38 320 PRO B C 1
ATOM 5947 O O . PRO B 1 320 ? -41.844 14.328 6.848 1 94.38 320 PRO B O 1
ATOM 5950 N N . GLN B 1 321 ? -42.906 15.945 7.906 1 90.75 321 GLN B N 1
ATOM 5951 C CA . GLN B 1 321 ? -44.219 15.586 7.434 1 90.75 321 GLN B CA 1
ATOM 5952 C C . GLN B 1 321 ? -44.281 15.594 5.91 1 90.75 321 GLN B C 1
ATOM 5954 O O . GLN B 1 321 ? -44.969 14.75 5.305 1 90.75 321 GLN B O 1
ATOM 5959 N N . GLN B 1 322 ? -43.625 16.516 5.355 1 90.31 322 GLN B N 1
ATOM 5960 C CA . GLN B 1 322 ? -43.594 16.641 3.902 1 90.31 322 GLN B CA 1
ATOM 5961 C C . GLN B 1 322 ? -43.094 15.359 3.248 1 90.31 322 GLN B C 1
ATOM 5963 O O . GLN B 1 322 ? -43.594 14.969 2.182 1 90.31 322 GLN B O 1
ATOM 5968 N N . LEU B 1 323 ? -42.188 14.641 3.896 1 92.19 323 LEU B N 1
ATOM 5969 C CA . LEU B 1 323 ? -41.594 13.438 3.322 1 92.19 323 LEU B CA 1
ATOM 5970 C C . LEU B 1 323 ? -42.531 12.242 3.471 1 92.19 323 LEU B C 1
ATOM 5972 O O . LEU B 1 323 ? -42.5 11.32 2.658 1 92.19 323 LEU B O 1
ATOM 5976 N N . ARG B 1 324 ? -43.375 12.305 4.367 1 88.19 324 ARG B N 1
ATOM 5977 C CA . ARG B 1 324 ? -44.281 11.188 4.621 1 88.19 324 ARG B CA 1
ATOM 5978 C C . ARG B 1 324 ? -45.344 11.094 3.541 1 88.19 324 ARG B C 1
ATOM 5980 O O . ARG B 1 324 ? -45.906 10.016 3.287 1 88.19 324 ARG B O 1
ATOM 5987 N N . SER B 1 325 ? -45.625 12.195 2.91 1 87.69 325 SER B N 1
ATOM 5988 C CA . SER B 1 325 ? -46.688 12.234 1.936 1 87.69 325 SER B CA 1
ATOM 5989 C C . SER B 1 325 ? -46.156 12.172 0.509 1 87.69 325 SER B C 1
ATOM 5991 O O . SER B 1 325 ? -46.938 12.055 -0.445 1 87.69 325 SER B O 1
ATOM 5993 N N . GLN B 1 326 ? -44.906 12.242 0.376 1 91.38 326 GLN B N 1
ATOM 5994 C CA . GLN B 1 326 ? -44.312 12.266 -0.947 1 91.38 326 GLN B CA 1
ATOM 5995 C C . GLN B 1 326 ? -43.781 10.875 -1.34 1 91.38 326 GLN B C 1
ATOM 5997 O O . GLN B 1 326 ? -43.5 10.047 -0.474 1 91.38 326 GLN B O 1
ATOM 6002 N N . LYS B 1 327 ? -43.719 10.688 -2.656 1 93.75 327 LYS B N 1
ATOM 6003 C CA . LYS B 1 327 ? -43.219 9.422 -3.168 1 93.75 327 LYS B CA 1
ATOM 6004 C C . LYS B 1 327 ? -41.75 9.539 -3.543 1 93.75 327 LYS B C 1
ATOM 6006 O O . LYS B 1 327 ? -41.031 8.539 -3.611 1 93.75 327 LYS B O 1
ATOM 6011 N N . SER B 1 328 ? -41.344 10.766 -3.869 1 95.56 328 SER B N 1
ATOM 6012 C CA . SER B 1 328 ? -39.938 10.961 -4.242 1 95.56 328 SER B CA 1
ATOM 6013 C C . SER B 1 328 ? -39.5 12.398 -3.971 1 95.56 328 SER B C 1
ATOM 6015 O O . SER B 1 328 ? -40.344 13.297 -3.842 1 95.56 328 SER B O 1
ATOM 6017 N N . THR B 1 329 ? -38.219 12.594 -3.748 1 93.69 329 THR B N 1
ATOM 6018 C CA . THR B 1 329 ? -37.594 13.906 -3.566 1 93.69 329 THR B CA 1
ATOM 6019 C C . THR B 1 329 ? -36.094 13.844 -3.824 1 93.69 329 THR B C 1
ATOM 6021 O O . THR B 1 329 ? -35.438 12.891 -3.414 1 93.69 329 THR B O 1
ATOM 6024 N N . PHE B 1 330 ? -35.562 14.805 -4.496 1 93.31 330 PHE B N 1
ATOM 6025 C CA . PHE B 1 330 ? -34.125 14.945 -4.758 1 93.31 330 PHE B CA 1
ATOM 6026 C C . PHE B 1 330 ? -33.562 13.648 -5.305 1 93.31 330 PHE B C 1
ATOM 6028 O O . PHE B 1 330 ? -32.438 13.242 -4.914 1 93.31 330 PHE B O 1
ATOM 6035 N N . GLY B 1 331 ? -34.344 12.914 -6.059 1 94.12 331 GLY B N 1
ATOM 6036 C CA . GLY B 1 331 ? -33.875 11.695 -6.691 1 94.12 331 GLY B CA 1
ATOM 6037 C C . GLY B 1 331 ? -34.031 10.469 -5.824 1 94.12 331 GLY B C 1
ATOM 6038 O O . GLY B 1 331 ? -33.656 9.359 -6.223 1 94.12 331 GLY B O 1
ATOM 6039 N N . PHE B 1 332 ? -34.562 10.648 -4.652 1 97.62 332 PHE B N 1
ATOM 6040 C CA . PHE B 1 332 ? -34.781 9.523 -3.752 1 97.62 332 PHE B CA 1
ATOM 6041 C C . PHE B 1 332 ? -36.25 9.047 -3.814 1 97.62 332 PHE B C 1
ATOM 6043 O O . PHE B 1 332 ? -37.156 9.867 -3.811 1 97.62 332 PHE B O 1
ATOM 6050 N N . GLN B 1 333 ? -36.406 7.789 -3.906 1 97.44 333 GLN B N 1
ATOM 6051 C CA . GLN B 1 333 ? -37.719 7.176 -3.709 1 97.44 333 GLN B CA 1
ATOM 6052 C C . GLN B 1 333 ? -38.031 6.977 -2.225 1 97.44 333 GLN B C 1
ATOM 6054 O O . GLN B 1 333 ? -37.125 6.613 -1.452 1 97.44 333 GLN B O 1
ATOM 6059 N N . ILE B 1 334 ? -39.281 7.207 -1.866 1 97.31 334 ILE B N 1
ATOM 6060 C CA . ILE B 1 334 ? -39.625 7.199 -0.446 1 97.31 334 ILE B CA 1
ATOM 6061 C C . ILE B 1 334 ? -40.625 6.102 -0.16 1 97.31 334 ILE B C 1
ATOM 6063 O O . ILE B 1 334 ? -41.625 5.965 -0.877 1 97.31 334 ILE B O 1
ATOM 6067 N N . GLU B 1 335 ? -40.344 5.328 0.764 1 93.88 335 GLU B N 1
ATOM 6068 C CA . GLU B 1 335 ? -41.281 4.367 1.357 1 93.88 335 GLU B CA 1
ATOM 6069 C C . GLU B 1 335 ? -41.469 4.625 2.852 1 93.88 335 GLU B C 1
ATOM 6071 O O . GLU B 1 335 ? -40.469 4.668 3.6 1 93.88 335 GLU B O 1
ATOM 6076 N N . SER B 1 336 ? -42.719 4.82 3.264 1 92.94 336 SER B N 1
ATOM 6077 C CA . SER B 1 336 ? -43 5.117 4.668 1 92.94 336 SER B CA 1
ATOM 6078 C C . SER B 1 336 ? -44.062 4.211 5.234 1 92.94 336 SER B C 1
ATOM 6080 O O . SER B 1 336 ? -45.094 3.99 4.598 1 92.94 336 SER B O 1
ATOM 6082 N N . THR B 1 337 ? -43.781 3.645 6.316 1 90 337 THR B N 1
ATOM 6083 C CA . THR B 1 337 ? -44.719 2.895 7.121 1 90 337 THR B CA 1
ATOM 6084 C C . THR B 1 337 ? -44.781 3.438 8.547 1 90 337 THR B C 1
ATOM 6086 O O . THR B 1 337 ? -44.188 4.48 8.844 1 90 337 THR B O 1
ATOM 6089 N N . GLU B 1 338 ? -45.594 2.795 9.414 1 90.38 338 GLU B N 1
ATOM 6090 C CA . GLU B 1 338 ? -45.625 3.189 10.812 1 90.38 338 GLU B CA 1
ATOM 6091 C C . GLU B 1 338 ? -44.344 2.869 11.531 1 90.38 338 GLU B C 1
ATOM 6093 O O . GLU B 1 338 ? -43.938 3.555 12.484 1 90.38 338 GLU B O 1
ATOM 6098 N N . ASP B 1 339 ? -43.562 1.979 10.953 1 90.88 339 ASP B N 1
ATOM 6099 C CA . ASP B 1 339 ? -42.406 1.455 11.656 1 90.88 339 ASP B CA 1
ATOM 6100 C C . ASP B 1 339 ? -41.125 2.076 11.117 1 90.88 339 ASP B C 1
ATOM 6102 O O . ASP B 1 339 ? -40.125 2.137 11.828 1 90.88 339 ASP B O 1
ATOM 6106 N N . TYR B 1 340 ? -41.156 2.482 9.852 1 93.56 340 TYR B N 1
ATOM 6107 C CA . TYR B 1 340 ? -39.906 3.027 9.297 1 93.56 340 TYR B CA 1
ATOM 6108 C C . TYR B 1 340 ? -40.188 3.936 8.109 1 93.56 340 TYR B C 1
ATOM 6110 O O . TYR B 1 340 ? -41.312 3.932 7.574 1 93.56 340 TYR B O 1
ATOM 6118 N N . THR B 1 341 ? -39.312 4.797 7.789 1 96 341 THR B N 1
ATOM 6119 C CA . THR B 1 341 ? -39.219 5.531 6.531 1 96 341 THR B CA 1
ATOM 6120 C C . THR B 1 341 ? -37.906 5.285 5.832 1 96 341 THR B C 1
ATOM 6122 O O . THR B 1 341 ? -36.844 5.328 6.469 1 96 341 THR B O 1
ATOM 6125 N N . GLU B 1 342 ? -37.969 4.977 4.559 1 96.62 342 GLU B N 1
ATOM 6126 C CA . GLU B 1 342 ? -36.781 4.695 3.781 1 96.62 342 GLU B CA 1
ATOM 6127 C C . GLU B 1 342 ? -36.719 5.566 2.529 1 96.62 342 GLU B C 1
ATOM 6129 O O . GLU B 1 342 ? -37.719 5.73 1.831 1 96.62 342 GLU B O 1
ATOM 6134 N N . LEU B 1 343 ? -35.625 6.18 2.377 1 98 343 LEU B N 1
ATOM 6135 C CA . LEU B 1 343 ? -35.281 6.863 1.127 1 98 343 LEU B CA 1
ATOM 6136 C C . LEU B 1 343 ? -34.188 6.141 0.378 1 98 343 LEU B C 1
ATOM 6138 O O . LEU B 1 343 ? -33.156 5.793 0.968 1 98 343 LEU B O 1
ATOM 6142 N N . TYR B 1 344 ? -34.406 5.867 -0.888 1 97.69 344 TYR B N 1
ATOM 6143 C CA . TYR B 1 344 ? -33.438 5.086 -1.669 1 97.69 344 TYR B CA 1
ATOM 6144 C C . TYR B 1 344 ? -33.156 5.754 -3.008 1 97.69 344 TYR B C 1
ATOM 6146 O O . TYR B 1 344 ? -34.062 6.273 -3.656 1 97.69 344 TYR B O 1
ATOM 6154 N N . SER B 1 345 ? -31.906 5.84 -3.383 1 98.06 345 SER B N 1
ATOM 6155 C CA . SER B 1 345 ? -31.484 6.328 -4.688 1 98.06 345 SER B CA 1
ATOM 6156 C C . SER B 1 345 ? -30.281 5.539 -5.211 1 98.06 345 SER B C 1
ATOM 6158 O O . SER B 1 345 ? -29.453 5.066 -4.434 1 98.06 345 SER B O 1
ATOM 6160 N N . GLU B 1 346 ? -30.203 5.312 -6.441 1 96.75 346 GLU B N 1
ATOM 6161 C CA . GLU B 1 346 ? -29.078 4.652 -7.094 1 96.75 346 GLU B CA 1
ATOM 6162 C C . GLU B 1 346 ? -28.656 5.398 -8.359 1 96.75 346 GLU B C 1
ATOM 6164 O O . GLU B 1 346 ? -29.469 6.133 -8.945 1 96.75 346 GLU B O 1
ATOM 6169 N N . SER B 1 347 ? -27.438 5.324 -8.688 1 96.12 347 SER B N 1
ATOM 6170 C CA . SER B 1 347 ? -26.891 6.031 -9.836 1 96.12 347 SER B CA 1
ATOM 6171 C C . SER B 1 347 ? -25.578 5.398 -10.305 1 96.12 347 SER B C 1
ATOM 6173 O O . SER B 1 347 ? -24.922 4.695 -9.539 1 96.12 347 SER B O 1
ATOM 6175 N N . THR B 1 348 ? -25.266 5.555 -11.594 1 95.12 348 THR B N 1
ATOM 6176 C CA . THR B 1 348 ? -23.969 5.148 -12.102 1 95.12 348 THR B CA 1
ATOM 6177 C C . THR B 1 348 ? -22.922 6.238 -11.859 1 95.12 348 THR B C 1
ATOM 6179 O O . THR B 1 348 ? -21.734 6.051 -12.141 1 95.12 348 THR B O 1
ATOM 6182 N N . ASN B 1 349 ? -23.359 7.367 -11.344 1 95.06 349 ASN B N 1
ATOM 6183 C CA . ASN B 1 349 ? -22.5 8.5 -10.992 1 95.06 349 ASN B CA 1
ATOM 6184 C C . ASN B 1 349 ? -22.469 8.742 -9.492 1 95.06 349 ASN B C 1
ATOM 6186 O O . ASN B 1 349 ? -23.391 9.367 -8.938 1 95.06 349 ASN B O 1
ATOM 6190 N N . GLY B 1 350 ? -21.453 8.328 -8.914 1 95.31 350 GLY B N 1
ATOM 6191 C CA . GLY B 1 350 ? -21.328 8.43 -7.469 1 95.31 350 GLY B CA 1
ATOM 6192 C C . GLY B 1 350 ? -21.281 9.867 -6.977 1 95.31 350 GLY B C 1
ATOM 6193 O O . GLY B 1 350 ? -21.844 10.188 -5.934 1 95.31 350 GLY B O 1
ATOM 6194 N N . THR B 1 351 ? -20.609 10.766 -7.707 1 94.69 351 THR B N 1
ATOM 6195 C CA . THR B 1 351 ? -20.484 12.172 -7.332 1 94.69 351 THR B CA 1
ATOM 6196 C C . THR B 1 351 ? -21.859 12.844 -7.312 1 94.69 351 THR B C 1
ATOM 6198 O O . THR B 1 351 ? -22.188 13.57 -6.367 1 94.69 351 THR B O 1
ATOM 6201 N N . ALA B 1 352 ? -22.641 12.547 -8.359 1 95.38 352 ALA B N 1
ATOM 6202 C CA . ALA B 1 352 ? -23.984 13.109 -8.43 1 95.38 352 ALA B CA 1
ATOM 6203 C C . ALA B 1 352 ? -24.844 12.602 -7.281 1 95.38 352 ALA B C 1
ATOM 6205 O O . ALA B 1 352 ? -25.641 13.359 -6.703 1 95.38 352 ALA B O 1
ATOM 6206 N N . LEU B 1 353 ? -24.734 11.398 -6.988 1 97.31 353 LEU B N 1
ATOM 6207 C CA . LEU B 1 353 ? -25.516 10.797 -5.91 1 97.31 353 LEU B CA 1
ATOM 6208 C C . LEU B 1 353 ? -25.156 11.422 -4.566 1 97.31 353 LEU B C 1
ATOM 6210 O O . LEU B 1 353 ? -26.047 11.695 -3.752 1 97.31 353 LEU B O 1
ATOM 6214 N N . LEU B 1 354 ? -23.859 11.633 -4.301 1 97.25 354 LEU B N 1
ATOM 6215 C CA . LEU B 1 354 ? -23.406 12.266 -3.064 1 97.25 354 LEU B CA 1
ATOM 6216 C C . LEU B 1 354 ? -23.891 13.711 -2.982 1 97.25 354 LEU B C 1
ATOM 6218 O O . LEU B 1 354 ? -24.234 14.195 -1.9 1 97.25 354 LEU B O 1
ATOM 6222 N N . TYR B 1 355 ? -23.938 14.367 -4.07 1 96.25 355 TYR B N 1
ATOM 6223 C CA . TYR B 1 355 ? -24.484 15.719 -4.109 1 96.25 355 TYR B CA 1
ATOM 6224 C C . TYR B 1 355 ? -25.969 15.727 -3.75 1 96.25 355 TYR B C 1
ATOM 6226 O O . TYR B 1 355 ? -26.422 16.594 -2.99 1 96.25 355 TYR B O 1
ATOM 6234 N N . SER B 1 356 ? -26.656 14.773 -4.273 1 97.31 356 SER B N 1
ATOM 6235 C CA . SER B 1 356 ? -28.078 14.648 -3.939 1 97.31 356 SER B CA 1
ATOM 6236 C C . SER B 1 356 ? -28.281 14.406 -2.449 1 97.31 356 SER B C 1
ATOM 6238 O O . SER B 1 356 ? -29.188 14.961 -1.836 1 97.31 356 SER B O 1
ATOM 6240 N N . LEU B 1 357 ? -27.438 13.586 -1.921 1 97.94 357 LEU B N 1
ATOM 6241 C CA . LEU B 1 357 ? -27.5 13.32 -0.488 1 97.94 357 LEU B CA 1
ATOM 6242 C C . LEU B 1 357 ? -27.25 14.594 0.314 1 97.94 357 LEU B C 1
ATOM 6244 O O . LEU B 1 357 ? -27.969 14.875 1.276 1 97.94 357 LEU B O 1
ATOM 6248 N N . LYS B 1 358 ? -26.25 15.344 -0.044 1 96.88 358 LYS B N 1
ATOM 6249 C CA . LYS B 1 358 ? -25.922 16.594 0.632 1 96.88 358 LYS B CA 1
ATOM 6250 C C . LYS B 1 358 ? -27.078 17.578 0.553 1 96.88 358 LYS B C 1
ATOM 6252 O O . LYS B 1 358 ? -27.406 18.25 1.537 1 96.88 358 LYS B O 1
ATOM 6257 N N . THR B 1 359 ? -27.688 17.656 -0.592 1 97.06 359 THR B N 1
ATOM 6258 C CA . THR B 1 359 ? -28.828 18.562 -0.788 1 97.06 359 THR B CA 1
ATOM 6259 C C . THR B 1 359 ? -30.016 18.125 0.073 1 97.06 359 THR B C 1
ATOM 6261 O O . THR B 1 359 ? -30.656 18.969 0.709 1 97.06 359 THR B O 1
ATOM 6264 N N . LEU B 1 360 ? -30.25 16.875 0.025 1 97.44 360 LEU B N 1
ATOM 6265 C CA . LEU B 1 360 ? -31.312 16.344 0.854 1 97.44 360 LEU B CA 1
ATOM 6266 C C . LEU B 1 360 ? -31.078 16.672 2.326 1 97.44 360 LEU B C 1
ATOM 6268 O O . LEU B 1 360 ? -32 17.094 3.025 1 97.44 360 LEU B O 1
ATOM 6272 N N . GLN B 1 361 ? -29.891 16.453 2.777 1 97.19 361 GLN B N 1
ATOM 6273 C CA . GLN B 1 361 ? -29.516 16.719 4.164 1 97.19 361 GLN B CA 1
ATOM 6274 C C . GLN B 1 361 ? -29.688 18.203 4.496 1 97.19 361 GLN B C 1
ATOM 6276 O O . GLN B 1 361 ? -30.172 18.547 5.578 1 97.19 361 GLN B O 1
ATOM 6281 N N . SER B 1 362 ? -29.281 19.094 3.635 1 96.62 362 SER B N 1
ATOM 6282 C CA . SER B 1 362 ? -29.391 20.531 3.869 1 96.62 362 SER B CA 1
ATOM 6283 C C . SER B 1 362 ? -30.859 20.953 4.051 1 96.62 362 SER B C 1
ATOM 6285 O O . SER B 1 362 ? -31.156 21.859 4.824 1 96.62 362 SER B O 1
ATOM 6287 N N . LYS B 1 363 ? -31.672 20.281 3.373 1 96.25 363 LYS B N 1
ATOM 6288 C CA . LYS B 1 363 ? -33.094 20.594 3.445 1 96.25 363 LYS B CA 1
ATOM 6289 C C . LYS B 1 363 ? -33.75 19.953 4.664 1 96.25 363 LYS B C 1
ATOM 6291 O O . LYS B 1 363 ? -34.625 20.531 5.281 1 96.25 363 LYS B O 1
ATOM 6296 N N . TYR B 1 364 ? -33.281 18.734 4.961 1 96.62 364 TYR B N 1
ATOM 6297 C CA . TYR B 1 364 ? -33.906 17.969 6.031 1 96.62 364 TYR B CA 1
ATOM 6298 C C . TYR B 1 364 ? -32.906 17.594 7.109 1 96.62 364 TYR B C 1
ATOM 6300 O O . TYR B 1 364 ? -32.625 16.422 7.344 1 96.62 364 TYR B O 1
ATOM 6308 N N . GLN B 1 365 ? -32.531 18.5 7.93 1 95.81 365 GLN B N 1
ATOM 6309 C CA . GLN B 1 365 ? -31.484 18.344 8.938 1 95.81 365 GLN B CA 1
ATOM 6310 C C . GLN B 1 365 ? -31.984 17.516 10.117 1 95.81 365 GLN B C 1
ATOM 6312 O O . GLN B 1 365 ? -31.203 16.891 10.82 1 95.81 365 GLN B O 1
ATOM 6317 N N . GLN B 1 366 ? -33.25 17.5 10.297 1 96.56 366 GLN B N 1
ATOM 6318 C CA . GLN B 1 366 ? -33.812 16.75 11.414 1 96.56 366 GLN B CA 1
ATOM 6319 C C . GLN B 1 366 ? -33.781 15.25 11.133 1 96.56 366 GLN B C 1
ATOM 6321 O O . GLN B 1 366 ? -33.906 14.438 12.055 1 96.56 366 GLN B O 1
ATOM 6326 N N . LEU B 1 367 ? -33.688 14.906 9.852 1 97.75 367 LEU B N 1
ATOM 6327 C CA . LEU B 1 367 ? -33.688 13.5 9.461 1 97.75 367 LEU B CA 1
ATOM 6328 C C . LEU B 1 367 ? -32.25 12.984 9.375 1 97.75 367 LEU B C 1
ATOM 6330 O O . LEU B 1 367 ? -31.953 11.875 9.828 1 97.75 367 LEU B O 1
ATOM 6334 N N . ILE B 1 368 ? -31.359 13.773 8.719 1 98.19 368 ILE B N 1
ATOM 6335 C CA . ILE B 1 368 ? -29.953 13.438 8.539 1 98.19 368 ILE B CA 1
ATOM 6336 C C . ILE B 1 368 ? -29.078 14.555 9.094 1 98.19 368 ILE B C 1
ATOM 6338 O O . ILE B 1 368 ? -29.156 15.695 8.633 1 98.19 368 ILE B O 1
ATOM 6342 N N . SER B 1 369 ? -28.203 14.25 10.023 1 96.94 369 SER B N 1
ATOM 6343 C CA . SER B 1 369 ? -27.328 15.266 10.578 1 96.94 369 SER B CA 1
ATOM 6344 C C . SER B 1 369 ? -26.203 15.617 9.594 1 96.94 369 SER B C 1
ATOM 6346 O O . SER B 1 369 ? -25.859 14.82 8.727 1 96.94 369 SER B O 1
ATOM 6348 N N . LYS B 1 370 ? -25.75 16.781 9.758 1 95.19 370 LYS B N 1
ATOM 6349 C CA . LYS B 1 370 ? -24.625 17.219 8.938 1 95.19 370 LYS B CA 1
ATOM 6350 C C . LYS B 1 370 ? -23.406 16.344 9.156 1 95.19 370 LYS B C 1
ATOM 6352 O O . LYS B 1 370 ? -22.641 16.078 8.219 1 95.19 370 LYS B O 1
ATOM 6357 N N . GLU B 1 371 ? -23.203 15.867 10.375 1 96.12 371 GLU B N 1
ATOM 6358 C CA . GLU B 1 371 ? -22.062 15.016 10.711 1 96.12 371 GLU B CA 1
ATOM 6359 C C . GLU B 1 371 ? -22.094 13.719 9.906 1 96.12 371 GLU B C 1
ATOM 6361 O O . GLU B 1 371 ? -21.047 13.234 9.469 1 96.12 371 GLU B O 1
ATOM 6366 N N . VAL B 1 372 ? -23.234 13.219 9.688 1 97.69 372 VAL B N 1
ATOM 6367 C CA . VAL B 1 372 ? -23.375 11.969 8.945 1 97.69 372 VAL B CA 1
ATOM 6368 C C . VAL B 1 372 ? -22.922 12.172 7.5 1 97.69 372 VAL B C 1
ATOM 6370 O O . VAL B 1 372 ? -22.109 11.406 6.98 1 97.69 372 VAL B O 1
ATOM 6373 N N . THR B 1 373 ? -23.453 13.18 6.918 1 97.06 373 THR B N 1
ATOM 6374 C CA . THR B 1 373 ? -23.109 13.43 5.52 1 97.06 373 THR B CA 1
ATOM 6375 C C . THR B 1 373 ? -21.641 13.789 5.375 1 97.06 373 THR B C 1
ATOM 6377 O O . THR B 1 373 ? -20.969 13.328 4.449 1 97.06 373 THR B O 1
ATOM 6380 N N . ASP B 1 374 ? -21.141 14.594 6.27 1 95.31 374 ASP B N 1
ATOM 6381 C CA . ASP B 1 374 ? -19.719 14.938 6.246 1 95.31 374 ASP B CA 1
ATOM 6382 C C . ASP B 1 374 ? -18.844 13.695 6.363 1 95.31 374 ASP B C 1
ATOM 6384 O O . ASP B 1 374 ? -17.844 13.562 5.66 1 95.31 374 ASP B O 1
ATOM 6388 N N . ALA B 1 375 ? -19.219 12.82 7.25 1 95.94 375 ALA B N 1
ATOM 6389 C CA . ALA B 1 375 ? -18.469 11.578 7.457 1 95.94 375 ALA B CA 1
ATOM 6390 C C . ALA B 1 375 ? -18.484 10.719 6.199 1 95.94 375 ALA B C 1
ATOM 6392 O O . ALA B 1 375 ? -17.453 10.18 5.801 1 95.94 375 ALA B O 1
ATOM 6393 N N . ILE B 1 376 ? -19.594 10.609 5.594 1 97.69 376 ILE B N 1
ATOM 6394 C CA . ILE B 1 376 ? -19.719 9.805 4.383 1 97.69 376 ILE B CA 1
ATOM 6395 C C . ILE B 1 376 ? -18.844 10.398 3.275 1 97.69 376 ILE B C 1
ATOM 6397 O O . ILE B 1 376 ? -18.078 9.688 2.627 1 97.69 376 ILE B O 1
ATOM 6401 N N . LEU B 1 377 ? -18.984 11.688 3.086 1 95.38 377 LEU B N 1
ATOM 6402 C CA . LEU B 1 377 ? -18.203 12.352 2.041 1 95.38 377 LEU B CA 1
ATOM 6403 C C . LEU B 1 377 ? -16.719 12.172 2.268 1 95.38 377 LEU B C 1
ATOM 6405 O O . LEU B 1 377 ? -15.969 11.883 1.329 1 95.38 377 LEU B O 1
ATOM 6409 N N . TYR B 1 378 ? -16.297 12.305 3.51 1 93.56 378 TYR B N 1
ATOM 6410 C CA . TYR B 1 378 ? -14.883 12.133 3.84 1 93.56 378 TYR B CA 1
ATOM 6411 C C . TYR B 1 378 ? -14.422 10.711 3.559 1 93.56 378 TYR B C 1
ATOM 6413 O O . TYR B 1 378 ? -13.43 10.492 2.852 1 93.56 378 TYR B O 1
ATOM 6421 N N . LYS B 1 379 ? -15.117 9.75 4.102 1 95.38 379 LYS B N 1
ATOM 6422 C CA . LYS B 1 379 ? -14.68 8.359 4.035 1 95.38 379 LYS B CA 1
ATOM 6423 C C . LYS B 1 379 ? -14.719 7.84 2.6 1 95.38 379 LYS B C 1
ATOM 6425 O O . LYS B 1 379 ? -13.781 7.18 2.148 1 95.38 379 LYS B O 1
ATOM 6430 N N . VAL B 1 380 ? -15.773 8.172 1.908 1 96.12 380 VAL B N 1
ATOM 6431 C CA . VAL B 1 380 ? -15.875 7.754 0.514 1 96.12 380 VAL B CA 1
ATOM 6432 C C . VAL B 1 380 ? -14.766 8.422 -0.307 1 96.12 380 VAL B C 1
ATOM 6434 O O . VAL B 1 380 ? -14.102 7.762 -1.111 1 96.12 380 VAL B O 1
ATOM 6437 N N . GLY B 1 381 ? -14.57 9.68 -0.075 1 93.06 381 GLY B N 1
ATOM 6438 C CA . GLY B 1 381 ? -13.578 10.438 -0.827 1 93.06 381 GLY B CA 1
ATOM 6439 C C . GLY B 1 381 ? -12.156 10 -0.537 1 93.06 381 GLY B C 1
ATOM 6440 O O . GLY B 1 381 ? -11.242 10.281 -1.318 1 93.06 381 GLY B O 1
ATOM 6441 N N . HIS B 1 382 ? -11.992 9.336 0.568 1 90.12 382 HIS B N 1
ATOM 6442 C CA . HIS B 1 382 ? -10.625 8.984 0.957 1 90.12 382 HIS B CA 1
ATOM 6443 C C . HIS B 1 382 ? -10.406 7.473 0.895 1 90.12 382 HIS B C 1
ATOM 6445 O O . HIS B 1 382 ? -9.461 6.953 1.493 1 90.12 382 HIS B O 1
ATOM 6451 N N . GLY B 1 383 ? -11.344 6.703 0.304 1 92.06 383 GLY B N 1
ATOM 6452 C CA . GLY B 1 383 ? -11.07 5.332 -0.09 1 92.06 383 GLY B CA 1
ATOM 6453 C C . GLY B 1 383 ? -11.57 4.312 0.914 1 92.06 383 GLY B C 1
ATOM 6454 O O . GLY B 1 383 ? -11.062 3.191 0.974 1 92.06 383 GLY B O 1
ATOM 6455 N N . ALA B 1 384 ? -12.492 4.695 1.733 1 94.81 384 ALA B N 1
ATOM 6456 C CA . ALA B 1 384 ? -13.031 3.727 2.684 1 94.81 384 ALA B CA 1
ATOM 6457 C C . ALA B 1 384 ? -13.633 2.525 1.961 1 94.81 384 ALA B C 1
ATOM 6459 O O . ALA B 1 384 ? -13.688 1.424 2.514 1 94.81 384 ALA B O 1
ATOM 6460 N N . LEU B 1 385 ? -14.047 2.742 0.733 1 96.56 385 LEU B N 1
ATOM 6461 C CA . LEU B 1 385 ? -14.719 1.673 0.005 1 96.56 385 LEU B CA 1
ATOM 6462 C C . LEU B 1 385 ? -13.836 1.134 -1.113 1 96.56 385 LEU B C 1
ATOM 6464 O O . LEU B 1 385 ? -14.328 0.541 -2.074 1 96.56 385 LEU B O 1
ATOM 6468 N N . SER B 1 386 ? -12.586 1.394 -0.98 1 92.31 386 SER B N 1
ATOM 6469 C CA . SER B 1 386 ? -11.648 0.714 -1.87 1 92.31 386 SER B CA 1
ATOM 6470 C C . SER B 1 386 ? -11.602 -0.782 -1.579 1 92.31 386 SER B C 1
ATOM 6472 O O . SER B 1 386 ? -11.398 -1.19 -0.433 1 92.31 386 SER B O 1
ATOM 6474 N N . ASP B 1 387 ? -11.812 -1.513 -2.633 1 92.62 387 ASP B N 1
ATOM 6475 C CA . ASP B 1 387 ? -11.859 -2.963 -2.48 1 92.62 387 ASP B CA 1
ATOM 6476 C C . ASP B 1 387 ? -10.555 -3.607 -2.943 1 92.62 387 ASP B C 1
ATOM 6478 O O . ASP B 1 387 ? -10.344 -3.809 -4.141 1 92.62 387 ASP B O 1
ATOM 6482 N N . ALA B 1 388 ? -9.797 -4.105 -1.989 1 86.56 388 ALA B N 1
ATOM 6483 C CA . ALA B 1 388 ? -8.5 -4.703 -2.281 1 86.56 388 ALA B CA 1
ATOM 6484 C C . ALA B 1 388 ? -8.656 -6.066 -2.947 1 86.56 388 ALA B C 1
ATOM 6486 O O . ALA B 1 388 ? -7.699 -6.621 -3.488 1 86.56 388 ALA B O 1
ATOM 6487 N N . THR B 1 389 ? -9.852 -6.559 -2.992 1 89.19 389 THR B N 1
ATOM 6488 C CA . THR B 1 389 ? -10.078 -7.902 -3.52 1 89.19 389 THR B CA 1
ATOM 6489 C C . THR B 1 389 ? -10.711 -7.84 -4.906 1 89.19 389 THR B C 1
ATOM 6491 O O . THR B 1 389 ? -11.016 -8.875 -5.5 1 89.19 389 THR B O 1
ATOM 6494 N N . SER B 1 390 ? -10.977 -6.68 -5.309 1 87.94 390 SER B N 1
ATOM 6495 C CA . SER B 1 390 ? -11.617 -6.496 -6.605 1 87.94 390 SER B CA 1
ATOM 6496 C C . SER B 1 390 ? -10.594 -6.312 -7.715 1 87.94 390 SER B C 1
ATOM 6498 O O . SER B 1 390 ? -9.906 -5.289 -7.773 1 87.94 390 SER B O 1
ATOM 6500 N N . HIS B 1 391 ? -10.578 -7.246 -8.578 1 78.5 391 HIS B N 1
ATOM 6501 C CA . HIS B 1 391 ? -9.555 -7.184 -9.617 1 78.5 391 HIS B CA 1
ATOM 6502 C C . HIS B 1 391 ? -10.172 -7.312 -11.008 1 78.5 391 HIS B C 1
ATOM 6504 O O . HIS B 1 391 ? -9.477 -7.164 -12.016 1 78.5 391 HIS B O 1
ATOM 6510 N N . ASP B 1 392 ? -11.438 -7.617 -11.039 1 78 392 ASP B N 1
ATOM 6511 C CA . ASP B 1 392 ? -12.133 -7.742 -12.32 1 78 392 ASP B CA 1
ATOM 6512 C C . ASP B 1 392 ? -12.664 -6.391 -12.789 1 78 392 ASP B C 1
ATOM 6514 O O . ASP B 1 392 ? -12.648 -5.414 -12.031 1 78 392 ASP B O 1
ATOM 6518 N N . PHE B 1 393 ? -13.008 -6.438 -14.062 1 74.75 393 PHE B N 1
ATOM 6519 C CA . PHE B 1 393 ? -13.609 -5.238 -14.633 1 74.75 393 PHE B CA 1
ATOM 6520 C C . PHE B 1 393 ? -15.078 -5.141 -14.25 1 74.75 393 PHE B C 1
ATOM 6522 O O . PHE B 1 393 ? -15.812 -6.125 -14.328 1 74.75 393 PHE B O 1
ATOM 6529 N N . LEU B 1 394 ? -15.336 -4.02 -13.672 1 78.88 394 LEU B N 1
ATOM 6530 C CA . LEU B 1 394 ? -16.734 -3.729 -13.422 1 78.88 394 LEU B CA 1
ATOM 6531 C C . LEU B 1 394 ? -17.359 -3 -14.609 1 78.88 394 LEU B C 1
ATOM 6533 O O . LEU B 1 394 ? -16.969 -1.882 -14.938 1 78.88 394 LEU B O 1
ATOM 6537 N N . GLU B 1 395 ? -18.219 -3.701 -15.367 1 68.5 395 GLU B N 1
ATOM 6538 C CA . GLU B 1 395 ? -18.812 -3.123 -16.578 1 68.5 395 GLU B CA 1
ATOM 6539 C C . GLU B 1 395 ? -19.578 -1.843 -16.25 1 68.5 395 GLU B C 1
ATOM 6541 O O . GLU B 1 395 ? -19.469 -0.853 -16.969 1 68.5 395 GLU B O 1
ATOM 6546 N N . HIS B 1 396 ? -20.344 -1.919 -15.102 1 76 396 HIS B N 1
ATOM 6547 C CA . HIS B 1 396 ? -21.094 -0.738 -14.703 1 76 396 HIS B CA 1
ATOM 6548 C C . HIS B 1 396 ? -20.906 -0.425 -13.227 1 76 396 HIS B C 1
ATOM 6550 O O . HIS B 1 396 ? -21.172 -1.271 -12.367 1 76 396 HIS B O 1
ATOM 6556 N N . TYR B 1 397 ? -20.391 0.79 -13.078 1 84.06 397 TYR B N 1
ATOM 6557 C CA . TYR B 1 397 ? -20.375 1.265 -11.695 1 84.06 397 TYR B CA 1
ATOM 6558 C C . TYR B 1 397 ? -21.781 1.577 -11.203 1 84.06 397 TYR B C 1
ATOM 6560 O O . TYR B 1 397 ? -22.609 2.115 -11.953 1 84.06 397 TYR B O 1
ATOM 6568 N N . LEU B 1 398 ? -22.141 1 -10.125 1 94.38 398 LEU B N 1
ATOM 6569 C CA . LEU B 1 398 ? -23.422 1.305 -9.484 1 94.38 398 LEU B CA 1
ATOM 6570 C C . LEU B 1 398 ? -23.203 1.758 -8.039 1 94.38 398 LEU B C 1
ATOM 6572 O O . LEU B 1 398 ? -22.5 1.096 -7.273 1 94.38 398 LEU B O 1
ATOM 6576 N N . PHE B 1 399 ? -23.797 2.902 -7.789 1 97.44 399 PHE B N 1
ATOM 6577 C CA . PHE B 1 399 ? -23.781 3.477 -6.449 1 97.44 399 PHE B CA 1
ATOM 6578 C C . PHE B 1 399 ? -25.188 3.59 -5.895 1 97.44 399 PHE B C 1
ATOM 6580 O O . PHE B 1 399 ? -26.141 3.801 -6.648 1 97.44 399 PHE B O 1
ATOM 6587 N N . SER B 1 400 ? -25.312 3.4 -4.641 1 98.12 400 SER B N 1
ATOM 6588 C CA . SER B 1 400 ? -26.625 3.574 -4.043 1 98.12 400 SER B CA 1
ATOM 6589 C C . SER B 1 400 ? -26.531 4.211 -2.66 1 98.12 400 SER B C 1
ATOM 6591 O O . SER B 1 400 ? -25.484 4.113 -2 1 98.12 400 SER B O 1
ATOM 6593 N N . VAL B 1 401 ? -27.531 4.949 -2.287 1 98.62 401 VAL B N 1
ATOM 6594 C CA . VAL B 1 401 ? -27.703 5.5 -0.949 1 98.62 401 VAL B CA 1
ATOM 6595 C C . VAL B 1 401 ? -29.062 5.074 -0.388 1 98.62 401 VAL B C 1
ATOM 6597 O O . VAL B 1 401 ? -30.078 5.168 -1.073 1 98.62 401 VAL B O 1
ATOM 6600 N N . ARG B 1 402 ? -29.031 4.578 0.754 1 98.19 402 ARG B N 1
ATOM 6601 C CA . ARG B 1 402 ? -30.25 4.246 1.5 1 98.19 402 ARG B CA 1
ATOM 6602 C C . ARG B 1 402 ? -30.266 4.969 2.844 1 98.19 402 ARG B C 1
ATOM 6604 O O . ARG B 1 402 ? -29.344 4.84 3.643 1 98.19 402 ARG B O 1
ATOM 6611 N N . ILE B 1 403 ? -31.281 5.73 3.066 1 98.56 403 ILE B N 1
ATOM 6612 C CA . ILE B 1 403 ? -31.547 6.387 4.344 1 98.56 403 ILE B CA 1
ATOM 6613 C C . ILE B 1 403 ? -32.688 5.672 5.07 1 98.56 403 ILE B C 1
ATOM 6615 O O . ILE B 1 403 ? -33.812 5.641 4.582 1 98.56 403 ILE B O 1
ATOM 6619 N N . TYR B 1 404 ? -32.344 5.164 6.188 1 97.62 404 TYR B N 1
ATOM 6620 C CA . TYR B 1 404 ? -33.344 4.379 6.93 1 97.62 404 TYR B CA 1
ATOM 6621 C C . TYR B 1 404 ? -33.625 5.004 8.289 1 97.62 404 TYR B C 1
ATOM 6623 O O . TYR B 1 404 ? -32.75 5.051 9.148 1 97.62 404 TYR B O 1
ATOM 6631 N N . PHE B 1 405 ? -34.812 5.438 8.469 1 98 405 PHE B N 1
ATOM 6632 C CA . PHE B 1 405 ? -35.281 5.941 9.758 1 98 405 PHE B CA 1
ATOM 6633 C C . PHE B 1 405 ? -36.062 4.875 10.492 1 98 405 PHE B C 1
ATOM 6635 O O . PHE B 1 405 ? -37.094 4.406 10 1 98 405 PHE B O 1
ATOM 6642 N N . ASP B 1 406 ? -35.594 4.547 11.594 1 96.19 406 ASP B N 1
ATOM 6643 C CA . ASP B 1 406 ? -36.312 3.613 12.477 1 96.19 406 ASP B CA 1
ATOM 6644 C C . ASP B 1 406 ? -37.219 4.352 13.445 1 96.19 406 ASP B C 1
ATOM 6646 O O . ASP B 1 406 ? -36.75 5.07 14.336 1 96.19 406 ASP B O 1
ATOM 6650 N N . ALA B 1 407 ? -38.469 4.055 13.391 1 94.56 407 ALA B N 1
ATOM 6651 C CA . ALA B 1 407 ? -39.469 4.781 14.203 1 94.56 407 ALA B CA 1
ATOM 6652 C C . ALA B 1 407 ? -39.406 4.324 15.656 1 94.56 407 ALA B C 1
ATOM 6654 O O . ALA B 1 407 ? -39.75 5.086 16.562 1 94.56 407 ALA B O 1
ATOM 6655 N N . THR B 1 408 ? -39 3.139 15.844 1 94.25 408 THR B N 1
ATOM 6656 C CA . THR B 1 408 ? -38.906 2.6 17.203 1 94.25 408 THR B CA 1
ATOM 6657 C C . THR B 1 408 ? -37.844 3.297 18 1 94.25 408 THR B C 1
ATOM 6659 O O . THR B 1 408 ? -38.094 3.799 19.109 1 94.25 408 THR B O 1
ATOM 6662 N N . ASP B 1 409 ? -36.688 3.408 17.453 1 95.25 409 ASP B N 1
ATOM 6663 C CA . ASP B 1 409 ? -35.531 4.008 18.141 1 95.25 409 ASP B CA 1
ATOM 6664 C C . ASP B 1 409 ? -35.406 5.492 17.828 1 95.25 409 ASP B C 1
ATOM 6666 O O . ASP B 1 409 ? -34.656 6.219 18.484 1 95.25 409 ASP B O 1
ATOM 6670 N N . GLU B 1 410 ? -36.125 5.93 16.812 1 97.62 410 GLU B N 1
ATOM 6671 C CA . GLU B 1 410 ? -36.094 7.305 16.328 1 97.62 410 GLU B CA 1
ATOM 6672 C C . GLU B 1 410 ? -34.656 7.695 15.898 1 97.62 410 GLU B C 1
ATOM 6674 O O . GLU B 1 410 ? -34.188 8.758 16.266 1 97.62 410 GLU B O 1
ATOM 6679 N N . THR B 1 411 ? -34.031 6.801 15.242 1 98.25 411 THR B N 1
ATOM 6680 C CA . THR B 1 411 ? -32.656 7.055 14.75 1 98.25 411 THR B CA 1
ATOM 6681 C C . THR B 1 411 ? -32.594 6.855 13.234 1 98.25 411 THR B C 1
ATOM 6683 O O . THR B 1 411 ? -33.469 6.203 12.648 1 98.25 411 THR B O 1
ATOM 6686 N N . THR B 1 412 ? -31.625 7.453 12.664 1 98.5 412 THR B N 1
ATOM 6687 C CA . THR B 1 412 ? -31.406 7.352 11.227 1 98.5 412 THR B CA 1
ATOM 6688 C C . THR B 1 412 ? -30.062 6.688 10.922 1 98.5 412 THR B C 1
ATOM 6690 O O . THR B 1 412 ? -29.062 6.977 11.578 1 98.5 412 THR B O 1
ATOM 6693 N N . THR B 1 413 ? -30.078 5.777 9.984 1 98.44 413 THR B N 1
ATOM 6694 C CA . THR B 1 413 ? -28.875 5.148 9.445 1 98.44 413 THR B CA 1
ATOM 6695 C C . THR B 1 413 ? -28.766 5.418 7.945 1 98.44 413 THR B C 1
ATOM 6697 O O . THR B 1 413 ? -29.734 5.254 7.199 1 98.44 413 THR B O 1
ATOM 6700 N N . VAL B 1 414 ? -27.609 5.863 7.562 1 98.75 414 VAL B N 1
ATOM 6701 C CA . VAL B 1 414 ? -27.375 6.113 6.145 1 98.75 414 VAL B CA 1
ATOM 6702 C C . VAL B 1 414 ? -26.375 5.094 5.602 1 98.75 414 VAL B C 1
ATOM 6704 O O . VAL B 1 414 ? -25.312 4.871 6.199 1 98.75 414 VAL B O 1
ATOM 6707 N N . HIS B 1 415 ? -26.719 4.461 4.477 1 98.5 415 HIS B N 1
ATOM 6708 C CA . HIS B 1 415 ? -25.891 3.492 3.775 1 98.5 415 HIS B CA 1
ATOM 6709 C C . HIS B 1 415 ? -25.453 4.02 2.412 1 98.5 415 HIS B C 1
ATOM 6711 O O . HIS B 1 415 ? -26.297 4.406 1.596 1 98.5 415 HIS B O 1
ATOM 6717 N N . TYR B 1 416 ? -24.234 4.113 2.232 1 98.69 416 TYR B N 1
ATOM 6718 C CA . TYR B 1 416 ? -23.672 4.375 0.908 1 98.69 416 TYR B CA 1
ATOM 6719 C C . TYR B 1 416 ? -22.938 3.15 0.374 1 98.69 416 TYR B C 1
ATOM 6721 O O . TYR B 1 416 ? -21.984 2.672 0.993 1 98.69 416 TYR B O 1
ATOM 6729 N N . CYS B 1 417 ? -23.375 2.674 -0.838 1 98.31 417 CYS B N 1
ATOM 6730 C CA . CYS B 1 417 ? -22.812 1.431 -1.351 1 98.31 417 CYS B CA 1
ATOM 6731 C C . CYS B 1 417 ? -22.25 1.627 -2.75 1 98.31 417 CYS B C 1
ATOM 6733 O O . CYS B 1 417 ? -22.734 2.459 -3.514 1 98.31 417 CYS B O 1
ATOM 6735 N N . THR B 1 418 ? -21.25 0.888 -3.02 1 97.62 418 THR B N 1
ATOM 6736 C CA . THR B 1 418 ? -20.656 0.827 -4.348 1 97.62 418 THR B CA 1
ATOM 6737 C C . THR B 1 418 ? -20.531 -0.618 -4.82 1 97.62 418 THR B C 1
ATOM 6739 O O . THR B 1 418 ? -20.141 -1.5 -4.055 1 97.62 418 THR B O 1
ATOM 6742 N N . ALA B 1 419 ? -20.969 -0.826 -6.07 1 96.56 419 ALA B N 1
ATOM 6743 C CA . ALA B 1 419 ? -20.797 -2.152 -6.66 1 96.56 419 ALA B CA 1
ATOM 6744 C C . ALA B 1 419 ? -19.312 -2.523 -6.766 1 96.56 419 ALA B C 1
ATOM 6746 O O . ALA B 1 419 ? -18.469 -1.652 -6.934 1 96.56 419 ALA B O 1
ATOM 6747 N N . THR B 1 420 ? -19.016 -3.758 -6.578 1 95.38 420 THR B N 1
ATOM 6748 C CA . THR B 1 420 ? -17.656 -4.281 -6.727 1 95.38 420 THR B CA 1
ATOM 6749 C C . THR B 1 420 ? -17.672 -5.648 -7.406 1 95.38 420 THR B C 1
ATOM 6751 O O . THR B 1 420 ? -18.703 -6.051 -7.969 1 95.38 420 THR B O 1
ATOM 6754 N N . THR B 1 421 ? -16.531 -6.312 -7.504 1 92.25 421 THR B N 1
ATOM 6755 C CA . THR B 1 421 ? -16.438 -7.633 -8.117 1 92.25 421 THR B CA 1
ATOM 6756 C C . THR B 1 421 ? -16.078 -8.695 -7.078 1 92.25 421 THR B C 1
ATOM 6758 O O . THR B 1 421 ? -15.727 -8.359 -5.945 1 92.25 421 THR B O 1
ATOM 6761 N N . LEU B 1 422 ? -16.312 -9.875 -7.453 1 91.75 422 LEU B N 1
ATOM 6762 C CA . LEU B 1 422 ? -16 -10.977 -6.551 1 91.75 422 LEU B CA 1
ATOM 6763 C C . LEU B 1 422 ? -14.492 -11.109 -6.352 1 91.75 422 LEU B C 1
ATOM 6765 O O . LEU B 1 422 ? -14.031 -11.461 -5.262 1 91.75 422 LEU B O 1
ATOM 6769 N N . ASN B 1 423 ? -13.859 -10.875 -7.434 1 86.44 423 ASN B N 1
ATOM 6770 C CA . ASN B 1 423 ? -12.398 -10.906 -7.426 1 86.44 423 ASN B CA 1
ATOM 6771 C C . ASN B 1 423 ? -11.812 -9.906 -8.414 1 86.44 423 ASN B C 1
ATOM 6773 O O . ASN B 1 423 ? -12.469 -9.523 -9.391 1 86.44 423 ASN B O 1
#

pLDDT: mean 90.18, std 16.18, range [27.2, 98.94]

Sequence (846 aa):
MISNRCGIILLLFCLYSVATCKTTWTNQTVERPVLVGAFNIQNLGVSKMSNKTVMDIVKKIILRYDLILIQEIVTTQEELMENLVVDINKLHRRKDSKYMMQISERVGRGNAKEQYAYIYRNDKFKFLSGHTFPDRKDDFMRPPYIVHFATPTLRDLDSMIFIGIHTQPKNAANETSAMAKVYDYAVKTFKVKDAMLMGDMNAGCANVRISDWDAIDVWRRKEFKWLITHDFDTTLSINCCPYDRIIIAGDNVEEAVIWESVGAFKYRDLYGISTGMALAVSDHWPVEVKLRGGTSAQAKANLEPSLCLTIHDVRAQSVPQQLRSQKSTFGFQIESTEDYTELYSESTNGTALLYSLKTLQSKYQQLISKEVTDAILYKVGHGALSDATSHDFLEHYLFSVRIYFDATDETTTVHYCTATTLNMISNRCGIILLLFCLYSVATCKTTWTNQTVERPVLVGAFNIQNLGVSKMSNKTVMDIVKKIILRYDLILIQEIVTTQEELMENLVVDINKLHRRKDSKYMMQISERVGRGNAKEQYAYIYRNDKFKFLSGHTFPDRKDDFMRPPYIVHFATPTLRDLDSMIFIGIHTQPKNAANETSAMAKVYDYAVKTFKVKDAMLMGDMNAGCANVRISDWDAIDVWRRKEFKWLITHDFDTTLSINCCPYDRIIIAGDNVEEAVIWESVGAFKYRDLYGISTGMALAVSDHWPVEVKLRGGTSAQAKANLEPSLCLTIHDVRAQSVPQQLRSQKSTFGFQIESTEDYTELYSESTNGTALLYSLKTLQSKYQQLISKEVTDAILYKVGHGALSDATSHDFLEHYLFSVRIYFDATDETTTVHYCTATTLN